Protein AF-A0A6I1MUT2-F1 (afdb_monomer_lite)

Organism: NCBI:txid39493

Secondary structure (DSSP, 8-state):
--HHHHHHHHHHHHHHHHTSS-S------TTTT-BTT------HHHHHHHHHHTT--HHHHTHHHHHHHHTTTTTT--HHHHHHHHHHHHGGGTSTTS-TTT--TT-PBPPPPTTS---S-PPBPPPSSHHHHHHHHHHHHHHHTT-TTPSPPTTS---TT--GGGTTS--BHHHHHHHHS--HHHHHHHHHHHHHHHHHHHHPPPPEEEEEEEEEETTEEEEEEEEE-TT-EEEEEEEETTEEEEEE---B--HHHHHH-TTSTTGGG-EEEEEEE-TTSPSEEEEEEEEEEETTS-EEEEEEEEEE--PPPEEEEEEEEEETTEEEEEEEEE-TT-EEEEEEEETTEEEEEPEEEE--HHHHHHSTT-TTGGG-EEEEEEE-TTSPSEEEEEEEEEEETT--EEEEEEEEEE--PPPEEEEEESPTT-EE-SSEEEEEEEEE-SS-EEEEEEEETTEEEEEPEEEE--HHHHHHSTTSTTGGG-EEEEEEEGGGT-SEEEEEEEEEEETTS-EEEEEEEEEE-PPPPEEEEEESPTTEEE-SSEEEEEEEEE-TT-EEEEEEEETTEEEEEEEEEE--HHHHHH-TTSTTGGG-EEEEEEE-TTSPSEEEEEEEEEEETTS-EEEEEEEEEE---EEEEEESS-SSBTT--S---EEEETTEEEEHHHHHHHHHHHHHHHHHHTT-EEEESS-TT--B--SSHHHHHHHHHHHHHHHT-SEEEEE--B--SSTT--SEEEEE---STTTTT-HHHHHHHHHHHHHHHHHHHHHT--EEEEEE---HHHHS-SS-EEEEE-SBTTSHHHHHHHH-HHHHHHHHHHHHHHHHHHHHH-

Foldseek 3Di:
DFLVVLVVVLVVVLVVVVVPDPPDDPDDLPALFPFQLDEAPQDLLLQLLLLVVVVADPVLNVCSCLLVVCLVVLQNGHSLLLSLQLCSSCVSVPDPSNDPQQLASNQDFADDDPPDDDDRDTHGHRDPHVNLNSQLSSNLLNQQCQRPCPPPDPPPHSNNPRDNVNGNNHRTQNRSVCVSRVDVSSSVSSSVSSVVSRVSSVPFFAKDWDWPDWDDDLQKTKTKIFMFGQSGWPWKWKDKQNHTQGIWHQQAADVPQCVVCVNTPPSRSGMTIDIGGRLQADFAKMKIKIWIAGPSRDIDIDIDIDGDDFDDKDWDWPDWADDQQKIKTKIFIFTSSAWDWKWKDWQNHTFDTWDWQQADVVQCVVPPDTVSSRGRMTMDIGGRLLPAFAKIKMKMWIAGSNRDIDIDIDIYTGDKDAKDKDWPPPAAAAEDQLQKGKTKIFIFISGDWPWKWKDKVNHTFDTWDFQCADVVQCVVPPDTVSSRRRMTIDMGGCLVRDFAKIKIKIWTAHSSRDIDIDIHIYGYDWHDKDWDWPPPDAAAEDAAQKGKTKIFIAGLQDWPWKWKDKQNHTFDTWDFQCADVPQCVVSVSTPSSRRRMTIDMGGPLPPDFAKIKIKIWTAHPVGDIDMDIHIYGYDAAEEEEEQFADLAEPQPERQADWDADPNDIFGFNVLSLLLLVLLCVLLSSRSHHYHYLAHNPDYHHQNYPVSVLVSSQVVCVVRVHQAYEYETEAEDPDLPDKAKEKEAECAEPPRPVDPLRVLLLQLRQVLLVLLCVLLVIDRPGYDYDPDPSRHPDPHNYMYMHSIYCSHPVRVCSSPPSVSSNSSSNVSSVSVVVSVVVD

Sequence (838 aa):
MNKNLRKISIIAMIIVIFSIIPTKFVHALENKNIDITAKTNVTKEDAKEWAYRENATNSFIDLVDLYWDLYKDHGNINPAIAFIQAGAENNFGNDNNFNEEYKNSSLMNALAEPLFRAEDNREPYRFKSWRDGVIAHLDHLALYAGVKGYPKKANGTTDPNHSKELYGKSSKLSDVLKKWLDDDGYIEFVSERYNNLCEFAKTRKKAKMNLESVAIMGNELNIRGWAIHGVGIEYINVSLDGRDLGQIHTDIERADVARAFPEYRDSNLSGFANNFDIREFTKGNKELKLEVFANDGSKMVQTKTVVIEKKKPRMNLEKAWVNGNTLNIKGWALNGSQVLEIKAYLNDEYVGHANLGIRRPDVNKAFPNYPDGDISGFNGRFEVGYIYPGEKTLKVEVRGGDNTIITRTTKVNLQRKPGKMNLETPKAGVTINNGILDIRGWALYGSEIKDIKIYANDKFLGYAKTEIERPDVNRVFPGYPNGDKSGFTARFNTDEIGYGEKVIKAEVNCFDGTKIIRTAKINLKEKAARINLEYPENNLTSNGVKLKVKGWALNASDIKEVKLYVDNEFLGNATVNQKRDDVARVFSAYKDAKNSGFTGEFNVSKFSAGNHKVKAVAIGKNGTSKFMEKTIKFNKKVIVIDPDYNIKSKNNIDLGEKFIHNGKEYKSSEVNMELAVKLKEQLSNFGYKVLLTQEPSEINNDKTEDDNLNRRRKFTENSKADMFIRIESNGNRDAKVNGVKAYYSTSGKERIESNAVKKSKFSATILSENIANVGGFVNNGIEENNQYLLRVFNIPSISIVPGTLSNAEDAEKITNKNNQIKIATDMAKKINECFTVF

Structure (mmCIF, N/CA/C/O backbone):
data_AF-A0A6I1MUT2-F1
#
_entry.id   AF-A0A6I1MUT2-F1
#
loop_
_atom_site.group_PDB
_atom_site.id
_atom_site.type_symbol
_atom_site.label_atom_id
_atom_site.label_alt_id
_atom_site.label_comp_id
_atom_site.label_asym_id
_atom_site.label_entity_id
_atom_site.label_seq_id
_atom_site.pdbx_PDB_ins_code
_atom_site.Cartn_x
_atom_site.Cartn_y
_atom_site.Cartn_z
_atom_site.occupancy
_atom_site.B_iso_or_equiv
_atom_site.auth_seq_id
_atom_site.auth_comp_id
_atom_site.auth_asym_id
_atom_site.auth_atom_id
_atom_site.pdbx_PDB_model_num
ATOM 1 N N . MET A 1 1 ? 74.357 39.251 -25.299 1.00 46.19 1 MET A N 1
ATOM 2 C CA . MET A 1 1 ? 75.062 39.351 -26.589 1.00 46.19 1 MET A CA 1
ATOM 3 C C . MET A 1 1 ? 75.265 40.827 -26.909 1.00 46.19 1 MET A C 1
ATOM 5 O O . MET A 1 1 ? 74.277 41.556 -26.941 1.00 46.19 1 MET A O 1
ATOM 9 N N . ASN A 1 2 ? 76.520 41.264 -27.063 1.00 43.81 2 ASN A N 1
ATOM 10 C CA . ASN A 1 2 ? 76.925 42.628 -27.444 1.00 43.81 2 ASN A CA 1
ATOM 11 C C . ASN A 1 2 ? 76.030 43.155 -28.587 1.00 43.81 2 ASN A C 1
ATOM 13 O O . ASN A 1 2 ? 75.711 42.386 -29.497 1.00 43.81 2 ASN A O 1
ATOM 17 N N . LYS A 1 3 ? 75.617 44.433 -28.587 1.00 47.41 3 LYS A N 1
ATOM 18 C CA . LYS A 1 3 ? 74.847 45.011 -29.718 1.00 47.41 3 LYS A CA 1
ATOM 19 C C . LYS A 1 3 ? 75.565 44.777 -31.055 1.00 47.41 3 LYS A C 1
ATOM 21 O O . LYS A 1 3 ? 74.905 44.553 -32.064 1.00 47.41 3 LYS A O 1
ATOM 26 N N . ASN A 1 4 ? 76.899 44.733 -31.036 1.00 47.69 4 ASN A N 1
ATOM 27 C CA . ASN A 1 4 ? 77.722 44.382 -32.189 1.00 47.69 4 ASN A CA 1
ATOM 28 C C . ASN A 1 4 ? 77.714 42.876 -32.508 1.00 47.69 4 ASN A C 1
ATOM 30 O O . ASN A 1 4 ? 77.699 42.534 -33.679 1.00 47.69 4 ASN A O 1
ATOM 34 N N . LEU A 1 5 ? 77.632 41.970 -31.525 1.00 52.34 5 LEU A N 1
ATOM 35 C CA . LEU A 1 5 ? 77.493 40.520 -31.766 1.00 52.34 5 LEU A CA 1
ATOM 36 C C . LEU A 1 5 ? 76.087 40.141 -32.265 1.00 52.34 5 LEU A C 1
ATOM 38 O O . LEU A 1 5 ? 75.971 39.288 -33.136 1.00 52.34 5 LEU A O 1
ATOM 42 N N . ARG A 1 6 ? 75.025 40.799 -31.773 1.00 58.31 6 ARG A N 1
ATOM 43 C CA . ARG A 1 6 ? 73.646 40.642 -32.283 1.00 58.31 6 ARG A CA 1
ATOM 44 C C . ARG A 1 6 ? 73.520 41.167 -33.712 1.00 58.31 6 ARG A C 1
ATOM 46 O O . ARG A 1 6 ? 72.954 40.473 -34.546 1.00 58.31 6 ARG A O 1
ATOM 53 N N . LYS A 1 7 ? 74.144 42.315 -34.017 1.00 58.53 7 LYS A N 1
ATOM 54 C CA . LYS A 1 7 ? 74.307 42.798 -35.397 1.00 58.53 7 LYS A CA 1
ATOM 55 C C . LYS A 1 7 ? 75.092 41.809 -36.261 1.00 58.53 7 LYS A C 1
ATOM 57 O O . LYS A 1 7 ? 74.599 41.443 -37.312 1.00 58.53 7 LYS A O 1
ATOM 62 N N . ILE A 1 8 ? 76.255 41.319 -35.824 1.00 57.94 8 ILE A N 1
ATOM 63 C CA . ILE A 1 8 ? 77.073 40.367 -36.604 1.00 57.94 8 ILE A CA 1
ATOM 64 C C . ILE A 1 8 ? 76.330 39.044 -36.850 1.00 57.94 8 ILE A C 1
ATOM 66 O O . ILE A 1 8 ? 76.373 38.543 -37.966 1.00 57.94 8 ILE A O 1
ATOM 70 N N . SER A 1 9 ? 75.621 38.502 -35.854 1.00 59.34 9 SER A N 1
ATOM 71 C CA . SER A 1 9 ? 74.858 37.249 -35.981 1.00 59.34 9 SER A CA 1
ATOM 72 C C . SER A 1 9 ? 73.678 37.391 -36.944 1.00 59.34 9 SER A C 1
ATOM 74 O O . SER A 1 9 ? 73.509 36.555 -37.824 1.00 59.34 9 SER A O 1
ATOM 76 N N . ILE A 1 10 ? 72.901 38.473 -36.822 1.00 61.91 10 ILE A N 1
ATOM 77 C CA . ILE A 1 10 ? 71.753 38.744 -37.699 1.00 61.91 10 ILE A CA 1
ATOM 78 C C . ILE A 1 10 ? 72.226 39.107 -39.114 1.00 61.91 10 ILE A C 1
ATOM 80 O O . ILE A 1 10 ? 71.658 38.626 -40.085 1.00 61.91 10 ILE A O 1
ATOM 84 N N . ILE A 1 11 ? 73.314 39.868 -39.267 1.00 61.34 11 ILE A N 1
ATOM 85 C CA . ILE A 1 11 ? 73.895 40.189 -40.582 1.00 61.34 11 ILE A CA 1
ATOM 86 C C . ILE A 1 11 ? 74.468 38.930 -41.254 1.00 61.34 11 ILE A C 1
ATOM 88 O O . ILE A 1 11 ? 74.210 38.707 -42.434 1.00 61.34 11 ILE A O 1
ATOM 92 N N . ALA A 1 12 ? 75.198 38.073 -40.529 1.00 59.66 12 ALA A N 1
ATOM 93 C CA . ALA A 1 12 ? 75.723 36.813 -41.069 1.00 59.66 12 ALA A CA 1
ATOM 94 C C . ALA A 1 12 ? 74.595 35.882 -41.544 1.00 59.66 12 ALA A C 1
ATOM 96 O O . ALA A 1 12 ? 74.687 35.259 -42.598 1.00 59.66 12 ALA A O 1
ATOM 97 N N . MET A 1 13 ? 73.502 35.848 -40.793 1.00 62.84 13 MET A N 1
ATOM 98 C CA . MET A 1 13 ? 72.295 35.090 -41.090 1.00 62.84 13 MET A CA 1
ATOM 99 C C . MET A 1 13 ? 71.519 35.643 -42.294 1.00 62.84 13 MET A C 1
ATOM 101 O O . MET A 1 13 ? 71.141 34.877 -43.178 1.00 62.84 13 MET A O 1
ATOM 105 N N . ILE A 1 14 ? 71.356 36.967 -42.388 1.00 62.56 14 ILE A N 1
ATOM 106 C CA . ILE A 1 14 ? 70.772 37.641 -43.557 1.00 62.56 14 ILE A CA 1
ATOM 107 C C . ILE A 1 14 ? 71.601 37.317 -44.812 1.00 62.56 14 ILE A C 1
ATOM 109 O O . ILE A 1 14 ? 71.031 36.951 -45.836 1.00 62.56 14 ILE A O 1
ATOM 113 N N . ILE A 1 15 ? 72.937 37.343 -44.738 1.00 56.00 15 ILE A N 1
ATOM 114 C CA . ILE A 1 15 ? 73.829 37.029 -45.873 1.00 56.00 15 ILE A CA 1
ATOM 115 C C . ILE A 1 15 ? 73.698 35.563 -46.333 1.00 56.00 15 ILE A C 1
ATOM 117 O O . ILE A 1 15 ? 73.682 35.300 -47.539 1.00 56.00 15 ILE A O 1
ATOM 121 N N . VAL A 1 16 ? 73.567 34.608 -45.405 1.00 54.56 16 VAL A N 1
ATOM 122 C CA . VAL A 1 16 ? 73.355 33.179 -45.724 1.00 54.56 16 VAL A CA 1
ATOM 123 C C . VAL A 1 16 ? 71.976 32.937 -46.349 1.00 54.56 16 VAL A C 1
ATOM 125 O O . VAL A 1 16 ? 71.842 32.124 -47.259 1.00 54.56 16 VAL A O 1
ATOM 128 N N . ILE A 1 17 ? 70.950 33.675 -45.922 1.00 53.16 17 ILE A N 1
ATOM 129 C CA . ILE A 1 17 ? 69.588 33.534 -46.456 1.00 53.16 17 ILE A CA 1
ATOM 130 C C . ILE A 1 17 ? 69.452 34.207 -47.834 1.00 53.16 17 ILE A C 1
ATOM 132 O O . ILE A 1 17 ? 68.819 33.645 -48.727 1.00 53.16 17 ILE A O 1
ATOM 136 N N . PHE A 1 18 ? 70.093 35.359 -48.061 1.00 47.53 18 PHE A N 1
ATOM 137 C CA . PHE A 1 18 ? 70.075 36.049 -49.361 1.00 47.53 18 PHE A CA 1
ATOM 138 C C . PHE A 1 18 ? 70.874 35.329 -50.461 1.00 47.53 18 PHE A C 1
ATOM 140 O O . PHE A 1 18 ? 70.636 35.576 -51.642 1.00 47.53 18 PHE A O 1
ATOM 147 N N . SER A 1 19 ? 71.783 34.411 -50.116 1.00 41.97 19 SER A N 1
ATOM 148 C CA . SER A 1 19 ? 72.591 33.661 -51.093 1.00 41.97 19 SER A CA 1
ATOM 149 C C . SER A 1 19 ? 71.888 32.429 -51.690 1.00 41.97 19 SER A C 1
ATOM 151 O O . SER A 1 19 ? 72.459 31.772 -52.561 1.00 41.97 19 SER A O 1
ATOM 153 N N . ILE A 1 20 ? 70.641 32.136 -51.286 1.00 44.28 20 ILE A N 1
ATOM 154 C CA . ILE A 1 20 ? 69.885 30.941 -51.722 1.00 44.28 20 ILE A CA 1
ATOM 155 C C . ILE A 1 20 ? 68.528 31.294 -52.387 1.00 44.28 20 ILE A C 1
ATOM 157 O O . ILE A 1 20 ? 67.823 30.411 -52.872 1.00 44.28 20 ILE A O 1
ATOM 161 N N . ILE A 1 21 ? 68.158 32.575 -52.518 1.00 40.84 21 ILE A N 1
ATOM 162 C CA . ILE A 1 21 ? 66.869 32.974 -53.119 1.00 40.84 21 ILE A CA 1
ATOM 163 C C . ILE A 1 21 ? 67.046 33.335 -54.610 1.00 40.84 21 ILE A C 1
ATOM 165 O O . ILE A 1 21 ? 67.818 34.242 -54.928 1.00 40.84 21 ILE A O 1
ATOM 169 N N . PRO A 1 22 ? 66.327 32.700 -55.561 1.00 37.06 22 PRO A N 1
ATOM 170 C CA . PRO A 1 22 ? 66.300 33.167 -56.942 1.00 37.06 22 PRO A CA 1
ATOM 171 C C . PRO A 1 22 ? 65.646 34.555 -57.040 1.00 37.06 22 PRO A C 1
ATOM 173 O O . PRO A 1 22 ? 64.538 34.795 -56.561 1.00 37.06 22 PRO A O 1
ATOM 176 N N . THR A 1 23 ? 66.342 35.465 -57.715 1.00 38.75 23 THR A N 1
ATOM 177 C CA . THR A 1 23 ? 66.004 36.874 -57.955 1.00 38.75 23 THR A CA 1
ATOM 178 C C . THR A 1 23 ? 64.753 37.051 -58.823 1.00 38.75 23 THR A C 1
ATOM 180 O O . THR A 1 23 ? 64.834 37.404 -59.997 1.00 38.75 23 THR A O 1
ATOM 183 N N . LYS A 1 24 ? 63.557 36.830 -58.269 1.00 42.69 24 LYS A N 1
ATOM 184 C CA . LYS A 1 24 ? 62.288 37.239 -58.901 1.00 42.69 24 LYS A CA 1
ATOM 185 C C . LYS A 1 24 ? 61.241 37.725 -57.896 1.00 42.69 24 LYS A C 1
ATOM 187 O O . LYS A 1 24 ? 60.100 37.304 -57.960 1.00 42.69 24 LYS A O 1
ATOM 192 N N . PHE A 1 25 ? 61.596 38.667 -57.029 1.00 41.47 25 PHE A N 1
ATOM 193 C CA . PHE A 1 25 ? 60.616 39.546 -56.383 1.00 41.47 25 PHE A CA 1
ATOM 194 C C . PHE A 1 25 ? 61.235 40.929 -56.176 1.00 41.47 25 PHE A C 1
ATOM 196 O O . PHE A 1 25 ? 61.723 41.263 -55.108 1.00 41.47 25 PHE A O 1
ATOM 203 N N . VAL A 1 26 ? 61.222 41.760 -57.220 1.00 41.91 26 VAL A N 1
ATOM 204 C CA . VAL A 1 26 ? 61.292 43.213 -57.021 1.00 41.91 26 VAL A CA 1
ATOM 205 C C . VAL A 1 26 ? 59.849 43.679 -56.884 1.00 41.91 26 VAL A C 1
ATOM 207 O O . VAL A 1 26 ? 59.205 44.063 -57.859 1.00 41.91 26 VAL A O 1
ATOM 210 N N . HIS A 1 27 ? 59.310 43.568 -55.674 1.00 43.03 27 HIS A N 1
ATOM 211 C CA . HIS A 1 27 ? 58.148 44.354 -55.287 1.00 43.03 27 HIS A CA 1
ATOM 212 C C . HIS A 1 27 ? 58.641 45.556 -54.496 1.00 43.03 27 HIS A C 1
ATOM 214 O O . HIS A 1 27 ? 59.476 45.427 -53.603 1.00 43.03 27 HIS A O 1
ATOM 220 N N . ALA A 1 28 ? 58.147 46.739 -54.866 1.00 43.28 28 ALA A N 1
ATOM 221 C CA . ALA A 1 28 ? 58.330 47.940 -54.073 1.00 43.28 28 ALA A CA 1
ATOM 222 C C . ALA A 1 28 ? 57.933 47.617 -52.624 1.00 43.28 28 ALA A C 1
ATOM 224 O O . ALA A 1 28 ? 56.867 47.052 -52.387 1.00 43.28 28 ALA A O 1
ATOM 225 N N . LEU A 1 29 ? 58.810 47.912 -51.664 1.00 50.97 29 LEU A N 1
ATOM 226 C CA . LEU A 1 29 ? 58.562 47.687 -50.241 1.00 50.97 29 LEU A CA 1
ATOM 227 C C . LEU A 1 29 ? 57.438 48.618 -49.754 1.00 50.97 29 LEU A C 1
ATOM 229 O O . LEU A 1 29 ? 57.700 49.655 -49.150 1.00 50.97 29 LEU A O 1
ATOM 233 N N . GLU A 1 30 ? 56.180 48.256 -50.017 1.00 55.44 30 GLU A N 1
ATOM 234 C CA . GLU A 1 30 ? 54.999 49.073 -49.689 1.00 55.44 30 GLU A CA 1
ATOM 235 C C . GLU A 1 30 ? 54.790 49.241 -48.171 1.00 55.44 30 GLU A C 1
ATOM 237 O O . GLU A 1 30 ? 54.159 50.202 -47.739 1.00 55.44 30 GLU A O 1
ATOM 242 N N . ASN A 1 31 ? 55.373 48.367 -47.337 1.00 60.09 31 ASN A N 1
ATOM 243 C CA . ASN A 1 31 ? 55.020 48.246 -45.916 1.00 60.09 31 ASN A CA 1
ATOM 244 C C . ASN A 1 31 ? 56.134 48.570 -44.901 1.00 60.09 31 ASN A C 1
ATOM 246 O O . ASN A 1 31 ? 55.961 48.262 -43.724 1.00 60.09 31 ASN A O 1
ATOM 250 N N . LYS A 1 32 ? 57.233 49.254 -45.273 1.00 60.59 32 LYS A N 1
ATOM 251 C CA . LYS A 1 32 ? 58.224 49.722 -44.264 1.00 60.59 32 LYS A CA 1
ATOM 252 C C . LYS A 1 32 ? 57.577 50.629 -43.192 1.00 60.59 32 LYS A C 1
ATOM 254 O O . LYS A 1 32 ? 57.997 50.622 -42.040 1.00 60.59 32 LYS A O 1
ATOM 259 N N . ASN A 1 33 ? 56.487 51.318 -43.547 1.00 72.81 33 ASN A N 1
ATOM 260 C CA . ASN A 1 33 ? 55.728 52.229 -42.680 1.00 72.81 33 ASN A CA 1
ATOM 261 C C . ASN A 1 33 ? 54.404 51.645 -42.138 1.00 72.81 33 ASN A C 1
ATOM 263 O O . ASN A 1 33 ? 53.535 52.414 -41.699 1.00 72.81 33 ASN A O 1
ATOM 267 N N . ILE A 1 34 ? 54.204 50.320 -42.182 1.00 86.12 34 ILE A N 1
ATOM 268 C CA . ILE A 1 34 ? 52.997 49.707 -41.608 1.00 86.12 34 ILE A CA 1
ATOM 269 C C . ILE A 1 34 ? 52.947 49.954 -40.098 1.00 86.12 34 ILE A C 1
ATOM 271 O O . ILE A 1 34 ? 53.970 49.969 -39.413 1.00 86.12 34 ILE A O 1
ATOM 275 N N . ASP A 1 35 ? 51.746 50.196 -39.583 1.00 89.88 35 ASP A N 1
ATOM 276 C CA . ASP A 1 35 ? 51.538 50.293 -38.145 1.00 89.88 35 ASP A CA 1
ATOM 277 C C . ASP A 1 35 ? 51.557 48.888 -37.535 1.00 89.88 35 ASP A C 1
ATOM 279 O O . ASP A 1 35 ? 50.825 48.008 -37.994 1.00 89.88 35 ASP A O 1
ATOM 283 N N . ILE A 1 36 ? 52.365 48.663 -36.499 1.00 91.94 36 ILE A N 1
ATOM 284 C CA . ILE A 1 36 ? 52.453 47.348 -35.853 1.00 91.94 36 ILE A CA 1
ATOM 285 C C . ILE A 1 36 ? 51.167 46.955 -35.113 1.00 91.94 36 ILE A C 1
ATOM 287 O O . ILE A 1 36 ? 51.040 45.811 -34.697 1.00 91.94 36 ILE A O 1
ATOM 291 N N . THR A 1 37 ? 50.196 47.863 -34.980 1.00 90.62 37 THR A N 1
ATOM 292 C CA . THR A 1 37 ? 48.841 47.597 -34.461 1.00 90.62 37 THR A CA 1
ATOM 293 C C . THR A 1 37 ? 47.801 47.362 -35.567 1.00 90.62 37 THR A C 1
ATOM 295 O O . THR A 1 37 ? 46.617 47.153 -35.288 1.00 90.62 37 THR A O 1
ATOM 298 N N . ALA A 1 38 ? 48.205 47.397 -36.843 1.00 90.75 38 ALA A N 1
ATOM 299 C CA . ALA A 1 38 ? 47.299 47.164 -37.963 1.00 90.75 38 ALA A CA 1
ATOM 300 C C . ALA A 1 38 ? 46.739 45.733 -37.941 1.00 90.75 38 ALA A C 1
ATOM 302 O O . ALA A 1 38 ? 47.457 44.766 -37.691 1.00 90.75 38 ALA A O 1
ATOM 303 N N . LYS A 1 39 ? 45.450 45.580 -38.261 1.00 88.88 39 LYS A N 1
ATOM 304 C CA . LYS A 1 39 ? 44.822 44.257 -38.378 1.00 88.88 39 LYS A CA 1
ATOM 305 C C . LYS A 1 39 ? 45.420 43.477 -39.552 1.00 88.88 39 LYS A C 1
ATOM 307 O O . LYS A 1 39 ? 45.667 44.050 -40.610 1.00 88.88 39 LYS A O 1
ATOM 312 N N . THR A 1 40 ? 45.578 42.168 -39.376 1.00 88.00 40 THR A N 1
ATOM 313 C CA . THR A 1 40 ? 46.022 41.248 -40.429 1.00 88.00 40 THR A CA 1
ATOM 314 C C . THR A 1 40 ? 44.874 40.357 -40.906 1.00 88.00 40 THR A C 1
ATOM 316 O O . THR A 1 40 ? 44.026 39.961 -40.107 1.00 88.00 40 THR A O 1
ATOM 319 N N . ASN A 1 41 ? 44.855 40.049 -42.207 1.00 86.31 41 ASN A N 1
ATOM 320 C CA . ASN A 1 41 ? 43.980 39.030 -42.803 1.00 86.31 41 ASN A CA 1
ATOM 321 C C . ASN A 1 41 ? 44.643 37.641 -42.828 1.00 86.31 41 ASN A C 1
ATOM 323 O O . ASN A 1 41 ? 44.022 36.684 -43.276 1.00 86.31 41 ASN A O 1
ATOM 327 N N . VAL A 1 42 ? 45.896 37.541 -42.376 1.00 89.69 42 VAL A N 1
ATOM 328 C CA . VAL A 1 42 ? 46.621 36.275 -42.250 1.00 89.69 42 VAL A CA 1
ATOM 329 C C . VAL A 1 42 ? 46.002 35.475 -41.103 1.00 89.69 42 VAL A C 1
ATOM 331 O O . VAL A 1 42 ? 45.980 35.931 -39.953 1.00 89.69 42 VAL A O 1
ATOM 334 N N . THR A 1 43 ? 45.477 34.293 -41.414 1.00 88.88 43 THR A N 1
ATOM 335 C CA . THR A 1 43 ? 44.961 33.358 -40.405 1.00 88.88 43 THR A CA 1
ATOM 336 C C . THR A 1 43 ? 46.104 32.637 -39.686 1.00 88.88 43 THR A C 1
ATOM 338 O O . THR A 1 43 ? 47.250 32.641 -40.137 1.00 88.88 43 THR A O 1
ATOM 341 N N . LYS A 1 44 ? 45.800 32.013 -38.547 1.00 90.06 44 LYS A N 1
ATOM 342 C CA . LYS A 1 44 ? 46.754 31.179 -37.803 1.00 90.06 44 LYS A CA 1
ATOM 343 C C . LYS A 1 44 ? 47.270 30.037 -38.684 1.00 90.06 44 LYS A C 1
ATOM 345 O O . LYS A 1 44 ? 48.465 29.765 -38.720 1.00 90.06 44 LYS A O 1
ATOM 350 N N . GLU A 1 45 ? 46.389 29.434 -39.469 1.00 86.62 45 GLU A N 1
ATOM 351 C CA . GLU A 1 45 ? 46.701 28.341 -40.385 1.00 86.62 45 GLU A CA 1
ATOM 352 C C . GLU A 1 45 ? 47.521 28.825 -41.586 1.00 86.62 45 GLU A C 1
ATOM 354 O O . GLU A 1 45 ? 48.436 28.118 -42.007 1.00 86.62 45 GLU A O 1
ATOM 359 N N . ASP A 1 46 ? 47.281 30.050 -42.076 1.00 86.50 46 ASP A N 1
ATOM 360 C CA . ASP A 1 46 ? 48.153 30.676 -43.082 1.00 86.50 46 ASP A CA 1
ATOM 361 C C . ASP A 1 46 ? 49.576 30.833 -42.563 1.00 86.50 46 ASP A C 1
ATOM 363 O O . ASP A 1 46 ? 50.525 30.488 -43.260 1.00 86.50 46 ASP A O 1
ATOM 367 N N . ALA A 1 47 ? 49.731 31.340 -41.339 1.00 90.44 47 ALA A N 1
ATOM 368 C CA . ALA A 1 47 ? 51.041 31.552 -40.738 1.00 90.44 47 ALA A CA 1
ATOM 369 C C . ALA A 1 47 ? 51.775 30.234 -40.462 1.00 90.44 47 ALA A C 1
ATOM 371 O O . ALA A 1 47 ? 52.974 30.153 -40.727 1.00 90.44 47 ALA A O 1
ATOM 372 N N . LYS A 1 48 ? 51.069 29.191 -40.008 1.00 89.44 48 LYS A N 1
ATOM 373 C CA . LYS A 1 48 ? 51.652 27.853 -39.827 1.00 89.44 48 LYS A CA 1
ATOM 374 C C . LYS A 1 48 ? 52.109 27.234 -41.142 1.00 89.44 48 LYS A C 1
ATOM 376 O O . LYS A 1 48 ? 53.232 26.746 -41.227 1.00 89.44 48 LYS A O 1
ATOM 381 N N . GLU A 1 49 ? 51.249 27.246 -42.156 1.00 84.50 49 GLU A N 1
ATOM 382 C CA . GLU A 1 49 ? 51.551 26.651 -43.460 1.00 84.50 49 GLU A CA 1
ATOM 383 C C . GLU A 1 49 ? 52.661 27.422 -44.182 1.00 84.50 49 GLU A C 1
ATOM 385 O O . GLU A 1 49 ? 53.560 26.820 -44.767 1.00 84.50 49 GLU A O 1
ATOM 390 N N . TRP A 1 50 ? 52.643 28.752 -44.102 1.00 89.06 50 TRP A N 1
ATOM 391 C CA . TRP A 1 50 ? 53.722 29.582 -44.620 1.00 89.06 50 TRP A CA 1
ATOM 392 C C . TRP A 1 50 ? 55.049 29.275 -43.921 1.00 89.06 50 TRP A C 1
ATOM 394 O O . TRP A 1 50 ? 56.037 28.999 -44.592 1.00 89.06 50 TRP A O 1
ATOM 404 N N . ALA A 1 51 ? 55.070 29.243 -42.584 1.00 89.62 51 ALA A N 1
ATOM 405 C CA . ALA A 1 51 ? 56.282 28.950 -41.822 1.00 89.62 51 ALA A CA 1
ATOM 406 C C . ALA A 1 51 ? 56.825 27.545 -42.128 1.00 89.62 51 ALA A C 1
ATOM 408 O O . ALA A 1 51 ? 58.032 27.378 -42.287 1.00 89.62 51 ALA A O 1
ATOM 409 N N . TYR A 1 52 ? 55.942 26.556 -42.292 1.00 85.69 52 TYR A N 1
ATOM 410 C CA . TYR A 1 52 ? 56.310 25.215 -42.747 1.00 85.69 52 TYR A CA 1
ATOM 411 C C . TYR A 1 52 ? 57.008 25.239 -44.116 1.00 85.69 52 TYR A C 1
ATOM 413 O O . TYR A 1 52 ? 58.069 24.638 -44.278 1.00 85.69 52 TYR A O 1
ATOM 421 N N . ARG A 1 53 ? 56.465 25.980 -45.091 1.00 83.12 53 ARG A N 1
ATOM 422 C CA . ARG A 1 53 ? 57.055 26.121 -46.439 1.00 83.12 53 ARG A CA 1
ATOM 423 C C . ARG A 1 53 ? 58.380 26.877 -46.440 1.00 83.12 53 ARG A C 1
ATOM 425 O O . ARG A 1 53 ? 59.236 26.600 -47.274 1.00 83.12 53 ARG A O 1
ATOM 432 N N . GLU A 1 54 ? 58.559 27.783 -45.487 1.00 85.75 54 GLU A N 1
ATOM 433 C CA . GLU A 1 54 ? 59.812 28.503 -45.250 1.00 85.75 54 GLU A CA 1
ATOM 434 C C . GLU A 1 54 ? 60.831 27.696 -44.423 1.00 85.75 54 GLU A C 1
ATOM 436 O O . GLU A 1 54 ? 61.844 28.244 -43.990 1.00 85.75 54 GLU A O 1
ATOM 441 N N . ASN A 1 55 ? 60.600 26.390 -44.229 1.00 85.62 55 ASN A N 1
ATOM 442 C CA . ASN A 1 55 ? 61.453 25.476 -43.463 1.00 85.62 55 ASN A CA 1
ATOM 443 C C . ASN A 1 55 ? 61.667 25.905 -42.000 1.00 85.62 55 ASN A C 1
ATOM 445 O O . ASN A 1 55 ? 62.738 25.683 -41.434 1.00 85.62 55 ASN A O 1
ATOM 449 N N . ALA A 1 56 ? 60.669 26.524 -41.368 1.00 89.00 56 ALA A N 1
ATOM 450 C CA . ALA A 1 56 ? 60.681 26.728 -39.923 1.00 89.00 56 ALA A CA 1
ATOM 451 C C . ALA A 1 56 ? 60.620 25.379 -39.187 1.00 89.00 56 ALA A C 1
ATOM 453 O O . ALA A 1 56 ? 59.997 24.425 -39.663 1.00 89.00 56 ALA A O 1
ATOM 454 N N . THR A 1 57 ? 61.225 25.289 -38.003 1.00 89.38 57 THR A N 1
ATOM 455 C CA . THR A 1 57 ? 61.106 24.069 -37.190 1.00 89.38 57 THR A CA 1
ATOM 456 C C . THR A 1 57 ? 59.696 23.940 -36.614 1.00 89.38 57 THR A C 1
ATOM 458 O O . THR A 1 57 ? 59.038 24.942 -36.333 1.00 89.38 57 THR A O 1
ATOM 461 N N . ASN A 1 58 ? 59.228 22.707 -36.386 1.00 87.38 58 ASN A N 1
ATOM 462 C CA . ASN A 1 58 ? 57.897 22.467 -35.809 1.00 87.38 58 ASN A CA 1
ATOM 463 C C . ASN A 1 58 ? 57.702 23.215 -34.478 1.00 87.38 58 ASN A C 1
ATOM 465 O O . ASN A 1 58 ? 56.692 23.890 -34.305 1.00 87.38 58 ASN A O 1
ATOM 469 N N . SER A 1 59 ? 58.710 23.200 -33.596 1.00 86.94 59 SER A N 1
ATOM 470 C CA . SER A 1 59 ? 58.677 23.943 -32.329 1.00 86.94 59 SER A CA 1
ATOM 471 C C . SER A 1 59 ? 58.517 25.458 -32.517 1.00 86.94 59 SER A C 1
ATOM 473 O O . SER A 1 59 ? 57.893 26.122 -31.692 1.00 86.94 59 SER A O 1
ATOM 475 N N . PHE A 1 60 ? 59.059 26.031 -33.598 1.00 90.56 60 PHE A N 1
ATOM 476 C CA . PHE A 1 60 ? 58.866 27.446 -33.915 1.00 90.56 60 PHE A CA 1
ATOM 477 C C . PHE A 1 60 ? 57.475 27.715 -34.505 1.00 90.56 60 PHE A C 1
ATOM 479 O O . PHE A 1 60 ? 56.834 28.704 -34.148 1.00 90.56 60 PHE A O 1
ATOM 486 N N . ILE A 1 61 ? 56.981 26.824 -35.371 1.00 92.62 61 ILE A N 1
ATOM 487 C CA . ILE A 1 61 ? 55.627 26.885 -35.947 1.00 92.62 61 ILE A CA 1
ATOM 488 C C . ILE A 1 61 ? 54.560 26.852 -34.844 1.00 92.62 61 ILE A C 1
ATOM 490 O O . ILE A 1 61 ? 53.566 27.575 -34.928 1.00 92.62 61 ILE A O 1
ATOM 494 N N . ASP A 1 62 ? 54.779 26.087 -33.776 1.00 91.44 62 ASP A N 1
ATOM 495 C CA . ASP A 1 62 ? 53.863 26.016 -32.632 1.00 91.44 62 ASP A CA 1
ATOM 496 C C . ASP A 1 62 ? 53.688 27.370 -31.918 1.00 91.44 62 ASP A C 1
ATOM 498 O O . ASP A 1 62 ? 52.639 27.630 -31.323 1.00 91.44 62 ASP A O 1
ATOM 502 N N . LEU A 1 63 ? 54.647 28.300 -32.037 1.00 93.88 63 LEU A N 1
ATOM 503 C CA . LEU A 1 63 ? 54.498 29.651 -31.483 1.00 93.88 63 LEU A CA 1
ATOM 504 C C . LEU A 1 63 ? 53.413 30.474 -32.180 1.00 93.88 63 LEU A C 1
ATOM 506 O O . LEU A 1 63 ? 52.892 31.406 -31.562 1.00 93.88 63 LEU A O 1
ATOM 510 N N . VAL A 1 64 ? 53.041 30.144 -33.423 1.00 95.31 64 VAL A N 1
ATOM 511 C CA . VAL A 1 64 ? 51.943 30.819 -34.139 1.00 95.31 64 VAL A CA 1
ATOM 512 C C . VAL A 1 64 ? 50.663 30.785 -33.304 1.00 95.31 64 VAL A C 1
ATOM 514 O O . VAL A 1 64 ? 49.957 31.791 -33.233 1.00 95.31 64 VAL A O 1
ATOM 517 N N . ASP A 1 65 ? 50.404 29.675 -32.606 1.00 94.75 65 ASP A N 1
ATOM 518 C CA . ASP A 1 65 ? 49.246 29.537 -31.720 1.00 94.75 65 ASP A CA 1
ATOM 519 C C . ASP A 1 65 ? 49.269 30.587 -30.623 1.00 94.75 65 ASP A C 1
ATOM 521 O O . ASP A 1 65 ? 48.314 31.337 -30.463 1.00 94.75 65 ASP A O 1
ATOM 525 N N . LEU A 1 66 ? 50.399 30.715 -29.933 1.00 95.88 66 LEU A N 1
ATOM 526 C CA . LEU A 1 66 ? 50.553 31.690 -28.862 1.00 95.88 66 LEU A CA 1
ATOM 527 C C . LEU A 1 66 ? 50.408 33.124 -29.377 1.00 95.88 66 LEU A C 1
ATOM 529 O O . LEU A 1 66 ? 49.722 33.918 -28.739 1.00 95.88 66 LEU A O 1
ATOM 533 N N . TYR A 1 67 ? 50.999 33.466 -30.525 1.00 97.00 67 TYR A N 1
ATOM 534 C CA . TYR A 1 67 ? 50.863 34.810 -31.092 1.00 97.00 67 TYR A CA 1
ATOM 535 C C . TYR A 1 67 ? 49.409 35.134 -31.466 1.00 97.00 67 TYR A C 1
ATOM 537 O O . TYR A 1 67 ? 48.919 36.200 -31.093 1.00 97.00 67 TYR A O 1
ATOM 545 N N . TRP A 1 68 ? 48.692 34.231 -32.144 1.00 95.31 68 TRP A N 1
ATOM 546 C CA . TRP A 1 68 ? 47.291 34.456 -32.537 1.00 95.31 68 TRP A CA 1
ATOM 547 C C . TRP A 1 68 ? 46.301 34.352 -31.370 1.00 95.31 68 TRP A C 1
ATOM 549 O O . TRP A 1 68 ? 45.263 35.016 -31.400 1.00 95.31 68 TRP A O 1
ATOM 559 N N . ASP A 1 69 ? 46.623 33.594 -30.325 1.00 95.31 69 ASP A N 1
ATOM 560 C CA . ASP A 1 69 ? 45.774 33.475 -29.140 1.00 95.31 69 ASP A CA 1
ATOM 561 C C . ASP A 1 69 ? 45.949 34.676 -28.192 1.00 95.31 69 ASP A C 1
ATOM 563 O O . ASP A 1 69 ? 44.988 35.100 -27.553 1.00 95.31 69 ASP A O 1
ATOM 567 N N . LEU A 1 70 ? 47.156 35.251 -28.099 1.00 94.94 70 LEU A N 1
ATOM 568 C CA . LEU A 1 70 ? 47.484 36.298 -27.118 1.00 94.94 70 LEU A CA 1
ATOM 569 C C . LEU A 1 70 ? 47.351 37.731 -27.639 1.00 94.94 70 LEU A C 1
ATOM 571 O O . LEU A 1 70 ? 47.122 38.641 -26.842 1.00 94.94 70 LEU A O 1
ATOM 575 N N . TYR A 1 71 ? 47.519 37.983 -28.941 1.00 94.88 71 TYR A N 1
ATOM 576 C CA . TYR A 1 71 ? 47.719 39.356 -29.428 1.00 94.88 71 TYR A CA 1
ATOM 577 C C . TYR A 1 71 ? 46.598 40.337 -29.060 1.00 94.88 71 TYR A C 1
ATOM 579 O O . TYR A 1 71 ? 46.875 41.507 -28.793 1.00 94.88 71 TYR A O 1
ATOM 587 N N . LYS A 1 72 ? 45.339 39.876 -29.001 1.00 93.19 72 LYS A N 1
ATOM 588 C CA . LYS A 1 72 ? 44.185 40.724 -28.652 1.00 93.19 72 LYS A CA 1
ATOM 589 C C . LYS A 1 72 ? 44.266 41.255 -27.222 1.00 93.19 72 LYS A C 1
ATOM 591 O O . LYS A 1 72 ? 43.951 42.422 -26.987 1.00 93.19 72 LYS A O 1
ATOM 596 N N . ASP A 1 73 ? 44.737 40.419 -26.302 1.00 92.50 73 ASP A N 1
ATOM 597 C CA . ASP A 1 73 ? 44.858 40.732 -24.874 1.00 92.50 73 ASP A CA 1
ATOM 598 C C . ASP A 1 73 ? 46.146 41.510 -24.556 1.00 92.50 73 ASP A C 1
ATOM 600 O O . ASP A 1 73 ? 46.274 42.142 -23.503 1.00 92.50 73 ASP A O 1
ATOM 604 N N . HIS A 1 74 ? 47.092 41.512 -25.496 1.00 92.88 74 HIS A N 1
ATOM 605 C CA . HIS A 1 74 ? 48.412 42.124 -25.371 1.00 92.88 74 HIS A CA 1
ATOM 606 C C . HIS A 1 74 ? 48.613 43.250 -26.393 1.00 92.88 74 HIS A C 1
ATOM 608 O O . HIS A 1 74 ? 49.571 43.291 -27.159 1.00 92.88 74 HIS A O 1
ATOM 614 N N . GLY A 1 75 ? 47.656 44.182 -26.396 1.00 89.88 75 GLY A N 1
ATOM 615 C CA . GLY A 1 75 ? 47.752 45.454 -27.109 1.00 89.88 75 GLY A CA 1
ATOM 616 C C . GLY A 1 75 ? 47.299 45.438 -28.570 1.00 89.88 75 GLY A C 1
ATOM 617 O O . GLY A 1 75 ? 47.487 46.436 -29.261 1.00 89.88 75 GLY A O 1
ATOM 618 N N . ASN A 1 76 ? 46.669 44.354 -29.038 1.00 93.12 76 ASN A N 1
ATOM 619 C CA . ASN A 1 76 ? 46.266 44.164 -30.439 1.00 93.12 76 ASN A CA 1
ATOM 620 C C . ASN A 1 76 ? 47.425 44.370 -31.427 1.00 93.12 76 ASN A C 1
ATOM 622 O O . ASN A 1 76 ? 47.221 44.863 -32.537 1.00 93.12 76 ASN A O 1
ATOM 626 N N . ILE A 1 77 ? 48.639 43.991 -31.026 1.00 95.06 77 ILE A N 1
ATOM 627 C CA . ILE A 1 77 ? 49.783 43.968 -31.936 1.00 95.06 77 ILE A CA 1
ATOM 628 C C . ILE A 1 77 ? 49.493 42.985 -33.065 1.00 95.06 77 ILE A C 1
ATOM 630 O O . ILE A 1 77 ? 48.950 41.911 -32.833 1.00 95.06 77 ILE A O 1
ATOM 634 N N . ASN A 1 78 ? 49.838 43.346 -34.294 1.00 95.38 78 ASN A N 1
ATOM 635 C CA . ASN A 1 78 ? 49.694 42.482 -35.451 1.00 95.38 78 ASN A CA 1
ATOM 636 C C . ASN A 1 78 ? 50.495 41.185 -35.213 1.00 95.38 78 ASN A C 1
ATOM 638 O O . ASN A 1 78 ? 51.731 41.230 -35.188 1.00 95.38 78 ASN A O 1
ATOM 642 N N . PRO A 1 79 ? 49.821 40.031 -35.040 1.00 95.88 79 PRO A N 1
ATOM 643 C CA . PRO A 1 79 ? 50.489 38.801 -34.631 1.00 95.88 79 PRO A CA 1
ATOM 644 C C . PRO A 1 79 ? 51.418 38.269 -35.724 1.00 95.88 79 PRO A C 1
ATOM 646 O O . PRO A 1 79 ? 52.449 37.687 -35.407 1.00 95.88 79 PRO A O 1
ATOM 649 N N . ALA A 1 80 ? 51.117 38.540 -36.999 1.00 94.75 80 ALA A N 1
ATOM 650 C CA . ALA A 1 80 ? 51.988 38.182 -38.111 1.00 94.75 80 ALA A CA 1
ATOM 651 C C . ALA A 1 80 ? 53.287 39.000 -38.096 1.00 94.75 80 ALA A C 1
ATOM 653 O O . ALA A 1 80 ? 54.355 38.433 -38.292 1.00 94.75 80 ALA A O 1
ATOM 654 N N . ILE A 1 81 ? 53.233 40.300 -37.790 1.00 93.44 81 ILE A N 1
ATOM 655 C CA . ILE A 1 81 ? 54.448 41.121 -37.636 1.00 93.44 81 ILE A CA 1
ATOM 656 C C . ILE A 1 81 ? 55.293 40.613 -36.464 1.00 93.44 81 ILE A C 1
ATOM 658 O O . ILE A 1 81 ? 56.489 40.381 -36.630 1.00 93.44 81 ILE A O 1
ATOM 662 N N . ALA A 1 82 ? 54.676 40.403 -35.298 1.00 94.19 82 ALA A N 1
ATOM 663 C CA . ALA A 1 82 ? 55.389 39.948 -34.106 1.00 94.19 82 ALA A CA 1
ATOM 664 C C . ALA A 1 82 ? 56.003 38.547 -34.296 1.00 94.19 82 ALA A C 1
ATOM 666 O O . ALA A 1 82 ? 57.140 38.309 -33.890 1.00 94.19 82 ALA A O 1
ATOM 667 N N . PHE A 1 83 ? 55.294 37.635 -34.965 1.00 95.62 83 PHE A N 1
ATOM 668 C CA . PHE A 1 83 ? 55.802 36.304 -35.292 1.00 95.62 83 PHE A CA 1
ATOM 669 C C . PHE A 1 83 ? 56.973 36.349 -36.286 1.00 95.62 83 PHE A C 1
ATOM 671 O O . PHE A 1 83 ? 57.986 35.687 -36.069 1.00 95.62 83 PHE A O 1
ATOM 678 N N . ILE A 1 84 ? 56.886 37.168 -37.341 1.00 93.88 84 ILE A N 1
ATOM 679 C CA . ILE A 1 84 ? 57.983 37.332 -38.309 1.00 93.88 84 ILE A CA 1
ATOM 680 C C . ILE A 1 84 ? 59.209 37.953 -37.643 1.00 93.88 84 ILE A C 1
ATOM 682 O O . ILE A 1 84 ? 60.325 37.490 -37.869 1.00 93.88 84 ILE A O 1
ATOM 686 N N . GLN A 1 85 ? 59.014 38.959 -36.788 1.00 91.31 85 GLN A N 1
ATOM 687 C CA . GLN A 1 85 ? 60.100 39.550 -36.012 1.00 91.31 85 GLN A CA 1
ATOM 688 C C . GLN A 1 85 ? 60.760 38.499 -35.109 1.00 91.31 85 GLN A C 1
ATOM 690 O O . GLN A 1 85 ? 61.981 38.379 -35.100 1.00 91.31 85 GLN A O 1
ATOM 695 N N . ALA A 1 86 ? 59.971 37.680 -34.408 1.00 90.50 86 ALA A N 1
ATOM 696 C CA . ALA A 1 86 ? 60.486 36.569 -33.609 1.00 90.50 86 ALA A CA 1
ATOM 697 C C . ALA A 1 86 ? 61.294 35.562 -34.444 1.00 90.50 86 ALA A C 1
ATOM 699 O O . ALA A 1 86 ? 62.329 35.069 -33.991 1.00 90.50 86 ALA A O 1
ATOM 700 N N . GLY A 1 87 ? 60.846 35.291 -35.672 1.00 88.25 87 GLY A N 1
ATOM 701 C CA . GLY A 1 87 ? 61.525 34.410 -36.620 1.00 88.25 87 GLY A CA 1
ATOM 702 C C . GLY A 1 87 ? 62.845 34.987 -37.105 1.00 88.25 87 GLY A C 1
ATOM 703 O O . GLY A 1 87 ? 63.837 34.265 -37.143 1.00 88.25 87 GLY A O 1
ATOM 704 N N . ALA A 1 88 ? 62.888 36.292 -37.373 1.00 85.88 88 ALA A N 1
ATOM 705 C CA . ALA A 1 88 ? 64.113 36.999 -37.732 1.00 85.88 88 ALA A CA 1
ATOM 706 C C . ALA A 1 88 ? 65.168 36.952 -36.618 1.00 85.88 88 ALA A C 1
ATOM 708 O O . ALA A 1 88 ? 66.353 36.834 -36.906 1.00 85.88 88 ALA A O 1
ATOM 709 N N . GLU A 1 89 ? 64.750 36.988 -35.351 1.00 83.25 89 GLU A N 1
ATOM 710 C CA . GLU A 1 89 ? 65.670 36.875 -34.211 1.00 83.25 89 GLU A CA 1
ATOM 711 C C . GLU A 1 89 ? 66.159 35.438 -33.971 1.00 83.25 89 GLU A C 1
ATOM 713 O O . GLU A 1 89 ? 67.249 35.246 -33.444 1.00 83.25 89 GLU A O 1
ATOM 718 N N . ASN A 1 90 ? 65.366 34.425 -34.336 1.00 82.06 90 ASN A N 1
ATOM 719 C CA . ASN A 1 90 ? 65.592 33.025 -33.945 1.00 82.06 90 ASN A CA 1
ATOM 720 C C . ASN A 1 90 ? 65.786 32.055 -35.120 1.00 82.06 90 ASN A C 1
ATOM 722 O O . ASN A 1 90 ? 65.710 30.840 -34.946 1.00 82.06 90 ASN A O 1
ATOM 726 N N . ASN A 1 91 ? 65.988 32.563 -36.331 1.00 83.75 91 ASN A N 1
ATOM 727 C CA . ASN A 1 91 ? 66.091 31.770 -37.561 1.00 83.75 91 ASN A CA 1
ATOM 728 C C . ASN A 1 91 ? 64.888 30.887 -37.859 1.00 83.75 91 ASN A C 1
ATOM 730 O O . ASN A 1 91 ? 65.043 29.780 -38.377 1.00 83.75 91 ASN A O 1
ATOM 734 N N . PHE A 1 92 ? 63.697 31.327 -37.457 1.00 87.62 92 PHE A N 1
ATOM 735 C CA . PHE A 1 92 ? 62.496 30.493 -37.510 1.00 87.62 92 PHE A CA 1
ATOM 736 C C . PHE A 1 92 ? 62.706 29.114 -36.844 1.00 87.62 92 PHE A C 1
ATOM 738 O O . PHE A 1 92 ? 62.144 28.106 -37.268 1.00 87.62 92 PHE A O 1
ATOM 745 N N . GLY A 1 93 ? 63.554 29.071 -35.809 1.00 84.69 93 GLY A N 1
ATOM 746 C CA . GLY A 1 93 ? 63.880 27.871 -35.048 1.00 84.69 93 GLY A CA 1
ATOM 747 C C . GLY A 1 93 ? 65.090 27.071 -35.533 1.00 84.69 93 GLY A C 1
ATOM 748 O O . GLY A 1 93 ? 65.410 26.065 -34.910 1.00 84.69 93 GLY A O 1
ATOM 749 N N . ASN A 1 94 ? 65.763 27.487 -36.611 1.00 81.44 94 ASN A N 1
ATOM 750 C CA . ASN A 1 94 ? 66.872 26.740 -37.227 1.00 81.44 94 ASN A CA 1
ATOM 751 C C . ASN A 1 94 ? 68.270 27.063 -36.662 1.00 81.44 94 ASN A C 1
ATOM 753 O O . ASN A 1 94 ? 69.269 26.580 -37.187 1.00 81.44 94 ASN A O 1
ATOM 757 N N . ASP A 1 95 ? 68.373 27.913 -35.642 1.00 69.06 95 ASP A N 1
ATOM 758 C CA . ASP A 1 95 ? 69.644 28.305 -35.022 1.00 69.06 95 ASP A CA 1
ATOM 759 C C . ASP A 1 95 ? 69.640 27.974 -33.522 1.00 69.06 95 ASP A C 1
ATOM 761 O O . ASP A 1 95 ? 68.585 27.923 -32.890 1.00 69.06 95 ASP A O 1
ATOM 765 N N . ASN A 1 96 ? 70.827 27.816 -32.929 1.00 62.12 96 ASN A N 1
ATOM 766 C CA . ASN A 1 96 ? 71.041 27.529 -31.503 1.00 62.12 96 ASN A CA 1
ATOM 767 C C . ASN A 1 96 ? 70.481 28.623 -30.571 1.00 62.12 96 ASN A C 1
ATOM 769 O O . ASN A 1 96 ? 70.392 28.425 -29.358 1.00 62.12 96 ASN A O 1
ATOM 773 N N . ASN A 1 97 ? 70.110 29.778 -31.130 1.00 60.78 97 ASN A N 1
ATOM 774 C CA . ASN A 1 97 ? 69.453 30.874 -30.428 1.00 60.78 97 ASN A CA 1
ATOM 775 C C . ASN A 1 97 ? 67.980 30.575 -30.088 1.00 60.78 97 ASN A C 1
ATOM 777 O O . ASN A 1 97 ? 67.485 31.077 -29.076 1.00 60.78 97 ASN A O 1
ATOM 781 N N . PHE A 1 98 ? 67.299 29.712 -30.855 1.00 74.88 98 PHE A N 1
ATOM 782 C CA . PHE A 1 98 ? 65.965 29.218 -30.509 1.00 74.88 98 PHE A CA 1
ATOM 783 C C . PHE A 1 98 ? 66.070 28.094 -29.474 1.00 74.88 98 PHE A C 1
ATOM 785 O O . PHE A 1 98 ? 66.055 26.907 -29.790 1.00 74.88 98 PHE A O 1
ATOM 792 N N . ASN A 1 99 ? 66.244 28.488 -28.216 1.00 75.25 99 ASN A N 1
ATOM 793 C CA . ASN A 1 99 ? 66.564 27.569 -27.133 1.00 75.25 99 ASN A CA 1
ATOM 794 C C . ASN A 1 99 ? 65.355 27.321 -26.211 1.00 75.25 99 ASN A C 1
ATOM 796 O O . ASN A 1 99 ? 64.856 28.240 -25.551 1.00 75.25 99 ASN A O 1
ATOM 800 N N . GLU A 1 100 ? 64.939 26.055 -26.119 1.00 78.19 100 GLU A N 1
ATOM 801 C CA . GLU A 1 100 ? 63.847 25.561 -25.262 1.00 78.19 100 GLU A CA 1
ATOM 802 C C . GLU A 1 100 ? 64.045 25.852 -23.761 1.00 78.19 100 GLU A C 1
ATOM 804 O O . GLU A 1 100 ? 63.072 25.935 -23.010 1.00 78.19 100 GLU A O 1
ATOM 809 N N . GLU A 1 101 ? 65.280 26.048 -23.291 1.00 81.00 101 GLU A N 1
ATOM 810 C CA . GLU A 1 101 ? 65.549 26.453 -21.906 1.00 81.00 101 GLU A CA 1
ATOM 811 C C . GLU A 1 101 ? 65.258 27.933 -21.651 1.00 81.00 101 GLU A C 1
ATOM 813 O O . GLU A 1 101 ? 64.865 28.306 -20.544 1.00 81.00 101 GLU A O 1
ATOM 818 N N . TYR A 1 102 ? 65.476 28.788 -22.654 1.00 80.88 102 TYR A N 1
ATOM 819 C CA . TYR A 1 102 ? 65.292 30.235 -22.527 1.00 80.88 102 TYR A CA 1
ATOM 820 C C . TYR A 1 102 ? 63.853 30.651 -22.834 1.00 80.88 102 TYR A C 1
ATOM 822 O O . TYR A 1 102 ? 63.374 31.627 -22.250 1.00 80.88 102 TYR A O 1
ATOM 830 N N . LYS A 1 103 ? 63.162 29.920 -23.724 1.00 87.81 103 LYS A N 1
ATOM 831 C CA . LYS A 1 103 ? 61.759 30.161 -24.127 1.00 87.81 103 LYS A CA 1
ATOM 832 C C . LYS A 1 103 ? 61.498 31.615 -24.528 1.00 87.81 103 LYS A C 1
ATOM 834 O O . LYS A 1 103 ? 60.457 32.198 -24.227 1.00 87.81 103 LYS A O 1
ATOM 839 N N . ASN A 1 104 ? 62.502 32.222 -25.155 1.00 85.44 104 ASN A N 1
ATOM 840 C CA . ASN A 1 104 ? 62.586 33.648 -25.425 1.00 85.44 104 ASN A CA 1
ATOM 841 C C . ASN A 1 104 ? 62.447 33.895 -26.926 1.00 85.44 104 ASN A C 1
ATOM 843 O O . ASN A 1 104 ? 63.429 33.914 -27.662 1.00 85.44 104 ASN A O 1
ATOM 847 N N . SER A 1 105 ? 61.211 34.098 -27.378 1.00 82.50 105 SER A N 1
ATOM 848 C CA . SER A 1 105 ? 60.884 34.226 -28.801 1.00 82.50 105 SER A CA 1
ATOM 849 C C . SER A 1 105 ? 61.428 35.491 -29.476 1.00 82.50 105 SER A C 1
ATOM 851 O O . SER A 1 105 ? 61.329 35.599 -30.688 1.00 82.50 105 SER A O 1
ATOM 853 N N . SER A 1 106 ? 61.975 36.462 -28.742 1.00 79.56 106 SER A N 1
ATOM 854 C CA . SER A 1 106 ? 62.445 37.746 -29.301 1.00 79.56 106 SER A CA 1
ATOM 855 C C . SER A 1 106 ? 63.839 38.164 -28.814 1.00 79.56 106 SER A C 1
ATOM 857 O O . SER A 1 106 ? 64.266 39.310 -29.005 1.00 79.56 106 SER A O 1
ATOM 859 N N . LEU A 1 107 ? 64.567 37.234 -28.182 1.00 75.69 107 LEU A N 1
ATOM 860 C CA . LEU A 1 107 ? 65.902 37.438 -27.611 1.00 75.69 107 LEU A CA 1
ATOM 861 C C . LEU A 1 107 ? 65.992 38.706 -26.733 1.00 75.69 107 LEU A C 1
ATOM 863 O O . LEU A 1 107 ? 66.907 39.528 -26.864 1.00 75.69 107 LEU A O 1
ATOM 867 N N . MET A 1 108 ? 65.011 38.909 -25.849 1.00 77.31 108 MET A N 1
ATOM 868 C CA . MET A 1 108 ? 65.016 40.019 -24.882 1.00 77.31 108 MET A CA 1
ATOM 869 C C . MET A 1 108 ? 66.095 39.807 -23.812 1.00 77.31 108 MET A C 1
ATOM 871 O O . MET A 1 108 ? 66.309 38.679 -23.379 1.00 77.31 108 MET A O 1
ATOM 875 N N . ASN A 1 109 ? 66.747 40.879 -23.353 1.00 73.25 109 ASN A N 1
ATOM 876 C CA . ASN A 1 109 ? 67.763 40.835 -22.286 1.00 73.25 109 ASN A CA 1
ATOM 877 C C . ASN A 1 109 ? 67.169 41.246 -20.922 1.00 73.25 109 ASN A C 1
ATOM 879 O O . ASN A 1 109 ? 66.168 41.957 -20.886 1.00 73.25 109 ASN A O 1
ATOM 883 N N . ALA A 1 110 ? 67.804 40.868 -19.807 1.00 62.78 110 ALA A N 1
ATOM 884 C CA . ALA A 1 110 ? 67.436 41.347 -18.466 1.00 62.78 110 ALA A CA 1
ATOM 885 C C . ALA A 1 110 ? 67.799 42.839 -18.233 1.00 62.78 110 ALA A C 1
ATOM 887 O O . ALA A 1 110 ? 68.794 43.330 -18.786 1.00 62.78 110 ALA A O 1
ATOM 888 N N . LEU A 1 111 ? 67.039 43.542 -17.374 1.00 58.38 111 LEU A N 1
ATOM 889 C CA . LEU A 1 111 ? 67.425 44.859 -16.834 1.00 58.38 111 LEU A CA 1
ATOM 890 C C . LEU A 1 111 ? 68.647 44.729 -15.908 1.00 58.38 111 LEU A C 1
ATOM 892 O O . LEU A 1 111 ? 68.773 43.755 -15.171 1.00 58.38 111 LEU A O 1
ATOM 896 N N . ALA A 1 112 ? 69.535 45.726 -15.931 1.00 48.56 112 ALA A N 1
ATOM 897 C CA . ALA A 1 112 ? 70.657 45.821 -14.996 1.00 48.56 112 ALA A CA 1
ATOM 898 C C . ALA A 1 112 ? 70.181 46.356 -13.631 1.00 48.56 112 ALA A C 1
ATOM 900 O O . ALA A 1 112 ? 69.456 47.351 -13.592 1.00 48.56 112 ALA A O 1
ATOM 901 N N . GLU A 1 113 ? 70.614 45.750 -12.520 1.00 43.53 113 GLU A N 1
ATOM 902 C CA . GLU A 1 113 ? 70.499 46.390 -11.202 1.00 43.53 113 GLU A CA 1
ATOM 903 C C . GLU A 1 113 ? 71.463 47.592 -11.091 1.00 43.53 113 GLU A C 1
ATOM 905 O O . GLU A 1 113 ? 72.541 47.565 -11.691 1.00 43.53 113 GLU A O 1
ATOM 910 N N . PRO A 1 114 ? 71.142 48.648 -10.314 1.00 43.09 114 PRO A N 1
ATOM 911 C CA . PRO A 1 114 ? 71.876 49.917 -10.369 1.00 43.09 114 PRO A CA 1
ATOM 912 C C . PRO A 1 114 ? 73.296 49.906 -9.774 1.00 43.09 114 PRO A C 1
ATOM 914 O O . PRO A 1 114 ? 73.944 50.951 -9.788 1.00 43.09 114 PRO A O 1
ATOM 917 N N . LEU A 1 115 ? 73.789 48.794 -9.213 1.00 39.28 115 LEU A N 1
ATOM 918 C CA . LEU A 1 115 ? 74.973 48.808 -8.336 1.00 39.28 115 LEU A CA 1
ATOM 919 C C . LEU A 1 115 ? 76.225 48.065 -8.831 1.00 39.28 115 LEU A C 1
ATOM 921 O O . LEU A 1 115 ? 77.225 48.083 -8.121 1.00 39.28 115 LEU A O 1
ATOM 925 N N . PHE A 1 116 ? 76.262 47.527 -10.053 1.00 39.69 116 PHE A N 1
ATOM 926 C CA . PHE A 1 116 ? 77.519 47.059 -10.662 1.00 39.69 116 PHE A CA 1
ATOM 927 C C . PHE A 1 116 ? 77.659 47.549 -12.109 1.00 39.69 116 PHE A C 1
ATOM 929 O O . PHE A 1 116 ? 76.817 47.297 -12.968 1.00 39.69 116 PHE A O 1
ATOM 936 N N . ARG A 1 117 ? 78.729 48.312 -12.366 1.00 40.97 117 ARG A N 1
ATOM 937 C CA . ARG A 1 117 ? 79.059 48.882 -13.678 1.00 40.97 117 ARG A CA 1
ATOM 938 C C . ARG A 1 117 ? 79.690 47.842 -14.610 1.00 40.97 117 ARG A C 1
ATOM 940 O O . ARG A 1 117 ? 80.565 47.102 -14.192 1.00 40.97 117 ARG A O 1
ATOM 947 N N . ALA A 1 118 ? 79.315 47.978 -15.885 1.00 45.53 118 ALA A N 1
ATOM 948 C CA . ALA A 1 118 ? 80.132 47.809 -17.089 1.00 45.53 118 ALA A CA 1
ATOM 949 C C . ALA A 1 118 ? 80.837 46.456 -17.311 1.00 45.53 118 ALA A C 1
ATOM 951 O O . ALA A 1 118 ? 81.995 46.312 -16.954 1.00 45.53 118 ALA A O 1
ATOM 952 N N . GLU A 1 119 ? 80.168 45.547 -18.034 1.00 40.06 119 GLU A N 1
ATOM 953 C CA . GLU A 1 119 ? 80.742 44.759 -19.142 1.00 40.06 119 GLU A CA 1
ATOM 954 C C . GLU A 1 119 ? 79.616 44.085 -19.968 1.00 40.06 119 GLU A C 1
ATOM 956 O O . GLU A 1 119 ? 78.583 43.666 -19.447 1.00 40.06 119 GLU A O 1
ATOM 961 N N . ASP A 1 120 ? 79.774 44.065 -21.294 1.00 49.47 120 ASP A N 1
ATOM 962 C CA . ASP A 1 120 ? 78.745 43.847 -22.330 1.00 49.47 120 ASP A CA 1
ATOM 963 C C . ASP A 1 120 ? 78.425 42.359 -22.623 1.00 49.47 120 ASP A C 1
ATOM 965 O O . ASP A 1 120 ? 78.293 41.937 -23.773 1.00 49.47 120 ASP A O 1
ATOM 969 N N . ASN A 1 121 ? 78.275 41.546 -21.570 1.00 50.47 121 ASN A N 1
ATOM 970 C CA . ASN A 1 121 ? 77.958 40.110 -21.645 1.00 50.47 121 ASN A CA 1
ATOM 971 C C . ASN A 1 121 ? 76.620 39.768 -20.962 1.00 50.47 121 ASN A C 1
ATOM 973 O O . ASN A 1 121 ? 76.540 38.929 -20.072 1.00 50.47 121 ASN A O 1
ATOM 977 N N . ARG A 1 122 ? 75.527 40.417 -21.383 1.00 58.12 122 ARG A N 1
ATOM 978 C CA . ARG A 1 122 ? 74.178 40.069 -20.893 1.00 58.12 122 ARG A CA 1
ATOM 979 C C . ARG A 1 122 ? 73.649 38.812 -21.585 1.00 58.12 122 ARG A C 1
ATOM 981 O O . ARG A 1 122 ? 73.500 38.822 -22.809 1.00 58.12 122 ARG A O 1
ATOM 988 N N . GLU A 1 123 ? 73.376 37.753 -20.829 1.00 62.81 123 GLU A N 1
ATOM 989 C CA . GLU A 1 123 ? 72.661 36.574 -21.333 1.00 62.81 123 GLU A CA 1
ATOM 990 C C . GLU A 1 123 ? 71.205 36.923 -21.712 1.00 62.81 123 GLU A C 1
ATOM 992 O O . GLU A 1 123 ? 70.617 37.827 -21.101 1.00 62.81 123 GLU A O 1
ATOM 997 N N . PRO A 1 124 ? 70.605 36.231 -22.704 1.00 71.06 124 PRO A N 1
ATOM 998 C CA . PRO A 1 124 ? 69.177 36.347 -22.986 1.00 71.06 124 PRO A CA 1
ATOM 999 C C . PRO A 1 124 ? 68.338 36.043 -21.738 1.00 71.06 124 PRO A C 1
ATOM 1001 O O . PRO A 1 124 ? 68.670 35.167 -20.940 1.00 71.06 124 PRO A O 1
ATOM 1004 N N . TYR A 1 125 ? 67.228 36.756 -21.562 1.00 79.62 125 TYR A N 1
ATOM 1005 C CA . TYR A 1 125 ? 66.312 36.528 -20.446 1.00 79.62 125 TYR A CA 1
ATOM 1006 C C . TYR A 1 125 ? 65.662 35.142 -20.564 1.00 79.62 125 TYR A C 1
ATOM 1008 O O . TYR A 1 125 ? 65.224 34.759 -21.650 1.00 79.62 125 TYR A O 1
ATOM 1016 N N . ARG A 1 126 ? 65.599 34.395 -19.455 1.00 86.69 126 ARG A N 1
ATOM 1017 C CA . ARG A 1 126 ? 64.961 33.071 -19.386 1.00 86.69 126 ARG A CA 1
ATOM 1018 C C . ARG A 1 126 ? 63.513 33.219 -18.915 1.00 86.69 126 ARG A C 1
ATOM 1020 O O . ARG A 1 126 ? 63.272 33.637 -17.782 1.00 86.69 126 ARG A O 1
ATOM 1027 N N . PHE A 1 127 ? 62.553 32.861 -19.763 1.00 88.81 127 PHE A N 1
ATOM 1028 C CA . PHE A 1 127 ? 61.129 32.859 -19.423 1.00 88.81 127 PHE A CA 1
ATOM 1029 C C . PHE A 1 127 ? 60.683 31.500 -18.871 1.00 88.81 127 PHE A C 1
ATOM 1031 O O . PHE A 1 127 ? 61.220 30.453 -19.225 1.00 88.81 127 PHE A O 1
ATOM 1038 N N . LYS A 1 128 ? 59.657 31.493 -18.007 1.00 90.19 128 LYS A N 1
ATOM 1039 C CA . LYS A 1 128 ? 59.131 30.246 -17.414 1.00 90.19 128 LYS A CA 1
ATOM 1040 C C . LYS A 1 128 ? 58.466 29.355 -18.471 1.00 90.19 128 LYS A C 1
ATOM 1042 O O . LYS A 1 128 ? 58.591 28.126 -18.428 1.00 90.19 128 LYS A O 1
ATOM 1047 N N . SER A 1 129 ? 57.793 29.968 -19.441 1.00 92.94 129 SER A N 1
ATOM 1048 C CA . SER A 1 129 ? 57.116 29.299 -20.550 1.00 92.94 129 SER A CA 1
ATOM 1049 C C . SER A 1 129 ? 57.259 30.083 -21.858 1.00 92.94 129 SER A C 1
ATOM 1051 O O . SER A 1 129 ? 57.489 31.291 -21.835 1.00 92.94 129 SER A O 1
ATOM 1053 N N . TRP A 1 130 ? 57.056 29.413 -22.998 1.00 92.19 130 TRP A N 1
ATOM 1054 C CA . TRP A 1 130 ? 56.948 30.079 -24.302 1.00 92.19 130 TRP A CA 1
ATOM 1055 C C . TRP A 1 130 ? 55.823 31.116 -24.320 1.00 92.19 130 TRP A C 1
ATOM 1057 O O . TRP A 1 130 ? 55.975 32.183 -24.907 1.00 92.19 130 TRP A O 1
ATOM 1067 N N . ARG A 1 131 ? 54.725 30.846 -23.597 1.00 94.25 131 ARG A N 1
ATOM 1068 C CA . ARG A 1 131 ? 53.637 31.807 -23.391 1.00 94.25 131 ARG A CA 1
ATOM 1069 C C . ARG A 1 131 ? 54.151 33.089 -22.736 1.00 94.25 131 ARG A C 1
ATOM 1071 O O . ARG A 1 131 ? 53.855 34.166 -23.234 1.00 94.25 131 ARG A O 1
ATOM 1078 N N . ASP A 1 132 ? 54.945 32.984 -21.671 1.00 92.00 132 ASP A N 1
ATOM 1079 C CA . ASP A 1 132 ? 55.498 34.154 -20.975 1.00 92.00 132 ASP A CA 1
ATOM 1080 C C . ASP A 1 132 ? 56.467 34.952 -21.856 1.00 92.00 132 ASP A C 1
ATOM 1082 O O . ASP A 1 132 ? 56.468 36.181 -21.790 1.00 92.00 132 ASP A O 1
ATOM 1086 N N . GLY A 1 133 ? 57.259 34.278 -22.697 1.00 91.38 133 GLY A N 1
ATOM 1087 C CA . GLY A 1 133 ? 58.142 34.934 -23.665 1.00 91.38 133 GLY A CA 1
ATOM 1088 C C . GLY A 1 133 ? 57.377 35.674 -24.766 1.00 91.38 133 GLY A C 1
ATOM 1089 O O . GLY A 1 133 ? 57.698 36.821 -25.078 1.00 91.38 133 GLY A O 1
ATOM 1090 N N . VAL A 1 134 ? 56.314 35.068 -25.302 1.00 94.44 134 VAL A N 1
ATOM 1091 C CA . VAL A 1 134 ? 55.440 35.705 -26.303 1.00 94.44 134 VAL A CA 1
ATOM 1092 C C . VAL A 1 134 ? 54.661 36.877 -25.695 1.00 94.44 134 VAL A C 1
ATOM 1094 O O . VAL A 1 134 ? 54.578 37.933 -26.320 1.00 94.44 134 VAL A O 1
ATOM 1097 N N . ILE A 1 135 ? 54.152 36.743 -24.462 1.00 93.88 135 ILE A N 1
ATOM 1098 C CA . ILE A 1 135 ? 53.522 37.849 -23.718 1.00 93.88 135 ILE A CA 1
ATOM 1099 C C . ILE A 1 135 ? 54.495 39.017 -23.574 1.00 93.88 135 ILE A C 1
ATOM 1101 O O . ILE A 1 135 ? 54.127 40.148 -23.882 1.00 93.88 135 ILE A O 1
ATOM 1105 N N . ALA A 1 136 ? 55.730 38.747 -23.141 1.00 92.25 136 ALA A N 1
ATOM 1106 C CA . ALA A 1 136 ? 56.753 39.773 -22.970 1.00 92.25 136 ALA A CA 1
ATOM 1107 C C . ALA A 1 136 ? 57.043 40.495 -24.289 1.00 92.25 136 ALA A C 1
ATOM 1109 O O . ALA A 1 136 ? 57.109 41.721 -24.319 1.00 92.25 136 ALA A O 1
ATOM 1110 N N . HIS A 1 137 ? 57.152 39.745 -25.388 1.00 93.50 137 HIS A N 1
ATOM 1111 C CA . HIS A 1 137 ? 57.372 40.313 -26.711 1.00 93.50 137 HIS A CA 1
ATOM 1112 C C . HIS A 1 137 ? 56.219 41.229 -27.148 1.00 93.50 137 HIS A C 1
ATOM 1114 O O . HIS A 1 137 ? 56.453 42.385 -27.502 1.00 93.50 137 HIS A O 1
ATOM 1120 N N . LEU A 1 138 ? 54.978 40.741 -27.085 1.00 94.94 138 LEU A N 1
ATOM 1121 C CA . LEU A 1 138 ? 53.790 41.506 -27.471 1.00 94.94 138 LEU A CA 1
ATOM 1122 C C . LEU A 1 138 ? 53.602 42.748 -26.590 1.00 94.94 138 LEU A C 1
ATOM 1124 O O . LEU A 1 138 ? 53.342 43.834 -27.104 1.00 94.94 138 LEU A O 1
ATOM 1128 N N . ASP A 1 139 ? 53.796 42.614 -25.276 1.00 94.12 139 ASP A N 1
ATOM 1129 C CA . ASP A 1 139 ? 53.681 43.726 -24.333 1.00 94.12 139 ASP A CA 1
ATOM 1130 C C . ASP A 1 139 ? 54.753 44.797 -24.561 1.00 94.12 139 ASP A C 1
ATOM 1132 O O . ASP A 1 139 ? 54.444 45.987 -24.451 1.00 94.12 139 ASP A O 1
ATOM 1136 N N . HIS A 1 140 ? 55.972 44.404 -24.938 1.00 91.81 140 HIS A N 1
ATOM 1137 C CA . HIS A 1 140 ? 57.036 45.348 -25.281 1.00 91.81 140 HIS A CA 1
ATOM 1138 C C . HIS A 1 140 ? 56.700 46.146 -26.543 1.00 91.81 140 HIS A C 1
ATOM 1140 O O . HIS A 1 140 ? 56.847 47.370 -26.574 1.00 91.81 140 HIS A O 1
ATOM 1146 N N . LEU A 1 141 ? 56.205 45.467 -27.581 1.00 93.25 141 LEU A N 1
ATOM 1147 C CA . LEU A 1 141 ? 55.766 46.109 -28.820 1.00 93.25 141 LEU A CA 1
ATOM 1148 C C . LEU A 1 141 ? 54.580 47.055 -28.569 1.00 93.25 141 LEU A C 1
ATOM 1150 O O . LEU A 1 141 ? 54.576 48.186 -29.055 1.00 93.25 141 LEU A O 1
ATOM 1154 N N . ALA A 1 142 ? 53.610 46.640 -27.751 1.00 94.25 142 ALA A N 1
ATOM 1155 C CA . ALA A 1 142 ? 52.458 47.457 -27.367 1.00 94.25 142 ALA A CA 1
ATOM 1156 C C . ALA A 1 142 ? 52.845 48.691 -26.541 1.00 94.25 142 ALA A C 1
ATOM 1158 O O . ALA A 1 142 ? 52.313 49.782 -26.771 1.00 94.25 142 ALA A O 1
ATOM 1159 N N . LEU A 1 143 ? 53.799 48.547 -25.615 1.00 92.62 143 LEU A N 1
ATOM 1160 C CA . LEU A 1 143 ? 54.379 49.662 -24.868 1.00 92.62 143 LEU A CA 1
ATOM 1161 C C . LEU A 1 143 ? 55.013 50.676 -25.824 1.00 92.62 143 LEU A C 1
ATOM 1163 O O . LEU A 1 143 ? 54.699 51.866 -25.757 1.00 92.62 143 LEU A O 1
ATOM 1167 N N . TYR A 1 144 ? 55.853 50.198 -26.742 1.00 90.75 144 TYR A N 1
ATOM 1168 C CA . TYR A 1 144 ? 56.571 51.045 -27.690 1.00 90.75 144 TYR A CA 1
ATOM 1169 C C . TYR A 1 144 ? 55.629 51.801 -28.641 1.00 90.75 144 TYR A C 1
ATOM 1171 O O . TYR A 1 144 ? 55.795 53.008 -28.839 1.00 90.75 144 TYR A O 1
ATOM 1179 N N . ALA A 1 145 ? 54.585 51.125 -29.136 1.00 92.50 145 ALA A N 1
ATOM 1180 C CA . ALA A 1 145 ? 53.533 51.707 -29.975 1.00 92.50 145 ALA A CA 1
ATOM 1181 C C . ALA A 1 145 ? 52.599 52.680 -29.235 1.00 92.50 145 ALA A C 1
ATOM 1183 O O . ALA A 1 145 ? 51.800 53.363 -29.872 1.00 92.50 145 ALA A O 1
ATOM 1184 N N . GLY A 1 146 ? 52.684 52.769 -27.904 1.00 92.75 146 GLY A N 1
ATOM 1185 C CA . GLY A 1 146 ? 51.829 53.655 -27.114 1.00 92.75 146 GLY A CA 1
ATOM 1186 C C . GLY A 1 146 ? 50.386 53.163 -27.006 1.00 92.75 146 GLY A C 1
ATOM 1187 O O . GLY A 1 146 ? 49.459 53.973 -26.943 1.00 92.75 146 GLY A O 1
ATOM 1188 N N . VAL A 1 147 ? 50.171 51.844 -27.005 1.00 94.19 147 VAL A N 1
ATOM 1189 C CA . VAL A 1 147 ? 48.827 51.265 -26.917 1.00 94.19 147 VAL A CA 1
ATOM 1190 C C . VAL A 1 147 ? 48.168 51.646 -25.588 1.00 94.19 147 VAL A C 1
ATOM 1192 O O . VAL A 1 147 ? 48.772 51.582 -24.513 1.00 94.19 147 VAL A O 1
ATOM 1195 N N . LYS A 1 148 ? 46.887 52.028 -25.645 1.00 90.88 148 LYS A N 1
ATOM 1196 C CA . LYS A 1 148 ? 46.102 52.396 -24.460 1.00 90.88 148 LYS A CA 1
ATOM 1197 C C . LYS A 1 148 ? 46.113 51.255 -23.434 1.00 90.88 148 LYS A C 1
ATOM 1199 O O . LYS A 1 148 ? 45.707 50.141 -23.741 1.00 90.88 148 LYS A O 1
ATOM 1204 N N . GLY A 1 149 ? 46.526 51.563 -22.203 1.00 88.38 149 GLY A N 1
ATOM 1205 C CA . GLY A 1 149 ? 46.687 50.583 -21.117 1.00 88.38 149 GLY A CA 1
ATOM 1206 C C . GLY A 1 149 ? 48.145 50.253 -20.780 1.00 88.38 149 GLY A C 1
ATOM 1207 O O . GLY A 1 149 ? 48.389 49.576 -19.781 1.00 88.38 149 GLY A O 1
ATOM 1208 N N . TYR A 1 150 ? 49.103 50.775 -21.555 1.00 92.06 150 TYR A N 1
ATOM 1209 C CA . TYR A 1 150 ? 50.536 50.673 -21.290 1.00 92.06 150 TYR A CA 1
ATOM 1210 C C . TYR A 1 150 ? 51.090 51.995 -20.707 1.00 92.06 150 TYR A C 1
ATOM 1212 O O . TYR A 1 150 ? 50.529 53.058 -20.971 1.00 92.06 150 TYR A O 1
ATOM 1220 N N . PRO A 1 151 ? 52.160 51.963 -19.887 1.00 91.12 151 PRO A N 1
ATOM 1221 C CA . PRO A 1 151 ? 52.726 50.767 -19.271 1.00 91.12 151 PRO A CA 1
ATOM 1222 C C . PRO A 1 151 ? 51.733 50.100 -18.302 1.00 91.12 151 PRO A C 1
ATOM 1224 O O . PRO A 1 151 ? 51.101 50.760 -17.478 1.00 91.12 151 PRO A O 1
ATOM 1227 N N . LYS A 1 152 ? 51.614 48.770 -18.391 1.00 88.75 152 LYS A N 1
ATOM 1228 C CA . LYS A 1 152 ? 50.918 47.932 -17.405 1.00 88.75 152 LYS A CA 1
ATOM 1229 C C . LYS A 1 152 ? 51.477 48.131 -15.985 1.00 88.75 152 LYS A C 1
ATOM 1231 O O . LYS A 1 152 ? 52.655 48.436 -15.813 1.00 88.75 152 LYS A O 1
ATOM 1236 N N . LYS A 1 153 ? 50.618 47.946 -14.972 1.00 83.81 153 LYS A N 1
ATOM 1237 C CA . LYS A 1 153 ? 50.985 48.002 -13.542 1.00 83.81 153 LYS A CA 1
ATOM 1238 C C . LYS A 1 153 ? 51.980 46.885 -13.179 1.00 83.81 153 LYS A C 1
ATOM 1240 O O . LYS A 1 153 ? 52.069 45.890 -13.895 1.00 83.81 153 LYS A O 1
ATOM 1245 N N . ALA A 1 154 ? 52.683 47.035 -12.050 1.00 69.88 154 ALA A N 1
ATOM 1246 C CA . ALA A 1 154 ? 53.605 46.020 -11.528 1.00 69.88 154 ALA A CA 1
ATOM 1247 C C . ALA A 1 154 ? 52.938 44.628 -11.476 1.00 69.88 154 ALA A C 1
ATOM 1249 O O . ALA A 1 154 ? 51.788 44.518 -11.050 1.00 69.88 154 ALA A O 1
ATOM 1250 N N . ASN A 1 155 ? 53.653 43.593 -11.934 1.00 73.94 155 ASN A N 1
ATOM 1251 C CA . ASN A 1 155 ? 53.190 42.205 -12.135 1.00 73.94 155 ASN A CA 1
ATOM 1252 C C . ASN A 1 155 ? 52.151 41.982 -13.258 1.00 73.94 155 ASN A C 1
ATOM 1254 O O . ASN A 1 155 ? 51.652 40.870 -13.404 1.00 73.94 155 ASN A O 1
ATOM 1258 N N . GLY A 1 156 ? 51.817 43.001 -14.058 1.00 80.12 156 GLY A N 1
ATOM 1259 C CA . GLY A 1 156 ? 50.860 42.893 -15.171 1.00 80.12 156 GLY A CA 1
ATOM 1260 C C . GLY A 1 156 ? 51.458 42.467 -16.519 1.00 80.12 156 GLY A C 1
ATOM 1261 O O . GLY A 1 156 ? 50.713 42.314 -17.483 1.00 80.12 156 GLY A O 1
ATOM 1262 N N . THR A 1 157 ? 52.778 42.314 -16.605 1.00 87.88 157 THR A N 1
ATOM 1263 C CA . THR A 1 157 ? 53.528 41.904 -17.804 1.00 87.88 157 THR A CA 1
ATOM 1264 C C . THR A 1 157 ? 54.709 41.031 -17.389 1.00 87.88 157 THR A C 1
ATOM 1266 O O . THR A 1 157 ? 55.199 41.147 -16.262 1.00 87.88 157 THR A O 1
ATOM 1269 N N . THR A 1 158 ? 55.164 40.172 -18.297 1.00 89.50 158 THR A N 1
ATOM 1270 C CA . THR A 1 158 ? 56.411 39.408 -18.171 1.00 89.50 158 THR A CA 1
ATOM 1271 C C . THR A 1 158 ? 57.594 40.102 -18.849 1.00 89.50 158 THR A C 1
ATOM 1273 O O . THR A 1 158 ? 58.708 39.602 -18.736 1.00 89.50 158 THR A O 1
ATOM 1276 N N . ASP A 1 159 ? 57.385 41.241 -19.525 1.00 88.56 159 ASP A N 1
ATOM 1277 C CA . ASP A 1 159 ? 58.457 42.018 -20.157 1.00 88.56 159 ASP A CA 1
ATOM 1278 C C . ASP A 1 159 ? 59.447 42.539 -19.098 1.00 88.56 159 ASP A C 1
ATOM 1280 O O . ASP A 1 159 ? 59.089 43.411 -18.295 1.00 88.56 159 ASP A O 1
ATOM 1284 N N . PRO A 1 160 ? 60.704 42.047 -19.096 1.00 82.00 160 PRO A N 1
ATOM 1285 C CA . PRO A 1 160 ? 61.688 42.458 -18.109 1.00 82.00 160 PRO A CA 1
ATOM 1286 C C . PRO A 1 160 ? 62.118 43.917 -18.280 1.00 82.00 160 PRO A C 1
ATOM 1288 O O . PRO A 1 160 ? 62.610 44.480 -17.315 1.00 82.00 160 PRO A O 1
ATOM 1291 N N . ASN A 1 161 ? 61.932 44.539 -19.451 1.00 81.81 161 ASN A N 1
ATOM 1292 C CA . ASN A 1 161 ? 62.365 45.907 -19.772 1.00 81.81 161 ASN A CA 1
ATOM 1293 C C . ASN A 1 161 ? 61.201 46.913 -19.838 1.00 81.81 161 ASN A C 1
ATOM 1295 O O . ASN A 1 161 ? 61.323 47.967 -20.470 1.00 81.81 161 ASN A O 1
ATOM 1299 N N . HIS A 1 162 ? 60.074 46.606 -19.194 1.00 87.31 162 HIS A N 1
ATOM 1300 C CA . HIS A 1 162 ? 58.838 47.381 -19.298 1.00 87.31 162 HIS A CA 1
ATOM 1301 C C . HIS A 1 162 ? 58.914 48.739 -18.579 1.00 87.31 162 HIS A C 1
ATOM 1303 O O . HIS A 1 162 ? 58.494 48.899 -17.431 1.00 87.31 162 HIS A O 1
ATOM 1309 N N . SER A 1 163 ? 59.464 49.744 -19.263 1.00 84.44 163 SER A N 1
ATOM 1310 C CA . SER A 1 163 ? 59.695 51.090 -18.727 1.00 84.44 163 SER A CA 1
ATOM 1311 C C . SER A 1 163 ? 58.742 52.131 -19.314 1.00 84.44 163 SER A C 1
ATOM 1313 O O . SER A 1 163 ? 58.550 52.215 -20.527 1.00 84.44 163 SER A O 1
ATOM 1315 N N . LYS A 1 164 ? 58.216 53.025 -18.463 1.00 85.31 164 LYS A N 1
ATOM 1316 C CA . LYS A 1 164 ? 57.403 54.180 -18.894 1.00 85.31 164 LYS A CA 1
ATOM 1317 C C . LYS A 1 164 ? 58.134 55.067 -19.912 1.00 85.31 164 LYS A C 1
ATOM 1319 O O . LYS A 1 164 ? 57.482 55.726 -20.715 1.00 85.31 164 LYS A O 1
ATOM 1324 N N . GLU A 1 165 ? 59.466 55.066 -19.917 1.00 85.94 165 GLU A N 1
ATOM 1325 C CA . GLU A 1 165 ? 60.283 55.836 -20.864 1.00 85.94 165 GLU A CA 1
ATOM 1326 C C . GLU A 1 165 ? 60.176 55.345 -22.312 1.00 85.94 165 GLU A C 1
ATOM 1328 O O . GLU A 1 165 ? 60.463 56.113 -23.230 1.00 85.94 165 GLU A O 1
ATOM 1333 N N . LEU A 1 166 ? 59.763 54.092 -22.527 1.00 84.12 166 LEU A N 1
ATOM 1334 C CA . LEU A 1 166 ? 59.558 53.502 -23.853 1.00 84.12 166 LEU A CA 1
ATOM 1335 C C . LEU A 1 166 ? 58.151 53.761 -24.405 1.00 84.12 166 LEU A C 1
ATOM 1337 O O . LEU A 1 166 ? 57.910 53.486 -25.576 1.00 84.12 166 LEU A O 1
ATOM 1341 N N . TYR A 1 167 ? 57.235 54.297 -23.593 1.00 91.88 167 TYR A N 1
ATOM 1342 C CA . TYR A 1 167 ? 55.842 54.469 -23.989 1.00 91.88 167 TYR A CA 1
ATOM 1343 C C . TYR A 1 167 ? 55.687 55.442 -25.168 1.00 91.88 167 TYR A C 1
ATOM 1345 O O . TYR A 1 167 ? 56.097 56.602 -25.078 1.00 91.88 167 TYR A O 1
ATOM 1353 N N . GLY A 1 168 ? 55.053 54.974 -26.248 1.00 89.75 168 GLY A N 1
ATOM 1354 C CA . GLY A 1 168 ? 54.624 55.810 -27.376 1.00 89.75 168 GLY A CA 1
ATOM 1355 C C . GLY A 1 168 ? 55.763 56.418 -28.195 1.00 89.75 168 GLY A C 1
ATOM 1356 O O . GLY A 1 168 ? 55.643 57.549 -28.662 1.00 89.75 168 GLY A O 1
ATOM 1357 N N . LYS A 1 169 ? 56.882 55.703 -28.349 1.00 90.25 169 LYS A N 1
ATOM 1358 C CA . LYS A 1 169 ? 58.041 56.174 -29.126 1.00 90.25 169 LYS A CA 1
ATOM 1359 C C . LYS A 1 169 ? 57.801 56.135 -30.634 1.00 90.25 169 LYS A C 1
ATOM 1361 O O . LYS A 1 169 ? 58.217 57.068 -31.312 1.00 90.25 169 LYS A O 1
ATOM 1366 N N . SER A 1 170 ? 57.156 55.088 -31.147 1.00 90.06 170 SER A N 1
ATOM 1367 C CA . SER A 1 170 ? 56.587 55.024 -32.504 1.00 90.06 170 SER A CA 1
ATOM 1368 C C . SER A 1 170 ? 55.736 53.759 -32.644 1.00 90.06 170 SER A C 1
ATOM 1370 O O . SER A 1 170 ? 56.030 52.750 -32.010 1.00 90.06 170 SER A O 1
ATOM 1372 N N . SER A 1 171 ? 54.704 53.785 -33.489 1.00 89.19 171 SER A N 1
ATOM 1373 C CA . SER A 1 171 ? 53.933 52.595 -33.889 1.00 89.19 171 SER A CA 1
ATOM 1374 C C . SER A 1 171 ? 54.334 52.059 -35.269 1.00 89.19 171 SER A C 1
ATOM 1376 O O . SER A 1 171 ? 53.805 51.044 -35.722 1.00 89.19 171 SER A O 1
ATOM 1378 N N . LYS A 1 172 ? 55.255 52.732 -35.967 1.00 92.31 172 LYS A N 1
ATOM 1379 C CA . LYS A 1 172 ? 55.687 52.350 -37.315 1.00 92.31 172 LYS A CA 1
ATOM 1380 C C . LYS A 1 172 ? 56.712 51.227 -37.253 1.00 92.31 172 LYS A C 1
ATOM 1382 O O . LYS A 1 172 ? 57.684 51.333 -36.508 1.00 92.31 172 LYS A O 1
ATOM 1387 N N . LEU A 1 173 ? 56.508 50.181 -38.057 1.00 88.06 173 LEU A N 1
ATOM 1388 C CA . LEU A 1 173 ? 57.355 48.987 -38.079 1.00 88.06 173 LEU A CA 1
ATOM 1389 C C . LEU A 1 173 ? 58.842 49.337 -38.208 1.00 88.06 173 LEU A C 1
ATOM 1391 O O . LEU A 1 173 ? 59.629 48.916 -37.365 1.00 88.06 173 LEU A O 1
ATOM 1395 N N . SER A 1 174 ? 59.223 50.160 -39.189 1.00 86.44 174 SER A N 1
ATOM 1396 C CA . SER A 1 174 ? 60.613 50.597 -39.373 1.00 86.44 174 SER A CA 1
ATOM 1397 C C . SER A 1 174 ? 61.211 51.252 -38.130 1.00 86.44 174 SER A C 1
ATOM 1399 O O . SER A 1 174 ? 62.338 50.941 -37.760 1.00 86.44 174 SER A O 1
ATOM 1401 N N . ASP A 1 175 ? 60.463 52.128 -37.460 1.00 87.50 175 ASP A N 1
ATOM 1402 C CA . ASP A 1 175 ? 60.950 52.884 -36.303 1.00 87.50 175 ASP A CA 1
ATOM 1403 C C . ASP A 1 175 ? 61.077 52.001 -35.057 1.00 87.50 175 ASP A C 1
ATOM 1405 O O . ASP A 1 175 ? 62.004 52.171 -34.259 1.00 87.50 175 ASP A O 1
ATOM 1409 N N . VAL A 1 176 ? 60.141 51.060 -34.884 1.00 87.12 176 VAL A N 1
ATOM 1410 C CA . VAL A 1 176 ? 60.168 50.076 -33.794 1.00 87.12 176 VAL A CA 1
ATOM 1411 C C . VAL A 1 176 ? 61.359 49.141 -33.978 1.00 87.12 176 VAL A C 1
ATOM 1413 O O . VAL A 1 176 ? 62.166 48.991 -33.059 1.00 87.12 176 VAL A O 1
ATOM 1416 N N . LEU A 1 177 ? 61.527 48.578 -35.178 1.00 85.94 177 LEU A N 1
ATOM 1417 C CA . LEU A 1 177 ? 62.637 47.681 -35.497 1.00 85.94 177 LEU A CA 1
ATOM 1418 C C . LEU A 1 177 ? 63.987 48.394 -35.411 1.00 85.94 177 LEU A C 1
ATOM 1420 O O . LEU A 1 177 ? 64.900 47.841 -34.812 1.00 85.94 177 LEU A O 1
ATOM 1424 N N . LYS A 1 178 ? 64.107 49.641 -35.891 1.00 84.69 178 LYS A N 1
ATOM 1425 C CA . LYS A 1 178 ? 65.344 50.440 -35.790 1.00 84.69 178 LYS A CA 1
ATOM 1426 C C . LYS A 1 178 ? 65.768 50.684 -34.345 1.00 84.69 178 LYS A C 1
ATOM 1428 O O . LYS A 1 178 ? 66.955 50.771 -34.031 1.00 84.69 178 LYS A O 1
ATOM 1433 N N . LYS A 1 179 ? 64.802 50.789 -33.430 1.00 82.81 179 LYS A N 1
ATOM 1434 C CA . LYS A 1 179 ? 65.099 50.894 -32.000 1.00 82.81 179 LYS A CA 1
ATOM 1435 C C . LYS A 1 179 ? 65.475 49.551 -31.383 1.00 82.81 179 LYS A C 1
ATOM 1437 O O . LYS A 1 179 ? 66.347 49.527 -30.509 1.00 82.81 179 LYS A O 1
ATOM 1442 N N . TRP A 1 180 ? 64.834 48.475 -31.836 1.00 79.19 180 TRP A N 1
ATOM 1443 C CA . TRP A 1 180 ? 65.120 47.101 -31.426 1.00 79.19 180 TRP A CA 1
ATOM 1444 C C . TRP A 1 180 ? 66.544 46.686 -31.832 1.00 79.19 180 TRP A C 1
ATOM 1446 O O . TRP A 1 180 ? 67.343 46.264 -30.992 1.00 79.19 180 TRP A O 1
ATOM 1456 N N . LEU A 1 181 ? 66.897 46.925 -33.096 1.00 79.81 181 LEU A N 1
ATOM 1457 C CA . LEU A 1 181 ? 68.219 46.769 -33.686 1.00 79.81 181 LEU A CA 1
ATOM 1458 C C . LEU A 1 181 ? 68.421 47.846 -34.764 1.00 79.81 181 LEU A C 1
ATOM 1460 O O . LEU A 1 181 ? 67.727 47.866 -35.773 1.00 79.81 181 LEU A O 1
ATOM 1464 N N . ASP A 1 182 ? 69.389 48.738 -34.553 1.00 81.94 182 ASP A N 1
ATOM 1465 C CA . ASP A 1 182 ? 69.677 49.851 -35.471 1.00 81.94 182 ASP A CA 1
ATOM 1466 C C . ASP A 1 182 ? 70.444 49.364 -36.713 1.00 81.94 182 ASP A C 1
ATOM 1468 O O . ASP A 1 182 ? 71.655 49.572 -36.820 1.00 81.94 182 ASP A O 1
ATOM 1472 N N . ASP A 1 183 ? 69.764 48.612 -37.577 1.00 80.44 183 ASP A N 1
ATOM 1473 C CA . ASP A 1 183 ? 70.290 47.990 -38.793 1.00 80.44 183 ASP A CA 1
ATOM 1474 C C . ASP A 1 183 ? 69.224 47.988 -39.903 1.00 80.44 183 ASP A C 1
ATOM 1476 O O . ASP A 1 183 ? 68.140 47.425 -39.738 1.00 80.44 183 ASP A O 1
ATOM 1480 N N . ASP A 1 184 ? 69.517 48.628 -41.038 1.00 81.44 184 ASP A N 1
ATOM 1481 C CA . ASP A 1 184 ? 68.539 48.769 -42.124 1.00 81.44 184 ASP A CA 1
ATOM 1482 C C . ASP A 1 184 ? 68.277 47.431 -42.858 1.00 81.44 184 ASP A C 1
ATOM 1484 O O . ASP A 1 184 ? 67.182 47.238 -43.395 1.00 81.44 184 ASP A O 1
ATOM 1488 N N . GLY A 1 185 ? 69.222 46.478 -42.826 1.00 81.25 185 GLY A N 1
ATOM 1489 C CA . GLY A 1 185 ? 69.065 45.139 -43.409 1.00 81.25 185 GLY A CA 1
ATOM 1490 C C . GLY A 1 185 ? 68.091 44.261 -42.621 1.00 81.25 185 GLY A C 1
ATOM 1491 O O . GLY A 1 185 ? 67.257 43.571 -43.204 1.00 81.25 185 GLY A O 1
ATOM 1492 N N . TYR A 1 186 ? 68.118 44.346 -41.292 1.00 81.44 186 TYR A N 1
ATOM 1493 C CA . TYR A 1 186 ? 67.128 43.710 -40.419 1.00 81.44 186 TYR A CA 1
ATOM 1494 C C . TYR A 1 186 ? 65.703 44.229 -40.670 1.00 81.44 186 TYR A C 1
ATOM 1496 O O . TYR A 1 186 ? 64.758 43.442 -40.774 1.00 81.44 186 TYR A O 1
ATOM 1504 N N . ILE A 1 187 ? 65.545 45.548 -40.824 1.00 85.38 187 ILE A N 1
ATOM 1505 C CA . ILE A 1 187 ? 64.246 46.172 -41.128 1.00 85.38 187 ILE A CA 1
ATOM 1506 C C . ILE A 1 187 ? 63.708 45.666 -42.470 1.00 85.38 187 ILE A C 1
ATOM 1508 O O . ILE A 1 187 ? 62.518 45.357 -42.590 1.00 85.38 187 ILE A O 1
ATOM 1512 N N . GLU A 1 188 ? 64.573 45.583 -43.481 1.00 84.06 188 GLU A N 1
ATOM 1513 C CA . GLU A 1 188 ? 64.224 45.071 -44.804 1.00 84.06 188 GLU A CA 1
ATOM 1514 C C . GLU A 1 188 ? 63.815 43.598 -44.759 1.00 84.06 188 GLU A C 1
ATOM 1516 O O . GLU A 1 188 ? 62.740 43.263 -45.253 1.00 84.06 188 GLU A O 1
ATOM 1521 N N . PHE A 1 189 ? 64.587 42.759 -44.065 1.00 84.56 189 PHE A N 1
ATOM 1522 C CA . PHE A 1 189 ? 64.302 41.336 -43.904 1.00 84.56 189 PHE A CA 1
ATOM 1523 C C . PHE A 1 189 ? 62.932 41.078 -43.260 1.00 84.56 189 PHE A C 1
ATOM 1525 O O . PHE A 1 189 ? 62.108 40.348 -43.813 1.00 84.56 189 PHE A O 1
ATOM 1532 N N . VAL A 1 190 ? 62.645 41.707 -42.114 1.00 86.94 190 VAL A N 1
ATOM 1533 C CA . VAL A 1 190 ? 61.353 41.544 -41.419 1.00 86.94 190 VAL A CA 1
ATOM 1534 C C . VAL A 1 190 ? 60.196 42.031 -42.298 1.00 86.94 190 VAL A C 1
ATOM 1536 O O . VAL A 1 190 ? 59.158 41.371 -42.382 1.00 86.94 190 VAL A O 1
ATOM 1539 N N . SER A 1 191 ? 60.377 43.156 -42.996 1.00 86.94 191 SER A N 1
ATOM 1540 C CA . SER A 1 191 ? 59.350 43.722 -43.880 1.00 86.94 191 SER A CA 1
ATOM 1541 C C . SER A 1 191 ? 59.062 42.823 -45.088 1.00 86.94 191 SER A C 1
ATOM 1543 O O . SER A 1 191 ? 57.900 42.615 -45.440 1.00 86.94 191 SER A O 1
ATOM 1545 N N . GLU A 1 192 ? 60.098 42.273 -45.723 1.00 86.06 192 GLU A N 1
ATOM 1546 C CA . GLU A 1 192 ? 59.973 41.376 -46.875 1.00 86.06 192 GLU A CA 1
ATOM 1547 C C . GLU A 1 192 ? 59.267 40.072 -46.493 1.00 86.06 192 GLU A C 1
ATOM 1549 O O . GLU A 1 192 ? 58.301 39.670 -47.146 1.00 86.06 192 GLU A O 1
ATOM 1554 N N . ARG A 1 193 ? 59.683 39.451 -45.385 1.00 88.88 193 ARG A N 1
ATOM 1555 C CA . ARG A 1 193 ? 59.086 38.207 -44.882 1.00 88.88 193 ARG A CA 1
ATOM 1556 C C . ARG A 1 193 ? 57.618 38.384 -44.499 1.00 88.88 193 ARG A C 1
ATOM 1558 O O . ARG A 1 193 ? 56.790 37.544 -44.845 1.00 88.88 193 ARG A O 1
ATOM 1565 N N . TYR A 1 194 ? 57.268 39.506 -43.873 1.00 90.56 194 TYR A N 1
ATOM 1566 C CA . TYR A 1 194 ? 55.875 39.837 -43.573 1.00 90.56 194 TYR A CA 1
ATOM 1567 C C . TYR A 1 194 ? 55.019 40.007 -44.839 1.00 90.56 194 TYR A C 1
ATOM 1569 O O . TYR A 1 194 ? 53.894 39.504 -44.901 1.00 90.56 194 TYR A O 1
ATOM 1577 N N . ASN A 1 195 ? 55.544 40.674 -45.872 1.00 87.44 195 ASN A N 1
ATOM 1578 C CA . ASN A 1 195 ? 54.839 40.820 -47.148 1.00 87.44 195 ASN A CA 1
ATOM 1579 C C . ASN A 1 195 ? 54.647 39.473 -47.849 1.00 87.44 195 ASN A C 1
ATOM 1581 O O . ASN A 1 195 ? 53.567 39.214 -48.378 1.00 87.44 195 ASN A O 1
ATOM 1585 N N . ASN A 1 196 ? 55.660 38.606 -47.814 1.00 88.88 196 ASN A N 1
ATOM 1586 C CA . ASN A 1 196 ? 55.580 37.267 -48.387 1.00 88.88 196 ASN A CA 1
ATOM 1587 C C . ASN A 1 196 ? 54.500 36.414 -47.697 1.00 88.88 196 ASN A C 1
ATOM 1589 O O . ASN A 1 196 ? 53.667 35.821 -48.381 1.00 88.88 196 ASN A O 1
ATOM 1593 N N . LEU A 1 197 ? 54.429 36.452 -46.361 1.00 89.75 197 LEU A N 1
ATOM 1594 C CA . LEU A 1 197 ? 53.357 35.812 -45.592 1.00 89.75 197 LEU A CA 1
ATOM 1595 C C . LEU A 1 197 ? 51.966 36.358 -45.966 1.00 89.75 197 LEU A C 1
ATOM 1597 O O . LEU A 1 197 ? 51.014 35.596 -46.144 1.00 89.75 197 LEU A O 1
ATOM 1601 N N . CYS A 1 198 ? 51.834 37.676 -46.133 1.00 88.06 198 CYS A N 1
ATOM 1602 C CA . CYS A 1 198 ? 50.569 38.281 -46.551 1.00 88.06 198 CYS A CA 1
ATOM 1603 C C . CYS A 1 198 ? 50.161 37.871 -47.976 1.00 88.06 198 CYS A C 1
ATOM 1605 O O . CYS A 1 198 ? 48.974 37.669 -48.238 1.00 88.06 198 CYS A O 1
ATOM 1607 N N . GLU A 1 199 ? 51.113 37.748 -48.901 1.00 85.38 199 GLU A N 1
ATOM 1608 C CA . GLU A 1 199 ? 50.845 37.314 -50.275 1.00 85.38 199 GLU A CA 1
ATOM 1609 C C . GLU A 1 199 ? 50.506 35.821 -50.349 1.00 85.38 199 GLU A C 1
ATOM 1611 O O . GLU A 1 199 ? 49.599 35.421 -51.085 1.00 85.38 199 GLU A O 1
ATOM 1616 N N . PHE A 1 200 ? 51.151 34.998 -49.520 1.00 84.81 200 PHE A N 1
ATOM 1617 C CA . PHE A 1 200 ? 50.804 33.590 -49.353 1.00 84.81 200 PHE A CA 1
ATOM 1618 C C . PHE A 1 200 ? 49.340 33.420 -48.924 1.00 84.81 200 PHE A C 1
ATOM 1620 O O . PHE A 1 200 ? 48.584 32.704 -49.584 1.00 84.81 200 PHE A O 1
ATOM 1627 N N . ALA A 1 201 ? 48.901 34.148 -47.893 1.00 84.06 201 ALA A N 1
ATOM 1628 C CA . ALA A 1 201 ? 47.517 34.093 -47.418 1.00 84.06 201 ALA A CA 1
ATOM 1629 C C . ALA A 1 201 ? 46.493 34.479 -48.509 1.00 84.06 201 ALA A C 1
ATOM 1631 O O . ALA A 1 201 ? 45.405 33.906 -48.581 1.00 84.06 201 ALA A O 1
ATOM 1632 N N . LYS A 1 202 ? 46.841 35.413 -49.409 1.00 82.50 202 LYS A N 1
ATOM 1633 C CA . LYS A 1 202 ? 45.980 35.810 -50.542 1.00 82.50 202 LYS A CA 1
ATOM 1634 C C . LYS A 1 202 ? 45.934 34.771 -51.662 1.00 82.50 202 LYS A C 1
ATOM 1636 O O . LYS A 1 202 ? 44.891 34.601 -52.293 1.00 82.50 202 LYS A O 1
ATOM 1641 N N . THR A 1 203 ? 47.057 34.115 -51.945 1.00 80.44 203 THR A N 1
ATOM 1642 C CA . THR A 1 203 ? 47.234 33.249 -53.126 1.00 80.44 203 THR A CA 1
ATOM 1643 C C . THR A 1 203 ? 47.087 31.754 -52.827 1.00 80.44 203 THR A C 1
ATOM 1645 O O . THR A 1 203 ? 47.137 30.934 -53.755 1.00 80.44 203 THR A O 1
ATOM 1648 N N . ARG A 1 204 ? 46.858 31.384 -51.558 1.00 77.31 204 ARG A N 1
ATOM 1649 C CA . ARG A 1 204 ? 46.682 29.997 -51.107 1.00 77.31 204 ARG A CA 1
ATOM 1650 C C . ARG A 1 204 ? 45.618 29.247 -51.910 1.00 77.31 204 ARG A C 1
ATOM 1652 O O . ARG A 1 204 ? 44.570 29.777 -52.292 1.00 77.31 204 ARG A O 1
ATOM 1659 N N . LYS A 1 205 ? 45.892 27.971 -52.176 1.00 79.69 205 LYS A N 1
ATOM 1660 C CA . LYS A 1 205 ? 45.044 27.131 -53.024 1.00 79.69 205 LYS A CA 1
ATOM 1661 C C . LYS A 1 205 ? 43.786 26.663 -52.282 1.00 79.69 205 LYS A C 1
ATOM 1663 O O . LYS A 1 205 ? 43.872 26.122 -51.183 1.00 79.69 205 LYS A O 1
ATOM 1668 N N . LYS A 1 206 ? 42.625 26.833 -52.925 1.00 79.62 206 LYS A N 1
ATOM 1669 C CA . LYS A 1 206 ? 41.318 26.359 -52.437 1.00 79.62 206 LYS A CA 1
ATOM 1670 C C . LYS A 1 206 ? 41.166 24.848 -52.587 1.00 79.62 206 LYS A C 1
ATOM 1672 O O . LYS A 1 206 ? 41.866 24.230 -53.385 1.00 79.62 206 LYS A O 1
ATOM 1677 N N . ALA A 1 207 ? 40.197 24.287 -51.871 1.00 85.69 207 ALA A N 1
ATOM 1678 C CA . ALA A 1 207 ? 39.898 22.862 -51.907 1.00 85.69 207 ALA A CA 1
ATOM 1679 C C . ALA A 1 207 ? 39.558 22.354 -53.315 1.00 85.69 207 ALA A C 1
ATOM 1681 O O . ALA A 1 207 ? 38.910 23.043 -54.107 1.00 85.69 207 ALA A O 1
ATOM 1682 N N . LYS A 1 208 ? 39.953 21.112 -53.588 1.00 90.94 208 LYS A N 1
ATOM 1683 C CA . LYS A 1 208 ? 39.523 20.319 -54.743 1.00 90.94 208 LYS A CA 1
ATOM 1684 C C . LYS A 1 208 ? 39.130 18.929 -54.268 1.00 90.94 208 LYS A C 1
ATOM 1686 O O . LYS A 1 208 ? 39.728 18.412 -53.330 1.00 90.94 208 LYS A O 1
ATOM 1691 N N . MET A 1 209 ? 38.154 18.316 -54.926 1.00 93.12 209 MET A N 1
ATOM 1692 C CA . MET A 1 209 ? 37.801 16.921 -54.677 1.00 93.12 209 MET A CA 1
ATOM 1693 C C . MET A 1 209 ? 37.343 16.219 -55.945 1.00 93.12 209 MET A C 1
ATOM 1695 O O . MET A 1 209 ? 36.902 16.859 -56.903 1.00 93.12 209 MET A O 1
ATOM 1699 N N . ASN A 1 210 ? 37.400 14.893 -55.906 1.00 94.44 210 ASN A N 1
ATOM 1700 C CA . ASN A 1 210 ? 36.799 14.024 -56.898 1.00 94.44 210 ASN A CA 1
ATOM 1701 C C . ASN A 1 210 ? 36.180 12.797 -56.222 1.00 94.44 210 ASN A C 1
ATOM 1703 O O . ASN A 1 210 ? 36.847 12.093 -55.465 1.00 94.44 210 ASN A O 1
ATOM 1707 N N . LEU A 1 211 ? 34.917 12.517 -56.541 1.00 93.44 211 LEU A N 1
ATOM 1708 C CA . LEU A 1 211 ? 34.193 11.336 -56.080 1.00 93.44 211 LEU A CA 1
ATOM 1709 C C . LEU A 1 211 ? 34.245 10.258 -57.169 1.00 93.44 211 LEU A C 1
ATOM 1711 O O . LEU A 1 211 ? 33.443 10.255 -58.104 1.00 93.44 211 LEU A O 1
ATOM 1715 N N . GLU A 1 212 ? 35.213 9.357 -57.045 1.00 93.25 212 GLU A N 1
ATOM 1716 C CA . GLU A 1 212 ? 35.594 8.385 -58.075 1.00 93.25 212 GLU A CA 1
ATOM 1717 C C . GLU A 1 212 ? 34.606 7.228 -58.198 1.00 93.25 212 GLU A C 1
ATOM 1719 O O . GLU A 1 212 ? 34.285 6.796 -59.304 1.00 93.25 212 GLU A O 1
ATOM 1724 N N . SER A 1 213 ? 34.112 6.723 -57.067 1.00 93.81 213 SER A N 1
ATOM 1725 C CA . SER A 1 213 ? 33.183 5.597 -57.041 1.00 93.81 213 SER A CA 1
ATOM 1726 C C . SER A 1 213 ? 32.090 5.808 -56.009 1.00 93.81 213 SER A C 1
ATOM 1728 O O . SER A 1 213 ? 32.340 6.279 -54.900 1.00 93.81 213 SER A O 1
ATOM 1730 N N . VAL A 1 214 ? 30.871 5.442 -56.402 1.00 94.69 214 VAL A N 1
ATOM 1731 C CA . VAL A 1 214 ? 29.708 5.325 -55.525 1.00 94.69 214 VAL A CA 1
ATOM 1732 C C . VAL A 1 214 ? 28.954 4.078 -55.952 1.00 94.69 214 VAL A C 1
ATOM 1734 O O . VAL A 1 214 ? 28.442 4.030 -57.071 1.00 94.69 214 VAL A O 1
ATOM 1737 N N . ALA A 1 215 ? 28.909 3.073 -55.086 1.00 93.56 215 ALA A N 1
ATOM 1738 C CA . ALA A 1 215 ? 28.275 1.791 -55.357 1.00 93.56 215 ALA A CA 1
ATOM 1739 C C . ALA A 1 215 ? 27.371 1.390 -54.192 1.00 93.56 215 ALA A C 1
ATOM 1741 O O . ALA A 1 215 ? 27.700 1.634 -53.036 1.00 93.56 215 ALA A O 1
ATOM 1742 N N . ILE A 1 216 ? 26.242 0.753 -54.496 1.00 91.00 216 ILE A N 1
ATOM 1743 C CA . ILE A 1 216 ? 25.350 0.181 -53.486 1.00 91.00 216 ILE A CA 1
ATOM 1744 C C . ILE A 1 216 ? 25.412 -1.338 -53.598 1.00 91.00 216 ILE A C 1
ATOM 1746 O O . ILE A 1 216 ? 25.127 -1.898 -54.657 1.00 91.00 216 ILE A O 1
ATOM 1750 N N . MET A 1 217 ? 25.768 -2.005 -52.502 1.00 86.31 217 MET A N 1
ATOM 1751 C CA . MET A 1 217 ? 25.775 -3.463 -52.396 1.00 86.31 217 MET A CA 1
ATOM 1752 C C . MET A 1 217 ? 24.871 -3.889 -51.242 1.00 86.31 217 MET A C 1
ATOM 1754 O O . MET A 1 217 ? 25.218 -3.782 -50.070 1.00 86.31 217 MET A O 1
ATOM 1758 N N . GLY A 1 218 ? 23.665 -4.356 -51.575 1.00 83.00 218 GLY A N 1
ATOM 1759 C CA . GLY A 1 218 ? 22.663 -4.718 -50.573 1.00 83.00 218 GLY A CA 1
ATOM 1760 C C . GLY A 1 218 ? 22.214 -3.504 -49.759 1.00 83.00 218 GLY A C 1
ATOM 1761 O O . GLY A 1 218 ? 21.483 -2.654 -50.265 1.00 83.00 218 GLY A O 1
ATOM 1762 N N . ASN A 1 219 ? 22.634 -3.442 -48.495 1.00 88.19 219 ASN A N 1
ATOM 1763 C CA . ASN A 1 219 ? 22.335 -2.329 -47.596 1.00 88.19 219 ASN A CA 1
ATOM 1764 C C . ASN A 1 219 ? 23.561 -1.471 -47.262 1.00 88.19 219 ASN A C 1
ATOM 1766 O O . ASN A 1 219 ? 23.513 -0.720 -46.296 1.00 88.19 219 ASN A O 1
ATOM 1770 N N . GLU A 1 220 ? 24.625 -1.553 -48.056 1.00 91.94 220 GLU A N 1
ATOM 1771 C CA . GLU A 1 220 ? 25.821 -0.730 -47.884 1.00 91.94 220 GLU A CA 1
ATOM 1772 C C . GLU A 1 220 ? 25.989 0.236 -49.061 1.00 91.94 220 GLU A C 1
ATOM 1774 O O . GLU A 1 220 ? 25.877 -0.160 -50.225 1.00 91.94 220 GLU A O 1
ATOM 1779 N N . LEU A 1 221 ? 26.241 1.506 -48.747 1.00 95.44 221 LEU A N 1
ATOM 1780 C CA . LEU A 1 221 ? 26.658 2.555 -49.669 1.00 95.44 221 LEU A CA 1
ATOM 1781 C C . LEU A 1 221 ? 28.172 2.728 -49.562 1.00 95.44 221 LEU A C 1
ATOM 1783 O O . LEU A 1 221 ? 28.671 3.259 -48.574 1.00 95.44 221 LEU A O 1
ATOM 1787 N N . ASN A 1 222 ? 28.884 2.340 -50.610 1.00 95.38 222 ASN A N 1
ATOM 1788 C CA . ASN A 1 222 ? 30.337 2.389 -50.665 1.00 95.38 222 ASN A CA 1
ATOM 1789 C C . ASN A 1 222 ? 30.761 3.588 -51.497 1.00 95.38 222 ASN A C 1
ATOM 1791 O O . ASN A 1 222 ? 30.359 3.716 -52.659 1.00 95.38 222 ASN A O 1
ATOM 1795 N N . ILE A 1 223 ? 31.583 4.454 -50.915 1.00 95.94 223 ILE A N 1
ATOM 1796 C CA . ILE A 1 223 ? 32.108 5.639 -51.590 1.00 95.94 223 ILE A CA 1
ATOM 1797 C C . ILE A 1 223 ? 33.631 5.632 -51.576 1.00 95.94 223 ILE A C 1
ATOM 1799 O O . ILE A 1 223 ? 34.250 5.168 -50.621 1.00 95.94 223 ILE A O 1
ATOM 1803 N N . ARG A 1 224 ? 34.235 6.163 -52.639 1.00 96.19 224 ARG A N 1
ATOM 1804 C CA . ARG A 1 224 ? 35.684 6.351 -52.758 1.00 96.19 224 ARG A CA 1
ATOM 1805 C C . ARG A 1 224 ? 35.995 7.603 -53.563 1.00 96.19 224 ARG A C 1
ATOM 1807 O O . ARG A 1 224 ? 35.323 7.875 -54.560 1.00 96.19 224 ARG A O 1
ATOM 1814 N N . GLY A 1 225 ? 37.039 8.319 -53.174 1.00 96.38 225 GLY A N 1
ATOM 1815 C CA . GLY A 1 225 ? 37.519 9.481 -53.906 1.00 96.38 225 GLY A CA 1
ATOM 1816 C C . GLY A 1 225 ? 38.806 10.054 -53.337 1.00 96.38 225 GLY A C 1
ATOM 1817 O O . GLY A 1 225 ? 39.547 9.370 -52.630 1.00 96.38 225 GLY A O 1
ATOM 1818 N N . TRP A 1 226 ? 39.066 11.316 -53.661 1.00 96.69 226 TRP A N 1
ATOM 1819 C CA . TRP A 1 226 ? 40.123 12.113 -53.047 1.00 96.69 226 TRP A CA 1
ATOM 1820 C C . TRP A 1 226 ? 39.674 13.554 -52.813 1.00 96.69 226 TRP A C 1
ATOM 1822 O O . TRP A 1 226 ? 38.813 14.071 -53.532 1.00 96.69 226 TRP A O 1
ATOM 1832 N N . ALA A 1 227 ? 40.264 14.207 -51.817 1.00 95.69 227 ALA A N 1
ATOM 1833 C CA . ALA A 1 227 ? 40.099 15.626 -51.535 1.00 95.69 227 ALA A CA 1
ATOM 1834 C C . ALA A 1 227 ? 41.433 16.238 -51.077 1.00 95.69 227 ALA A C 1
ATOM 1836 O O . ALA A 1 227 ? 42.214 15.595 -50.386 1.00 95.69 227 ALA A O 1
ATOM 1837 N N . ILE A 1 228 ? 41.699 17.481 -51.478 1.00 93.50 228 ILE A N 1
ATOM 1838 C CA . ILE A 1 228 ? 42.913 18.240 -51.136 1.00 93.50 228 ILE A CA 1
ATOM 1839 C C . ILE A 1 228 ? 42.558 19.692 -50.826 1.00 93.50 228 ILE A C 1
ATOM 1841 O O . ILE A 1 228 ? 41.628 20.239 -51.420 1.00 93.50 228 ILE A O 1
ATOM 1845 N N . HIS A 1 229 ? 43.329 20.340 -49.953 1.00 91.38 229 HIS A N 1
ATOM 1846 C CA . HIS A 1 229 ? 43.262 21.780 -49.674 1.00 91.38 229 HIS A CA 1
ATOM 1847 C C . HIS A 1 229 ? 44.665 22.330 -49.387 1.00 91.38 229 HIS A C 1
ATOM 1849 O O . HIS A 1 229 ? 45.534 21.584 -48.944 1.00 91.38 229 HIS A O 1
ATOM 1855 N N . GLY A 1 230 ? 44.906 23.622 -49.639 1.00 84.12 230 GLY A N 1
ATOM 1856 C CA . GLY A 1 230 ? 46.231 24.233 -49.468 1.00 84.12 230 GLY A CA 1
ATOM 1857 C C . GLY A 1 230 ? 46.798 24.143 -48.044 1.00 84.12 230 GLY A C 1
ATOM 1858 O O . GLY A 1 230 ? 48.012 24.123 -47.898 1.00 84.12 230 GLY A O 1
ATOM 1859 N N . VAL A 1 231 ? 45.928 24.035 -47.032 1.00 83.19 231 VAL A N 1
ATOM 1860 C CA . VAL A 1 231 ? 46.285 23.849 -45.607 1.00 83.19 231 VAL A CA 1
ATOM 1861 C C . VAL A 1 231 ? 45.950 22.449 -45.058 1.00 83.19 231 VAL A C 1
ATOM 1863 O O . VAL A 1 231 ? 45.975 22.236 -43.848 1.00 83.19 231 VAL A O 1
ATOM 1866 N N . GLY A 1 232 ? 45.612 21.491 -45.929 1.00 87.12 232 GLY A N 1
ATOM 1867 C CA . GLY A 1 232 ? 45.149 20.151 -45.542 1.00 87.12 232 GLY A CA 1
ATOM 1868 C C . GLY A 1 232 ? 43.646 20.068 -45.237 1.00 87.12 232 GLY A C 1
ATOM 1869 O O . GLY A 1 232 ? 42.972 21.085 -45.038 1.00 87.12 232 GLY A O 1
ATOM 1870 N N . ILE A 1 233 ? 43.121 18.842 -45.261 1.00 91.38 233 ILE A N 1
ATOM 1871 C CA . ILE A 1 233 ? 41.724 18.504 -44.952 1.00 91.38 233 ILE A CA 1
ATOM 1872 C C . ILE A 1 233 ? 41.627 18.051 -43.496 1.00 91.38 233 ILE A C 1
ATOM 1874 O O . ILE A 1 233 ? 42.449 17.257 -43.052 1.00 91.38 233 ILE A O 1
ATOM 1878 N N . GLU A 1 234 ? 40.617 18.541 -42.781 1.00 92.00 234 GLU A N 1
ATOM 1879 C CA . GLU A 1 234 ? 40.304 18.105 -41.420 1.00 92.00 234 GLU A CA 1
ATOM 1880 C C . GLU A 1 234 ? 39.455 16.824 -41.471 1.00 92.00 234 GLU A C 1
ATOM 1882 O O . GLU A 1 234 ? 39.868 15.781 -40.979 1.00 92.00 234 GLU A O 1
ATOM 1887 N N . TYR A 1 235 ? 38.294 16.874 -42.137 1.00 94.62 235 TYR A N 1
ATOM 1888 C CA . TYR A 1 235 ? 37.411 15.723 -42.368 1.00 94.62 235 TYR A CA 1
ATOM 1889 C C . TYR A 1 235 ? 36.413 15.995 -43.505 1.00 94.62 235 TYR A C 1
ATOM 1891 O O . TYR A 1 235 ? 36.265 17.115 -44.002 1.00 94.62 235 TYR A O 1
ATOM 1899 N N . ILE A 1 236 ? 35.687 14.957 -43.915 1.00 96.25 236 ILE A N 1
ATOM 1900 C CA . ILE A 1 236 ? 34.589 15.022 -44.879 1.00 96.25 236 ILE A CA 1
ATOM 1901 C C . ILE A 1 236 ? 33.331 14.478 -44.206 1.00 96.25 236 ILE A C 1
ATOM 1903 O O . ILE A 1 236 ? 33.294 13.319 -43.800 1.00 96.25 236 ILE A O 1
ATOM 1907 N N . ASN A 1 237 ? 32.284 15.293 -44.113 1.00 97.19 237 ASN A N 1
ATOM 1908 C CA . ASN A 1 237 ? 30.986 14.845 -43.624 1.00 97.19 237 ASN A CA 1
ATOM 1909 C C . ASN A 1 237 ? 30.155 14.250 -44.764 1.00 97.19 237 ASN A C 1
ATOM 1911 O O . ASN A 1 237 ? 30.060 14.851 -45.838 1.00 97.19 237 ASN A O 1
ATOM 1915 N N . VAL A 1 238 ? 29.538 13.093 -44.537 1.00 97.56 238 VAL A N 1
ATOM 1916 C CA . VAL A 1 238 ? 28.750 12.379 -45.547 1.00 97.56 238 VAL A CA 1
ATOM 1917 C C . VAL A 1 238 ? 27.302 12.301 -45.097 1.00 97.56 238 VAL A C 1
ATOM 1919 O O . VAL A 1 238 ? 26.999 11.820 -44.012 1.00 97.56 238 VAL A O 1
ATOM 1922 N N . SER A 1 239 ? 26.386 12.733 -45.958 1.00 97.06 239 SER A N 1
ATOM 1923 C CA . SER A 1 239 ? 24.948 12.635 -45.706 1.00 97.06 239 SER A CA 1
ATOM 1924 C C . SER A 1 239 ? 24.195 12.114 -46.923 1.00 97.06 239 SER A C 1
ATOM 1926 O O . SER A 1 239 ? 24.650 12.248 -48.060 1.00 97.06 239 SER A O 1
ATOM 1928 N N . LEU A 1 240 ? 23.039 11.505 -46.679 1.00 96.50 240 LEU A N 1
ATOM 1929 C CA . LEU A 1 240 ? 22.153 10.954 -47.698 1.00 96.50 240 LEU A CA 1
ATOM 1930 C C . LEU A 1 240 ? 20.723 11.435 -47.442 1.00 96.50 240 LEU A C 1
ATOM 1932 O O . LEU A 1 240 ? 20.198 11.232 -46.351 1.00 96.50 240 LEU A O 1
ATOM 1936 N N . ASP A 1 241 ? 20.099 12.103 -48.416 1.00 94.19 241 ASP A N 1
ATOM 1937 C CA . ASP A 1 241 ? 18.801 12.791 -48.260 1.00 94.19 241 ASP A CA 1
ATOM 1938 C C . ASP A 1 241 ? 18.762 13.718 -47.024 1.00 94.19 241 ASP A C 1
ATOM 1940 O O . ASP A 1 241 ? 17.768 13.807 -46.304 1.00 94.19 241 ASP A O 1
ATOM 1944 N N . GLY A 1 242 ? 19.881 14.389 -46.736 1.00 92.31 242 GLY A N 1
ATOM 1945 C CA . GLY A 1 242 ? 20.023 15.272 -45.575 1.00 92.31 242 GLY A CA 1
ATOM 1946 C C . GLY A 1 242 ? 20.204 14.560 -44.229 1.00 92.31 242 GLY A C 1
ATOM 1947 O O . GLY A 1 242 ? 20.387 15.237 -43.218 1.00 92.31 242 GLY A O 1
ATOM 1948 N N . ARG A 1 243 ? 20.198 13.221 -44.187 1.00 94.88 243 ARG A N 1
ATOM 1949 C CA . ARG A 1 243 ? 20.544 12.451 -42.986 1.00 94.88 243 ARG A CA 1
ATOM 1950 C C . ARG A 1 243 ? 22.043 12.193 -42.929 1.00 94.88 243 ARG A C 1
ATOM 1952 O O . ARG A 1 243 ? 22.614 11.676 -43.883 1.00 94.88 243 ARG A O 1
ATOM 1959 N N . ASP A 1 244 ? 22.647 12.507 -41.792 1.00 95.62 244 ASP A N 1
ATOM 1960 C CA . ASP A 1 244 ? 24.061 12.257 -41.532 1.00 95.62 244 ASP A CA 1
ATOM 1961 C C . ASP A 1 244 ? 24.374 10.751 -41.491 1.00 95.62 244 ASP A C 1
ATOM 1963 O O . ASP A 1 244 ? 23.690 9.985 -40.806 1.00 95.62 244 ASP A O 1
ATOM 1967 N N . LEU A 1 245 ? 25.378 10.336 -42.265 1.00 95.75 245 LEU A N 1
ATOM 1968 C CA . LEU A 1 245 ? 25.921 8.974 -42.283 1.00 95.75 245 LEU A CA 1
ATOM 1969 C C . LEU A 1 245 ? 27.246 8.880 -41.513 1.00 95.75 245 LEU A C 1
ATOM 1971 O O . LEU A 1 245 ? 27.650 7.779 -41.138 1.00 95.75 245 LEU A O 1
ATOM 1975 N N . GLY A 1 246 ? 27.903 10.018 -41.270 1.00 95.06 246 GLY A N 1
ATOM 1976 C CA . GLY A 1 246 ? 29.129 10.133 -40.491 1.00 95.06 246 GLY A CA 1
ATOM 1977 C C . GLY A 1 246 ? 30.272 10.815 -41.242 1.00 95.06 246 GLY A C 1
ATOM 1978 O O . GLY A 1 246 ? 30.146 11.241 -42.393 1.00 95.06 246 GLY A O 1
ATOM 1979 N N . GLN A 1 247 ? 31.416 10.891 -40.564 1.00 95.56 247 GLN A N 1
ATOM 1980 C CA . GLN A 1 247 ? 32.626 11.550 -41.051 1.00 95.56 247 GLN A CA 1
ATOM 1981 C C . GLN A 1 247 ? 33.642 10.545 -41.601 1.00 95.56 247 GLN A C 1
ATOM 1983 O O . GLN A 1 247 ? 33.761 9.422 -41.108 1.00 95.56 247 GLN A O 1
ATOM 1988 N N . ILE A 1 248 ? 34.401 10.969 -42.610 1.00 94.88 248 ILE A N 1
ATOM 1989 C CA . ILE A 1 248 ? 35.554 10.247 -43.162 1.00 94.88 248 ILE A CA 1
ATOM 1990 C C . ILE A 1 248 ? 36.758 11.184 -43.238 1.00 94.88 248 ILE A C 1
ATOM 1992 O O . ILE A 1 248 ? 36.594 12.394 -43.383 1.00 94.88 248 ILE A O 1
ATOM 1996 N N . HIS A 1 249 ? 37.961 10.625 -43.167 1.00 93.81 249 HIS A N 1
ATOM 1997 C CA . HIS A 1 249 ? 39.211 11.377 -43.261 1.00 93.81 249 HIS A CA 1
ATOM 1998 C C . HIS A 1 249 ? 39.902 11.096 -44.599 1.00 93.81 249 HIS A C 1
ATOM 2000 O O . HIS A 1 249 ? 39.547 10.152 -45.308 1.00 93.81 249 HIS A O 1
ATOM 2006 N N . THR A 1 250 ? 40.862 11.948 -44.957 1.00 93.38 250 THR A N 1
ATOM 2007 C CA . THR A 1 250 ? 41.778 11.706 -46.073 1.00 93.38 250 THR A CA 1
ATOM 2008 C C . THR A 1 250 ? 43.069 11.119 -45.513 1.00 93.38 250 THR A C 1
ATOM 2010 O O . THR A 1 250 ? 43.930 11.848 -45.022 1.00 93.38 250 THR A O 1
ATOM 2013 N N . ASP A 1 251 ? 43.156 9.795 -45.509 1.00 92.12 251 ASP A N 1
ATOM 2014 C CA . ASP A 1 251 ? 44.261 9.016 -44.943 1.00 92.12 251 ASP A CA 1
ATOM 2015 C C . ASP A 1 251 ? 44.782 7.939 -45.911 1.00 92.12 251 ASP A C 1
ATOM 2017 O O . ASP A 1 251 ? 45.713 7.199 -45.591 1.00 92.12 251 ASP A O 1
ATOM 2021 N N . ILE A 1 252 ? 44.212 7.858 -47.118 1.00 95.25 252 ILE A N 1
ATOM 2022 C CA . ILE A 1 252 ? 44.590 6.869 -48.129 1.00 95.25 252 ILE A CA 1
ATOM 2023 C C . ILE A 1 252 ? 45.627 7.460 -49.084 1.00 95.25 252 ILE A C 1
ATOM 2025 O O . ILE A 1 252 ? 45.425 8.531 -49.663 1.00 95.25 252 ILE A O 1
ATOM 2029 N N . GLU A 1 253 ? 46.706 6.707 -49.313 1.00 96.38 253 GLU A N 1
ATOM 2030 C CA . GLU A 1 253 ? 47.787 7.119 -50.205 1.00 96.38 253 GLU A CA 1
ATOM 2031 C C . GLU A 1 253 ? 47.352 7.278 -51.674 1.00 96.38 253 GLU A C 1
ATOM 2033 O O . GLU A 1 253 ? 46.671 6.420 -52.248 1.00 96.38 253 GLU A O 1
ATOM 2038 N N . ARG A 1 254 ? 47.780 8.377 -52.307 1.00 96.25 254 ARG A N 1
ATOM 2039 C CA . ARG A 1 254 ? 47.422 8.811 -53.665 1.00 96.25 254 ARG A CA 1
ATOM 2040 C C . ARG A 1 254 ? 48.593 9.489 -54.373 1.00 96.25 254 ARG A C 1
ATOM 2042 O O . ARG A 1 254 ? 48.616 10.702 -54.585 1.00 96.25 254 ARG A O 1
ATOM 2049 N N . ALA A 1 255 ? 49.548 8.678 -54.819 1.00 94.44 255 ALA A N 1
ATOM 2050 C CA . ALA A 1 255 ? 50.723 9.148 -55.556 1.00 94.44 255 ALA A CA 1
ATOM 2051 C C . ALA A 1 255 ? 50.383 9.856 -56.887 1.00 94.44 255 ALA A C 1
ATOM 2053 O O . ALA A 1 255 ? 51.153 10.682 -57.378 1.00 94.44 255 ALA A O 1
ATOM 2054 N N . ASP A 1 256 ? 49.245 9.529 -57.499 1.00 94.44 256 ASP A N 1
ATOM 2055 C CA . ASP A 1 256 ? 48.728 10.192 -58.697 1.00 94.44 256 ASP A CA 1
ATOM 2056 C C . ASP A 1 256 ? 48.229 11.613 -58.396 1.00 94.44 256 ASP A C 1
ATOM 2058 O O . ASP A 1 256 ? 48.579 12.549 -59.117 1.00 94.44 256 ASP A O 1
ATOM 2062 N N . VAL A 1 257 ? 47.488 11.789 -57.297 1.00 95.19 257 VAL A N 1
ATOM 2063 C CA . VAL A 1 257 ? 47.017 13.102 -56.829 1.00 95.19 257 VAL A CA 1
ATOM 2064 C C . VAL A 1 257 ? 48.198 13.951 -56.364 1.00 95.19 257 VAL A C 1
ATOM 2066 O O . VAL A 1 257 ? 48.288 15.112 -56.755 1.00 95.19 257 VAL A O 1
ATOM 2069 N N . ALA A 1 258 ? 49.155 13.366 -55.638 1.00 93.00 258 ALA A N 1
ATOM 2070 C CA . ALA A 1 258 ? 50.390 14.041 -55.236 1.00 93.00 258 ALA A CA 1
ATOM 2071 C C . ALA A 1 258 ? 51.207 14.549 -56.431 1.00 93.00 258 ALA A C 1
ATOM 2073 O O . ALA A 1 258 ? 51.753 15.647 -56.397 1.00 93.00 258 ALA A O 1
ATOM 2074 N N . ARG A 1 259 ? 51.269 13.776 -57.522 1.00 94.50 259 ARG A N 1
ATOM 2075 C CA . ARG A 1 259 ? 51.973 14.182 -58.748 1.00 94.50 259 ARG A CA 1
ATOM 2076 C C . ARG A 1 259 ? 51.242 15.287 -59.507 1.00 94.50 259 ARG A C 1
ATOM 2078 O O . ARG A 1 259 ? 51.893 16.124 -60.123 1.00 94.50 259 ARG A O 1
ATOM 2085 N N . ALA A 1 260 ? 49.911 15.265 -59.499 1.00 92.38 260 ALA A N 1
ATOM 2086 C CA . ALA A 1 260 ? 49.084 16.261 -60.176 1.00 92.38 260 ALA A CA 1
ATOM 2087 C C . ALA A 1 260 ? 48.975 17.581 -59.394 1.00 92.38 260 ALA A C 1
ATOM 2089 O O . ALA A 1 260 ? 48.824 18.638 -60.005 1.00 92.38 260 ALA A O 1
ATOM 2090 N N . PHE A 1 261 ? 49.051 17.515 -58.063 1.00 91.44 261 PHE A N 1
ATOM 2091 C CA . PHE A 1 261 ? 48.890 18.646 -57.148 1.00 91.44 261 PHE A CA 1
ATOM 2092 C C . PHE A 1 261 ? 49.989 18.673 -56.067 1.00 91.44 261 PHE A C 1
ATOM 2094 O O . PHE A 1 261 ? 49.676 18.650 -54.871 1.00 91.44 261 PHE A O 1
ATOM 2101 N N . PRO A 1 262 ? 51.277 18.715 -56.458 1.00 88.44 262 PRO A N 1
ATOM 2102 C CA . PRO A 1 262 ? 52.398 18.643 -55.520 1.00 88.44 262 PRO A CA 1
ATOM 2103 C C . PRO A 1 262 ? 52.467 19.844 -54.569 1.00 88.44 262 PRO A C 1
ATOM 2105 O O . PRO A 1 262 ? 53.105 19.770 -53.526 1.00 88.44 262 PRO A O 1
ATOM 2108 N N . GLU A 1 263 ? 51.811 20.957 -54.907 1.00 83.56 263 GLU A N 1
ATOM 2109 C CA . GLU A 1 263 ? 51.786 22.177 -54.101 1.00 83.56 263 GLU A CA 1
ATOM 2110 C C . GLU A 1 263 ? 50.779 22.149 -52.939 1.00 83.56 263 GLU A C 1
ATOM 2112 O O . GLU A 1 263 ? 50.740 23.092 -52.138 1.00 83.56 263 GLU A O 1
ATOM 2117 N N . TYR A 1 264 ? 49.933 21.117 -52.870 1.00 87.06 264 TYR A N 1
ATOM 2118 C CA . TYR A 1 264 ? 48.938 20.941 -51.815 1.00 87.06 264 TYR A CA 1
ATOM 2119 C C . TYR A 1 264 ? 49.522 20.121 -50.673 1.00 87.06 264 TYR A C 1
ATOM 2121 O O . TYR A 1 264 ? 50.112 19.058 -50.889 1.00 87.06 264 TYR A O 1
ATOM 2129 N N . ARG A 1 265 ? 49.295 20.610 -49.452 1.00 84.69 265 ARG A N 1
ATOM 2130 C CA . ARG A 1 265 ? 49.633 19.898 -48.227 1.00 84.69 265 ARG A CA 1
ATOM 2131 C C . ARG A 1 265 ? 48.940 18.535 -48.213 1.00 84.69 265 ARG A C 1
ATOM 2133 O O . ARG A 1 265 ? 47.774 18.431 -48.594 1.00 84.69 265 ARG A O 1
ATOM 2140 N N . ASP A 1 266 ? 49.680 17.508 -47.809 1.00 88.06 266 ASP A N 1
ATOM 2141 C CA . ASP A 1 266 ? 49.189 16.135 -47.660 1.00 88.06 266 ASP A CA 1
ATOM 2142 C C . ASP A 1 266 ? 48.539 15.556 -48.932 1.00 88.06 266 ASP A C 1
ATOM 2144 O O . ASP A 1 266 ? 47.728 14.636 -48.872 1.00 88.06 266 ASP A O 1
ATOM 2148 N N . SER A 1 267 ? 48.922 16.044 -50.119 1.00 90.81 267 SER A N 1
ATOM 2149 C CA . SER A 1 267 ? 48.381 15.564 -51.401 1.00 90.81 267 SER A CA 1
ATOM 2150 C C . SER A 1 267 ? 48.591 14.059 -51.625 1.00 90.81 267 SER A C 1
ATOM 2152 O O . SER A 1 267 ? 47.765 13.417 -52.283 1.00 90.81 267 SER A O 1
ATOM 2154 N N . ASN A 1 268 ? 49.636 13.477 -51.023 1.00 93.38 268 ASN A N 1
ATOM 2155 C CA . ASN A 1 268 ? 49.864 12.033 -51.008 1.00 93.38 268 ASN A CA 1
ATOM 2156 C C . ASN A 1 268 ? 48.885 11.268 -50.115 1.00 93.38 268 ASN A C 1
ATOM 2158 O O . ASN A 1 268 ? 48.691 10.102 -50.388 1.00 93.38 268 ASN A O 1
ATOM 2162 N N . LEU A 1 269 ? 48.239 11.873 -49.117 1.00 94.62 269 LEU A N 1
ATOM 2163 C CA . LEU A 1 269 ? 47.240 11.227 -48.247 1.00 94.62 269 LEU A CA 1
ATOM 2164 C C . LEU A 1 269 ? 45.813 11.694 -48.567 1.00 94.62 269 LEU A C 1
ATOM 2166 O O . LEU A 1 269 ? 44.919 11.649 -47.739 1.00 94.62 269 LEU A O 1
ATOM 2170 N N . SER A 1 270 ? 45.580 12.159 -49.790 1.00 95.44 270 SER A N 1
ATOM 2171 C CA . SER A 1 270 ? 44.323 12.799 -50.186 1.00 95.44 270 SER A CA 1
ATOM 2172 C C . SER A 1 270 ? 43.139 11.849 -50.379 1.00 95.44 270 SER A C 1
ATOM 2174 O O . SER A 1 270 ? 42.010 12.308 -50.566 1.00 95.44 270 SER A O 1
ATOM 2176 N N . GLY A 1 271 ? 43.364 10.534 -50.407 1.00 96.38 271 GLY A N 1
ATOM 2177 C CA . GLY A 1 271 ? 42.326 9.556 -50.707 1.00 96.38 271 GLY A CA 1
ATOM 2178 C C . GLY A 1 271 ? 41.393 9.295 -49.526 1.00 96.38 271 GLY A C 1
ATOM 2179 O O . GLY A 1 271 ? 41.821 9.297 -48.378 1.00 96.38 271 GLY A O 1
ATOM 2180 N N . PHE A 1 272 ? 40.129 8.994 -49.823 1.00 96.75 272 PHE A N 1
ATOM 2181 C CA . PHE A 1 272 ? 39.135 8.553 -48.844 1.00 96.75 272 PHE A CA 1
ATOM 2182 C C . PHE A 1 272 ? 38.314 7.377 -49.384 1.00 96.75 272 PHE A C 1
ATOM 2184 O O . PHE A 1 272 ? 38.045 7.286 -50.590 1.00 96.75 272 PHE A O 1
ATOM 2191 N N . ALA A 1 273 ? 37.876 6.489 -48.493 1.00 95.88 273 ALA A N 1
ATOM 2192 C CA . ALA A 1 273 ? 36.904 5.442 -48.791 1.00 95.88 273 ALA A CA 1
ATOM 2193 C C . ALA A 1 273 ? 36.149 5.027 -47.522 1.00 95.88 273 ALA A C 1
ATOM 2195 O O . ALA A 1 273 ? 36.754 4.932 -46.458 1.00 95.88 273 ALA A O 1
ATOM 2196 N N . ASN A 1 274 ? 34.844 4.770 -47.627 1.00 96.19 274 ASN A N 1
ATOM 2197 C CA . ASN A 1 274 ? 34.062 4.203 -46.524 1.00 96.19 274 ASN A CA 1
ATOM 2198 C C . ASN A 1 274 ? 32.784 3.513 -47.028 1.00 96.19 274 ASN A C 1
ATOM 2200 O O . ASN A 1 274 ? 32.308 3.803 -48.132 1.00 96.19 274 ASN A O 1
ATOM 2204 N N . ASN A 1 275 ? 32.223 2.643 -46.188 1.00 95.31 275 ASN A N 1
ATOM 2205 C CA . ASN A 1 275 ? 30.964 1.943 -46.410 1.00 95.31 275 ASN A CA 1
ATOM 2206 C C . ASN A 1 275 ? 29.945 2.393 -45.355 1.00 95.31 275 ASN A C 1
ATOM 2208 O O . ASN A 1 275 ? 30.218 2.332 -44.158 1.00 95.31 275 ASN A O 1
ATOM 2212 N N . PHE A 1 276 ? 28.759 2.813 -45.788 1.00 95.31 276 PHE A N 1
ATOM 2213 C CA . PHE A 1 276 ? 27.700 3.296 -44.903 1.00 95.31 276 PHE A CA 1
ATOM 2214 C C . PHE A 1 276 ? 26.470 2.401 -44.948 1.00 95.31 276 PHE A C 1
ATOM 2216 O O . PHE A 1 276 ? 25.995 2.037 -46.022 1.00 95.31 276 PHE A O 1
ATOM 2223 N N . ASP A 1 277 ? 25.905 2.104 -43.783 1.00 91.81 277 ASP A N 1
ATOM 2224 C CA . ASP A 1 277 ? 24.650 1.369 -43.685 1.00 91.81 277 ASP A CA 1
ATOM 2225 C C . ASP A 1 277 ? 23.464 2.229 -44.144 1.00 91.81 277 ASP A C 1
ATOM 2227 O O . ASP A 1 277 ? 23.191 3.304 -43.608 1.00 91.81 277 ASP A O 1
ATOM 2231 N N . ILE A 1 278 ? 22.732 1.725 -45.135 1.00 92.81 278 ILE A N 1
ATOM 2232 C CA . ILE A 1 278 ? 21.549 2.356 -45.720 1.00 92.81 278 ILE A CA 1
ATOM 2233 C C . ILE A 1 278 ? 20.284 1.494 -45.573 1.00 92.81 278 ILE A C 1
ATOM 2235 O O . ILE A 1 278 ? 19.336 1.633 -46.358 1.00 92.81 278 ILE A O 1
ATOM 2239 N N . ARG A 1 279 ? 20.237 0.573 -44.599 1.00 90.31 279 ARG A N 1
ATOM 2240 C CA . ARG A 1 279 ? 19.045 -0.251 -44.289 1.00 90.31 279 ARG A CA 1
ATOM 2241 C C . ARG A 1 279 ? 17.788 0.590 -44.098 1.00 90.31 279 ARG A C 1
ATOM 2243 O O . ARG A 1 279 ? 16.730 0.234 -44.613 1.00 90.31 279 ARG A O 1
ATOM 2250 N N . GLU A 1 280 ? 17.925 1.715 -43.411 1.00 90.50 280 GLU A N 1
ATOM 2251 C CA . GLU A 1 280 ? 16.800 2.564 -43.014 1.00 90.50 280 GLU A CA 1
ATOM 2252 C C . GLU A 1 280 ? 16.242 3.435 -44.147 1.00 90.50 280 GLU A C 1
ATOM 2254 O O . GLU A 1 280 ? 15.171 4.028 -44.014 1.00 90.50 280 GLU A O 1
ATOM 2259 N N . PHE A 1 281 ? 16.941 3.519 -45.281 1.00 90.62 281 PHE A N 1
ATOM 2260 C CA . PHE A 1 281 ? 16.501 4.332 -46.406 1.00 90.62 281 PHE A CA 1
ATOM 2261 C C . PHE A 1 281 ? 15.555 3.558 -47.321 1.00 90.62 281 PHE A C 1
ATOM 2263 O O . PHE A 1 281 ? 15.803 2.412 -47.710 1.00 90.62 281 PHE A O 1
ATOM 2270 N N . THR A 1 282 ? 14.477 4.233 -47.715 1.00 88.94 282 THR A N 1
ATOM 2271 C CA . THR A 1 282 ? 13.507 3.724 -48.683 1.00 88.94 282 THR A CA 1
ATOM 2272 C C . THR A 1 282 ? 14.102 3.640 -50.087 1.00 88.94 282 THR A C 1
ATOM 2274 O O . THR A 1 282 ? 15.051 4.349 -50.432 1.00 88.94 282 THR A O 1
ATOM 2277 N N . LYS A 1 283 ? 13.514 2.780 -50.926 1.00 89.88 283 LYS A N 1
ATOM 2278 C CA . LYS A 1 283 ? 13.868 2.695 -52.348 1.00 89.88 283 LYS A CA 1
ATOM 2279 C C . LYS A 1 283 ? 13.641 4.029 -53.076 1.00 89.88 283 LYS A C 1
ATOM 2281 O O . LYS A 1 283 ? 12.695 4.752 -52.763 1.00 89.88 283 LYS A O 1
ATOM 2286 N N . GLY A 1 284 ? 14.437 4.287 -54.109 1.00 90.88 284 GLY A N 1
ATOM 2287 C CA . GLY A 1 284 ? 14.308 5.450 -54.987 1.00 90.88 284 GLY A CA 1
ATOM 2288 C C . GLY A 1 284 ? 15.574 6.298 -55.057 1.00 90.88 284 GLY A C 1
ATOM 2289 O O . GLY A 1 284 ? 16.635 5.897 -54.583 1.00 90.88 284 GLY A O 1
ATOM 2290 N N . ASN A 1 285 ? 15.441 7.470 -55.674 1.00 94.06 285 ASN A N 1
ATOM 2291 C CA . ASN A 1 285 ? 16.533 8.426 -55.827 1.00 94.06 285 ASN A CA 1
ATOM 2292 C C . ASN A 1 285 ? 16.828 9.101 -54.485 1.00 94.06 285 ASN A C 1
ATOM 2294 O O . ASN A 1 285 ? 15.896 9.527 -53.802 1.00 94.06 285 ASN A O 1
ATOM 2298 N N . LYS A 1 286 ? 18.113 9.199 -54.145 1.00 94.69 286 LYS A N 1
ATOM 2299 C CA . LYS A 1 286 ? 18.636 9.815 -52.925 1.00 94.69 286 LYS A CA 1
ATOM 2300 C C . LYS A 1 286 ? 19.753 10.796 -53.252 1.00 94.69 286 LYS A C 1
ATOM 2302 O O . LYS A 1 286 ? 20.565 10.520 -54.135 1.00 94.69 286 LYS A O 1
ATOM 2307 N N . GLU A 1 287 ? 19.819 11.921 -52.555 1.00 96.69 287 GLU A N 1
ATOM 2308 C CA . GLU A 1 287 ? 20.915 12.886 -52.675 1.00 96.69 287 GLU A CA 1
ATOM 2309 C C . GLU A 1 287 ? 22.044 12.529 -51.705 1.00 96.69 287 GLU A C 1
ATOM 2311 O O . GLU A 1 287 ? 21.904 12.687 -50.497 1.00 96.69 287 GLU A O 1
ATOM 2316 N N . LEU A 1 288 ? 23.173 12.054 -52.230 1.00 97.31 288 LEU A N 1
ATOM 2317 C CA . LEU A 1 288 ? 24.422 11.911 -51.488 1.00 97.31 288 LEU A CA 1
ATOM 2318 C C . LEU A 1 288 ? 25.148 13.258 -51.484 1.00 97.31 288 LEU A C 1
ATOM 2320 O O . LEU A 1 288 ? 25.433 13.808 -52.549 1.00 97.31 288 LEU A O 1
ATOM 2324 N N . LYS A 1 289 ? 25.492 13.763 -50.304 1.00 97.25 289 LYS A N 1
ATOM 2325 C CA . LYS A 1 289 ? 26.207 15.025 -50.108 1.00 97.25 289 LYS A CA 1
ATOM 2326 C C . LYS A 1 289 ? 27.480 14.786 -49.304 1.00 97.25 289 LYS A C 1
ATOM 2328 O O . LYS A 1 289 ? 27.426 14.224 -48.212 1.00 97.25 289 LYS A O 1
ATOM 2333 N N . LEU A 1 290 ? 28.605 15.238 -49.849 1.00 97.00 290 LEU A N 1
ATOM 2334 C CA . LEU A 1 290 ? 29.911 15.260 -49.199 1.00 97.00 290 LEU A CA 1
ATOM 2335 C C . LEU A 1 290 ? 30.281 16.710 -48.892 1.00 97.00 290 LEU A C 1
ATOM 2337 O O . LEU A 1 290 ? 30.264 17.566 -49.778 1.00 97.00 290 LEU A O 1
ATOM 2341 N N . GLU A 1 291 ? 30.626 16.979 -47.642 1.00 96.19 291 GLU A N 1
ATOM 2342 C CA . GLU A 1 291 ? 31.028 18.295 -47.156 1.00 96.19 291 GLU A CA 1
ATOM 2343 C C . GLU A 1 291 ? 32.460 18.216 -46.636 1.00 96.19 291 GLU A C 1
ATOM 2345 O O . GLU A 1 291 ? 32.708 17.646 -45.582 1.00 96.19 291 GLU A O 1
ATOM 2350 N N . VAL A 1 292 ? 33.403 18.763 -47.396 1.00 94.19 292 VAL A N 1
ATOM 2351 C CA . VAL A 1 292 ? 34.833 18.743 -47.086 1.00 94.19 292 VAL A CA 1
ATOM 2352 C C . VAL A 1 292 ? 35.173 19.962 -46.234 1.00 94.19 292 VAL A C 1
ATOM 2354 O O . VAL A 1 292 ? 34.955 21.092 -46.682 1.00 94.19 292 VAL A O 1
ATOM 2357 N N . PHE A 1 293 ? 35.715 19.733 -45.041 1.00 92.94 293 PHE A N 1
ATOM 2358 C CA . PHE A 1 293 ? 36.178 20.758 -44.108 1.00 92.94 293 PHE A CA 1
ATOM 2359 C C . PHE A 1 293 ? 37.706 20.768 -44.079 1.00 92.94 293 PHE A C 1
ATOM 2361 O O . PHE A 1 293 ? 38.335 19.723 -43.922 1.00 92.94 293 PHE A O 1
ATOM 2368 N N . ALA A 1 294 ? 38.309 21.935 -44.286 1.00 88.88 294 ALA A N 1
ATOM 2369 C CA . ALA A 1 294 ? 39.754 22.130 -44.219 1.00 88.88 294 ALA A CA 1
ATOM 2370 C C . ALA A 1 294 ? 40.190 22.638 -42.837 1.00 88.88 294 ALA A C 1
ATOM 2372 O O . ALA A 1 294 ? 39.379 23.188 -42.096 1.00 88.88 294 ALA A O 1
ATOM 2373 N N . ASN A 1 295 ? 41.485 22.521 -42.524 1.00 84.25 295 ASN A N 1
ATOM 2374 C CA . ASN A 1 295 ? 42.041 22.910 -41.217 1.00 84.25 295 ASN A CA 1
ATOM 2375 C C . ASN A 1 295 ? 41.865 24.402 -40.870 1.00 84.25 295 ASN A C 1
ATOM 2377 O O . ASN A 1 295 ? 41.917 24.770 -39.703 1.00 84.25 295 ASN A O 1
ATOM 2381 N N . ASP A 1 296 ? 41.641 25.263 -41.867 1.00 77.69 296 ASP A N 1
ATOM 2382 C CA . ASP A 1 296 ? 41.337 26.690 -41.685 1.00 77.69 296 ASP A CA 1
ATOM 2383 C C . ASP A 1 296 ? 39.835 26.977 -41.493 1.00 77.69 296 ASP A C 1
ATOM 2385 O O . ASP A 1 296 ? 39.402 28.131 -41.533 1.00 77.69 296 ASP A O 1
ATOM 2389 N N . GLY A 1 297 ? 39.019 25.929 -41.347 1.00 81.69 297 GLY A N 1
ATOM 2390 C CA . GLY A 1 297 ? 37.567 26.000 -41.212 1.00 81.69 297 GLY A CA 1
ATOM 2391 C C . GLY A 1 297 ? 36.819 26.269 -42.520 1.00 81.69 297 GLY A C 1
ATOM 2392 O O . GLY A 1 297 ? 35.590 26.389 -42.511 1.00 81.69 297 GLY A O 1
ATOM 2393 N N . SER A 1 298 ? 37.511 26.377 -43.659 1.00 83.81 298 SER A N 1
ATOM 2394 C CA . SER A 1 298 ? 36.844 26.552 -44.948 1.00 83.81 298 SER A CA 1
ATOM 2395 C C . SER A 1 298 ? 36.147 25.265 -45.401 1.00 83.81 298 SER A C 1
ATOM 2397 O O . SER A 1 298 ? 36.544 24.149 -45.060 1.00 83.81 298 SER A O 1
ATOM 2399 N N . LYS A 1 299 ? 35.058 25.427 -46.164 1.00 89.81 299 LYS A N 1
ATOM 2400 C CA . LYS A 1 299 ? 34.150 24.337 -46.539 1.00 89.81 299 LYS A CA 1
ATOM 2401 C C . LYS A 1 299 ? 33.922 24.271 -48.044 1.00 89.81 299 LYS A C 1
ATOM 2403 O O . LYS A 1 299 ? 33.664 25.289 -48.688 1.00 89.81 299 LYS A O 1
ATOM 2408 N N . MET A 1 300 ? 33.912 23.056 -48.581 1.00 91.06 300 MET A N 1
ATOM 2409 C CA . MET A 1 300 ? 33.491 22.732 -49.947 1.00 91.06 300 MET A CA 1
ATOM 2410 C C . MET A 1 300 ? 32.400 21.655 -49.915 1.00 91.06 300 MET A C 1
ATOM 2412 O O . MET A 1 300 ? 32.389 20.805 -49.031 1.00 91.06 300 MET A O 1
ATOM 2416 N N . VAL A 1 301 ? 31.469 21.685 -50.871 1.00 94.06 301 VAL A N 1
ATOM 2417 C CA . VAL A 1 301 ? 30.355 20.727 -50.947 1.00 94.06 301 VAL A CA 1
ATOM 2418 C C . VAL A 1 301 ? 30.286 20.106 -52.337 1.00 94.06 301 VAL A C 1
ATOM 2420 O O . VAL A 1 301 ? 30.353 20.823 -53.334 1.00 94.06 301 VAL A O 1
ATOM 2423 N N . GLN A 1 302 ? 30.083 18.791 -52.396 1.00 93.44 302 GLN A N 1
ATOM 2424 C CA . GLN A 1 302 ? 29.742 18.057 -53.613 1.00 93.44 302 GLN A CA 1
ATOM 2425 C C . GLN A 1 302 ? 28.489 17.210 -53.377 1.00 93.44 302 GLN A C 1
ATOM 2427 O O . GLN A 1 302 ? 28.370 16.545 -52.350 1.00 93.44 302 GLN A O 1
ATOM 2432 N N . THR A 1 303 ? 27.566 17.204 -54.339 1.00 94.56 303 THR A N 1
ATOM 2433 C CA . THR A 1 303 ? 26.361 16.362 -54.313 1.00 94.56 303 THR A CA 1
ATOM 2434 C C . THR A 1 303 ? 26.324 15.394 -55.496 1.00 94.56 303 THR A C 1
ATOM 2436 O O . THR A 1 303 ? 26.893 15.658 -56.559 1.00 94.56 303 THR A O 1
ATOM 2439 N N . LYS A 1 304 ? 25.671 14.243 -55.314 1.00 95.00 304 LYS A N 1
ATOM 2440 C CA . LYS A 1 304 ? 25.443 13.223 -56.346 1.00 95.00 304 LYS A CA 1
ATOM 2441 C C . LYS A 1 304 ? 24.144 12.469 -56.069 1.00 95.00 304 LYS A C 1
ATOM 2443 O O . LYS A 1 304 ? 23.882 12.084 -54.937 1.00 95.00 304 LYS A O 1
ATOM 2448 N N . THR A 1 305 ? 23.344 12.196 -57.094 1.00 94.94 305 THR A N 1
ATOM 2449 C CA . THR A 1 305 ? 22.168 11.325 -56.947 1.00 94.94 305 THR A CA 1
ATOM 2450 C C . THR A 1 305 ? 22.581 9.851 -56.965 1.00 94.94 305 THR A C 1
ATOM 2452 O O . THR A 1 305 ? 23.320 9.425 -57.853 1.00 94.94 305 THR A O 1
ATOM 2455 N N . VAL A 1 306 ? 22.081 9.065 -56.011 1.00 94.50 306 VAL A N 1
ATOM 2456 C CA . VAL A 1 306 ? 22.228 7.601 -55.946 1.00 94.50 306 VAL A CA 1
ATOM 2457 C C . VAL A 1 306 ? 20.851 6.939 -55.954 1.00 94.50 306 VAL A C 1
ATOM 2459 O O . VAL A 1 306 ? 19.889 7.501 -55.437 1.00 94.50 306 VAL A O 1
ATOM 2462 N N . VAL A 1 307 ? 20.729 5.752 -56.549 1.00 93.69 307 VAL A N 1
ATOM 2463 C CA . VAL A 1 307 ? 19.454 5.020 -56.632 1.00 93.69 307 VAL A CA 1
ATOM 2464 C C . VAL A 1 307 ? 19.503 3.823 -55.691 1.00 93.69 307 VAL A C 1
ATOM 2466 O O . VAL A 1 307 ? 20.301 2.911 -55.893 1.00 93.69 307 VAL A O 1
ATOM 2469 N N . ILE A 1 308 ? 18.651 3.816 -54.664 1.00 92.25 308 ILE A N 1
ATOM 2470 C CA . ILE A 1 308 ? 18.507 2.676 -53.752 1.00 92.25 308 ILE A CA 1
ATOM 2471 C C . ILE A 1 308 ? 17.442 1.722 -54.292 1.00 92.25 308 ILE A C 1
ATOM 2473 O O . ILE A 1 308 ? 16.272 2.089 -54.428 1.00 92.25 308 ILE A O 1
ATOM 2477 N N . GLU A 1 309 ? 17.818 0.463 -54.501 1.00 89.00 309 GLU A N 1
ATOM 2478 C CA . GLU A 1 309 ? 16.890 -0.633 -54.785 1.00 89.00 309 GLU A CA 1
ATOM 2479 C C . GLU A 1 309 ? 16.733 -1.547 -53.561 1.00 89.00 309 GLU A C 1
ATOM 2481 O O . GLU A 1 309 ? 17.708 -1.888 -52.896 1.00 89.00 309 GLU A O 1
ATOM 2486 N N . LYS A 1 310 ? 15.497 -1.969 -53.254 1.00 88.25 310 LYS A N 1
ATOM 2487 C CA . LYS A 1 310 ? 15.194 -2.899 -52.150 1.00 88.25 310 LYS A CA 1
ATOM 2488 C C . LYS A 1 310 ? 14.343 -4.064 -52.644 1.00 88.25 310 LYS A C 1
ATOM 2490 O O . LYS A 1 310 ? 13.414 -3.888 -53.437 1.00 88.25 310 LYS A O 1
ATOM 2495 N N . LYS A 1 311 ? 14.613 -5.267 -52.128 1.00 89.69 311 LYS A N 1
ATOM 2496 C CA . LYS A 1 311 ? 13.786 -6.449 -52.407 1.00 89.69 311 LYS A CA 1
ATOM 2497 C C . LYS A 1 311 ? 12.396 -6.310 -51.782 1.00 89.69 311 LYS A C 1
ATOM 2499 O O . LYS A 1 311 ? 12.262 -5.881 -50.640 1.00 89.69 311 LYS A O 1
ATOM 2504 N N . LYS A 1 312 ? 11.359 -6.751 -52.506 1.00 91.00 312 LYS A N 1
ATOM 2505 C CA . LYS A 1 312 ? 9.965 -6.718 -52.029 1.00 91.00 312 LYS A CA 1
ATOM 2506 C C . LYS A 1 312 ? 9.809 -7.530 -50.728 1.00 91.00 312 LYS A C 1
ATOM 2508 O O . LYS A 1 312 ? 10.261 -8.678 -50.710 1.00 91.00 312 LYS A O 1
ATOM 2513 N N . PRO A 1 313 ? 9.154 -7.002 -49.681 1.00 94.62 313 PRO A N 1
ATOM 2514 C CA . PRO A 1 313 ? 8.923 -7.747 -48.448 1.00 94.62 313 PRO A CA 1
ATOM 2515 C C . PRO A 1 313 ? 7.968 -8.931 -48.664 1.00 94.62 313 PRO A C 1
ATOM 2517 O O . PRO A 1 313 ? 7.071 -8.887 -49.514 1.00 94.62 313 PRO A O 1
ATOM 2520 N N . ARG A 1 314 ? 8.183 -10.018 -47.917 1.00 96.06 314 ARG A N 1
ATOM 2521 C CA . ARG A 1 314 ? 7.435 -11.283 -48.006 1.00 96.06 314 ARG A CA 1
ATOM 2522 C C . ARG A 1 314 ? 7.198 -11.848 -46.611 1.00 96.06 314 ARG A C 1
ATOM 2524 O O . ARG A 1 314 ? 8.031 -11.686 -45.730 1.00 96.06 314 ARG A O 1
ATOM 2531 N N . MET A 1 315 ? 6.093 -12.559 -46.421 1.00 97.06 315 MET A N 1
ATOM 2532 C CA . MET A 1 315 ? 5.855 -13.313 -45.192 1.00 97.06 315 MET A CA 1
ATOM 2533 C C . MET A 1 315 ? 4.945 -14.509 -45.439 1.00 97.06 315 MET A C 1
ATOM 2535 O O . MET A 1 315 ? 4.117 -14.487 -46.356 1.00 97.06 315 MET A O 1
ATOM 2539 N N . ASN A 1 316 ? 5.043 -15.495 -44.555 1.00 97.06 316 ASN A N 1
ATOM 2540 C CA . ASN A 1 316 ? 4.094 -16.587 -44.443 1.00 97.06 316 ASN A CA 1
ATOM 2541 C C . ASN A 1 316 ? 3.792 -16.882 -42.970 1.00 97.06 316 ASN A C 1
ATOM 2543 O O . ASN A 1 316 ? 4.707 -17.086 -42.173 1.00 97.06 316 ASN A O 1
ATOM 2547 N N . LEU A 1 317 ? 2.505 -16.940 -42.626 1.00 97.00 317 LEU A N 1
ATOM 2548 C CA . LEU A 1 317 ? 2.037 -17.405 -41.323 1.00 97.00 317 LEU A CA 1
ATOM 2549 C C . LEU A 1 317 ? 1.678 -18.886 -41.453 1.00 97.00 317 LEU A C 1
ATOM 2551 O O . LEU A 1 317 ? 0.613 -19.230 -41.954 1.00 97.00 317 LEU A O 1
ATOM 2555 N N . GLU A 1 318 ? 2.581 -19.763 -41.027 1.00 96.56 318 GLU A N 1
ATOM 2556 C CA . GLU A 1 318 ? 2.452 -21.209 -41.240 1.00 96.56 318 GLU A CA 1
ATOM 2557 C C . GLU A 1 318 ? 1.456 -21.857 -40.285 1.00 96.56 318 GLU A C 1
ATOM 2559 O O . GLU A 1 318 ? 0.768 -22.811 -40.644 1.00 96.56 318 GLU A O 1
ATOM 2564 N N . LYS A 1 319 ? 1.403 -21.380 -39.038 1.00 96.56 319 LYS A N 1
ATOM 2565 C CA . LYS A 1 319 ? 0.464 -21.902 -38.045 1.00 96.56 319 LYS A CA 1
ATOM 2566 C C . LYS A 1 319 ? 0.120 -20.840 -37.014 1.00 96.56 319 LYS A C 1
ATOM 2568 O O . LYS A 1 319 ? 1.006 -20.158 -36.505 1.00 96.56 319 LYS A O 1
ATOM 2573 N N . ALA A 1 320 ? -1.156 -20.795 -36.650 1.00 96.31 320 ALA A N 1
ATOM 2574 C CA . ALA A 1 320 ? -1.662 -20.112 -35.471 1.00 96.31 320 ALA A CA 1
ATOM 2575 C C . ALA A 1 320 ? -2.588 -21.074 -34.718 1.00 96.31 320 ALA A C 1
ATOM 2577 O O . ALA A 1 320 ? -3.440 -21.713 -35.335 1.00 96.31 320 ALA A O 1
ATOM 2578 N N . TRP A 1 321 ? -2.399 -21.240 -33.411 1.00 93.56 321 TRP A N 1
ATOM 2579 C CA . TRP A 1 321 ? -3.246 -22.117 -32.598 1.00 93.56 321 TRP A CA 1
ATOM 2580 C C . TRP A 1 321 ? -3.320 -21.644 -31.151 1.00 93.56 321 TRP A C 1
ATOM 2582 O O . TRP A 1 321 ? -2.412 -20.988 -30.640 1.00 93.56 321 TRP A O 1
ATOM 2592 N N . VAL A 1 322 ? -4.405 -22.013 -30.481 1.00 89.31 322 VAL A N 1
ATOM 2593 C CA . VAL A 1 322 ? -4.679 -21.639 -29.093 1.00 89.31 322 VAL A CA 1
ATOM 2594 C C . VAL A 1 322 ? -4.485 -22.871 -28.216 1.00 89.31 322 VAL A C 1
ATOM 2596 O O . VAL A 1 322 ? -4.985 -23.946 -28.542 1.00 89.31 322 VAL A O 1
ATOM 2599 N N . ASN A 1 323 ? -3.754 -22.726 -27.115 1.00 83.81 323 ASN A N 1
ATOM 2600 C CA . ASN A 1 323 ? -3.615 -23.752 -26.087 1.00 83.81 323 ASN A CA 1
ATOM 2601 C C . ASN A 1 323 ? -3.912 -23.125 -24.720 1.00 83.81 323 ASN A C 1
ATOM 2603 O O . ASN A 1 323 ? -3.115 -22.336 -24.212 1.00 83.81 323 ASN A O 1
ATOM 2607 N N . GLY A 1 324 ? -5.083 -23.429 -24.154 1.00 77.50 324 GLY A N 1
ATOM 2608 C CA . GLY A 1 324 ? -5.559 -22.797 -22.922 1.00 77.50 324 GLY A CA 1
ATOM 2609 C C . GLY A 1 324 ? -5.658 -21.276 -23.066 1.00 77.50 324 GLY A C 1
ATOM 2610 O O . GLY A 1 324 ? -6.423 -20.773 -23.889 1.00 77.50 324 GLY A O 1
ATOM 2611 N N . ASN A 1 325 ? -4.861 -20.551 -22.281 1.00 80.38 325 ASN A N 1
ATOM 2612 C CA . ASN A 1 325 ? -4.829 -19.086 -22.274 1.00 80.38 325 ASN A CA 1
ATOM 2613 C C . ASN A 1 325 ? -3.776 -18.483 -23.199 1.00 80.38 325 ASN A C 1
ATOM 2615 O O . ASN A 1 325 ? -3.606 -17.271 -23.203 1.00 80.38 325 ASN A O 1
ATOM 2619 N N . THR A 1 326 ? -3.111 -19.297 -24.015 1.00 88.06 326 THR A N 1
ATOM 2620 C CA . THR A 1 326 ? -2.002 -18.845 -24.846 1.00 88.06 326 THR A CA 1
ATOM 2621 C C . THR A 1 326 ? -2.321 -18.981 -26.336 1.00 88.06 326 THR A C 1
ATOM 2623 O O . THR A 1 326 ? -2.669 -20.067 -26.810 1.00 88.06 326 THR A O 1
ATOM 2626 N N . LEU A 1 327 ? -2.142 -17.899 -27.095 1.00 93.50 327 LEU A N 1
ATOM 2627 C CA . LEU A 1 327 ? -2.084 -17.908 -28.556 1.00 93.50 327 LEU A CA 1
ATOM 2628 C C . LEU A 1 327 ? -0.639 -18.147 -29.000 1.00 93.50 327 LEU A C 1
ATOM 2630 O O . LEU A 1 327 ? 0.267 -17.425 -28.595 1.00 93.50 327 LEU A O 1
ATOM 2634 N N . ASN A 1 328 ? -0.430 -19.130 -29.868 1.00 95.88 328 ASN A N 1
ATOM 2635 C CA . ASN A 1 328 ? 0.873 -19.435 -30.441 1.00 95.88 328 ASN A CA 1
ATOM 2636 C C . ASN A 1 328 ? 0.855 -19.192 -31.948 1.00 95.88 328 ASN A C 1
ATOM 2638 O O . ASN A 1 328 ? -0.099 -19.585 -32.625 1.00 95.88 328 ASN A O 1
ATOM 2642 N N . ILE A 1 329 ? 1.926 -18.600 -32.473 1.00 97.69 329 ILE A N 1
ATOM 2643 C CA . ILE A 1 329 ? 2.137 -18.407 -33.910 1.00 97.69 329 ILE A CA 1
ATOM 2644 C C . ILE A 1 329 ? 3.517 -18.912 -34.323 1.00 97.69 329 ILE A C 1
ATOM 2646 O O . ILE A 1 329 ? 4.462 -18.875 -33.536 1.00 97.69 329 ILE A O 1
ATOM 2650 N N . LYS A 1 330 ? 3.644 -19.356 -35.573 1.00 97.81 330 LYS A N 1
ATOM 2651 C CA . LYS A 1 330 ? 4.935 -19.600 -36.225 1.00 97.81 330 LYS A CA 1
ATOM 2652 C C . LYS A 1 330 ? 4.862 -19.305 -37.718 1.00 97.81 330 LYS A C 1
ATOM 2654 O O . LYS A 1 330 ? 3.812 -19.497 -38.340 1.00 97.81 330 LYS A O 1
ATOM 2659 N N . GLY A 1 331 ? 5.978 -18.877 -38.287 1.00 97.75 331 GLY A N 1
ATOM 2660 C CA . GLY A 1 331 ? 6.085 -18.579 -39.708 1.00 97.75 331 GLY A CA 1
ATOM 2661 C C . GLY A 1 331 ? 7.468 -18.079 -40.093 1.00 97.75 331 GLY A C 1
ATOM 2662 O O . GLY A 1 331 ? 8.444 -18.336 -39.388 1.00 97.75 331 GLY A O 1
ATOM 2663 N N . TRP A 1 332 ? 7.545 -17.365 -41.211 1.00 98.00 332 TRP A N 1
ATOM 2664 C CA . TRP A 1 332 ? 8.753 -16.673 -41.658 1.00 98.00 332 TRP A CA 1
ATOM 2665 C C . TRP A 1 332 ? 8.417 -15.326 -42.296 1.00 98.00 332 TRP A C 1
ATOM 2667 O O . TRP A 1 332 ? 7.314 -15.126 -42.818 1.00 98.00 332 TRP A O 1
ATOM 2677 N N . ALA A 1 333 ? 9.369 -14.400 -42.258 1.00 97.81 333 ALA A N 1
ATOM 2678 C CA . ALA A 1 333 ? 9.259 -13.083 -42.868 1.00 97.81 333 ALA A CA 1
ATOM 2679 C C . ALA A 1 333 ? 10.604 -12.630 -43.447 1.00 97.81 333 ALA A C 1
ATOM 2681 O O . ALA A 1 333 ? 11.661 -12.922 -42.903 1.00 97.81 333 ALA A O 1
ATOM 2682 N N . LEU A 1 334 ? 10.553 -11.907 -44.562 1.00 96.94 334 LEU A N 1
ATOM 2683 C CA . LEU A 1 334 ? 11.707 -11.395 -45.294 1.00 96.94 334 LEU A CA 1
ATOM 2684 C C . LEU A 1 334 ? 11.458 -9.937 -45.671 1.00 96.94 334 LEU A C 1
ATOM 2686 O O . LEU A 1 334 ? 10.376 -9.592 -46.154 1.00 96.94 334 LEU A O 1
ATOM 2690 N N . ASN A 1 335 ? 12.475 -9.094 -45.534 1.00 95.12 335 ASN A N 1
ATOM 2691 C CA . ASN A 1 335 ? 12.436 -7.707 -45.985 1.00 95.12 335 ASN A CA 1
ATOM 2692 C C . ASN A 1 335 ? 13.808 -7.309 -46.550 1.00 95.12 335 ASN A C 1
ATOM 2694 O O . ASN A 1 335 ? 14.831 -7.677 -45.977 1.00 95.12 335 ASN A O 1
ATOM 2698 N N . GLY A 1 336 ? 13.843 -6.593 -47.681 1.00 91.88 336 GLY A N 1
ATOM 2699 C CA . GLY A 1 336 ? 15.095 -6.123 -48.289 1.00 91.88 336 GLY A CA 1
ATOM 2700 C C . GLY A 1 336 ? 15.912 -5.204 -47.374 1.00 91.88 336 GLY A C 1
ATOM 2701 O O . GLY A 1 336 ? 17.135 -5.184 -47.470 1.00 91.88 336 GLY A O 1
ATOM 2702 N N . SER A 1 337 ? 15.243 -4.523 -46.444 1.00 92.12 337 SER A N 1
ATOM 2703 C CA . SER A 1 337 ? 15.842 -3.677 -45.410 1.00 92.12 337 SER A CA 1
ATOM 2704 C C . SER A 1 337 ? 15.973 -4.372 -44.053 1.00 92.12 337 SER A C 1
ATOM 2706 O O . SER A 1 337 ? 16.071 -3.679 -43.049 1.00 92.12 337 SER A O 1
ATOM 2708 N N . GLN A 1 338 ? 15.972 -5.714 -44.011 1.00 93.00 338 GLN A N 1
ATOM 2709 C CA . GLN A 1 338 ? 15.915 -6.526 -42.783 1.00 93.00 338 GLN A CA 1
ATOM 2710 C C . GLN A 1 338 ? 14.563 -6.423 -42.060 1.00 93.00 338 GLN A C 1
ATOM 2712 O O . GLN A 1 338 ? 13.878 -5.403 -42.118 1.00 93.00 338 GLN A O 1
ATOM 2717 N N . VAL A 1 339 ? 14.134 -7.507 -41.411 1.00 95.50 339 VAL A N 1
ATOM 2718 C CA . VAL A 1 339 ? 12.942 -7.498 -40.549 1.00 95.50 339 VAL A CA 1
ATOM 2719 C C . VAL A 1 339 ? 13.344 -6.971 -39.175 1.00 95.50 339 VAL A C 1
ATOM 2721 O O . VAL A 1 339 ? 14.209 -7.557 -38.535 1.00 95.50 339 VAL A O 1
ATOM 2724 N N . LEU A 1 340 ? 12.708 -5.892 -38.718 1.00 94.75 340 LEU A N 1
ATOM 2725 C CA . LEU A 1 340 ? 12.977 -5.312 -37.399 1.00 94.75 340 LEU A CA 1
ATOM 2726 C C . LEU A 1 340 ? 12.092 -5.911 -36.310 1.00 94.75 340 LEU A C 1
ATOM 2728 O O . LEU A 1 340 ? 12.555 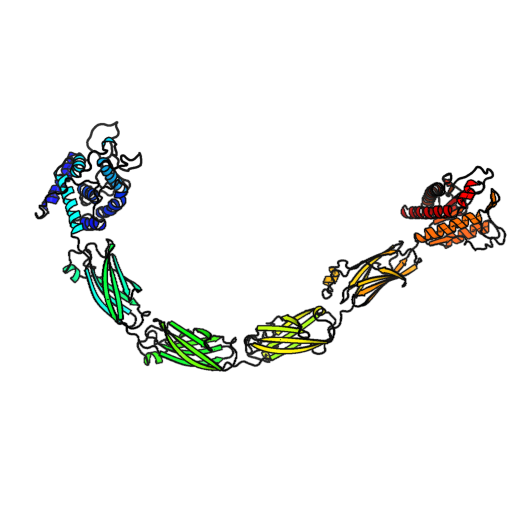-6.204 -35.214 1.00 94.75 340 LEU A O 1
ATOM 2732 N N . GLU A 1 341 ? 10.799 -6.053 -36.592 1.00 96.69 341 GLU A N 1
ATOM 2733 C CA . GLU A 1 341 ? 9.837 -6.569 -35.622 1.00 96.69 341 GLU A CA 1
ATOM 2734 C C . GLU A 1 341 ? 8.659 -7.251 -36.312 1.00 96.69 341 GLU A C 1
ATOM 2736 O O . GLU A 1 341 ? 8.304 -6.945 -37.456 1.00 96.69 341 GLU A O 1
ATOM 2741 N N . ILE A 1 342 ? 8.034 -8.169 -35.575 1.00 98.00 342 ILE A N 1
ATOM 2742 C CA . ILE A 1 342 ? 6.773 -8.794 -35.957 1.00 98.00 342 ILE A CA 1
ATOM 2743 C C . ILE A 1 342 ? 5.804 -8.663 -34.791 1.00 98.00 342 ILE A C 1
ATOM 2745 O O . ILE A 1 342 ? 6.065 -9.177 -33.704 1.00 98.00 342 ILE A O 1
ATOM 2749 N N . LYS A 1 343 ? 4.676 -7.997 -35.022 1.00 98.12 343 LYS A N 1
ATOM 2750 C CA . LYS A 1 343 ? 3.624 -7.762 -34.032 1.00 98.12 343 LYS A CA 1
ATOM 2751 C C . LYS A 1 343 ? 2.407 -8.621 -34.327 1.00 98.12 343 LYS A C 1
ATOM 2753 O O . LYS A 1 343 ? 2.050 -8.840 -35.483 1.00 98.12 343 LYS A O 1
ATOM 2758 N N . ALA A 1 344 ? 1.758 -9.099 -33.277 1.00 97.38 344 ALA A N 1
ATOM 2759 C CA . ALA A 1 344 ? 0.493 -9.808 -33.364 1.00 97.38 344 ALA A CA 1
ATOM 2760 C C . ALA A 1 344 ? -0.626 -8.963 -32.751 1.00 97.38 344 ALA A C 1
ATOM 2762 O O . ALA A 1 344 ? -0.450 -8.327 -31.709 1.00 97.38 344 ALA A O 1
ATOM 2763 N N . TYR A 1 345 ? -1.789 -9.004 -33.392 1.00 96.81 345 TYR A N 1
ATOM 2764 C CA . TYR A 1 345 ? -3.008 -8.342 -32.952 1.00 96.81 345 TYR A CA 1
ATOM 2765 C C . TYR A 1 345 ? -4.182 -9.320 -33.015 1.00 96.81 345 TYR A C 1
ATOM 2767 O O . TYR A 1 345 ? -4.283 -10.092 -33.971 1.00 96.81 345 TYR A O 1
ATOM 2775 N N . LEU A 1 346 ? -5.094 -9.269 -32.048 1.00 93.88 346 LEU A N 1
ATOM 2776 C CA . LEU A 1 346 ? -6.379 -9.970 -32.082 1.00 93.88 346 LEU A CA 1
ATOM 2777 C C . LEU A 1 346 ? -7.512 -8.947 -32.156 1.00 93.88 346 LEU A C 1
ATOM 2779 O O . LEU A 1 346 ? -7.649 -8.129 -31.260 1.00 93.88 346 LEU A O 1
ATOM 2783 N N . ASN A 1 347 ? -8.332 -8.999 -33.212 1.00 91.50 347 ASN A N 1
ATOM 2784 C CA . ASN A 1 347 ? -9.373 -7.998 -33.499 1.00 91.50 347 ASN A CA 1
ATOM 2785 C C . ASN A 1 347 ? -8.837 -6.556 -33.405 1.00 91.50 347 ASN A C 1
ATOM 2787 O O . ASN A 1 347 ? -9.443 -5.702 -32.768 1.00 91.50 347 ASN A O 1
ATOM 2791 N N . ASP A 1 348 ? -7.665 -6.327 -34.003 1.00 90.25 348 ASP A N 1
ATOM 2792 C CA . ASP A 1 348 ? -6.919 -5.060 -33.983 1.00 90.25 348 ASP A CA 1
ATOM 2793 C C . ASP A 1 348 ? -6.359 -4.614 -32.618 1.00 90.25 348 ASP A C 1
ATOM 2795 O O . ASP A 1 348 ? -5.635 -3.622 -32.557 1.00 90.25 348 ASP A O 1
ATOM 2799 N N . GLU A 1 349 ? -6.560 -5.388 -31.550 1.00 91.19 349 GLU A N 1
ATOM 2800 C CA . GLU A 1 349 ? -5.913 -5.172 -30.254 1.00 91.19 349 GLU A CA 1
ATOM 2801 C C . GLU A 1 349 ? -4.521 -5.817 -30.228 1.00 91.19 349 GLU A C 1
ATOM 2803 O O . GLU A 1 349 ? -4.366 -6.992 -30.559 1.00 91.19 349 GLU A O 1
ATOM 2808 N N . TYR A 1 350 ? -3.491 -5.061 -29.846 1.00 94.69 350 TYR A N 1
ATOM 2809 C CA . TYR A 1 350 ? -2.112 -5.553 -29.773 1.00 94.69 350 TYR A CA 1
ATOM 2810 C C . TYR A 1 350 ? -1.949 -6.608 -28.667 1.00 94.69 350 TYR A C 1
ATOM 2812 O O . TYR A 1 350 ? -2.274 -6.344 -27.512 1.00 94.69 350 TYR A O 1
ATOM 2820 N N . VAL A 1 351 ? -1.403 -7.783 -29.007 1.00 93.56 351 VAL A N 1
ATOM 2821 C CA . VAL A 1 351 ? -1.189 -8.890 -28.048 1.00 93.56 351 VAL A CA 1
ATOM 2822 C C . VAL A 1 351 ? 0.283 -9.208 -27.779 1.00 93.56 351 VAL A C 1
ATOM 2824 O O . VAL A 1 351 ? 0.586 -9.926 -26.830 1.00 93.56 351 VAL A O 1
ATOM 2827 N N . GLY A 1 352 ? 1.214 -8.689 -28.586 1.00 95.75 352 GLY A N 1
ATOM 2828 C CA . GLY A 1 352 ? 2.651 -8.835 -28.336 1.00 95.75 352 GLY A CA 1
ATOM 2829 C C . GLY A 1 352 ? 3.520 -8.891 -29.592 1.00 95.75 352 GLY A C 1
ATOM 2830 O O . GLY A 1 352 ? 3.032 -8.785 -30.720 1.00 95.75 352 GLY A O 1
ATOM 2831 N N . HIS A 1 353 ? 4.823 -9.089 -29.380 1.00 96.94 353 HIS A N 1
ATOM 2832 C CA . HIS A 1 353 ? 5.830 -9.263 -30.429 1.00 96.94 353 HIS A CA 1
ATOM 2833 C C . HIS A 1 353 ? 6.286 -10.725 -30.536 1.00 96.94 353 HIS A C 1
ATOM 2835 O O . HIS A 1 353 ? 6.376 -11.441 -29.539 1.00 96.94 353 HIS A O 1
ATOM 2841 N N . ALA A 1 354 ? 6.561 -11.180 -31.755 1.00 97.25 354 ALA A N 1
ATOM 2842 C CA . ALA A 1 354 ? 7.137 -12.494 -32.010 1.00 97.25 354 ALA A CA 1
ATOM 2843 C C . ALA A 1 354 ? 8.667 -12.462 -31.858 1.00 97.25 354 ALA A C 1
ATOM 2845 O O . ALA A 1 354 ? 9.310 -11.454 -32.146 1.00 97.25 354 ALA A O 1
ATOM 2846 N N . ASN A 1 355 ? 9.249 -13.593 -31.466 1.00 97.12 355 ASN A N 1
ATOM 2847 C CA . ASN A 1 355 ? 10.688 -13.814 -31.486 1.00 97.12 355 ASN A CA 1
ATOM 2848 C C . ASN A 1 355 ? 11.155 -14.047 -32.927 1.00 97.12 355 ASN A C 1
ATOM 2850 O O . ASN A 1 355 ? 10.562 -14.853 -33.652 1.00 97.12 355 ASN A O 1
ATOM 2854 N N . LEU A 1 356 ? 12.231 -13.363 -33.310 1.00 96.81 356 LEU A N 1
ATOM 2855 C CA . LEU A 1 356 ? 12.888 -13.462 -34.616 1.00 96.81 356 LEU A CA 1
ATOM 2856 C C . LEU A 1 356 ? 14.122 -14.374 -34.552 1.00 96.81 356 LEU A C 1
ATOM 2858 O O . LEU A 1 356 ? 14.532 -14.800 -33.473 1.00 96.81 356 LEU A O 1
ATOM 2862 N N . GLY A 1 357 ? 14.728 -14.654 -35.708 1.00 94.31 357 GLY A N 1
ATOM 2863 C CA . GLY A 1 357 ? 16.016 -15.347 -35.789 1.00 94.31 357 GLY A CA 1
ATOM 2864 C C . GLY A 1 357 ? 15.916 -16.874 -35.823 1.00 94.31 357 GLY A C 1
ATOM 2865 O O . GLY A 1 357 ? 16.891 -17.566 -35.530 1.00 94.31 357 GLY A O 1
ATOM 2866 N N . ILE A 1 358 ? 14.752 -17.440 -36.157 1.00 97.06 358 ILE A N 1
ATOM 2867 C CA . ILE A 1 358 ? 14.607 -18.897 -36.257 1.00 97.06 358 ILE A CA 1
ATOM 2868 C C . ILE A 1 358 ? 15.166 -19.369 -37.594 1.00 97.06 358 ILE A C 1
ATOM 2870 O O . ILE A 1 358 ? 14.740 -18.918 -38.657 1.00 97.06 358 ILE A O 1
ATOM 2874 N N . ARG A 1 359 ? 16.081 -20.340 -37.540 1.00 97.25 359 ARG A N 1
ATOM 2875 C CA . ARG A 1 359 ? 16.763 -20.881 -38.718 1.00 97.25 359 ARG A CA 1
ATOM 2876 C C . ARG A 1 359 ? 15.780 -21.456 -39.751 1.00 97.25 359 ARG A C 1
ATOM 2878 O O . ARG A 1 359 ? 15.011 -22.366 -39.440 1.00 97.25 359 ARG A O 1
ATOM 2885 N N . ARG A 1 360 ? 15.846 -20.957 -40.989 1.00 97.25 360 ARG A N 1
ATOM 2886 C CA . ARG A 1 360 ? 15.034 -21.335 -42.160 1.00 97.25 360 ARG A CA 1
ATOM 2887 C C . ARG A 1 360 ? 15.865 -21.429 -43.449 1.00 97.25 360 ARG A C 1
ATOM 2889 O O . ARG A 1 360 ? 15.727 -20.603 -44.354 1.00 97.25 360 ARG A O 1
ATOM 2896 N N . PRO A 1 361 ? 16.719 -22.462 -43.586 1.00 95.50 361 PRO A N 1
ATOM 2897 C CA . PRO A 1 361 ? 17.539 -22.645 -44.786 1.00 95.50 361 PRO A CA 1
ATOM 2898 C C . PRO A 1 361 ? 16.702 -22.890 -46.048 1.00 95.50 361 PRO A C 1
ATOM 2900 O O . PRO A 1 361 ? 17.115 -22.531 -47.147 1.00 95.50 361 PRO A O 1
ATOM 2903 N N . ASP A 1 362 ? 15.515 -23.480 -45.891 1.00 96.25 362 ASP A N 1
ATOM 2904 C CA . ASP A 1 362 ? 14.529 -23.687 -46.951 1.00 96.25 362 ASP A CA 1
ATOM 2905 C C . ASP A 1 362 ? 14.015 -22.358 -47.526 1.00 96.25 362 ASP A C 1
ATOM 2907 O O . ASP A 1 362 ? 13.954 -22.196 -48.746 1.00 96.25 362 ASP A O 1
ATOM 2911 N N . VAL A 1 363 ? 13.723 -21.383 -46.659 1.00 97.00 363 VAL A N 1
ATOM 2912 C CA . VAL A 1 363 ? 13.286 -20.038 -47.058 1.00 97.00 363 VAL A CA 1
ATOM 2913 C C . VAL A 1 363 ? 14.429 -19.292 -47.736 1.00 97.00 363 VAL A C 1
ATOM 2915 O O . VAL A 1 363 ? 14.215 -18.708 -48.796 1.00 97.00 363 VAL A O 1
ATOM 2918 N N . ASN A 1 364 ? 15.649 -19.374 -47.196 1.00 95.62 364 ASN A N 1
ATOM 2919 C CA . ASN A 1 364 ? 16.825 -18.754 -47.812 1.00 95.62 364 ASN A CA 1
ATOM 2920 C C . ASN A 1 364 ? 17.139 -19.339 -49.197 1.00 95.62 364 ASN A C 1
ATOM 2922 O O . ASN A 1 364 ? 17.480 -18.609 -50.123 1.00 95.62 364 ASN A O 1
ATOM 2926 N N . LYS A 1 365 ? 16.978 -20.658 -49.366 1.00 96.25 365 LYS A N 1
ATOM 2927 C CA . LYS A 1 365 ? 17.144 -21.325 -50.664 1.00 96.25 365 LYS A CA 1
ATOM 2928 C C . LYS A 1 365 ? 16.095 -20.862 -51.680 1.00 96.25 365 LYS A C 1
ATOM 2930 O O . LYS A 1 365 ? 16.426 -20.690 -52.849 1.00 96.25 365 LYS A O 1
ATOM 2935 N N . ALA A 1 366 ? 14.846 -20.665 -51.253 1.00 96.19 366 ALA A N 1
ATOM 2936 C CA . ALA A 1 366 ? 13.763 -20.193 -52.120 1.00 96.19 366 ALA A CA 1
ATOM 2937 C C . ALA A 1 366 ? 13.856 -18.688 -52.438 1.00 96.19 366 ALA A C 1
ATOM 2939 O O . ALA A 1 366 ? 13.487 -18.257 -53.532 1.00 96.19 366 ALA A O 1
ATOM 2940 N N . PHE A 1 367 ? 14.351 -17.887 -51.494 1.00 94.88 367 PHE A N 1
ATOM 2941 C CA . PHE A 1 367 ? 14.475 -16.434 -51.593 1.00 94.88 367 PHE A CA 1
ATOM 2942 C C . PHE A 1 367 ? 15.892 -15.984 -51.198 1.00 94.88 367 PHE A C 1
ATOM 2944 O O . PHE A 1 367 ? 16.080 -15.413 -50.122 1.00 94.88 367 PHE A O 1
ATOM 2951 N N . PRO A 1 368 ? 16.896 -16.203 -52.066 1.00 91.88 368 PRO A N 1
ATOM 2952 C CA . PRO A 1 368 ? 18.284 -15.886 -51.745 1.00 91.88 368 PRO A CA 1
ATOM 2953 C C . PRO A 1 368 ? 18.527 -14.375 -51.631 1.00 91.88 368 PRO A C 1
ATOM 2955 O O . PRO A 1 368 ? 17.797 -13.559 -52.206 1.00 91.88 368 PRO A O 1
ATOM 2958 N N . ASN A 1 369 ? 19.604 -13.996 -50.940 1.00 88.44 369 ASN A N 1
ATOM 2959 C CA . ASN A 1 369 ? 20.114 -12.622 -50.793 1.00 88.44 369 ASN A CA 1
ATOM 2960 C C . ASN A 1 369 ? 19.131 -11.636 -50.134 1.00 88.44 369 ASN A C 1
ATOM 2962 O O . ASN A 1 369 ? 19.137 -10.449 -50.460 1.00 88.44 369 ASN A O 1
ATOM 2966 N N . TYR A 1 370 ? 18.235 -12.114 -49.272 1.00 92.75 370 TYR A N 1
ATOM 2967 C CA . TYR A 1 370 ? 17.589 -11.245 -48.290 1.00 92.75 370 TYR A CA 1
ATOM 2968 C C . TYR A 1 370 ? 18.484 -11.155 -47.048 1.00 92.75 370 TYR A C 1
ATOM 2970 O O . TYR A 1 370 ? 19.076 -12.173 -46.678 1.00 92.75 370 TYR A O 1
ATOM 2978 N N . PRO A 1 371 ? 18.560 -9.989 -46.386 1.00 90.62 371 PRO A N 1
ATOM 2979 C CA . PRO A 1 371 ? 19.123 -9.909 -45.044 1.00 90.62 371 PRO A CA 1
ATOM 2980 C C . PRO A 1 371 ? 18.450 -10.939 -44.134 1.00 90.62 371 PRO A C 1
ATOM 2982 O O . PRO A 1 371 ? 17.223 -11.069 -44.165 1.00 90.62 371 PRO A O 1
ATOM 2985 N N . ASP A 1 372 ? 19.258 -11.677 -43.373 1.00 90.88 372 ASP A N 1
ATOM 2986 C CA . ASP A 1 372 ? 18.813 -12.696 -42.416 1.00 90.88 372 ASP A CA 1
ATOM 2987 C C . ASP A 1 372 ? 17.922 -13.798 -43.018 1.00 90.88 372 ASP A C 1
ATOM 2989 O O . ASP A 1 372 ? 17.111 -14.417 -42.327 1.00 90.88 372 ASP A O 1
ATOM 2993 N N . GLY A 1 373 ? 18.043 -14.063 -44.324 1.00 92.94 373 GLY A N 1
ATOM 2994 C CA . GLY A 1 373 ? 17.199 -15.039 -45.017 1.00 92.94 373 GLY A CA 1
ATOM 2995 C C . GLY A 1 373 ? 17.257 -16.444 -44.405 1.00 92.94 373 GLY A C 1
ATOM 2996 O O . GLY A 1 373 ? 16.237 -17.138 -44.343 1.00 92.94 373 GLY A O 1
ATOM 2997 N N . ASP A 1 374 ? 18.423 -16.854 -43.904 1.00 94.31 374 ASP A N 1
ATOM 2998 C CA . ASP A 1 374 ? 18.680 -18.145 -43.257 1.00 94.31 374 ASP A CA 1
ATOM 2999 C C . ASP A 1 374 ? 18.157 -18.242 -41.822 1.00 94.31 374 ASP A C 1
ATOM 3001 O O . ASP A 1 374 ? 18.030 -19.357 -41.315 1.00 94.31 374 ASP A O 1
ATOM 3005 N N . ILE A 1 375 ? 17.788 -17.119 -41.204 1.00 96.88 375 ILE A N 1
ATOM 3006 C CA . ILE A 1 375 ? 17.164 -17.020 -39.876 1.00 96.88 375 ILE A CA 1
ATOM 3007 C C . ILE A 1 375 ? 15.827 -16.255 -39.912 1.00 96.88 375 ILE A C 1
ATOM 3009 O O . ILE A 1 375 ? 15.357 -15.722 -38.909 1.00 96.88 375 ILE A O 1
ATOM 3013 N N . SER A 1 376 ? 15.175 -16.257 -41.076 1.00 97.12 376 SER A N 1
ATOM 3014 C CA . SER A 1 376 ? 13.928 -15.535 -41.370 1.00 97.12 376 SER A CA 1
ATOM 3015 C C . SER A 1 376 ? 12.683 -16.045 -40.635 1.00 97.12 376 SER A C 1
ATOM 3017 O O . SER A 1 376 ? 11.595 -15.477 -40.770 1.00 97.12 376 SER A O 1
ATOM 3019 N N . GLY A 1 377 ? 12.794 -17.143 -39.889 1.00 97.31 377 GLY A N 1
ATOM 3020 C CA . GLY A 1 377 ? 11.685 -17.712 -39.143 1.00 97.31 377 GLY A CA 1
ATOM 3021 C C . GLY A 1 377 ? 11.343 -16.906 -37.889 1.00 97.31 377 GLY A C 1
ATOM 3022 O O . GLY A 1 377 ? 12.205 -16.296 -37.256 1.00 97.31 377 GLY A O 1
ATOM 3023 N N . PHE A 1 378 ? 10.075 -16.974 -37.489 1.00 98.19 378 PHE A N 1
ATOM 3024 C CA . PHE A 1 378 ? 9.581 -16.387 -36.248 1.00 98.19 378 PHE A CA 1
ATOM 3025 C C . PHE A 1 378 ? 8.644 -17.334 -35.496 1.00 98.19 378 PHE A C 1
ATOM 3027 O O . PHE A 1 378 ? 7.972 -18.188 -36.090 1.00 98.19 378 PHE A O 1
ATOM 3034 N N . ASN A 1 379 ? 8.564 -17.157 -34.178 1.00 97.88 379 ASN A N 1
ATOM 3035 C CA . ASN A 1 379 ? 7.550 -17.771 -33.325 1.00 97.88 379 ASN A CA 1
ATOM 3036 C C . ASN A 1 379 ? 7.026 -16.754 -32.310 1.00 97.88 379 ASN A C 1
ATOM 3038 O O . ASN A 1 379 ? 7.717 -15.811 -31.951 1.00 97.88 379 ASN A O 1
ATOM 3042 N N . GLY A 1 380 ? 5.792 -16.917 -31.855 1.00 96.94 380 GLY A N 1
ATOM 3043 C CA . GLY A 1 380 ? 5.214 -16.046 -30.837 1.00 96.94 380 GLY A CA 1
ATOM 3044 C C . GLY A 1 380 ? 4.351 -16.842 -29.881 1.00 96.94 380 GLY A C 1
ATOM 3045 O O . GLY A 1 380 ? 3.675 -17.784 -30.299 1.00 96.94 380 GLY A O 1
ATOM 3046 N N . ARG A 1 381 ? 4.393 -16.460 -28.605 1.00 96.62 381 ARG A N 1
ATOM 3047 C CA . ARG A 1 381 ? 3.596 -17.028 -27.519 1.00 96.62 381 ARG A CA 1
ATOM 3048 C C . ARG A 1 381 ? 2.979 -15.866 -26.742 1.00 96.62 381 ARG A C 1
ATOM 3050 O O . ARG A 1 381 ? 3.691 -15.170 -26.030 1.00 96.62 381 ARG A O 1
ATOM 3057 N N . PHE A 1 382 ? 1.677 -15.657 -26.897 1.00 93.75 382 PHE A N 1
ATOM 3058 C CA . PHE A 1 382 ? 0.962 -14.501 -26.350 1.00 93.75 382 PHE A CA 1
ATOM 3059 C C . PHE A 1 382 ? -0.081 -14.954 -25.337 1.00 93.75 382 PHE A C 1
ATOM 3061 O O . PHE A 1 382 ? -0.890 -15.835 -25.637 1.00 93.75 382 PHE A O 1
ATOM 3068 N N . GLU A 1 383 ? -0.081 -14.355 -24.149 1.00 87.69 383 GLU A N 1
ATOM 3069 C CA . GLU A 1 383 ? -1.152 -14.565 -23.179 1.00 87.69 383 GLU A CA 1
ATOM 3070 C C . GLU A 1 383 ? -2.403 -13.827 -23.661 1.00 87.69 383 GLU A C 1
ATOM 3072 O O . GLU A 1 383 ? -2.373 -12.638 -23.944 1.00 87.69 383 GLU A O 1
ATOM 3077 N N . VAL A 1 384 ? -3.504 -14.554 -23.797 1.00 85.12 384 VAL A N 1
ATOM 3078 C CA . VAL A 1 384 ? -4.787 -14.056 -24.316 1.00 85.12 384 VAL A CA 1
ATOM 3079 C C . VAL A 1 384 ? -5.934 -14.412 -23.374 1.00 85.12 384 VAL A C 1
ATOM 3081 O O . VAL A 1 384 ? -7.096 -14.361 -23.766 1.00 85.12 384 VAL A O 1
ATOM 3084 N N . GLY A 1 385 ? -5.623 -14.815 -22.135 1.00 76.31 385 GLY A N 1
ATOM 3085 C CA . GLY A 1 385 ? -6.591 -15.235 -21.115 1.00 76.31 385 GLY A CA 1
ATOM 3086 C C . GLY A 1 385 ? -7.622 -14.161 -20.757 1.00 76.31 385 GLY A C 1
ATOM 3087 O O . GLY A 1 385 ? -8.752 -14.500 -20.420 1.00 76.31 385 GLY A O 1
ATOM 3088 N N . TYR A 1 386 ? -7.254 -12.888 -20.898 1.00 73.69 386 TYR A N 1
ATOM 3089 C CA . TYR A 1 386 ? -8.106 -11.724 -20.648 1.00 73.69 386 TYR A CA 1
ATOM 3090 C C . TYR A 1 386 ? -9.065 -11.395 -21.807 1.00 73.69 386 TYR A C 1
ATOM 3092 O O . TYR A 1 386 ? -9.975 -10.589 -21.637 1.00 73.69 386 TYR A O 1
ATOM 3100 N N . ILE A 1 387 ? -8.891 -12.017 -22.980 1.00 77.56 387 ILE A N 1
ATOM 3101 C CA . ILE A 1 387 ? -9.737 -11.787 -24.157 1.00 77.56 387 ILE A CA 1
ATOM 3102 C C . ILE A 1 387 ? -10.923 -12.758 -24.135 1.00 77.56 387 ILE A C 1
ATOM 3104 O O . ILE A 1 387 ? -10.751 -13.966 -23.925 1.00 77.56 387 ILE A O 1
ATOM 3108 N N . TYR A 1 388 ? -12.120 -12.222 -24.409 1.00 74.69 388 TYR A N 1
ATOM 3109 C CA . TYR A 1 388 ? -13.372 -12.979 -24.501 1.00 74.69 388 TYR A CA 1
ATOM 3110 C C . TYR A 1 388 ? -13.259 -14.180 -25.451 1.00 74.69 388 TYR A C 1
ATOM 3112 O O . TYR A 1 388 ? -12.713 -14.018 -26.547 1.00 74.69 388 TYR A O 1
ATOM 3120 N N . PRO A 1 389 ? -13.824 -15.352 -25.101 1.00 78.62 389 PRO A N 1
ATOM 3121 C CA . PRO A 1 389 ? -13.825 -16.522 -25.973 1.00 78.62 389 PRO A CA 1
ATOM 3122 C C . PRO A 1 389 ? -14.574 -16.282 -27.295 1.00 78.62 389 PRO A C 1
ATOM 3124 O O . PRO A 1 389 ? -15.274 -15.282 -27.479 1.00 78.62 389 PRO A O 1
ATOM 3127 N N . GLY A 1 390 ? -14.414 -17.219 -28.227 1.00 83.00 390 GLY A N 1
ATOM 3128 C CA . GLY A 1 390 ? -15.021 -17.195 -29.555 1.00 83.00 390 GLY A CA 1
ATOM 3129 C C . GLY A 1 390 ? -14.025 -16.912 -30.677 1.00 83.00 390 GLY A C 1
ATOM 3130 O O . GLY A 1 390 ? -12.812 -16.825 -30.468 1.00 83.00 390 GLY A O 1
ATOM 3131 N N . GLU A 1 391 ? -14.555 -16.786 -31.890 1.00 90.69 391 GLU A N 1
ATOM 3132 C CA . GLU A 1 391 ? -13.764 -16.523 -33.089 1.00 90.69 391 GLU A CA 1
ATOM 3133 C C . GLU A 1 391 ? -13.160 -15.109 -33.054 1.00 90.69 391 GLU A C 1
ATOM 3135 O O . GLU A 1 391 ? -13.854 -14.126 -32.786 1.00 90.69 391 GLU A O 1
ATOM 3140 N N . LYS A 1 392 ? -11.855 -15.014 -33.315 1.00 92.56 392 LYS A N 1
ATOM 3141 C CA . LYS A 1 392 ? -11.078 -13.773 -33.386 1.00 92.56 392 LYS A CA 1
ATOM 3142 C C . LYS A 1 392 ? -10.289 -13.714 -34.686 1.00 92.56 392 LYS A C 1
ATOM 3144 O O . LYS A 1 392 ? -9.816 -14.736 -35.185 1.00 92.56 392 LYS A O 1
ATOM 3149 N N . THR A 1 393 ? -10.085 -12.504 -35.186 1.00 96.25 393 THR A N 1
ATOM 3150 C CA . THR A 1 393 ? -9.195 -12.225 -36.313 1.00 96.25 393 THR A CA 1
ATOM 3151 C C . THR A 1 393 ? -7.797 -11.940 -35.782 1.00 96.25 393 THR A C 1
ATOM 3153 O O . THR A 1 393 ? -7.567 -10.911 -35.154 1.00 96.25 393 THR A O 1
ATOM 3156 N N . LEU A 1 394 ? -6.856 -12.845 -36.033 1.00 97.38 394 LEU A N 1
ATOM 3157 C CA . LEU A 1 394 ? -5.432 -12.636 -35.792 1.00 97.38 394 LEU A CA 1
ATOM 3158 C C . LEU A 1 394 ? -4.823 -11.889 -36.977 1.00 97.38 394 LEU A C 1
ATOM 3160 O O . LEU A 1 394 ? -4.866 -12.396 -38.095 1.00 97.38 394 LEU A O 1
ATOM 3164 N N . LYS A 1 395 ? -4.205 -10.735 -36.726 1.00 97.69 395 LYS A N 1
ATOM 3165 C CA . LYS A 1 395 ? -3.366 -9.992 -37.674 1.00 97.69 395 LYS A CA 1
ATOM 3166 C C . LYS A 1 395 ? -1.910 -10.075 -37.223 1.00 97.69 395 LYS A C 1
ATOM 3168 O O . LYS A 1 395 ? -1.592 -9.699 -36.101 1.00 97.69 395 LYS A O 1
ATOM 3173 N N . VAL A 1 396 ? -1.033 -10.564 -38.092 1.00 97.81 396 VAL A N 1
ATOM 3174 C CA . VAL A 1 396 ? 0.422 -10.544 -37.910 1.00 97.81 396 VAL A CA 1
ATOM 3175 C C . VAL A 1 396 ? 0.993 -9.477 -38.833 1.00 97.81 396 VAL A C 1
ATOM 3177 O O . VAL A 1 396 ? 0.758 -9.517 -40.039 1.00 97.81 396 VAL A O 1
ATOM 3180 N N . GLU A 1 397 ? 1.712 -8.525 -38.260 1.00 98.25 397 GLU A N 1
ATOM 3181 C CA . GLU A 1 397 ? 2.302 -7.367 -38.923 1.00 98.25 397 GLU A CA 1
ATOM 3182 C C . GLU A 1 397 ? 3.824 -7.473 -38.873 1.00 98.25 397 GLU A C 1
ATOM 3184 O O . GLU A 1 397 ? 4.386 -7.696 -37.807 1.00 98.25 397 GLU A O 1
ATOM 3189 N N . VAL A 1 398 ? 4.491 -7.324 -40.014 1.00 97.56 398 VAL A N 1
ATOM 3190 C CA . VAL A 1 398 ? 5.954 -7.334 -40.137 1.00 97.56 398 VAL A CA 1
ATOM 3191 C C . VAL A 1 398 ? 6.405 -5.935 -40.527 1.00 97.56 398 VAL A C 1
ATOM 3193 O O . VAL A 1 398 ? 5.922 -5.413 -41.535 1.00 97.56 398 VAL A O 1
ATOM 3196 N N . ARG A 1 399 ? 7.366 -5.370 -39.790 1.00 96.81 399 ARG A N 1
ATOM 3197 C CA . ARG A 1 399 ? 7.990 -4.079 -40.108 1.00 96.81 399 ARG A CA 1
ATOM 3198 C C . ARG A 1 399 ? 9.451 -4.258 -40.523 1.00 96.81 399 ARG A C 1
ATOM 3200 O O . ARG A 1 399 ? 10.223 -4.910 -39.817 1.00 96.81 399 ARG A O 1
ATOM 3207 N N . GLY A 1 400 ? 9.824 -3.681 -41.664 1.00 94.12 400 GLY A N 1
ATOM 3208 C CA . GLY A 1 400 ? 11.202 -3.638 -42.162 1.00 94.12 400 GLY A CA 1
ATOM 3209 C C . GLY A 1 400 ? 12.032 -2.469 -41.634 1.00 94.12 400 GLY A C 1
ATOM 3210 O O . GLY A 1 400 ? 11.477 -1.533 -41.061 1.00 94.12 400 GLY A O 1
ATOM 3211 N N . GLY A 1 401 ? 13.347 -2.497 -41.880 1.00 90.19 401 GLY A N 1
ATOM 3212 C CA . GLY A 1 401 ? 14.276 -1.406 -41.543 1.00 90.19 401 GLY A CA 1
ATOM 3213 C C . GLY A 1 401 ? 13.934 -0.063 -42.185 1.00 90.19 401 GLY A C 1
ATOM 3214 O O . GLY A 1 401 ? 14.115 0.980 -41.570 1.00 90.19 401 GLY A O 1
ATOM 3215 N N . ASP A 1 402 ? 13.348 -0.085 -43.381 1.00 89.31 402 ASP A N 1
ATOM 3216 C CA . ASP A 1 402 ? 12.854 1.090 -44.110 1.00 89.31 402 ASP A CA 1
ATOM 3217 C C . ASP A 1 402 ? 11.422 1.498 -43.708 1.00 89.31 402 ASP A C 1
ATOM 3219 O O . ASP A 1 402 ? 10.760 2.252 -44.422 1.00 89.31 402 ASP A O 1
ATOM 3223 N N . ASN A 1 403 ? 10.918 0.964 -42.590 1.00 90.88 403 ASN A N 1
ATOM 3224 C CA . ASN A 1 403 ? 9.548 1.116 -42.097 1.00 90.88 403 ASN A CA 1
ATOM 3225 C C . ASN A 1 403 ? 8.450 0.579 -43.028 1.00 90.88 403 ASN A C 1
ATOM 3227 O O . ASN A 1 403 ? 7.269 0.849 -42.801 1.00 90.88 403 ASN A O 1
ATOM 3231 N N . THR A 1 404 ? 8.782 -0.222 -44.046 1.00 92.44 404 THR A N 1
ATOM 3232 C CA . THR A 1 404 ? 7.750 -0.908 -44.834 1.00 92.44 404 THR A CA 1
ATOM 3233 C C . THR A 1 404 ? 6.998 -1.926 -43.981 1.00 92.44 404 THR A C 1
ATOM 3235 O O . THR A 1 404 ? 7.600 -2.698 -43.231 1.00 92.44 404 THR A O 1
ATOM 3238 N N . ILE A 1 405 ? 5.668 -1.939 -44.110 1.00 95.19 405 ILE A N 1
ATOM 3239 C CA . ILE A 1 405 ? 4.779 -2.828 -43.358 1.00 95.19 405 ILE A CA 1
ATOM 3240 C C . ILE A 1 405 ? 4.082 -3.797 -44.314 1.00 95.19 405 ILE A C 1
ATOM 3242 O O . ILE A 1 405 ? 3.522 -3.392 -45.334 1.00 95.19 405 ILE A O 1
ATOM 3246 N N . ILE A 1 406 ? 4.080 -5.083 -43.961 1.00 97.00 406 ILE A N 1
ATOM 3247 C CA . ILE A 1 406 ? 3.214 -6.098 -44.574 1.00 97.00 406 ILE A CA 1
ATOM 3248 C C . ILE A 1 406 ? 2.432 -6.837 -43.493 1.00 97.00 406 ILE A C 1
ATOM 3250 O O . ILE A 1 406 ? 2.921 -7.025 -42.381 1.00 97.00 406 ILE A O 1
ATOM 3254 N N . THR A 1 407 ? 1.218 -7.277 -43.820 1.00 97.25 407 THR A N 1
ATOM 3255 C CA . THR A 1 407 ? 0.339 -7.962 -42.868 1.00 97.25 407 THR A CA 1
ATOM 3256 C C . THR A 1 407 ? -0.201 -9.278 -43.420 1.00 97.25 407 THR A C 1
ATOM 3258 O O . THR A 1 407 ? -0.346 -9.475 -44.631 1.00 97.25 407 THR A O 1
ATOM 3261 N N . ARG A 1 408 ? -0.525 -10.198 -42.509 1.00 96.88 408 ARG A N 1
ATOM 3262 C CA . ARG A 1 408 ? -1.305 -11.413 -42.771 1.00 96.88 408 ARG A CA 1
ATOM 3263 C C . ARG A 1 408 ? -2.382 -11.573 -41.719 1.00 96.88 408 ARG A C 1
ATOM 3265 O O . ARG A 1 408 ? -2.108 -11.415 -40.534 1.00 96.88 408 ARG A O 1
ATOM 3272 N N . THR A 1 409 ? -3.583 -11.936 -42.151 1.00 96.19 409 THR A N 1
ATOM 3273 C CA . THR A 1 409 ? -4.709 -12.203 -41.257 1.00 96.19 409 THR A CA 1
ATOM 3274 C C . THR A 1 409 ? -5.141 -13.666 -41.323 1.00 96.19 409 THR A C 1
ATOM 3276 O O . THR A 1 409 ? -5.028 -14.316 -42.363 1.00 96.19 409 THR A O 1
ATOM 3279 N N . THR A 1 410 ? -5.610 -14.205 -40.200 1.00 96.44 410 THR A N 1
ATOM 3280 C CA . THR A 1 410 ? -6.251 -15.525 -40.103 1.00 96.44 410 THR A CA 1
ATOM 3281 C C . THR A 1 410 ? -7.267 -15.536 -38.962 1.00 96.44 410 THR A C 1
ATOM 3283 O O . THR A 1 410 ? -7.251 -14.653 -38.106 1.00 96.44 410 THR A O 1
ATOM 3286 N N . LYS A 1 411 ? -8.154 -16.530 -38.927 1.00 95.00 411 LYS A N 1
ATOM 3287 C CA . LYS A 1 411 ? -9.111 -16.717 -37.830 1.00 95.00 411 LYS A CA 1
ATOM 3288 C C . LYS A 1 411 ? -8.556 -17.698 -36.802 1.00 95.00 411 LYS A C 1
ATOM 3290 O O . LYS A 1 411 ? -8.021 -18.744 -37.161 1.00 95.00 411 LYS A O 1
ATOM 3295 N N . VAL A 1 412 ? -8.711 -17.377 -35.522 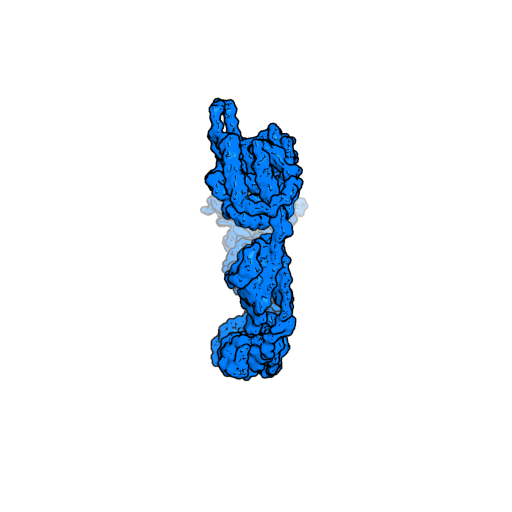1.00 93.56 412 VAL A N 1
ATOM 3296 C CA . VAL A 1 412 ? -8.416 -18.277 -34.400 1.00 93.56 412 VAL A CA 1
ATOM 3297 C C . VAL A 1 412 ? -9.611 -18.320 -33.461 1.00 93.56 412 VAL A C 1
ATOM 3299 O O . VAL A 1 412 ? -10.270 -17.310 -33.242 1.00 93.56 412 VAL A O 1
ATOM 3302 N N . ASN A 1 413 ? -9.912 -19.489 -32.905 1.00 88.94 413 ASN A N 1
ATOM 3303 C CA . ASN A 1 413 ? -11.034 -19.651 -31.987 1.00 88.94 413 ASN A CA 1
ATOM 3304 C C . ASN A 1 413 ? -10.519 -19.788 -30.552 1.00 88.94 413 ASN A C 1
ATOM 3306 O O . ASN A 1 413 ? -9.821 -20.754 -30.232 1.00 88.94 413 ASN A O 1
ATOM 3310 N N . LEU A 1 414 ? -10.844 -18.821 -29.693 1.00 85.19 414 LEU A N 1
ATOM 3311 C CA . LEU A 1 414 ? -10.500 -18.859 -28.275 1.00 85.19 414 LEU A CA 1
ATOM 3312 C C . LEU A 1 414 ? -11.516 -19.734 -27.529 1.00 85.19 414 LEU A C 1
ATOM 3314 O O . LEU A 1 414 ? -12.683 -19.371 -27.400 1.00 85.19 414 LEU A O 1
ATOM 3318 N N . GLN A 1 415 ? -11.071 -20.882 -27.022 1.00 76.06 415 GLN A N 1
ATOM 3319 C CA . GLN A 1 415 ? -11.891 -21.819 -26.247 1.00 76.06 415 GLN A CA 1
ATOM 3320 C C . GLN A 1 415 ? -11.532 -21.734 -24.756 1.00 76.06 415 GLN A C 1
ATOM 3322 O O . GLN A 1 415 ? -10.351 -21.693 -24.403 1.00 76.06 415 GLN A O 1
ATOM 3327 N N . ARG A 1 416 ? -12.536 -21.726 -23.868 1.00 74.75 416 ARG A N 1
ATOM 3328 C CA . ARG A 1 416 ? -12.355 -21.703 -22.403 1.00 74.75 416 ARG A CA 1
ATOM 3329 C C . ARG A 1 416 ? -13.076 -22.879 -21.758 1.00 74.75 416 ARG A C 1
ATOM 3331 O O . ARG A 1 416 ? -14.157 -23.269 -22.191 1.00 74.75 416 ARG A O 1
ATOM 3338 N N . LYS A 1 417 ? -12.491 -23.431 -20.690 1.00 78.75 417 LYS A N 1
ATOM 3339 C CA . LYS A 1 417 ? -13.196 -24.399 -19.841 1.00 78.75 417 LYS A CA 1
ATOM 3340 C C . LYS A 1 417 ? -14.369 -23.701 -19.132 1.00 78.75 417 LYS A C 1
ATOM 3342 O O . LYS A 1 417 ? -14.186 -22.582 -18.651 1.00 78.75 417 LYS A O 1
ATOM 3347 N N . PRO A 1 418 ? -15.543 -24.348 -19.019 1.00 82.38 418 PRO A N 1
ATOM 3348 C CA . PRO A 1 418 ? -16.699 -23.755 -18.361 1.00 82.38 418 PRO A CA 1
ATOM 3349 C C . PRO A 1 418 ? -16.426 -23.519 -16.876 1.00 82.38 418 PRO A C 1
ATOM 3351 O O . PRO A 1 418 ? -15.690 -24.278 -16.232 1.00 82.38 418 PRO A O 1
ATOM 3354 N N . GLY A 1 419 ? -17.059 -22.480 -16.339 1.00 86.88 419 GLY A N 1
ATOM 3355 C CA . GLY A 1 419 ? -16.979 -22.127 -14.931 1.00 86.88 419 GLY A CA 1
ATOM 3356 C C . GLY A 1 419 ? -17.575 -23.186 -14.018 1.00 86.88 419 GLY A C 1
ATOM 3357 O O . GLY A 1 419 ? -18.679 -23.681 -14.250 1.00 86.88 419 GLY A O 1
ATOM 3358 N N . LYS A 1 420 ? -16.851 -23.518 -12.953 1.00 91.69 420 LYS A N 1
ATOM 3359 C CA . LYS A 1 420 ? -17.314 -24.397 -11.880 1.00 91.69 420 LYS A CA 1
ATOM 3360 C C . LYS A 1 420 ? -17.100 -23.695 -10.557 1.00 91.69 420 LYS A C 1
ATOM 3362 O O . LYS A 1 420 ? -16.067 -23.081 -10.343 1.00 91.69 420 LYS A O 1
ATOM 3367 N N . MET A 1 421 ? -18.058 -23.801 -9.651 1.00 94.75 421 MET A N 1
ATOM 3368 C CA . MET A 1 421 ? -17.864 -23.310 -8.294 1.00 94.75 421 MET A CA 1
ATOM 3369 C C . MET A 1 421 ? -18.719 -24.091 -7.309 1.00 94.75 421 MET A C 1
ATOM 3371 O O . MET A 1 421 ? -19.771 -24.634 -7.676 1.00 94.75 421 MET A O 1
ATOM 3375 N N . ASN A 1 422 ? -18.298 -24.062 -6.053 1.00 95.44 422 ASN A N 1
ATOM 3376 C CA . ASN A 1 422 ? -19.080 -24.530 -4.926 1.00 95.44 422 ASN A CA 1
ATOM 3377 C C . ASN A 1 422 ? -19.030 -23.516 -3.781 1.00 95.44 422 ASN A C 1
ATOM 3379 O O . ASN A 1 422 ? -17.976 -22.952 -3.490 1.00 95.44 422 ASN A O 1
ATOM 3383 N N . LEU A 1 423 ? -20.172 -23.320 -3.123 1.00 96.12 423 LEU A N 1
ATOM 3384 C CA . LEU A 1 423 ? -20.285 -22.554 -1.884 1.00 96.12 423 LEU A CA 1
ATOM 3385 C C . LEU A 1 423 ? -20.441 -23.562 -0.742 1.00 96.12 423 LEU A C 1
ATOM 3387 O O . LEU A 1 423 ? -21.514 -24.121 -0.541 1.00 96.12 423 LEU A O 1
ATOM 3391 N N . GLU A 1 424 ? -19.342 -23.848 -0.052 1.00 95.69 424 GLU A N 1
ATOM 3392 C CA . GLU A 1 424 ? -19.261 -24.897 0.973 1.00 95.69 424 GLU A CA 1
ATOM 3393 C C . GLU A 1 424 ? -19.834 -24.422 2.312 1.00 95.69 424 GLU A C 1
ATOM 3395 O O . GLU A 1 424 ? -20.531 -25.172 3.002 1.00 95.69 424 GLU A O 1
ATOM 3400 N N . THR A 1 425 ? -19.569 -23.158 2.649 1.00 94.88 425 THR A N 1
ATOM 3401 C CA . THR A 1 425 ? -20.094 -22.491 3.840 1.00 94.88 425 THR A CA 1
ATOM 3402 C C . THR A 1 425 ? -20.643 -21.119 3.440 1.00 94.88 425 THR A C 1
ATOM 3404 O O . THR A 1 425 ? -19.949 -20.387 2.732 1.00 94.88 425 THR A O 1
ATOM 3407 N N . PRO A 1 426 ? -21.851 -20.743 3.892 1.00 94.19 426 PRO A N 1
ATOM 3408 C CA . PRO A 1 426 ? -22.754 -21.534 4.725 1.00 94.19 426 PRO A CA 1
ATOM 3409 C C . PRO A 1 426 ? -23.471 -22.635 3.933 1.00 94.19 426 PRO A C 1
ATOM 3411 O O . PRO A 1 426 ? -23.778 -22.474 2.754 1.00 94.19 426 PRO A O 1
ATOM 3414 N N . LYS A 1 427 ? -23.800 -23.741 4.611 1.00 91.69 427 LYS A N 1
ATOM 3415 C CA . LYS A 1 427 ? -24.717 -24.747 4.061 1.00 91.69 427 LYS A CA 1
ATOM 3416 C C . LYS A 1 427 ? -26.141 -24.195 4.032 1.00 91.69 427 LYS A C 1
ATOM 3418 O O . LYS A 1 427 ? -26.544 -23.459 4.933 1.00 91.69 427 LYS A O 1
ATOM 3423 N N . ALA A 1 428 ? -26.914 -24.593 3.026 1.00 90.88 428 ALA A N 1
ATOM 3424 C CA . ALA A 1 428 ? -28.325 -24.237 2.949 1.00 90.88 428 ALA A CA 1
ATOM 3425 C C . ALA A 1 428 ? -29.093 -24.720 4.198 1.00 90.88 428 ALA A C 1
ATOM 3427 O O . ALA A 1 428 ? -28.879 -25.832 4.677 1.00 90.88 428 ALA A O 1
ATOM 3428 N N . GLY A 1 429 ? -29.967 -23.867 4.732 1.00 89.69 429 GLY A N 1
ATOM 3429 C CA . GLY A 1 429 ? -30.790 -24.118 5.917 1.00 89.69 429 GLY A CA 1
ATOM 3430 C C . GLY A 1 429 ? -30.087 -23.905 7.263 1.00 89.69 429 GLY A C 1
ATOM 3431 O O . GLY A 1 429 ? -30.737 -24.022 8.302 1.00 89.69 429 GLY A O 1
ATOM 3432 N N . VAL A 1 430 ? -28.788 -23.578 7.292 1.00 93.00 430 VAL A N 1
ATOM 3433 C CA . VAL A 1 430 ? -28.080 -23.388 8.568 1.00 93.00 430 VAL A CA 1
ATOM 3434 C C . VAL A 1 430 ? -28.643 -22.191 9.340 1.00 93.00 430 VAL A C 1
ATOM 3436 O O . VAL A 1 430 ? -28.940 -21.140 8.769 1.00 93.00 430 VAL A O 1
ATOM 3439 N N . THR A 1 431 ? -28.768 -22.346 10.658 1.00 91.38 431 THR A N 1
ATOM 3440 C CA . THR A 1 431 ? -29.090 -21.240 11.564 1.00 91.38 431 THR A CA 1
ATOM 3441 C C . THR A 1 431 ? -27.810 -20.694 12.190 1.00 91.38 431 THR A C 1
ATOM 3443 O O . THR A 1 431 ? -27.075 -21.440 12.833 1.00 91.38 431 THR A O 1
ATOM 3446 N N . ILE A 1 432 ? -27.559 -19.394 12.037 1.00 88.12 432 ILE A N 1
ATOM 3447 C CA . ILE A 1 432 ? -26.413 -18.687 12.624 1.00 88.12 432 ILE A CA 1
ATOM 3448 C C . ILE A 1 432 ? -26.922 -17.799 13.760 1.00 88.12 432 ILE A C 1
ATOM 3450 O O . ILE A 1 432 ? -27.754 -16.924 13.538 1.00 88.12 432 ILE A O 1
ATOM 3454 N N . ASN A 1 433 ? -26.430 -18.021 14.979 1.00 85.12 433 ASN A N 1
ATOM 3455 C CA . ASN A 1 433 ? -26.842 -17.304 16.198 1.00 85.12 433 ASN A CA 1
ATOM 3456 C C . ASN A 1 433 ? -25.662 -16.700 16.989 1.00 85.12 433 ASN A C 1
ATOM 3458 O O . ASN A 1 433 ? -25.856 -16.113 18.053 1.00 85.12 433 ASN A O 1
ATOM 3462 N N . ASN A 1 434 ? -24.433 -16.860 16.491 1.00 80.12 434 ASN A N 1
ATOM 3463 C CA . ASN A 1 434 ? -23.204 -16.388 17.133 1.00 80.12 434 ASN A CA 1
ATOM 3464 C C . ASN A 1 434 ? -22.768 -14.992 16.654 1.00 80.12 434 ASN A C 1
ATOM 3466 O O . ASN A 1 434 ? -21.810 -14.440 17.190 1.00 80.12 434 ASN A O 1
ATOM 3470 N N . GLY A 1 435 ? -23.452 -14.424 15.657 1.00 81.50 435 GLY A N 1
ATOM 3471 C CA . GLY A 1 435 ? -23.123 -13.113 15.112 1.00 81.50 435 GLY A CA 1
ATOM 3472 C C . GLY A 1 435 ? -22.218 -13.080 13.897 1.00 81.50 435 GLY A C 1
ATOM 3473 O O . GLY A 1 435 ? -21.921 -11.990 13.418 1.00 81.50 435 GLY A O 1
ATOM 3474 N N . ILE A 1 436 ? -21.724 -14.230 13.445 1.00 87.81 436 ILE A N 1
ATOM 3475 C CA . ILE A 1 436 ? -20.659 -14.298 12.449 1.00 87.81 436 ILE A CA 1
ATOM 3476 C C . ILE A 1 436 ? -21.103 -15.186 11.293 1.00 87.81 436 ILE A C 1
ATOM 3478 O O . ILE A 1 436 ? -21.402 -16.365 11.472 1.00 87.81 436 ILE A O 1
ATOM 3482 N N . LEU A 1 437 ? -21.109 -14.613 10.094 1.00 92.12 437 LEU A N 1
ATOM 3483 C CA . LEU A 1 437 ? -21.303 -15.324 8.842 1.00 92.12 437 LEU A CA 1
ATOM 3484 C C . LEU A 1 437 ? -19.937 -15.652 8.236 1.00 92.12 437 LEU A C 1
ATOM 3486 O O . LEU A 1 437 ? -19.265 -14.772 7.699 1.00 92.12 437 LEU A O 1
ATOM 3490 N N . ASP A 1 438 ? -19.553 -16.923 8.308 1.00 94.50 438 ASP A N 1
ATOM 3491 C CA . ASP A 1 438 ? -18.384 -17.446 7.604 1.00 94.50 438 ASP A CA 1
ATOM 3492 C C . ASP A 1 438 ? -18.771 -17.913 6.197 1.00 94.50 438 ASP A C 1
ATOM 3494 O O . ASP A 1 438 ? -19.765 -18.614 6.006 1.00 94.50 438 ASP A O 1
ATOM 3498 N N . ILE A 1 439 ? -17.956 -17.537 5.216 1.00 97.12 439 ILE A N 1
ATOM 3499 C CA . ILE A 1 439 ? -18.085 -17.920 3.814 1.00 97.12 439 ILE A CA 1
ATOM 3500 C C . ILE A 1 439 ? -16.854 -18.720 3.421 1.00 97.12 439 ILE A C 1
ATOM 3502 O O . ILE A 1 439 ? -15.735 -18.248 3.627 1.00 97.12 439 ILE A O 1
ATOM 3506 N N . ARG A 1 440 ? -17.046 -19.894 2.822 1.00 97.69 440 ARG A N 1
ATOM 3507 C CA . ARG A 1 440 ? -15.970 -20.691 2.219 1.00 97.69 440 ARG A CA 1
ATOM 3508 C C . ARG A 1 440 ? -16.459 -21.386 0.963 1.00 97.69 440 ARG A C 1
ATOM 3510 O O . ARG A 1 440 ? -17.620 -21.785 0.884 1.00 97.69 440 ARG A O 1
ATOM 3517 N N . GLY A 1 441 ? -15.564 -21.562 0.008 1.00 97.00 441 GLY A N 1
ATOM 3518 C CA . GLY A 1 441 ? -15.844 -22.326 -1.194 1.00 97.00 441 GLY A CA 1
ATOM 3519 C C . GLY A 1 441 ? -14.644 -22.393 -2.118 1.00 97.00 441 GLY A C 1
ATOM 3520 O O . GLY A 1 441 ? -13.523 -22.061 -1.731 1.00 97.00 441 GLY A O 1
ATOM 3521 N N . TRP A 1 442 ? -14.899 -22.814 -3.349 1.00 97.00 442 TRP A N 1
ATOM 3522 C CA . TRP A 1 442 ? -13.920 -22.799 -4.429 1.00 97.00 442 TRP A CA 1
ATOM 3523 C C . TRP A 1 442 ? -14.580 -22.397 -5.743 1.00 97.00 442 TRP A C 1
ATOM 3525 O O . TRP A 1 442 ? -15.777 -22.624 -5.951 1.00 97.00 442 TRP A O 1
ATOM 3535 N N . ALA A 1 443 ? -13.799 -21.792 -6.629 1.00 95.75 443 ALA A N 1
ATOM 3536 C CA . ALA A 1 443 ? -14.220 -21.383 -7.957 1.00 95.75 443 ALA A CA 1
ATOM 3537 C C . ALA A 1 443 ? -13.100 -21.649 -8.970 1.00 95.75 443 ALA A C 1
ATOM 3539 O O . ALA A 1 443 ? -11.927 -21.401 -8.714 1.00 95.75 443 ALA A O 1
ATOM 3540 N N . LEU A 1 444 ? -13.486 -22.169 -10.127 1.00 91.62 444 LEU A N 1
ATOM 3541 C CA . LEU A 1 444 ? -12.630 -22.517 -11.248 1.00 91.62 444 LEU A CA 1
ATOM 3542 C C . LEU A 1 444 ? -13.219 -21.897 -12.506 1.00 91.62 444 LEU A C 1
ATOM 3544 O O . LEU A 1 444 ? -14.417 -22.038 -12.769 1.00 91.62 444 LEU A O 1
ATOM 3548 N N . TYR A 1 445 ? -12.377 -21.284 -13.324 1.00 87.81 445 TYR A N 1
ATOM 3549 C CA . TYR A 1 445 ? -12.779 -20.807 -14.636 1.00 87.81 445 TYR A CA 1
ATOM 3550 C C . TYR A 1 445 ? -11.655 -20.994 -15.653 1.00 87.81 445 TYR A C 1
ATOM 3552 O O . TYR A 1 445 ? -10.491 -21.129 -15.287 1.00 87.81 445 TYR A O 1
ATOM 3560 N N . GLY A 1 446 ? -12.010 -21.091 -16.938 1.00 77.94 446 GLY A N 1
ATOM 3561 C CA . GLY A 1 446 ? -11.039 -21.274 -18.017 1.00 77.94 446 GLY A CA 1
ATOM 3562 C C . GLY A 1 446 ? -10.055 -20.110 -18.166 1.00 77.94 446 GLY A C 1
ATOM 3563 O O . GLY A 1 446 ? -9.019 -20.297 -18.792 1.00 77.94 446 GLY A O 1
ATOM 3564 N N . SER A 1 447 ? -10.359 -18.949 -17.580 1.00 74.25 447 SER A N 1
ATOM 3565 C CA . SER A 1 447 ? -9.461 -17.803 -17.417 1.00 74.25 447 SER A CA 1
ATOM 3566 C C . SER A 1 447 ? -9.309 -17.424 -15.940 1.00 74.25 447 SER A C 1
ATOM 3568 O O . SER A 1 447 ? -9.934 -18.011 -15.059 1.00 74.25 447 SER A O 1
ATOM 3570 N N . GLU A 1 448 ? -8.495 -16.405 -15.678 1.00 75.38 448 GLU A N 1
ATOM 3571 C CA . GLU A 1 448 ? -8.320 -15.836 -14.346 1.00 75.38 448 GLU A CA 1
ATOM 3572 C C . GLU A 1 448 ? -9.628 -15.226 -13.799 1.00 75.38 448 GLU A C 1
ATOM 3574 O O . GLU A 1 448 ? -10.422 -14.627 -14.539 1.00 75.38 448 GLU A O 1
ATOM 3579 N N . ILE A 1 449 ? -9.853 -15.413 -12.496 1.00 86.69 449 ILE A N 1
ATOM 3580 C CA . ILE A 1 449 ? -10.976 -14.839 -11.747 1.00 86.69 449 ILE A CA 1
ATOM 3581 C C . ILE A 1 449 ? -10.554 -13.449 -11.272 1.00 86.69 449 ILE A C 1
ATOM 3583 O O . ILE A 1 449 ? -9.526 -13.310 -10.620 1.00 86.69 449 ILE A O 1
ATOM 3587 N N . LYS A 1 450 ? -11.365 -12.433 -11.567 1.00 88.88 450 LYS A N 1
ATOM 3588 C CA . LYS A 1 450 ? -11.100 -11.044 -11.181 1.00 88.88 450 LYS A CA 1
ATOM 3589 C C . LYS A 1 450 ? -11.378 -10.814 -9.699 1.00 88.88 450 LYS A C 1
ATOM 3591 O O . LYS A 1 450 ? -10.536 -10.299 -8.976 1.00 88.88 450 LYS A O 1
ATOM 3596 N N . ASP A 1 451 ? -12.585 -11.159 -9.259 1.00 94.25 451 ASP A N 1
ATOM 3597 C CA . ASP A 1 451 ? -13.013 -10.995 -7.873 1.00 94.25 451 ASP A CA 1
ATOM 3598 C C . ASP A 1 451 ? -14.201 -11.908 -7.541 1.00 94.25 451 ASP A C 1
ATOM 3600 O O . ASP A 1 451 ? -14.878 -12.435 -8.427 1.00 94.25 451 ASP A O 1
ATOM 3604 N N . ILE A 1 452 ? -14.449 -12.111 -6.245 1.00 97.38 452 ILE A N 1
ATOM 3605 C CA . ILE A 1 452 ? -15.634 -12.816 -5.749 1.00 97.38 452 ILE A CA 1
ATOM 3606 C C . ILE A 1 452 ? -16.372 -11.895 -4.784 1.00 97.38 452 ILE A C 1
ATOM 3608 O O . ILE A 1 452 ? -15.870 -11.575 -3.703 1.00 97.38 452 ILE A O 1
ATOM 3612 N N . LYS A 1 453 ? -17.576 -11.475 -5.170 1.00 98.00 453 LYS A N 1
ATOM 3613 C CA . LYS A 1 453 ? -18.437 -10.585 -4.387 1.00 98.00 453 LYS A CA 1
ATOM 3614 C C . LYS A 1 453 ? -19.437 -11.387 -3.572 1.00 98.00 453 LYS A C 1
ATOM 3616 O O . LYS A 1 453 ? -20.100 -12.283 -4.098 1.00 98.00 453 LYS A O 1
ATOM 3621 N N . ILE A 1 454 ? -19.569 -11.038 -2.296 1.00 97.88 454 ILE A N 1
ATOM 3622 C CA . ILE A 1 454 ? -20.530 -11.657 -1.385 1.00 97.88 454 ILE A CA 1
ATOM 3623 C C . ILE A 1 454 ? -21.683 -10.697 -1.113 1.00 97.88 454 ILE A C 1
ATOM 3625 O O . ILE A 1 454 ? -21.474 -9.523 -0.798 1.00 97.88 454 ILE A O 1
ATOM 3629 N N . TYR A 1 455 ? -22.903 -11.221 -1.194 1.00 96.62 455 TYR A N 1
ATOM 3630 C CA . TYR A 1 455 ? -24.134 -10.491 -0.915 1.00 96.62 455 TYR A CA 1
ATOM 3631 C C . TYR A 1 455 ? -25.021 -11.246 0.075 1.00 96.62 455 TYR A C 1
ATOM 3633 O O . TYR A 1 455 ? -24.982 -12.477 0.131 1.00 96.62 455 TYR A O 1
ATOM 3641 N N . ALA A 1 456 ? -25.885 -10.513 0.777 1.00 95.00 456 ALA A N 1
ATOM 3642 C CA . ALA A 1 456 ? -27.029 -11.055 1.507 1.00 95.00 456 ALA A CA 1
ATOM 3643 C C . ALA A 1 456 ? -28.31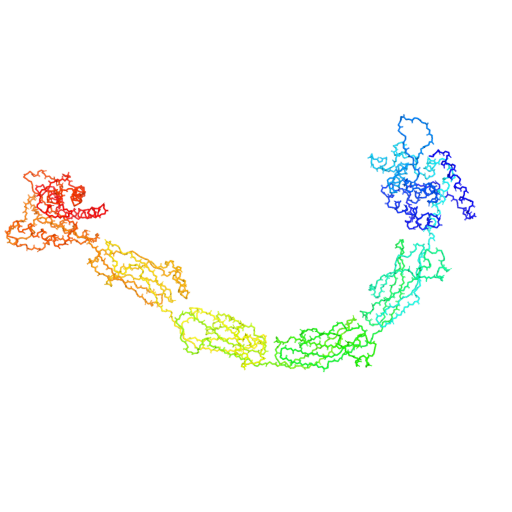3 -10.330 1.079 1.00 95.00 456 ALA A C 1
ATOM 3645 O O . ALA A 1 456 ? -28.399 -9.116 1.244 1.00 95.00 456 ALA A O 1
ATOM 3646 N N . ASN A 1 457 ? -29.298 -11.054 0.529 1.00 91.06 457 ASN A N 1
ATOM 3647 C CA . ASN A 1 457 ? -30.520 -10.473 -0.063 1.00 91.06 457 ASN A CA 1
ATOM 3648 C C . ASN A 1 457 ? -30.203 -9.270 -0.979 1.00 91.06 457 ASN A C 1
ATOM 3650 O O . ASN A 1 457 ? -30.757 -8.189 -0.815 1.00 91.06 457 ASN A O 1
ATOM 3654 N N . ASP A 1 458 ? -29.217 -9.444 -1.865 1.00 89.00 458 ASP A N 1
ATOM 3655 C CA . ASP A 1 458 ? -28.697 -8.433 -2.803 1.00 89.00 458 ASP A CA 1
ATOM 3656 C C . ASP A 1 458 ? -27.957 -7.226 -2.203 1.00 89.00 458 ASP A C 1
ATOM 3658 O O . ASP A 1 458 ? -27.319 -6.477 -2.945 1.00 89.00 458 ASP A O 1
ATOM 3662 N N . LYS A 1 459 ? -27.889 -7.089 -0.874 1.00 93.31 459 LYS A N 1
ATOM 3663 C CA . LYS A 1 459 ? -26.970 -6.145 -0.225 1.00 93.31 459 LYS A CA 1
ATOM 3664 C C . LYS A 1 459 ? -25.533 -6.651 -0.342 1.00 93.31 459 LYS A C 1
ATOM 3666 O O . LYS A 1 459 ? -25.222 -7.737 0.146 1.00 93.31 459 LYS A O 1
ATOM 3671 N N . PHE A 1 460 ? -24.654 -5.860 -0.955 1.00 95.56 460 PHE A N 1
ATOM 3672 C CA . PHE A 1 460 ? -23.221 -6.155 -1.024 1.00 95.56 460 PHE A CA 1
ATOM 3673 C C . PHE A 1 460 ? -22.592 -6.094 0.374 1.00 95.56 460 PHE A C 1
ATOM 3675 O O . PHE A 1 460 ? -22.738 -5.091 1.071 1.00 95.56 460 PHE A O 1
ATOM 3682 N N . LEU A 1 461 ? -21.913 -7.170 0.777 1.00 95.12 461 LEU A N 1
ATOM 3683 C CA . LEU A 1 461 ? -21.224 -7.263 2.069 1.00 95.12 461 LEU A CA 1
ATOM 3684 C C . LEU A 1 461 ? -19.725 -6.986 1.941 1.00 95.12 461 LEU A C 1
ATOM 3686 O O . LEU A 1 461 ? -19.127 -6.398 2.835 1.00 95.12 461 LEU A O 1
ATOM 3690 N N . GLY A 1 462 ? -19.113 -7.426 0.840 1.00 96.56 462 GLY A N 1
ATOM 3691 C CA . GLY A 1 462 ? -17.681 -7.282 0.606 1.00 96.56 462 GLY A CA 1
ATOM 3692 C C . GLY A 1 462 ? -17.124 -8.328 -0.354 1.00 96.56 462 GLY A C 1
ATOM 3693 O O . GLY A 1 462 ? -17.852 -9.158 -0.906 1.00 96.56 462 GLY A O 1
ATOM 3694 N N . TYR A 1 463 ? -15.808 -8.282 -0.540 1.00 97.69 463 TYR A N 1
ATOM 3695 C CA . TYR A 1 463 ? -15.061 -9.228 -1.365 1.00 97.69 463 TYR A CA 1
ATOM 3696 C C . TYR A 1 463 ? -14.580 -10.421 -0.535 1.00 97.69 463 TYR A C 1
ATOM 3698 O O . TYR A 1 463 ? -14.214 -10.267 0.632 1.00 97.69 463 TYR A O 1
ATOM 3706 N N . ALA A 1 464 ? -14.558 -11.611 -1.135 1.00 97.44 464 ALA A N 1
ATOM 3707 C CA . ALA A 1 464 ? -13.886 -12.764 -0.549 1.00 97.44 464 ALA A CA 1
ATOM 3708 C C . ALA A 1 464 ? -12.387 -12.739 -0.864 1.00 97.44 464 ALA A C 1
ATOM 3710 O O . ALA A 1 464 ? -11.975 -12.352 -1.956 1.00 97.44 464 ALA A O 1
ATOM 3711 N N . LYS A 1 465 ? -11.577 -13.205 0.088 1.00 97.31 465 LYS A N 1
ATOM 3712 C CA . LYS A 1 465 ? -10.163 -13.497 -0.143 1.00 97.31 465 LYS A CA 1
ATOM 3713 C C . LYS A 1 465 ? -10.061 -14.730 -1.039 1.00 97.31 465 LYS A C 1
ATOM 3715 O O . LYS A 1 465 ? -10.636 -15.765 -0.699 1.00 97.31 465 LYS A O 1
ATOM 3720 N N . THR A 1 466 ? -9.348 -14.606 -2.150 1.00 94.75 466 THR A N 1
ATOM 3721 C CA . THR A 1 466 ? -9.103 -15.656 -3.151 1.00 94.75 466 THR A CA 1
ATOM 3722 C C . THR A 1 466 ? -7.733 -16.316 -2.943 1.00 94.75 466 THR A C 1
ATOM 3724 O O . THR A 1 466 ? -7.056 -16.039 -1.950 1.00 94.75 466 THR A O 1
ATOM 3727 N N . GLU A 1 467 ? -7.350 -17.210 -3.861 1.00 92.44 467 GLU A N 1
ATOM 3728 C CA . GLU A 1 467 ? -6.054 -17.909 -3.883 1.00 92.44 467 GLU A CA 1
ATOM 3729 C C . GLU A 1 467 ? -5.796 -18.821 -2.676 1.00 92.44 467 GLU A C 1
ATOM 3731 O O . GLU A 1 467 ? -4.656 -19.043 -2.265 1.00 92.44 467 GLU A O 1
ATOM 3736 N N . ILE A 1 468 ? -6.859 -19.367 -2.084 1.00 96.25 468 ILE A N 1
ATOM 3737 C CA . ILE A 1 468 ? -6.733 -20.338 -0.996 1.00 96.25 468 ILE A CA 1
ATOM 3738 C C . ILE A 1 468 ? -6.428 -21.716 -1.591 1.00 96.25 468 ILE A C 1
ATOM 3740 O O . ILE A 1 468 ? -7.114 -22.170 -2.510 1.00 96.25 468 ILE A O 1
ATOM 3744 N N . GLU A 1 469 ? -5.418 -22.394 -1.048 1.00 96.88 469 GLU A N 1
ATOM 3745 C CA . GLU A 1 469 ? -4.983 -23.706 -1.531 1.00 96.88 469 GLU A CA 1
ATOM 3746 C C . GLU A 1 469 ? -6.090 -24.766 -1.432 1.00 96.88 469 GLU A C 1
ATOM 3748 O O . GLU A 1 469 ? -6.735 -24.937 -0.394 1.00 96.88 469 GLU A O 1
ATOM 3753 N N . ARG A 1 470 ? -6.302 -25.481 -2.539 1.00 96.62 470 ARG A N 1
ATOM 3754 C CA . ARG A 1 470 ? -7.289 -26.546 -2.757 1.00 96.62 470 ARG A CA 1
ATOM 3755 C C . ARG A 1 470 ? -6.737 -27.637 -3.689 1.00 96.62 470 ARG A C 1
ATOM 3757 O O . ARG A 1 470 ? -7.261 -27.856 -4.786 1.00 96.62 470 ARG A O 1
ATOM 3764 N N . PRO A 1 471 ? -5.685 -28.366 -3.274 1.00 94.56 471 PRO A N 1
ATOM 3765 C CA . PRO A 1 471 ? -5.135 -29.469 -4.066 1.00 94.56 471 PRO A CA 1
ATOM 3766 C C . PRO A 1 471 ? -6.156 -30.597 -4.296 1.00 94.56 471 PRO A C 1
ATOM 3768 O O . PRO A 1 471 ? -6.092 -31.301 -5.304 1.00 94.56 471 PRO A O 1
ATOM 3771 N N . ASP A 1 472 ? -7.127 -30.755 -3.392 1.00 95.25 472 ASP A N 1
ATOM 3772 C CA . ASP A 1 472 ? -8.263 -31.667 -3.535 1.00 95.25 472 ASP A CA 1
ATOM 3773 C C . ASP A 1 472 ? -9.143 -31.315 -4.743 1.00 95.25 472 ASP A C 1
ATOM 3775 O O . ASP A 1 472 ? -9.501 -32.204 -5.516 1.00 95.25 472 ASP A O 1
ATOM 3779 N N . VAL A 1 473 ? -9.433 -30.028 -4.951 1.00 95.75 473 VAL A N 1
ATOM 3780 C CA . VAL A 1 473 ? -10.217 -29.536 -6.093 1.00 95.75 473 VAL A CA 1
ATOM 3781 C C . VAL A 1 473 ? -9.434 -29.716 -7.390 1.00 95.75 473 VAL A C 1
ATOM 3783 O O . VAL A 1 473 ? -9.991 -30.217 -8.368 1.00 95.75 473 VAL A O 1
ATOM 3786 N N . ASN A 1 474 ? -8.138 -29.390 -7.394 1.00 92.62 474 ASN A N 1
ATOM 3787 C CA . ASN A 1 474 ? -7.283 -29.554 -8.574 1.00 92.62 474 ASN A CA 1
ATOM 3788 C C . ASN A 1 474 ? -7.170 -31.018 -9.022 1.00 92.62 474 ASN A C 1
ATOM 3790 O O . ASN A 1 474 ? -7.156 -31.306 -10.217 1.00 92.62 474 ASN A O 1
ATOM 3794 N N . ARG A 1 475 ? -7.137 -31.959 -8.070 1.00 94.38 475 ARG A N 1
ATOM 3795 C CA . ARG A 1 475 ? -7.120 -33.397 -8.370 1.00 94.38 475 ARG A CA 1
ATOM 3796 C C . ARG A 1 475 ? -8.404 -33.865 -9.062 1.00 94.38 475 ARG A C 1
ATOM 3798 O O . ARG A 1 475 ? -8.335 -34.730 -9.927 1.00 94.38 475 ARG A O 1
ATOM 3805 N N . VAL A 1 476 ? -9.561 -33.305 -8.698 1.00 95.50 476 VAL A N 1
ATOM 3806 C CA . VAL A 1 476 ? -10.863 -33.642 -9.310 1.00 95.50 476 VAL A CA 1
ATOM 3807 C C . VAL A 1 476 ? -11.073 -32.915 -10.643 1.00 95.50 476 VAL A C 1
ATOM 3809 O O . VAL A 1 476 ? -11.636 -33.483 -11.578 1.00 95.50 476 VAL A O 1
ATOM 3812 N N . PHE A 1 477 ? -10.613 -31.667 -10.755 1.00 90.44 477 PHE A N 1
ATOM 3813 C CA . PHE A 1 477 ? -10.758 -30.830 -11.948 1.00 90.44 477 PHE A CA 1
ATOM 3814 C C . PHE A 1 477 ? -9.394 -30.348 -12.470 1.00 90.44 477 PHE A C 1
ATOM 3816 O O . PHE A 1 477 ? -9.089 -29.155 -12.388 1.00 90.44 477 PHE A O 1
ATOM 3823 N N . PRO A 1 478 ? -8.572 -31.242 -13.045 1.00 86.62 478 PRO A N 1
ATOM 3824 C CA . PRO A 1 478 ? -7.235 -30.878 -13.489 1.00 86.62 478 PRO A CA 1
ATOM 3825 C C . PRO A 1 478 ? -7.237 -29.934 -14.700 1.00 86.62 478 PRO A C 1
ATOM 3827 O O . PRO A 1 478 ? -8.132 -29.926 -15.560 1.00 86.62 478 PRO A O 1
ATOM 3830 N N . GLY A 1 479 ? -6.172 -29.137 -14.790 1.00 79.81 479 GLY A N 1
ATOM 3831 C CA . GLY A 1 479 ? -5.883 -28.261 -15.925 1.00 79.81 479 GLY A CA 1
ATOM 3832 C C . GLY A 1 479 ? -6.763 -27.014 -16.007 1.00 79.81 479 GLY A C 1
ATOM 3833 O O . GLY A 1 479 ? -6.972 -26.508 -17.110 1.00 79.81 479 GLY A O 1
ATOM 3834 N N . TYR A 1 480 ? -7.354 -26.574 -14.897 1.00 85.00 480 TYR A N 1
ATOM 3835 C CA . TYR A 1 480 ? -7.841 -25.202 -14.758 1.00 85.00 480 TYR A CA 1
ATOM 3836 C C . TYR A 1 480 ? -6.680 -24.301 -14.296 1.00 85.00 480 TYR A C 1
ATOM 3838 O O . TYR A 1 480 ? -5.874 -24.752 -13.477 1.00 85.00 480 TYR A O 1
ATOM 3846 N N . PRO A 1 481 ? -6.573 -23.054 -14.790 1.00 79.25 481 PRO A N 1
ATOM 3847 C CA . PRO A 1 481 ? -5.633 -22.072 -14.250 1.00 79.25 481 PRO A CA 1
ATOM 3848 C C . PRO A 1 481 ? -5.810 -21.918 -12.735 1.00 79.25 481 PRO A C 1
ATOM 3850 O O . PRO A 1 481 ? -6.942 -21.803 -12.266 1.00 79.25 481 PRO A O 1
ATOM 3853 N N . ASN A 1 482 ? -4.704 -21.940 -11.982 1.00 82.62 482 ASN A N 1
ATOM 3854 C CA . ASN A 1 482 ? -4.687 -21.831 -10.516 1.00 82.62 482 ASN A CA 1
ATOM 3855 C C . ASN A 1 482 ? -5.653 -22.803 -9.807 1.00 82.62 482 ASN A C 1
ATOM 3857 O O . ASN A 1 482 ? -6.216 -22.482 -8.760 1.00 82.62 482 ASN A O 1
ATOM 3861 N N . GLY A 1 483 ? -5.885 -23.993 -10.377 1.00 87.50 483 GLY A N 1
ATOM 3862 C CA . GLY A 1 483 ? -6.840 -24.961 -9.828 1.00 87.50 483 GLY A CA 1
ATOM 3863 C C . GLY A 1 483 ? -6.497 -25.420 -8.406 1.00 87.50 483 GLY A C 1
ATOM 3864 O O . GLY A 1 483 ? -7.393 -25.646 -7.590 1.00 87.50 483 GLY A O 1
ATOM 3865 N N . ASP A 1 484 ? -5.206 -25.492 -8.089 1.00 90.62 484 ASP A N 1
ATOM 3866 C CA . ASP A 1 484 ? -4.639 -25.769 -6.765 1.00 90.62 484 ASP A CA 1
ATOM 3867 C C . ASP A 1 484 ? -4.782 -24.604 -5.780 1.00 90.62 484 ASP A C 1
ATOM 3869 O O . ASP A 1 484 ? -4.617 -24.820 -4.586 1.00 90.62 484 ASP A O 1
ATOM 3873 N N . LYS A 1 485 ? -5.152 -23.409 -6.247 1.00 93.56 485 LYS A N 1
ATOM 3874 C CA . LYS A 1 485 ? -5.441 -22.204 -5.450 1.00 93.56 485 LYS A CA 1
ATOM 3875 C C . LYS A 1 485 ? -6.858 -21.676 -5.693 1.00 93.56 485 LYS A C 1
ATOM 3877 O O . LYS A 1 485 ? -7.134 -20.485 -5.597 1.00 93.56 485 LYS A O 1
ATOM 3882 N N . SER A 1 486 ? -7.782 -22.574 -6.017 1.00 95.00 486 SER A N 1
ATOM 3883 C CA . SER A 1 486 ? -9.160 -22.236 -6.393 1.00 95.00 486 SER A CA 1
ATOM 3884 C C . SER A 1 486 ? -10.066 -21.828 -5.227 1.00 95.00 486 SER A C 1
ATOM 3886 O O . SER A 1 486 ? -11.221 -21.456 -5.443 1.00 95.00 486 SER A O 1
ATOM 3888 N N . GLY A 1 487 ? -9.594 -21.922 -3.983 1.00 96.62 487 GLY A N 1
ATOM 3889 C CA . GLY A 1 487 ? -10.395 -21.651 -2.798 1.00 96.62 487 GLY A CA 1
ATOM 3890 C C . GLY A 1 487 ? -10.619 -20.161 -2.532 1.00 96.62 487 GLY A C 1
ATOM 3891 O O . GLY A 1 487 ? -9.795 -19.308 -2.866 1.00 96.62 487 GLY A O 1
ATOM 3892 N N . PHE A 1 488 ? -11.721 -19.855 -1.848 1.00 97.75 488 PHE A N 1
ATOM 3893 C CA . PHE A 1 488 ? -12.019 -18.519 -1.342 1.00 97.75 488 PHE A CA 1
ATOM 3894 C C . PHE A 1 488 ? -12.643 -18.547 0.057 1.00 97.75 488 PHE A C 1
ATOM 3896 O O . PHE A 1 488 ? -13.300 -19.517 0.448 1.00 97.75 488 PHE A O 1
ATOM 3903 N N . THR A 1 489 ? -12.466 -17.460 0.813 1.00 98.06 489 THR A N 1
ATOM 3904 C CA . THR A 1 489 ? -13.049 -17.294 2.153 1.00 98.06 489 THR A CA 1
ATOM 3905 C C . THR A 1 489 ? -13.447 -15.845 2.440 1.00 98.06 489 THR A C 1
ATOM 3907 O O . THR A 1 489 ? -12.786 -14.908 1.998 1.00 98.06 489 THR A O 1
ATOM 3910 N N . ALA A 1 490 ? -14.498 -15.643 3.233 1.00 96.88 490 ALA A N 1
ATOM 3911 C CA . ALA A 1 490 ? -14.862 -14.340 3.800 1.00 96.88 490 ALA A CA 1
ATOM 3912 C C . ALA A 1 490 ? -15.513 -14.507 5.180 1.00 96.88 490 ALA A C 1
ATOM 3914 O O . ALA A 1 490 ? -15.958 -15.600 5.528 1.00 96.88 490 ALA A O 1
ATOM 3915 N N . ARG A 1 491 ? -15.568 -13.429 5.966 1.00 94.56 491 ARG A N 1
ATOM 3916 C CA . ARG A 1 491 ? -16.188 -13.403 7.296 1.00 94.56 491 ARG A CA 1
ATOM 3917 C C . ARG A 1 491 ? -16.881 -12.060 7.512 1.00 94.56 491 ARG A C 1
ATOM 3919 O O . ARG A 1 491 ? -16.237 -11.027 7.365 1.00 94.56 491 ARG A O 1
ATOM 3926 N N . PHE A 1 492 ? -18.156 -12.081 7.895 1.00 91.06 492 PHE A N 1
ATOM 3927 C CA . PHE A 1 492 ? -18.977 -10.877 8.088 1.00 91.06 492 PHE A CA 1
ATOM 3928 C C . PHE A 1 492 ? -19.719 -10.895 9.431 1.00 91.06 492 PHE A C 1
ATOM 3930 O O . PHE A 1 492 ? -20.133 -11.959 9.895 1.00 91.06 492 PHE A O 1
ATOM 3937 N N . ASN A 1 493 ? -19.924 -9.724 10.048 1.00 85.69 493 ASN A N 1
ATOM 3938 C CA . ASN A 1 493 ? -20.816 -9.582 11.205 1.00 85.69 493 ASN A CA 1
ATOM 3939 C C . ASN A 1 493 ? -22.276 -9.549 10.724 1.00 85.69 493 ASN A C 1
ATOM 3941 O O . ASN A 1 493 ? -22.618 -8.829 9.788 1.00 85.69 493 ASN A O 1
ATOM 3945 N N . THR A 1 494 ? -23.145 -10.329 11.361 1.00 85.06 494 THR A N 1
ATOM 3946 C CA . THR A 1 494 ? -24.553 -10.458 10.964 1.00 85.06 494 THR A CA 1
ATOM 3947 C C . THR A 1 494 ? -25.409 -9.243 11.314 1.00 85.06 494 THR A C 1
ATOM 3949 O O . THR A 1 494 ? -26.488 -9.094 10.747 1.00 85.06 494 THR A O 1
ATOM 3952 N N . ASP A 1 495 ? -24.960 -8.376 12.227 1.00 75.94 495 ASP A N 1
ATOM 3953 C CA . ASP A 1 495 ? -25.761 -7.237 12.707 1.00 75.94 495 ASP A CA 1
ATOM 3954 C C . ASP A 1 495 ? -26.090 -6.238 11.585 1.00 75.94 495 ASP A C 1
ATOM 3956 O O . ASP A 1 495 ? -27.152 -5.623 11.586 1.00 75.94 495 ASP A O 1
ATOM 3960 N N . GLU A 1 496 ? -25.223 -6.125 10.576 1.00 74.88 496 GLU A N 1
ATOM 3961 C CA . GLU A 1 496 ? -25.429 -5.244 9.419 1.00 74.88 496 GLU A CA 1
ATOM 3962 C C . GLU A 1 496 ? -26.302 -5.875 8.320 1.00 74.88 496 GLU A C 1
ATOM 3964 O O . GLU A 1 496 ? -26.700 -5.193 7.373 1.00 74.88 496 GLU A O 1
ATOM 3969 N N . ILE A 1 497 ? -26.592 -7.175 8.423 1.00 83.56 497 ILE A N 1
ATOM 3970 C CA . ILE A 1 497 ? -27.365 -7.957 7.445 1.00 83.56 497 ILE A CA 1
ATOM 3971 C C . ILE A 1 497 ? -28.857 -7.997 7.828 1.00 83.56 497 ILE A C 1
ATOM 3973 O O . ILE A 1 497 ? -29.730 -8.124 6.966 1.00 83.56 497 ILE A O 1
ATOM 3977 N N . GLY A 1 498 ? -29.148 -7.871 9.126 1.00 76.31 498 GLY A N 1
ATOM 3978 C CA . GLY A 1 498 ? -30.471 -8.069 9.714 1.00 76.31 498 GLY A CA 1
ATOM 3979 C C . GLY A 1 498 ? -30.783 -9.546 9.982 1.00 76.31 498 GLY A C 1
ATOM 3980 O O . GLY A 1 498 ? -30.215 -10.443 9.362 1.00 76.31 498 GLY A O 1
ATOM 3981 N N . TYR A 1 499 ? -31.702 -9.812 10.908 1.00 83.19 499 TYR A N 1
ATOM 3982 C CA . TYR A 1 499 ? -32.078 -11.172 11.316 1.00 83.19 499 TYR A CA 1
ATOM 3983 C C . TYR A 1 499 ? -33.174 -11.775 10.409 1.00 83.19 499 TYR A C 1
ATOM 3985 O O . TYR A 1 499 ? -33.709 -11.102 9.520 1.00 83.19 499 TYR A O 1
ATOM 3993 N N . GLY A 1 500 ? -33.472 -13.060 10.598 1.00 86.62 500 GLY A N 1
ATOM 3994 C CA . GLY A 1 500 ? -34.408 -13.856 9.799 1.00 86.62 500 GLY A CA 1
ATOM 3995 C C . GLY A 1 500 ? -33.754 -14.589 8.624 1.00 86.62 500 GLY A C 1
ATOM 3996 O O . GLY A 1 500 ? -32.529 -14.714 8.547 1.00 86.62 500 GLY A O 1
ATOM 3997 N N . GLU A 1 501 ? -34.580 -15.074 7.695 1.00 92.88 501 GLU A N 1
ATOM 3998 C CA . GLU A 1 501 ? -34.104 -15.762 6.490 1.00 92.88 501 GLU A CA 1
ATOM 3999 C C . GLU A 1 501 ? -33.308 -14.802 5.588 1.00 92.88 501 GLU A C 1
ATOM 4001 O O . GLU A 1 501 ? -33.743 -13.677 5.307 1.00 92.88 501 GLU A O 1
ATOM 4006 N N . LYS A 1 502 ? -32.129 -15.249 5.141 1.00 94.56 502 LYS A N 1
ATOM 4007 C CA . LYS A 1 502 ? -31.249 -14.547 4.199 1.00 94.56 502 LYS A CA 1
ATOM 4008 C C . LYS A 1 502 ? -30.781 -15.481 3.092 1.00 94.56 502 LYS A C 1
ATOM 4010 O O . LYS A 1 502 ? -30.445 -16.636 3.339 1.00 94.56 502 LYS A O 1
ATOM 4015 N N . VAL A 1 503 ? -30.680 -14.953 1.881 1.00 95.94 503 VAL A N 1
ATOM 4016 C CA . VAL A 1 503 ? -30.020 -15.585 0.739 1.00 95.94 503 VAL A CA 1
ATOM 4017 C C . VAL A 1 503 ? -28.610 -15.024 0.645 1.00 95.94 503 VAL A C 1
ATOM 4019 O O . VAL A 1 503 ? -28.422 -13.861 0.285 1.00 95.94 503 VAL A O 1
ATOM 4022 N N . ILE A 1 504 ? -27.616 -15.847 0.963 1.00 96.88 504 ILE A N 1
ATOM 4023 C CA . ILE A 1 504 ? -26.209 -15.518 0.749 1.00 96.88 504 ILE A CA 1
ATOM 4024 C C . ILE A 1 504 ? -25.847 -15.864 -0.683 1.00 96.88 504 ILE A C 1
ATOM 4026 O O . ILE A 1 504 ? -26.039 -17.003 -1.098 1.00 96.88 504 ILE A O 1
ATOM 4030 N N . LYS A 1 505 ? -25.320 -14.899 -1.431 1.00 96.69 505 LYS A N 1
ATOM 4031 C CA . LYS A 1 505 ? -24.915 -15.050 -2.833 1.00 96.69 505 LYS A CA 1
ATOM 4032 C C . LYS A 1 505 ? -23.413 -14.824 -2.951 1.00 96.69 505 LYS A C 1
ATOM 4034 O O . LYS A 1 505 ? -22.929 -13.765 -2.559 1.00 96.69 505 LYS A O 1
ATOM 4039 N N . ALA A 1 506 ? -22.701 -15.799 -3.506 1.00 97.38 506 ALA A N 1
ATOM 4040 C CA . ALA A 1 506 ? -21.326 -15.651 -3.964 1.00 97.38 506 ALA A CA 1
ATOM 4041 C C . ALA A 1 506 ? -21.340 -15.489 -5.490 1.00 97.38 506 ALA A C 1
ATOM 4043 O O . ALA A 1 506 ? -21.797 -16.385 -6.204 1.00 97.38 506 ALA A O 1
ATOM 4044 N N . GLU A 1 507 ? -20.882 -14.335 -5.972 1.00 97.50 507 GLU A N 1
ATOM 4045 C CA . GLU A 1 507 ? -20.769 -13.990 -7.392 1.00 97.50 507 GLU A CA 1
ATOM 4046 C C . GLU A 1 507 ? -19.290 -13.930 -7.774 1.00 97.50 507 GLU A C 1
ATOM 4048 O O . GLU A 1 507 ? -18.565 -13.042 -7.330 1.00 97.50 507 GLU A O 1
ATOM 4053 N N . VAL A 1 508 ? -18.848 -14.883 -8.589 1.00 95.19 508 VAL A N 1
ATOM 4054 C CA . VAL A 1 508 ? -17.504 -14.931 -9.169 1.00 95.19 508 VAL A CA 1
ATOM 4055 C C . VAL A 1 508 ? -17.517 -14.115 -10.454 1.00 95.19 508 VAL A C 1
ATOM 4057 O O . VAL A 1 508 ? -18.229 -14.475 -11.393 1.00 95.19 508 VAL A O 1
ATOM 4060 N N . ASN A 1 509 ? -16.734 -13.043 -10.501 1.00 92.56 509 ASN A N 1
ATOM 4061 C CA . ASN A 1 509 ? -16.555 -12.207 -11.682 1.00 92.56 509 ASN A CA 1
ATOM 4062 C C . ASN A 1 509 ? -15.241 -12.573 -12.376 1.00 92.56 509 ASN A C 1
ATOM 4064 O O . ASN A 1 509 ? -14.183 -12.585 -11.747 1.00 92.56 509 ASN A O 1
ATOM 4068 N N . CYS A 1 510 ? -15.298 -12.854 -13.674 1.00 85.19 510 CYS A N 1
ATOM 4069 C CA . CYS A 1 510 ? -14.131 -13.184 -14.494 1.00 85.19 510 CYS A CA 1
ATOM 4070 C C . CYS A 1 510 ? -13.690 -11.964 -15.321 1.00 85.19 510 CYS A C 1
ATOM 4072 O O . CYS A 1 510 ? -14.480 -11.046 -15.556 1.00 85.19 510 CYS A O 1
ATOM 4074 N N . PHE A 1 511 ? -12.427 -11.930 -15.760 1.00 77.06 511 PHE A N 1
ATOM 4075 C CA . PHE A 1 511 ? -11.911 -10.818 -16.578 1.00 77.06 511 PHE A CA 1
ATOM 4076 C C . PHE A 1 511 ? -12.589 -10.707 -17.948 1.00 77.06 511 PHE A C 1
ATOM 4078 O O . PHE A 1 511 ? -12.759 -9.603 -18.458 1.00 77.06 511 PHE A O 1
ATOM 4085 N N . ASP A 1 512 ? -13.068 -11.825 -18.491 1.00 73.06 512 ASP A N 1
ATOM 4086 C CA . ASP A 1 512 ? -13.883 -11.869 -19.704 1.00 73.06 512 ASP A CA 1
ATOM 4087 C C . ASP A 1 512 ? -15.370 -11.571 -19.436 1.00 73.06 512 ASP A C 1
ATOM 4089 O O . ASP A 1 512 ? -16.233 -12.065 -20.146 1.00 73.06 512 ASP A O 1
ATOM 4093 N N . GLY A 1 513 ? -15.709 -10.865 -18.355 1.00 78.50 513 GLY A N 1
ATOM 4094 C CA . GLY A 1 513 ? -17.086 -10.496 -18.002 1.00 78.50 513 GLY A CA 1
ATOM 4095 C C . GLY A 1 513 ? -18.023 -11.646 -17.620 1.00 78.50 513 GLY A C 1
ATOM 4096 O O . GLY A 1 513 ? -19.150 -11.380 -17.194 1.00 78.50 513 GLY A O 1
ATOM 4097 N N . THR A 1 514 ? -17.589 -12.906 -17.711 1.00 83.75 514 THR A N 1
ATOM 4098 C CA . THR A 1 514 ? -18.395 -14.058 -17.300 1.00 83.75 514 THR A CA 1
ATOM 4099 C C . THR A 1 514 ? -18.651 -14.025 -15.797 1.00 83.75 514 THR A C 1
ATOM 4101 O O . THR A 1 514 ? -17.759 -13.722 -14.997 1.00 83.75 514 THR A O 1
ATOM 4104 N N . LYS A 1 515 ? -19.876 -14.384 -15.400 1.00 91.00 515 LYS A N 1
ATOM 4105 C CA . LYS A 1 515 ? -20.283 -14.489 -13.997 1.00 91.00 515 LYS A CA 1
ATOM 4106 C C . LYS A 1 515 ? -20.699 -15.906 -13.640 1.00 91.00 515 LYS A C 1
ATOM 4108 O O . LYS A 1 515 ? -21.494 -16.520 -14.348 1.00 91.00 515 LYS A O 1
ATOM 4113 N N . ILE A 1 516 ? -20.215 -16.401 -12.504 1.00 93.56 516 ILE A N 1
ATOM 4114 C CA . ILE A 1 516 ? -20.652 -17.676 -11.923 1.00 93.56 516 ILE A CA 1
ATOM 4115 C C . ILE A 1 516 ? -21.272 -17.376 -10.563 1.00 93.56 516 ILE A C 1
ATOM 4117 O O . ILE A 1 516 ? -20.652 -16.726 -9.726 1.00 93.56 516 ILE A O 1
ATOM 4121 N N . ILE A 1 517 ? -22.508 -17.825 -10.345 1.00 95.44 517 ILE A N 1
ATOM 4122 C CA . ILE A 1 517 ? -23.265 -17.510 -9.131 1.00 95.44 517 ILE A CA 1
ATOM 4123 C C . ILE A 1 517 ? -23.631 -18.794 -8.386 1.00 95.44 517 ILE A C 1
ATOM 4125 O O . ILE A 1 517 ? -24.099 -19.778 -8.975 1.00 95.44 517 ILE A O 1
ATOM 4129 N N . ARG A 1 518 ? -23.463 -18.771 -7.062 1.00 96.06 518 ARG A N 1
ATOM 4130 C CA . ARG A 1 518 ? -24.070 -19.737 -6.137 1.00 96.06 518 ARG A CA 1
ATOM 4131 C C . ARG A 1 518 ? -24.727 -19.017 -4.981 1.00 96.06 518 ARG A C 1
ATOM 4133 O O . ARG A 1 518 ? -24.244 -17.986 -4.517 1.00 96.06 518 ARG A O 1
ATOM 4140 N N . THR A 1 519 ? -25.813 -19.603 -4.502 1.00 96.31 519 THR A N 1
ATOM 4141 C CA . THR A 1 519 ? -26.585 -19.070 -3.387 1.00 96.31 519 THR A CA 1
ATOM 4142 C C . THR A 1 519 ? -26.803 -20.125 -2.316 1.00 96.31 519 THR A C 1
ATOM 4144 O O . THR A 1 519 ? -27.019 -21.292 -2.638 1.00 96.31 519 THR A O 1
ATOM 4147 N N . ALA A 1 520 ? -26.836 -19.705 -1.057 1.00 96.12 520 ALA A N 1
ATOM 4148 C CA . ALA A 1 520 ? -27.252 -20.517 0.077 1.00 96.12 520 ALA A CA 1
ATOM 4149 C C . ALA A 1 520 ? -28.279 -19.742 0.909 1.00 96.12 520 ALA A C 1
ATOM 4151 O O . ALA A 1 520 ? -28.035 -18.604 1.307 1.00 96.12 520 ALA A O 1
ATOM 4152 N N . LYS A 1 521 ? -29.430 -20.362 1.182 1.00 96.12 521 LYS A N 1
ATOM 4153 C CA . LYS A 1 521 ? -30.405 -19.825 2.139 1.00 96.12 521 LYS A CA 1
ATOM 4154 C C . LYS A 1 521 ? -29.956 -20.144 3.558 1.00 96.12 521 LYS A C 1
ATOM 4156 O O . LYS A 1 521 ? -29.621 -21.290 3.833 1.00 96.12 521 LYS A O 1
ATOM 4161 N N . ILE A 1 522 ? -29.975 -19.167 4.450 1.00 95.06 522 ILE A N 1
ATOM 4162 C CA . ILE A 1 522 ? -29.624 -19.317 5.864 1.00 95.06 522 ILE A CA 1
ATOM 4163 C C . ILE A 1 522 ? -30.653 -18.608 6.737 1.00 95.06 522 ILE A C 1
ATOM 4165 O O . ILE A 1 522 ? -31.385 -17.743 6.262 1.00 95.06 522 ILE A O 1
ATOM 4169 N N . ASN A 1 523 ? -30.663 -18.921 8.026 1.00 93.31 523 ASN A N 1
ATOM 4170 C CA . ASN A 1 523 ? -31.455 -18.202 9.015 1.00 93.31 523 ASN A CA 1
ATOM 4171 C C . ASN A 1 523 ? -30.533 -17.498 10.017 1.00 93.31 523 ASN A C 1
ATOM 4173 O O . ASN A 1 523 ? -29.769 -18.153 10.727 1.00 93.31 523 ASN A O 1
ATOM 4177 N N . LEU A 1 524 ? -30.593 -16.171 10.091 1.00 89.00 524 LEU A N 1
ATOM 4178 C CA . LEU A 1 524 ? -29.839 -15.383 11.065 1.00 89.00 524 LEU A CA 1
ATOM 4179 C C . LEU A 1 524 ? -30.704 -15.139 12.305 1.00 89.00 524 LEU A C 1
ATOM 4181 O O . LEU A 1 524 ? -31.772 -14.540 12.212 1.00 89.00 524 LEU A O 1
ATOM 4185 N N . LYS A 1 525 ? -30.250 -15.575 13.479 1.00 85.50 525 LYS A N 1
ATOM 4186 C CA . LYS A 1 525 ? -30.912 -15.304 14.763 1.00 85.50 525 LYS A CA 1
ATOM 4187 C C . LYS A 1 525 ? -30.149 -14.258 15.564 1.00 85.50 525 LYS A C 1
ATOM 4189 O O . LYS A 1 525 ? -28.923 -14.179 15.490 1.00 85.50 525 LYS A O 1
ATOM 4194 N N . GLU A 1 526 ? -30.894 -13.493 16.358 1.00 81.38 526 GLU A N 1
ATOM 4195 C CA . GLU A 1 526 ? -30.325 -12.548 17.316 1.00 81.38 526 GLU A CA 1
ATOM 4196 C C . GLU A 1 526 ? -29.369 -13.233 18.296 1.00 81.38 526 GLU A C 1
ATOM 4198 O O . GLU A 1 526 ? -29.562 -14.386 18.701 1.00 81.38 526 GLU A O 1
ATOM 4203 N N . LYS A 1 527 ? -28.341 -12.490 18.711 1.00 83.50 527 LYS A N 1
ATOM 4204 C CA . LYS A 1 527 ? -27.396 -12.932 19.738 1.00 83.50 527 LYS A CA 1
ATOM 4205 C C . LYS A 1 527 ? -28.113 -12.981 21.084 1.00 83.50 527 LYS A C 1
ATOM 4207 O O . LYS A 1 527 ? -28.790 -12.030 21.470 1.00 83.50 527 LYS A O 1
ATOM 4212 N N . ALA A 1 528 ? -27.931 -14.071 21.822 1.00 84.06 528 ALA A N 1
ATOM 4213 C CA . ALA A 1 528 ? -28.554 -14.227 23.132 1.00 84.06 528 ALA A CA 1
ATOM 4214 C C . ALA A 1 528 ? -28.044 -13.174 24.132 1.00 84.06 528 ALA A C 1
ATOM 4216 O O . ALA A 1 528 ? -26.839 -13.057 24.342 1.00 84.06 528 ALA A O 1
ATOM 4217 N N . ALA A 1 529 ? -28.951 -12.462 24.803 1.00 90.25 529 ALA A N 1
ATOM 4218 C CA . ALA A 1 529 ? -28.593 -11.499 25.841 1.00 90.25 529 ALA A CA 1
ATOM 4219 C C . ALA A 1 529 ? -27.816 -12.149 27.005 1.00 90.25 529 ALA A C 1
ATOM 4221 O O . ALA A 1 529 ? -28.103 -13.280 27.419 1.00 90.25 529 ALA A O 1
ATOM 4222 N N . ARG A 1 530 ? -26.840 -11.422 27.558 1.00 94.00 530 ARG A N 1
ATOM 4223 C CA . ARG A 1 530 ? -25.965 -11.861 28.659 1.00 94.00 530 ARG A CA 1
ATOM 4224 C C . ARG A 1 530 ? -25.883 -10.786 29.736 1.00 94.00 530 ARG A C 1
ATOM 4226 O O . ARG A 1 530 ? -25.976 -9.602 29.441 1.00 94.00 530 ARG A O 1
ATOM 4233 N N . ILE A 1 531 ? -25.678 -11.205 30.977 1.00 97.25 531 ILE A N 1
ATOM 4234 C CA . ILE A 1 531 ? -25.439 -10.317 32.116 1.00 97.25 531 ILE A CA 1
ATOM 4235 C C . ILE A 1 531 ? -24.558 -11.039 33.130 1.00 97.25 531 ILE A C 1
ATOM 4237 O O . ILE A 1 531 ? -24.674 -12.255 33.298 1.00 97.25 531 ILE A O 1
ATOM 4241 N N . ASN A 1 532 ? -23.707 -10.284 33.811 1.00 97.50 532 ASN A N 1
ATOM 4242 C CA . ASN A 1 532 ? -22.978 -10.719 34.985 1.00 97.50 532 ASN A CA 1
ATOM 4243 C C . ASN A 1 532 ? -23.073 -9.643 36.070 1.00 97.50 532 ASN A C 1
ATOM 4245 O O . ASN A 1 532 ? -22.674 -8.500 35.845 1.00 97.50 532 ASN A O 1
ATOM 4249 N N . LEU A 1 533 ? -23.600 -10.014 37.235 1.00 97.50 533 LEU A N 1
ATOM 4250 C CA . LEU A 1 533 ? -23.614 -9.190 38.439 1.00 97.50 533 LEU A CA 1
ATOM 4251 C C . LEU A 1 533 ? -22.367 -9.540 39.259 1.00 97.50 533 LEU A C 1
ATOM 4253 O O . LEU A 1 533 ? -22.316 -10.586 39.907 1.00 97.50 533 LEU A O 1
ATOM 4257 N N . GLU A 1 534 ? -21.347 -8.691 39.162 1.00 97.12 534 GLU A N 1
ATOM 4258 C CA . GLU A 1 534 ? -20.030 -8.896 39.781 1.00 97.12 534 GLU A CA 1
ATOM 4259 C C . GLU A 1 534 ? -20.021 -8.480 41.248 1.00 97.12 534 GLU A C 1
ATOM 4261 O O . GLU A 1 534 ? -19.380 -9.127 42.068 1.00 97.12 534 GLU A O 1
ATOM 4266 N N . TYR A 1 535 ? -20.750 -7.414 41.571 1.00 96.12 535 TYR A N 1
ATOM 4267 C CA . TYR A 1 535 ? -20.956 -6.952 42.933 1.00 96.12 535 TYR A CA 1
ATOM 4268 C C . TYR A 1 535 ? -22.440 -6.600 43.134 1.00 96.12 535 TYR A C 1
ATOM 4270 O O . TYR A 1 535 ? -23.015 -5.942 42.261 1.00 96.12 535 TYR A O 1
ATOM 4278 N N . PRO A 1 536 ? -23.067 -6.990 44.256 1.00 95.25 536 PRO A N 1
ATOM 4279 C CA . PRO A 1 536 ? -22.466 -7.692 45.389 1.00 95.25 536 PRO A CA 1
ATOM 4280 C C . PRO A 1 536 ? -22.048 -9.128 45.059 1.00 95.25 536 PRO A C 1
ATOM 4282 O O . PRO A 1 536 ? -22.636 -9.790 44.202 1.00 95.25 536 PRO A O 1
ATOM 4285 N N . GLU A 1 537 ? -21.022 -9.605 45.758 1.00 94.12 537 GLU A N 1
ATOM 4286 C CA . GLU A 1 537 ? -20.675 -11.022 45.744 1.00 94.12 537 GLU A CA 1
ATOM 4287 C C . GLU A 1 537 ? -21.798 -11.848 46.378 1.00 94.12 537 GLU A C 1
ATOM 4289 O O . GLU A 1 537 ? -22.580 -11.361 47.202 1.00 94.12 537 GLU A O 1
ATOM 4294 N N . ASN A 1 538 ? -21.887 -13.121 45.995 1.00 94.31 538 ASN A N 1
ATOM 4295 C CA . ASN A 1 538 ? -22.873 -14.002 46.601 1.00 94.31 538 ASN A CA 1
ATOM 4296 C C . ASN A 1 538 ? -22.524 -14.228 48.080 1.00 94.31 538 ASN A C 1
ATOM 4298 O O . ASN A 1 538 ? -21.378 -14.509 48.411 1.00 94.31 538 ASN A O 1
ATOM 4302 N N . ASN A 1 539 ? -23.528 -14.152 48.945 1.00 91.44 539 ASN A N 1
ATOM 4303 C CA . ASN A 1 539 ? -23.450 -14.213 50.405 1.00 91.44 539 ASN A CA 1
ATOM 4304 C C . ASN A 1 539 ? -22.691 -13.050 51.076 1.00 91.44 539 ASN A C 1
ATOM 4306 O O . ASN A 1 539 ? -22.318 -13.164 52.245 1.00 91.44 539 ASN A O 1
ATOM 4310 N N . LEU A 1 540 ? -22.500 -11.917 50.388 1.00 92.62 540 LEU A N 1
ATOM 4311 C CA . LEU A 1 540 ? -21.942 -10.703 50.994 1.00 92.62 540 LEU A CA 1
ATOM 4312 C C . LEU A 1 540 ? -22.757 -10.285 52.229 1.00 92.62 540 LEU A C 1
ATOM 4314 O O . LEU A 1 540 ? -23.977 -10.151 52.141 1.00 92.62 540 LEU A O 1
ATOM 4318 N N . THR A 1 541 ? -22.092 -10.004 53.354 1.00 90.25 541 THR A N 1
ATOM 4319 C CA . THR A 1 541 ? -22.735 -9.348 54.505 1.00 90.25 541 THR A CA 1
ATOM 4320 C C . THR A 1 541 ? -22.596 -7.831 54.381 1.00 90.25 541 THR A C 1
ATOM 4322 O O . THR A 1 541 ? -21.486 -7.305 54.418 1.00 90.25 541 THR A O 1
ATOM 4325 N N . SER A 1 542 ? -23.716 -7.124 54.231 1.00 86.19 542 SER A N 1
ATOM 4326 C CA . SER A 1 542 ? -23.766 -5.661 54.167 1.00 86.19 542 SER A CA 1
ATOM 4327 C C . SER A 1 542 ? -24.244 -5.085 55.499 1.00 86.19 542 SER A C 1
ATOM 4329 O O . SER A 1 542 ? -25.343 -5.395 55.956 1.00 86.19 542 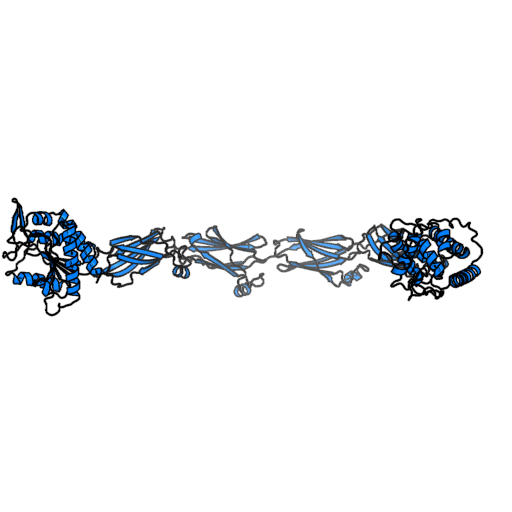SER A O 1
ATOM 4331 N N . ASN A 1 543 ? -23.416 -4.225 56.096 1.00 79.38 543 ASN A N 1
ATOM 4332 C CA . ASN A 1 543 ? -23.703 -3.517 57.351 1.00 79.38 543 ASN A CA 1
ATOM 4333 C C . ASN A 1 543 ? -24.243 -2.088 57.127 1.00 79.38 543 ASN A C 1
ATOM 4335 O O . ASN A 1 543 ? -24.421 -1.339 58.083 1.00 79.38 543 ASN A O 1
ATOM 4339 N N . GLY A 1 544 ? -24.411 -1.668 55.868 1.00 72.88 544 GLY A N 1
ATOM 4340 C CA . GLY A 1 544 ? -24.718 -0.285 55.501 1.00 72.88 544 GLY A CA 1
ATOM 4341 C C . GLY A 1 544 ? -26.153 -0.073 55.024 1.00 72.88 544 GLY A C 1
ATOM 4342 O O . GLY A 1 544 ? -26.831 -0.998 54.582 1.00 72.88 544 GLY A O 1
ATOM 4343 N N . VAL A 1 545 ? -26.582 1.190 55.033 1.00 82.81 545 VAL A N 1
ATOM 4344 C CA . VAL A 1 545 ? -27.867 1.647 54.469 1.00 82.81 545 VAL A CA 1
ATOM 4345 C C . VAL A 1 545 ? -27.879 1.733 52.947 1.00 82.81 545 VAL A C 1
ATOM 4347 O O . VAL A 1 545 ? -28.928 1.959 52.354 1.00 82.81 545 VAL A O 1
ATOM 4350 N N . LYS A 1 546 ? -26.726 1.573 52.297 1.00 89.25 546 LYS A N 1
ATOM 4351 C CA . LYS A 1 546 ? -26.595 1.604 50.843 1.00 89.25 546 LYS A CA 1
ATOM 4352 C C . LYS A 1 546 ? -25.937 0.328 50.334 1.00 89.25 546 LYS A C 1
ATOM 4354 O O . LYS A 1 546 ? -24.950 -0.132 50.902 1.00 89.25 546 LYS A O 1
ATOM 4359 N N . LEU A 1 547 ? -26.459 -0.202 49.235 1.00 92.62 547 LEU A N 1
ATOM 4360 C CA . LEU A 1 547 ? -25.899 -1.327 48.502 1.00 92.62 547 LEU A CA 1
ATOM 4361 C C . LEU A 1 547 ? -25.303 -0.828 47.188 1.00 92.62 547 LEU A C 1
ATOM 4363 O O . LEU A 1 547 ? -26.021 -0.331 46.319 1.00 92.62 547 LEU A O 1
ATOM 4367 N N . LYS A 1 548 ? -23.990 -0.998 47.030 1.00 95.62 548 LYS A N 1
ATOM 4368 C CA . LYS A 1 548 ? -23.326 -0.804 45.739 1.00 95.62 548 LYS A CA 1
ATOM 4369 C C . LYS A 1 548 ? -23.591 -2.008 44.842 1.00 95.62 548 LYS A C 1
ATOM 4371 O O . LYS A 1 548 ? -23.686 -3.134 45.324 1.00 95.62 548 LYS A O 1
ATOM 4376 N N . VAL A 1 549 ? -23.667 -1.775 43.539 1.00 97.00 549 VAL A N 1
ATOM 4377 C CA . VAL A 1 549 ? -23.738 -2.823 42.519 1.00 97.00 549 VAL A CA 1
ATOM 4378 C C . VAL A 1 549 ? -22.771 -2.517 41.386 1.00 97.00 549 VAL A C 1
ATOM 4380 O O . VAL A 1 549 ? -22.519 -1.353 41.060 1.00 97.00 549 VAL A O 1
ATOM 4383 N N . LYS A 1 550 ? -22.239 -3.567 40.769 1.00 98.06 550 LYS A N 1
ATOM 4384 C CA . LYS A 1 550 ? -21.366 -3.480 39.599 1.00 98.06 550 LYS A CA 1
ATOM 4385 C C . LYS A 1 550 ? -21.504 -4.740 38.758 1.00 98.06 550 LYS A C 1
ATOM 4387 O O . LYS A 1 550 ? -21.646 -5.835 39.297 1.00 98.06 550 LYS A O 1
ATOM 4392 N N . GLY A 1 551 ? -21.420 -4.596 37.445 1.00 97.75 551 GLY A N 1
ATOM 4393 C CA . GLY A 1 551 ? -21.384 -5.735 36.542 1.00 97.75 551 GLY A CA 1
ATOM 4394 C C . GLY A 1 551 ? -21.237 -5.334 35.085 1.00 97.75 551 GLY A C 1
ATOM 4395 O O . GLY A 1 551 ? -20.813 -4.219 34.774 1.00 97.75 551 GLY A O 1
ATOM 4396 N N . TRP A 1 552 ? -21.593 -6.251 34.191 1.00 98.12 552 TRP A N 1
ATOM 4397 C CA . TRP A 1 552 ? -21.699 -5.996 32.756 1.00 98.12 552 TRP A CA 1
ATOM 4398 C C . TRP A 1 552 ? -22.899 -6.715 32.141 1.00 98.12 552 TRP A C 1
ATOM 4400 O O . TRP A 1 552 ? -23.353 -7.743 32.645 1.00 98.12 552 TRP A O 1
ATOM 4410 N N . ALA A 1 553 ? -23.421 -6.178 31.043 1.00 97.50 553 ALA A N 1
ATOM 4411 C CA . ALA A 1 553 ? -24.525 -6.742 30.283 1.00 97.50 553 ALA A CA 1
ATOM 4412 C C . ALA A 1 553 ? -24.314 -6.558 28.774 1.00 97.50 553 ALA A C 1
ATOM 4414 O O . ALA A 1 553 ? -23.774 -5.553 28.322 1.00 97.50 553 ALA A O 1
ATOM 4415 N N . LEU A 1 554 ? -24.748 -7.542 27.987 1.00 95.06 554 LEU A N 1
ATOM 4416 C CA . LEU A 1 554 ? -24.642 -7.565 26.529 1.00 95.06 554 LEU A CA 1
ATOM 4417 C C . LEU A 1 554 ? -25.993 -7.929 25.917 1.00 95.06 554 LEU A C 1
ATOM 4419 O O . LEU A 1 554 ? -26.679 -8.837 26.389 1.00 95.06 554 LEU A O 1
ATOM 4423 N N . ASN A 1 555 ? -26.352 -7.260 24.829 1.00 91.81 555 ASN A N 1
ATOM 4424 C CA . ASN A 1 555 ? -27.552 -7.547 24.052 1.00 91.81 555 ASN A CA 1
ATOM 4425 C C . ASN A 1 555 ? -27.278 -7.270 22.568 1.00 91.81 555 ASN A C 1
ATOM 4427 O O . ASN A 1 555 ? -26.474 -6.394 22.255 1.00 91.81 555 ASN A O 1
ATOM 4431 N N . ALA A 1 556 ? -27.931 -8.007 21.664 1.00 86.12 556 ALA A N 1
ATOM 4432 C CA . ALA A 1 556 ? -27.816 -7.792 20.219 1.00 86.12 556 ALA A CA 1
ATOM 4433 C C . ALA A 1 556 ? -28.223 -6.366 19.792 1.00 86.12 556 ALA A C 1
ATOM 4435 O O . ALA A 1 556 ? -27.699 -5.841 18.817 1.00 86.12 556 ALA A O 1
ATOM 4436 N N . SER A 1 557 ? -29.128 -5.740 20.549 1.00 86.50 557 SER A N 1
ATOM 4437 C CA . SER A 1 557 ? -29.665 -4.396 20.305 1.00 86.50 557 SER A CA 1
ATOM 4438 C C . SER A 1 557 ? -29.048 -3.296 21.183 1.00 86.50 557 SER A C 1
ATOM 4440 O O . SER A 1 557 ? -29.617 -2.213 21.288 1.00 86.50 557 SER A O 1
ATOM 4442 N N . ASP A 1 558 ? -27.904 -3.558 21.822 1.00 89.56 558 ASP A N 1
ATOM 4443 C CA . ASP A 1 558 ? -27.341 -2.775 22.934 1.00 89.56 558 ASP A CA 1
ATOM 4444 C C . ASP A 1 558 ? -28.238 -2.751 24.184 1.00 89.56 558 ASP A C 1
ATOM 4446 O O . ASP A 1 558 ? -29.424 -3.090 24.153 1.00 89.56 558 ASP A O 1
ATOM 4450 N N . ILE A 1 559 ? -27.665 -2.346 25.317 1.00 95.12 559 ILE A N 1
ATOM 4451 C CA . ILE A 1 559 ? -28.389 -2.216 26.585 1.00 95.12 559 ILE A CA 1
ATOM 4452 C C . ILE A 1 559 ? -29.132 -0.878 26.627 1.00 95.12 559 ILE A C 1
ATOM 4454 O O . ILE A 1 559 ? -28.548 0.180 26.411 1.00 95.12 559 ILE A O 1
ATOM 4458 N N . LYS A 1 560 ? -30.433 -0.930 26.925 1.00 95.19 560 LYS A N 1
ATOM 4459 C CA . LYS A 1 560 ? -31.265 0.245 27.207 1.00 95.19 560 LYS A CA 1
ATOM 4460 C C . LYS A 1 560 ? -31.132 0.662 28.669 1.00 95.19 560 LYS A C 1
ATOM 4462 O O . LYS A 1 560 ? -30.899 1.827 28.959 1.00 95.19 560 LYS A O 1
ATOM 4467 N N . GLU A 1 561 ? -31.310 -0.287 29.584 1.00 97.56 561 GLU A N 1
ATOM 4468 C CA . GLU A 1 561 ? -31.262 -0.050 31.028 1.00 97.56 561 GLU A CA 1
ATOM 4469 C C . GLU A 1 561 ? -30.952 -1.345 31.793 1.00 97.56 561 GLU A C 1
ATOM 4471 O O . GLU A 1 561 ? -31.196 -2.451 31.299 1.00 97.56 561 GLU A O 1
ATOM 4476 N N . VAL A 1 562 ? -30.430 -1.204 33.015 1.00 98.38 562 VAL A N 1
ATOM 4477 C CA . VAL A 1 562 ? -30.263 -2.308 33.970 1.00 98.38 562 VAL A CA 1
ATOM 4478 C C . VAL A 1 562 ? -31.039 -1.967 35.239 1.00 98.38 562 VAL A C 1
ATOM 4480 O O . VAL A 1 562 ? -30.690 -1.026 35.948 1.00 98.38 562 VAL A O 1
ATOM 4483 N N . LYS A 1 563 ? -32.097 -2.730 35.521 1.00 98.25 563 LYS A N 1
ATOM 4484 C CA . LYS A 1 563 ? -32.978 -2.544 36.683 1.00 98.25 563 LYS A CA 1
ATOM 4485 C C . LYS A 1 563 ? -32.497 -3.369 37.865 1.00 98.25 563 LYS A C 1
ATOM 4487 O O . LYS A 1 563 ? -32.213 -4.556 37.696 1.00 98.25 563 LYS A O 1
ATOM 4492 N N . LEU A 1 564 ? -32.439 -2.765 39.047 1.00 97.94 564 LEU A N 1
ATOM 4493 C CA . LEU A 1 564 ? -32.050 -3.439 40.283 1.00 97.94 564 LEU A CA 1
ATOM 4494 C C . LEU A 1 564 ? -33.255 -3.653 41.193 1.00 97.94 564 LEU A C 1
ATOM 4496 O O . LEU A 1 564 ? -34.077 -2.756 41.384 1.00 97.94 564 LEU A O 1
ATOM 4500 N N . TYR A 1 565 ? -33.319 -4.847 41.774 1.00 97.56 565 TYR A N 1
ATOM 4501 C CA . TYR A 1 565 ? -34.347 -5.248 42.724 1.00 97.56 565 TYR A CA 1
ATOM 4502 C C . TYR A 1 565 ? -33.722 -5.912 43.948 1.00 97.56 565 TYR A C 1
ATOM 4504 O O . TYR A 1 565 ? -32.710 -6.605 43.816 1.00 97.56 565 TYR A O 1
ATOM 4512 N N . VAL A 1 566 ? -34.368 -5.771 45.102 1.00 96.31 566 VAL A N 1
ATOM 4513 C CA . VAL A 1 566 ? -34.137 -6.599 46.295 1.00 96.31 566 VAL A CA 1
ATOM 4514 C C . VAL A 1 566 ? -35.461 -7.256 46.669 1.00 96.31 566 VAL A C 1
ATOM 4516 O O . VAL A 1 566 ? -36.463 -6.565 46.794 1.00 96.31 566 VAL A O 1
ATOM 4519 N N . ASP A 1 567 ? -35.490 -8.586 46.766 1.00 95.25 567 ASP A N 1
ATOM 4520 C CA . ASP A 1 567 ? -36.704 -9.383 47.030 1.00 95.25 567 ASP A CA 1
ATOM 4521 C C . ASP A 1 567 ? -37.890 -9.025 46.120 1.00 95.25 567 ASP A C 1
ATOM 4523 O O . ASP A 1 567 ? -39.041 -8.950 46.538 1.00 95.25 567 ASP A O 1
ATOM 4527 N N . ASN A 1 568 ? -37.590 -8.815 44.834 1.00 93.81 568 ASN A N 1
ATOM 4528 C CA . ASN A 1 568 ? -38.520 -8.352 43.795 1.00 93.81 568 ASN A CA 1
ATOM 4529 C C . ASN A 1 568 ? -39.045 -6.918 43.952 1.00 93.81 568 ASN A C 1
ATOM 4531 O O . ASN A 1 568 ? -39.763 -6.452 43.068 1.00 93.81 568 ASN A O 1
ATOM 4535 N N . GLU A 1 569 ? -38.635 -6.182 44.978 1.00 95.69 569 GLU A N 1
ATOM 4536 C CA . GLU A 1 569 ? -38.922 -4.759 45.102 1.00 95.69 569 GLU A CA 1
ATOM 4537 C C . GLU A 1 569 ? -37.919 -3.936 44.285 1.00 95.69 569 GLU A C 1
ATOM 4539 O O . GLU A 1 569 ? -36.707 -4.127 44.389 1.00 95.69 569 GLU A O 1
ATOM 4544 N N . PHE A 1 570 ? -38.414 -3.028 43.442 1.00 96.06 570 PHE A N 1
ATOM 4545 C CA . PHE A 1 570 ? -37.575 -2.201 42.573 1.00 96.06 570 PHE A CA 1
ATOM 4546 C C . PHE A 1 570 ? -36.829 -1.127 43.374 1.00 96.06 570 PHE A C 1
ATOM 4548 O O . PHE A 1 570 ? -37.439 -0.380 44.138 1.00 96.06 570 PHE A O 1
ATOM 4555 N N . LEU A 1 571 ? -35.511 -1.030 43.178 1.00 94.88 571 LEU A N 1
ATOM 4556 C CA . LEU A 1 571 ? -34.675 -0.002 43.809 1.00 94.88 571 LEU A CA 1
ATOM 4557 C C . LEU A 1 571 ? -34.388 1.180 42.888 1.00 94.88 571 LEU A C 1
ATOM 4559 O O . LEU A 1 571 ? -34.231 2.303 43.359 1.00 94.88 571 LEU A O 1
ATOM 4563 N N . GLY A 1 572 ? -34.258 0.919 41.589 1.00 96.38 572 GLY A N 1
ATOM 4564 C CA . GLY A 1 572 ? -33.851 1.914 40.608 1.00 96.38 572 GLY A CA 1
ATOM 4565 C C . GLY A 1 572 ? -33.045 1.318 39.458 1.00 96.38 572 GLY A C 1
ATOM 4566 O O . GLY A 1 572 ? -32.804 0.109 39.381 1.00 96.38 572 GLY A O 1
ATOM 4567 N N . ASN A 1 573 ? -32.616 2.200 38.560 1.00 97.75 573 ASN A N 1
ATOM 4568 C CA . ASN A 1 573 ? -31.795 1.852 37.408 1.00 97.75 573 ASN A CA 1
ATOM 4569 C C . ASN A 1 573 ? -30.313 2.078 37.724 1.00 97.75 573 ASN A C 1
ATOM 4571 O O . ASN A 1 573 ? -29.945 3.106 38.288 1.00 97.75 573 ASN A O 1
ATOM 4575 N N . ALA A 1 574 ? -29.463 1.127 37.342 1.00 97.69 574 ALA A N 1
ATOM 4576 C CA . ALA A 1 574 ? -28.018 1.308 37.358 1.00 97.69 574 ALA A CA 1
ATOM 4577 C C . ALA A 1 574 ? -27.568 2.214 36.202 1.00 97.69 574 ALA A C 1
ATOM 4579 O O . ALA A 1 574 ? -28.173 2.235 35.127 1.00 97.69 574 ALA A O 1
ATOM 4580 N N . THR A 1 575 ? -26.462 2.918 36.413 1.00 98.00 575 THR A N 1
ATOM 4581 C CA . THR A 1 575 ? -25.758 3.673 35.381 1.00 98.00 575 THR A CA 1
ATOM 4582 C C . THR A 1 575 ? -25.073 2.689 34.439 1.00 98.00 575 THR A C 1
ATOM 4584 O O . THR A 1 575 ? -24.157 1.973 34.841 1.00 98.00 575 THR A O 1
ATOM 4587 N N . VAL A 1 576 ? -25.532 2.636 33.191 1.00 97.25 576 VAL A N 1
ATOM 4588 C CA . VAL A 1 576 ? -24.989 1.766 32.132 1.00 97.25 576 VAL A CA 1
ATOM 4589 C C . VAL A 1 576 ? -23.850 2.459 31.366 1.00 97.25 576 VAL A C 1
ATOM 4591 O O . VAL A 1 576 ? -23.400 3.539 31.757 1.00 97.25 576 VAL A O 1
ATOM 4594 N N . ASN A 1 577 ? -23.371 1.843 30.282 1.00 95.00 577 ASN A N 1
ATOM 4595 C CA . ASN A 1 577 ? -22.344 2.377 29.379 1.00 95.00 577 ASN A CA 1
ATOM 4596 C C . ASN A 1 577 ? -20.965 2.571 30.026 1.00 95.00 577 ASN A C 1
ATOM 4598 O O . ASN A 1 577 ? -20.183 3.427 29.613 1.00 95.00 577 ASN A O 1
ATOM 4602 N N . GLN A 1 578 ? -20.650 1.780 31.053 1.00 96.62 578 GLN A N 1
ATOM 4603 C CA . GLN A 1 578 ? -19.336 1.807 31.688 1.00 96.62 578 GLN A CA 1
ATOM 4604 C C . GLN A 1 578 ? -18.337 0.987 30.866 1.00 96.62 578 GLN A C 1
ATOM 4606 O O . GLN A 1 578 ? -18.640 -0.111 30.392 1.00 96.62 578 GLN A O 1
ATOM 4611 N N . LYS A 1 579 ? -17.118 1.506 30.714 1.00 97.25 579 LYS A N 1
ATOM 4612 C CA . LYS A 1 579 ? -16.087 0.890 29.873 1.00 97.25 579 LYS A CA 1
ATOM 4613 C C . LYS A 1 579 ? -15.608 -0.464 30.433 1.00 97.25 579 LYS A C 1
ATOM 4615 O O . LYS A 1 579 ? -15.295 -0.567 31.618 1.00 97.25 579 LYS A O 1
ATOM 4620 N N . ARG A 1 580 ? -15.513 -1.484 29.569 1.00 96.94 580 ARG A N 1
ATOM 4621 C CA . ARG A 1 580 ? -15.139 -2.886 29.846 1.00 96.94 580 ARG A CA 1
ATOM 4622 C C . ARG A 1 580 ? -14.351 -3.515 28.691 1.00 96.94 580 ARG A C 1
ATOM 4624 O O . ARG A 1 580 ? -14.880 -4.266 27.870 1.00 96.94 580 ARG A O 1
ATOM 4631 N N . ASP A 1 581 ? -13.057 -3.210 28.632 1.00 96.00 581 ASP A N 1
ATOM 4632 C CA . ASP A 1 581 ? -12.155 -3.742 27.595 1.00 96.00 581 ASP A CA 1
ATOM 4633 C C . ASP A 1 581 ? -11.942 -5.267 27.720 1.00 96.00 581 ASP A C 1
ATOM 4635 O O . ASP A 1 581 ? -11.710 -5.962 26.729 1.00 96.00 581 ASP A O 1
ATOM 4639 N N . ASP A 1 582 ? -12.047 -5.805 28.935 1.00 95.50 582 ASP A N 1
ATOM 4640 C CA . ASP A 1 582 ?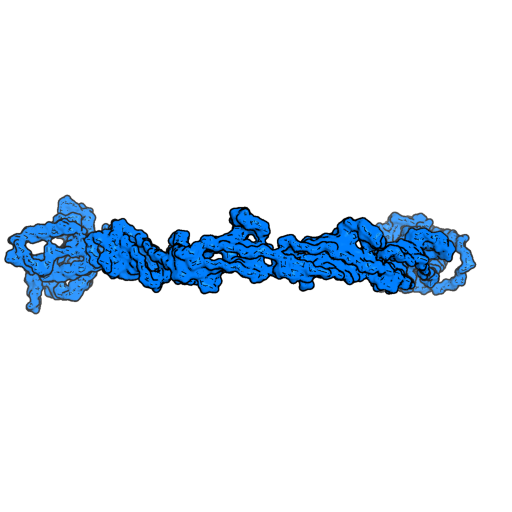 -11.990 -7.237 29.233 1.00 95.50 582 ASP A CA 1
ATOM 4641 C C . ASP A 1 582 ? -13.172 -8.000 28.614 1.00 95.50 582 ASP A C 1
ATOM 4643 O O . ASP A 1 582 ? -12.976 -9.020 27.951 1.00 95.50 582 ASP A O 1
ATOM 4647 N N . VAL A 1 583 ? -14.388 -7.461 28.740 1.00 95.88 583 VAL A N 1
ATOM 4648 C CA . VAL A 1 583 ? -15.604 -8.036 28.141 1.00 95.88 583 VAL A CA 1
ATOM 4649 C C . VAL A 1 583 ? -15.547 -7.936 26.616 1.00 95.88 583 VAL A C 1
ATOM 4651 O O . VAL A 1 583 ? -15.854 -8.909 25.925 1.00 95.88 583 VAL A O 1
ATOM 4654 N N . ALA A 1 584 ? -15.087 -6.801 26.079 1.00 93.38 584 ALA A N 1
ATOM 4655 C CA . ALA A 1 584 ? -14.935 -6.595 24.638 1.00 93.38 584 ALA A CA 1
ATOM 4656 C C . ALA A 1 584 ? -13.978 -7.592 23.975 1.00 93.38 584 ALA A C 1
ATOM 4658 O O . ALA A 1 584 ? -14.201 -7.995 22.834 1.00 93.38 584 ALA A O 1
ATOM 4659 N N . ARG A 1 585 ? -12.935 -8.026 24.690 1.00 92.56 585 ARG A N 1
ATOM 4660 C CA . ARG A 1 585 ? -11.969 -9.009 24.184 1.00 92.56 585 ARG A CA 1
ATOM 4661 C C . ARG A 1 585 ? -12.592 -10.387 23.967 1.00 92.56 585 ARG A C 1
ATOM 4663 O O . ARG A 1 585 ? -12.256 -11.058 22.998 1.00 92.56 585 ARG A O 1
ATOM 4670 N N . VAL A 1 586 ? -13.488 -10.800 24.861 1.00 92.94 586 VAL A N 1
ATOM 4671 C CA . VAL A 1 586 ? -14.136 -12.122 24.822 1.00 92.94 586 VAL A CA 1
ATOM 4672 C C . VAL A 1 586 ? -15.378 -12.107 23.931 1.00 92.94 586 VAL A C 1
ATOM 4674 O O . VAL A 1 586 ? -15.628 -13.051 23.185 1.00 92.94 586 VAL A O 1
ATOM 4677 N N . PHE A 1 587 ? -16.154 -11.027 23.982 1.00 89.12 587 PHE A N 1
ATOM 4678 C CA . PHE A 1 587 ? -17.439 -10.896 23.297 1.00 89.12 587 PHE A CA 1
ATOM 4679 C C . PHE A 1 587 ? -17.392 -9.852 22.177 1.00 89.12 587 PHE A C 1
ATOM 4681 O O . PHE A 1 587 ? -18.335 -9.083 22.000 1.00 89.12 587 PHE A O 1
ATOM 4688 N N . SER A 1 588 ? -16.314 -9.858 21.390 1.00 86.44 588 SER A N 1
ATOM 4689 C CA . SER A 1 588 ? -16.051 -8.894 20.308 1.00 86.44 588 SER A CA 1
ATOM 4690 C C . SER A 1 588 ? -17.131 -8.845 19.224 1.00 86.44 588 SER A C 1
ATOM 4692 O O . SER A 1 588 ? -17.248 -7.855 18.509 1.00 86.44 588 SER A O 1
ATOM 4694 N N . ALA A 1 589 ? -17.949 -9.894 19.114 1.00 81.81 589 ALA A N 1
ATOM 4695 C CA . ALA A 1 589 ? -19.081 -9.915 18.203 1.00 81.81 589 ALA A CA 1
ATOM 4696 C C . ALA A 1 589 ? -20.193 -8.930 18.607 1.00 81.81 589 ALA A C 1
ATOM 4698 O O . ALA A 1 589 ? -20.966 -8.544 17.738 1.00 81.81 589 ALA A O 1
ATOM 4699 N N . TYR A 1 590 ? -20.334 -8.531 19.876 1.00 86.62 590 TYR A N 1
ATOM 4700 C CA . TYR A 1 590 ? -21.363 -7.564 20.284 1.00 86.62 590 TYR A CA 1
ATOM 4701 C C . TYR A 1 590 ? -20.887 -6.139 20.008 1.00 86.62 590 TYR A C 1
ATOM 4703 O O . TYR A 1 590 ? -19.817 -5.746 20.472 1.00 86.62 590 TYR A O 1
ATOM 4711 N N . LYS A 1 591 ? -21.712 -5.359 19.301 1.00 81.81 591 LYS A N 1
ATOM 4712 C CA . LYS A 1 591 ? -21.387 -3.999 18.850 1.00 81.81 591 LYS A CA 1
ATOM 4713 C C . LYS A 1 591 ? -20.867 -3.092 19.971 1.00 81.81 591 LYS A C 1
ATOM 4715 O O . LYS A 1 591 ? -19.866 -2.413 19.776 1.00 81.81 591 LYS A O 1
ATOM 4720 N N . ASP A 1 592 ? -21.507 -3.121 21.139 1.00 85.50 592 ASP A N 1
ATOM 4721 C CA . ASP A 1 592 ? -21.160 -2.259 22.276 1.00 85.50 592 ASP A CA 1
ATOM 4722 C C . ASP A 1 592 ? -20.520 -3.017 23.454 1.00 85.50 592 ASP A C 1
ATOM 4724 O O . ASP A 1 592 ? -20.646 -2.641 24.619 1.00 85.50 592 ASP A O 1
ATOM 4728 N N . ALA A 1 593 ? -19.797 -4.110 23.175 1.00 91.56 593 ALA A N 1
ATOM 4729 C CA . ALA A 1 593 ? -19.147 -4.896 24.229 1.00 91.56 593 ALA A CA 1
ATOM 4730 C C . ALA A 1 593 ? -18.175 -4.068 25.089 1.00 91.56 593 ALA A C 1
ATOM 4732 O O . ALA A 1 593 ? -18.014 -4.334 26.283 1.00 91.56 593 ALA A O 1
ATOM 4733 N N . LYS A 1 594 ? -17.569 -3.034 24.492 1.00 94.62 594 LYS A N 1
ATOM 4734 C CA . LYS A 1 594 ? -16.640 -2.108 25.149 1.00 94.62 594 LYS A CA 1
ATOM 4735 C C . LYS A 1 594 ? -17.303 -1.227 26.201 1.00 94.62 594 LYS A C 1
ATOM 4737 O O . LYS A 1 594 ? -16.613 -0.860 27.142 1.00 94.62 594 LYS A O 1
ATOM 4742 N N . ASN A 1 595 ? -18.593 -0.919 26.092 1.00 95.81 595 ASN A N 1
ATOM 4743 C CA . ASN A 1 595 ? -19.323 -0.121 27.085 1.00 95.81 595 ASN A CA 1
ATOM 4744 C C . ASN A 1 595 ? -20.382 -0.960 27.817 1.00 95.81 595 ASN A C 1
ATOM 4746 O O . ASN A 1 595 ? -21.378 -0.454 28.316 1.00 95.81 595 ASN A O 1
ATOM 4750 N N . SER A 1 596 ? -20.158 -2.268 27.922 1.00 96.81 596 SER A N 1
ATOM 4751 C CA . SER A 1 596 ? -21.107 -3.210 28.521 1.00 96.81 596 SER A CA 1
ATOM 4752 C C . SER A 1 596 ? -21.293 -3.069 30.036 1.00 96.81 596 SER A C 1
ATOM 4754 O O . SER A 1 596 ? -22.169 -3.718 30.606 1.00 96.81 596 SER A O 1
ATOM 4756 N N . GLY A 1 597 ? -20.470 -2.280 30.726 1.00 97.25 597 GLY A N 1
ATOM 4757 C CA . GLY A 1 597 ? -20.478 -2.198 32.180 1.00 97.25 597 GLY A CA 1
ATOM 4758 C C . GLY A 1 597 ? -21.664 -1.414 32.747 1.00 97.25 597 GLY A C 1
ATOM 4759 O O . GLY A 1 597 ? -22.165 -0.470 32.135 1.00 97.25 597 GLY A O 1
ATOM 4760 N N . PHE A 1 598 ? -22.068 -1.770 33.965 1.00 98.31 598 PHE A N 1
ATOM 4761 C CA . PHE A 1 598 ? -23.031 -1.012 34.759 1.00 98.31 598 PHE A CA 1
ATOM 4762 C C . PHE A 1 598 ? -22.591 -0.889 36.221 1.00 98.31 598 PHE A C 1
ATOM 4764 O O . PHE A 1 598 ? -21.920 -1.778 36.756 1.00 98.31 598 PHE A O 1
ATOM 4771 N N . THR A 1 599 ? -22.989 0.199 36.880 1.00 98.31 599 THR A N 1
ATOM 4772 C CA . THR A 1 599 ? -22.744 0.466 38.307 1.00 98.31 599 THR A CA 1
ATOM 4773 C C . THR A 1 599 ? -23.933 1.174 38.953 1.00 98.31 599 THR A C 1
ATOM 4775 O O . THR A 1 599 ? -24.749 1.791 38.276 1.00 98.31 599 THR A O 1
ATOM 4778 N N . GLY A 1 600 ? -24.060 1.100 40.275 1.00 96.69 600 GLY A N 1
ATOM 4779 C CA . GLY A 1 600 ? -25.083 1.850 41.005 1.00 96.69 600 GLY A CA 1
ATOM 4780 C C . GLY A 1 600 ? -24.899 1.770 42.513 1.00 96.69 600 GLY A C 1
ATOM 4781 O O . GLY A 1 600 ? -24.156 0.925 43.009 1.00 96.69 600 GLY A O 1
ATOM 4782 N N . GLU A 1 601 ? -25.575 2.649 43.241 1.00 96.56 601 GLU A N 1
ATOM 4783 C CA . GLU A 1 601 ? -25.633 2.632 44.700 1.00 96.56 601 GLU A CA 1
ATOM 4784 C C . GLU A 1 601 ? -27.072 2.923 45.138 1.00 96.56 601 GLU A C 1
ATOM 4786 O O . GLU A 1 601 ? -27.633 3.958 44.785 1.00 96.56 601 GLU A O 1
ATOM 4791 N N . PHE A 1 602 ? -27.679 1.998 45.881 1.00 94.38 602 PHE A N 1
ATOM 4792 C CA . PHE A 1 602 ? -29.113 2.015 46.177 1.00 94.38 602 PHE A CA 1
ATOM 4793 C C . PHE A 1 602 ? -29.372 1.976 47.677 1.00 94.38 602 PHE A C 1
ATOM 4795 O O . PHE A 1 602 ? -28.709 1.232 48.396 1.00 94.38 602 PHE A O 1
ATOM 4802 N N . ASN A 1 603 ? -30.347 2.752 48.155 1.00 90.00 603 ASN A N 1
ATOM 4803 C CA . ASN A 1 603 ? -30.752 2.722 49.558 1.00 90.00 603 ASN A CA 1
ATOM 4804 C C . ASN A 1 603 ? -31.458 1.391 49.880 1.00 90.00 603 ASN A C 1
ATOM 4806 O O . ASN A 1 603 ? -32.416 1.001 49.213 1.00 90.00 603 ASN A O 1
ATOM 4810 N N . VAL A 1 604 ? -30.967 0.711 50.911 1.00 90.06 604 VAL A N 1
ATOM 4811 C CA . VAL A 1 604 ? -31.454 -0.576 51.413 1.00 90.06 604 VAL A CA 1
ATOM 4812 C C . VAL A 1 604 ? -31.852 -0.519 52.893 1.00 90.06 604 VAL A C 1
ATOM 4814 O O . VAL A 1 604 ? -32.111 -1.555 53.499 1.00 90.06 604 VAL A O 1
ATOM 4817 N N . SER A 1 605 ? -31.957 0.676 53.488 1.00 82.94 605 SER A N 1
ATOM 4818 C CA . SER A 1 605 ? -32.307 0.853 54.905 1.00 82.94 605 SER A CA 1
ATOM 4819 C C . SER A 1 605 ? -33.677 0.276 55.267 1.00 82.94 605 SER A C 1
ATOM 4821 O O . SER A 1 605 ? -33.862 -0.153 56.402 1.00 82.94 605 SER A O 1
ATOM 4823 N N . LYS A 1 606 ? -34.612 0.193 54.314 1.00 83.75 606 LYS A N 1
ATOM 4824 C CA . LYS A 1 606 ? -35.952 -0.377 54.525 1.00 83.75 606 LYS A CA 1
ATOM 4825 C C . LYS A 1 606 ? -35.982 -1.903 54.676 1.00 83.75 606 LYS A C 1
ATOM 4827 O O . LYS A 1 606 ? -36.919 -2.427 55.267 1.00 83.75 606 LYS A O 1
ATOM 4832 N N . PHE A 1 607 ? -34.980 -2.624 54.168 1.00 87.38 607 PHE A N 1
ATOM 4833 C CA . PHE A 1 607 ? -34.976 -4.090 54.214 1.00 87.38 607 PHE A CA 1
ATOM 4834 C C . PHE A 1 607 ? -34.599 -4.587 55.609 1.00 87.38 607 PHE A C 1
ATOM 4836 O O . PHE A 1 607 ? -33.786 -3.971 56.299 1.00 87.38 607 PHE A O 1
ATOM 4843 N N . SER A 1 608 ? -35.214 -5.674 56.068 1.00 85.62 608 SER A N 1
ATOM 4844 C CA . SER A 1 608 ? -34.935 -6.258 57.383 1.00 85.62 608 SER A CA 1
ATOM 4845 C C . SER A 1 608 ? -33.507 -6.818 57.476 1.00 85.62 608 SER A C 1
ATOM 4847 O O . SER A 1 608 ? -32.767 -6.879 56.502 1.00 85.62 608 SER A O 1
ATOM 4849 N N . ALA A 1 609 ? -33.076 -7.183 58.686 1.00 85.44 609 ALA A N 1
ATOM 4850 C CA . ALA A 1 609 ? -31.865 -7.984 58.834 1.00 85.44 609 ALA A CA 1
ATOM 4851 C C . ALA A 1 609 ? -32.153 -9.427 58.392 1.00 85.44 609 ALA A C 1
ATOM 4853 O O . ALA A 1 609 ? -33.212 -9.967 58.719 1.00 85.44 609 ALA A O 1
ATOM 4854 N N . GLY A 1 610 ? -31.208 -10.065 57.707 1.00 89.12 610 GLY A N 1
ATOM 4855 C CA . GLY A 1 610 ? -31.391 -11.411 57.163 1.00 89.12 610 GLY A CA 1
ATOM 4856 C C . GLY A 1 610 ? -30.855 -11.554 55.746 1.00 89.12 610 GLY A C 1
ATOM 4857 O O . GLY A 1 610 ? -30.118 -10.697 55.267 1.00 89.12 610 GLY A O 1
ATOM 4858 N N . ASN A 1 611 ? -31.189 -12.668 55.097 1.00 93.94 611 ASN A N 1
ATOM 4859 C CA . ASN A 1 611 ? -30.795 -12.940 53.717 1.00 93.94 611 ASN A CA 1
ATOM 4860 C C . ASN A 1 611 ? -31.822 -12.351 52.743 1.00 93.94 611 ASN A C 1
ATOM 4862 O O . ASN A 1 611 ? -33.015 -12.588 52.905 1.00 93.94 611 ASN A O 1
ATOM 4866 N N . HIS A 1 612 ? -31.341 -11.667 51.709 1.00 95.38 612 HIS A N 1
ATOM 4867 C CA . HIS A 1 612 ? -32.137 -11.011 50.675 1.00 95.38 612 HIS A CA 1
ATOM 4868 C C . HIS A 1 612 ? -31.579 -11.324 49.284 1.00 95.38 612 HIS A C 1
ATOM 4870 O O . HIS A 1 612 ? -30.371 -11.521 49.120 1.00 95.38 612 HIS A O 1
ATOM 4876 N N . LYS A 1 613 ? -32.439 -11.352 48.263 1.00 96.94 613 LYS A N 1
ATOM 4877 C CA . LYS A 1 613 ? -32.043 -11.582 46.865 1.00 96.94 613 LYS A CA 1
ATOM 4878 C C . LYS A 1 613 ? -31.915 -10.273 46.106 1.00 96.94 613 LYS A C 1
ATOM 4880 O O . LYS A 1 613 ? -32.910 -9.599 45.863 1.00 96.94 613 LYS A O 1
ATOM 4885 N N . VAL A 1 614 ? -30.708 -9.962 45.651 1.00 97.38 614 VAL A N 1
ATOM 4886 C CA . VAL A 1 614 ? -30.426 -8.846 44.745 1.00 97.38 614 VAL A CA 1
ATOM 4887 C C . VAL A 1 614 ? -30.503 -9.349 43.312 1.00 97.38 614 VAL A C 1
ATOM 4889 O O . VAL A 1 614 ? -29.715 -10.207 42.917 1.00 97.38 614 VAL A O 1
ATOM 4892 N N . LYS A 1 615 ? -31.422 -8.802 42.518 1.00 97.88 615 LYS A N 1
ATOM 4893 C CA . LYS A 1 615 ? -31.610 -9.138 41.101 1.00 97.88 615 LYS A CA 1
ATOM 4894 C C . LYS A 1 615 ? -31.249 -7.944 40.227 1.00 97.88 615 LYS A C 1
ATOM 4896 O O . LYS A 1 615 ? -31.844 -6.879 40.370 1.00 97.88 615 LYS A O 1
ATOM 4901 N N . ALA A 1 616 ? -30.336 -8.145 39.281 1.00 98.12 616 ALA A N 1
ATOM 4902 C CA . ALA A 1 616 ? -30.072 -7.206 38.194 1.00 98.12 616 ALA A CA 1
ATOM 4903 C C . ALA A 1 616 ? -30.725 -7.720 36.907 1.00 98.12 616 ALA A C 1
ATOM 4905 O O . ALA A 1 616 ? -30.478 -8.856 36.503 1.00 98.12 616 ALA A O 1
ATOM 4906 N N . VAL A 1 617 ? -31.550 -6.895 36.262 1.00 98.12 617 VAL A N 1
ATOM 4907 C CA . VAL A 1 617 ? -32.248 -7.208 35.006 1.00 98.12 617 VAL A CA 1
ATOM 4908 C C . VAL A 1 617 ? -31.752 -6.266 33.918 1.00 98.12 617 VAL A C 1
ATOM 4910 O O . VAL A 1 617 ? -32.073 -5.082 33.930 1.00 98.12 617 VAL A O 1
ATOM 4913 N N . ALA A 1 618 ? -30.985 -6.788 32.968 1.00 97.56 618 ALA A N 1
ATOM 4914 C CA . ALA A 1 618 ? -30.566 -6.064 31.777 1.00 97.56 618 ALA A CA 1
ATOM 4915 C C . ALA A 1 618 ? -31.650 -6.138 30.700 1.00 97.56 618 ALA A C 1
ATOM 4917 O O . ALA A 1 618 ? -32.122 -7.229 30.370 1.00 97.56 618 ALA A O 1
ATOM 4918 N N . ILE A 1 619 ? -32.020 -4.989 30.138 1.00 96.56 619 ILE A N 1
ATOM 4919 C CA . ILE A 1 619 ? -33.041 -4.854 29.094 1.00 96.56 619 ILE A CA 1
ATOM 4920 C C . ILE A 1 619 ? -32.385 -4.235 27.858 1.00 96.56 619 ILE A C 1
ATOM 4922 O O . ILE A 1 619 ? -31.755 -3.181 27.950 1.00 96.56 619 ILE A O 1
ATOM 4926 N N . GLY A 1 620 ? -32.513 -4.894 26.706 1.00 93.19 620 GLY A N 1
ATOM 4927 C CA . GLY A 1 620 ? -32.017 -4.403 25.421 1.00 93.19 620 GLY A CA 1
ATOM 4928 C C . GLY A 1 620 ? -32.933 -3.358 24.781 1.00 93.19 620 GLY A C 1
ATOM 4929 O O . GLY A 1 620 ? -34.106 -3.245 25.148 1.00 93.19 620 GLY A O 1
ATOM 4930 N N . LYS A 1 621 ? -32.442 -2.605 23.788 1.00 90.19 621 LYS A N 1
ATOM 4931 C CA . LYS A 1 621 ? -33.278 -1.636 23.041 1.00 90.19 621 LYS A CA 1
ATOM 4932 C C . LYS A 1 621 ? -34.414 -2.306 22.259 1.00 90.19 621 LYS A C 1
ATOM 4934 O O . LYS A 1 621 ? -35.443 -1.676 22.044 1.00 90.19 621 LYS A O 1
ATOM 4939 N N . ASN A 1 622 ? -34.264 -3.580 21.897 1.00 84.44 622 ASN A N 1
ATOM 4940 C CA . ASN A 1 622 ? -35.313 -4.406 21.290 1.00 84.44 622 ASN A CA 1
ATOM 4941 C C . ASN A 1 622 ? -36.316 -4.995 22.306 1.00 84.44 622 ASN A C 1
ATOM 4943 O O . ASN A 1 622 ? -37.186 -5.771 21.924 1.00 84.44 622 ASN A O 1
ATOM 4947 N N . GLY A 1 623 ? -36.188 -4.676 23.599 1.00 88.00 623 GLY A N 1
ATOM 4948 C CA . GLY A 1 623 ? -37.078 -5.150 24.663 1.00 88.00 623 GLY A CA 1
ATOM 4949 C C . GLY A 1 623 ? -36.743 -6.532 25.234 1.00 88.00 623 GLY A C 1
ATOM 4950 O O . GLY A 1 623 ? -37.303 -6.908 26.264 1.00 88.00 623 GLY A O 1
ATOM 4951 N N . THR A 1 624 ? -35.810 -7.283 24.640 1.00 90.38 624 THR A N 1
ATOM 4952 C CA . THR A 1 624 ? -35.364 -8.565 25.213 1.00 90.38 624 THR A CA 1
ATOM 4953 C C . THR A 1 624 ? -34.625 -8.339 26.532 1.00 90.38 624 THR A C 1
ATOM 4955 O O . THR A 1 624 ? -33.910 -7.348 26.695 1.00 90.38 624 THR A O 1
ATOM 4958 N N . SER A 1 625 ? -34.782 -9.251 27.493 1.00 93.25 625 SER A N 1
ATOM 4959 C CA . SER A 1 625 ? -34.183 -9.099 28.820 1.00 93.25 625 SER A CA 1
ATOM 4960 C C . SER A 1 625 ? -33.444 -10.347 29.294 1.00 93.25 625 SER A C 1
ATOM 4962 O O . SER A 1 625 ? -33.734 -11.476 28.892 1.00 93.25 625 SER A O 1
ATOM 4964 N N . LYS A 1 626 ? -32.450 -10.137 30.158 1.00 97.06 626 LYS A N 1
ATOM 4965 C CA . LYS A 1 626 ? -31.727 -11.191 30.875 1.00 97.06 626 LYS A CA 1
ATOM 4966 C C . LYS A 1 626 ? -31.437 -10.713 32.288 1.00 97.06 626 LYS A C 1
ATOM 4968 O O . LYS A 1 626 ? -31.146 -9.539 32.490 1.00 97.06 626 LYS A O 1
ATOM 4973 N N . PHE A 1 627 ? -31.488 -11.614 33.261 1.00 97.25 627 PHE A N 1
ATOM 4974 C CA . PHE A 1 627 ? -31.220 -11.268 34.651 1.00 97.25 627 PHE A CA 1
ATOM 4975 C C . PHE A 1 627 ? -30.183 -12.188 35.291 1.00 97.25 627 PHE A C 1
ATOM 4977 O O . PHE A 1 627 ? -29.927 -13.293 34.808 1.00 97.25 627 PHE A O 1
ATOM 4984 N N . MET A 1 628 ? -29.599 -11.702 36.383 1.00 97.69 628 MET A N 1
ATOM 4985 C CA . MET A 1 628 ? -28.784 -12.471 37.317 1.00 97.69 628 MET A CA 1
ATOM 4986 C C . MET A 1 628 ? -29.158 -12.075 38.745 1.00 97.69 628 MET A C 1
ATOM 4988 O O . MET A 1 628 ? -29.462 -10.911 39.009 1.00 97.69 628 MET A O 1
ATOM 4992 N N . GLU A 1 629 ? -29.121 -13.046 39.655 1.00 97.38 629 GLU A N 1
ATOM 4993 C CA . GLU A 1 629 ? -29.409 -12.848 41.074 1.00 97.38 629 GLU A CA 1
ATOM 4994 C C . GLU A 1 629 ? -28.210 -13.228 41.947 1.00 97.38 629 GLU A C 1
ATOM 4996 O O . GLU A 1 629 ? -27.424 -14.114 41.599 1.00 97.38 629 GLU A O 1
ATOM 5001 N N . LYS A 1 630 ? -28.090 -12.555 43.091 1.00 96.75 630 LYS A N 1
ATOM 5002 C CA . LYS A 1 630 ? -27.145 -12.852 44.172 1.00 96.75 630 LYS A CA 1
ATOM 5003 C C . LYS A 1 630 ? -27.884 -12.780 45.501 1.00 96.75 630 LYS A C 1
ATOM 5005 O O . LYS A 1 630 ? -28.705 -11.887 45.699 1.00 96.75 630 LYS A O 1
ATOM 5010 N N . THR A 1 631 ? -27.582 -13.686 46.418 1.00 96.81 631 THR A N 1
ATOM 5011 C CA . THR A 1 631 ? -28.068 -13.595 47.799 1.00 96.81 631 THR A CA 1
ATOM 5012 C C . THR A 1 631 ? -27.092 -12.743 48.599 1.00 96.81 631 THR A C 1
ATOM 5014 O O . THR A 1 631 ? -25.890 -12.950 48.491 1.00 96.81 631 THR A O 1
ATOM 5017 N N . ILE A 1 632 ? -27.569 -11.804 49.408 1.00 95.25 632 ILE A N 1
ATOM 5018 C CA . ILE A 1 632 ? -26.754 -11.028 50.355 1.00 95.25 632 ILE A CA 1
ATOM 5019 C C . ILE A 1 632 ? -27.386 -11.076 51.740 1.00 95.25 632 ILE A C 1
ATOM 5021 O O . ILE A 1 632 ? -28.587 -11.302 51.860 1.00 95.25 632 ILE A O 1
ATOM 5025 N N . LYS A 1 633 ? -26.601 -10.836 52.787 1.00 93.44 633 LYS A N 1
ATOM 5026 C CA . LYS A 1 633 ? -27.083 -10.745 54.163 1.00 93.44 633 LYS A CA 1
ATOM 5027 C C . LYS A 1 633 ? -27.027 -9.301 54.646 1.00 93.44 633 LYS A C 1
ATOM 5029 O O . LYS A 1 633 ? -25.940 -8.747 54.782 1.00 93.44 633 LYS A O 1
ATOM 5034 N N . PHE A 1 634 ? -28.167 -8.689 54.946 1.00 90.75 634 PHE A N 1
ATOM 5035 C CA . PHE A 1 634 ? -28.181 -7.418 55.668 1.00 90.75 634 PHE A CA 1
ATOM 5036 C C . PHE A 1 634 ? -27.992 -7.678 57.157 1.00 90.75 634 PHE A C 1
ATOM 5038 O O . PHE A 1 634 ? -28.730 -8.452 57.771 1.00 90.75 634 PHE A O 1
ATOM 5045 N N . ASN A 1 635 ? -26.991 -7.029 57.737 1.00 86.38 635 ASN A N 1
ATOM 5046 C CA . ASN A 1 635 ? -26.727 -7.054 59.164 1.00 86.38 635 ASN A CA 1
ATOM 5047 C C . ASN A 1 635 ? -26.964 -5.650 59.728 1.00 86.38 635 ASN A C 1
ATOM 5049 O O . ASN A 1 635 ? -26.381 -4.677 59.255 1.00 86.38 635 ASN A O 1
ATOM 5053 N N . LYS A 1 636 ? -27.856 -5.545 60.713 1.00 86.12 636 LYS A N 1
ATOM 5054 C CA . LYS A 1 636 ? -28.280 -4.271 61.301 1.00 86.12 636 LYS A CA 1
ATOM 5055 C C . LYS A 1 636 ? -27.971 -4.269 62.785 1.00 86.12 636 LYS A C 1
ATOM 5057 O O . LYS A 1 636 ? -28.328 -5.226 63.469 1.00 86.12 636 LYS A O 1
ATOM 5062 N N . LYS A 1 637 ? -27.369 -3.178 63.266 1.00 88.12 637 LYS A N 1
ATOM 5063 C CA . LYS A 1 637 ? -27.195 -2.948 64.702 1.00 88.12 637 LYS A CA 1
ATOM 5064 C C . LYS A 1 637 ? -28.561 -2.789 65.373 1.00 88.12 637 LYS A C 1
ATOM 5066 O O . LYS A 1 637 ? -29.472 -2.193 64.789 1.00 88.12 637 LYS A O 1
ATOM 5071 N N . VAL A 1 638 ? -28.700 -3.330 66.574 1.00 91.75 638 VAL A N 1
ATOM 5072 C CA . VAL A 1 638 ? -29.930 -3.332 67.364 1.00 91.75 638 VAL A CA 1
ATOM 5073 C C . VAL A 1 638 ? -29.851 -2.241 68.430 1.00 91.75 638 VAL A C 1
ATOM 5075 O O . VAL A 1 638 ? -28.933 -2.234 69.239 1.00 91.75 638 VAL A O 1
ATOM 5078 N N . ILE A 1 639 ? -30.809 -1.321 68.470 1.00 95.19 639 ILE A N 1
ATOM 5079 C CA . ILE A 1 639 ? -30.909 -0.310 69.533 1.00 95.19 639 ILE A CA 1
ATOM 5080 C C . ILE A 1 639 ? -32.184 -0.587 70.317 1.00 95.19 639 ILE A C 1
ATOM 5082 O O . ILE A 1 639 ? -33.261 -0.693 69.728 1.00 95.19 639 ILE A O 1
ATOM 5086 N N . VAL A 1 640 ? -32.070 -0.700 71.635 1.00 98.06 640 VAL A N 1
ATOM 5087 C CA . VAL A 1 640 ? -33.229 -0.810 72.523 1.00 98.06 640 VAL A CA 1
ATOM 5088 C C . VAL A 1 640 ? -33.480 0.541 73.170 1.00 98.06 640 VAL A C 1
ATOM 5090 O O . VAL A 1 640 ? -32.587 1.104 73.801 1.00 98.06 640 VAL A O 1
ATOM 5093 N N . ILE A 1 641 ? -34.697 1.053 73.004 1.00 98.31 641 ILE A N 1
ATOM 5094 C CA . ILE A 1 641 ? -35.176 2.256 73.676 1.00 98.31 641 ILE A CA 1
ATOM 5095 C C . ILE A 1 641 ? -36.121 1.832 74.797 1.00 98.31 641 ILE A C 1
ATOM 5097 O O . ILE A 1 641 ? -37.048 1.047 74.595 1.00 98.31 641 ILE A O 1
ATOM 5101 N N . ASP A 1 642 ? -35.885 2.371 75.980 1.00 97.56 642 ASP A N 1
ATOM 5102 C CA . ASP A 1 642 ? -36.648 2.113 77.185 1.00 97.56 642 ASP A CA 1
ATOM 5103 C C . ASP A 1 642 ? -37.393 3.384 77.604 1.00 97.56 642 ASP A C 1
ATOM 5105 O O . ASP A 1 642 ? -36.808 4.241 78.264 1.00 97.56 642 ASP A O 1
ATOM 5109 N N . PRO A 1 643 ? -38.663 3.564 77.203 1.00 95.69 643 PRO A N 1
ATOM 5110 C CA . PRO A 1 643 ? -39.487 4.617 77.783 1.00 95.69 643 PRO A CA 1
ATOM 5111 C C . PRO A 1 643 ? -39.764 4.258 79.244 1.00 95.69 643 PRO A C 1
ATOM 5113 O O . PRO A 1 643 ? -40.361 3.208 79.510 1.00 95.69 643 PRO A O 1
ATOM 5116 N N . ASP A 1 644 ? -39.301 5.083 80.180 1.00 92.00 644 ASP A N 1
ATOM 5117 C CA . ASP A 1 644 ? -39.496 4.848 81.609 1.00 92.00 644 ASP A CA 1
ATOM 5118 C C . ASP A 1 644 ? -40.975 4.946 82.004 1.00 92.00 644 ASP A C 1
ATOM 5120 O O . ASP A 1 644 ? -41.729 5.696 81.374 1.00 92.00 644 ASP A O 1
ATOM 5124 N N . TYR A 1 645 ? -41.353 4.205 83.050 1.00 92.62 645 TYR A N 1
ATOM 5125 C CA . TYR A 1 645 ? -42.710 3.958 83.539 1.00 92.62 645 TYR A CA 1
ATOM 5126 C C . TYR A 1 645 ? -43.573 3.139 82.583 1.00 92.62 645 TYR A C 1
ATOM 5128 O O . TYR A 1 645 ? -43.457 3.247 81.369 1.00 92.62 645 TYR A O 1
ATOM 5136 N N . ASN A 1 646 ? -44.467 2.297 83.090 1.00 91.50 646 ASN A N 1
ATOM 5137 C CA . ASN A 1 646 ? -45.438 1.576 82.269 1.00 91.50 646 ASN A CA 1
ATOM 5138 C C . ASN A 1 646 ? -46.503 2.527 81.718 1.00 91.50 646 ASN A C 1
ATOM 5140 O O . ASN A 1 646 ? -47.151 3.245 82.478 1.00 91.50 646 ASN A O 1
ATOM 5144 N N . ILE A 1 647 ? -46.761 2.463 80.407 1.00 89.62 647 ILE A N 1
ATOM 5145 C CA . ILE A 1 647 ? -47.840 3.252 79.787 1.00 89.62 647 ILE A CA 1
ATOM 5146 C C . ILE A 1 647 ? -49.227 2.801 80.272 1.00 89.62 647 ILE A C 1
ATOM 5148 O O . ILE A 1 647 ? -50.120 3.619 80.494 1.00 89.62 647 ILE A O 1
ATOM 5152 N N . LYS A 1 648 ? -49.407 1.488 80.469 1.00 90.88 648 LYS A N 1
ATOM 5153 C CA . LYS A 1 648 ? -50.592 0.861 81.070 1.00 90.88 648 LYS A CA 1
ATOM 5154 C C . LYS A 1 648 ? -50.154 -0.344 81.902 1.00 90.88 648 LYS A C 1
ATOM 5156 O O . LYS A 1 648 ? -49.406 -1.191 81.419 1.00 90.88 648 LYS A O 1
ATOM 5161 N N . SER A 1 649 ? -50.658 -0.457 83.130 1.00 90.38 649 SER A N 1
ATOM 5162 C CA . SER A 1 649 ? -50.372 -1.581 84.031 1.00 90.38 649 SER A CA 1
ATOM 5163 C C . SER A 1 649 ? -51.663 -2.137 84.618 1.00 90.38 649 SER A C 1
ATOM 5165 O O . SER A 1 649 ? -52.476 -1.386 85.153 1.00 90.38 649 SER A O 1
ATOM 5167 N N . LYS A 1 650 ? -51.845 -3.459 84.551 1.00 91.25 650 LYS A N 1
ATOM 5168 C CA . LYS A 1 650 ? -52.994 -4.151 85.152 1.00 91.25 650 LYS A CA 1
ATOM 5169 C C . LYS A 1 650 ? -52.984 -4.071 86.681 1.00 91.25 650 LYS A C 1
ATOM 5171 O O . LYS A 1 650 ? -54.046 -4.029 87.291 1.00 91.25 650 LYS A O 1
ATOM 5176 N N . ASN A 1 651 ? -51.794 -4.044 87.279 1.00 91.69 651 ASN A N 1
ATOM 5177 C CA . ASN A 1 651 ? -51.598 -4.035 88.730 1.00 91.69 651 ASN A CA 1
ATOM 5178 C C . ASN A 1 651 ? -51.187 -2.644 89.259 1.00 91.69 651 ASN A C 1
ATOM 5180 O O . ASN A 1 651 ? -50.728 -2.545 90.391 1.00 91.69 651 ASN A O 1
ATOM 5184 N N . ASN A 1 652 ? -51.330 -1.581 88.451 1.00 89.19 652 ASN A N 1
ATOM 5185 C CA . ASN A 1 652 ? -50.923 -0.203 88.776 1.00 89.19 652 ASN A CA 1
ATOM 5186 C C . ASN A 1 652 ? -49.448 -0.053 89.202 1.00 89.19 652 ASN A C 1
ATOM 5188 O O . ASN A 1 652 ? -49.114 0.805 90.015 1.00 89.19 652 ASN A O 1
ATOM 5192 N N . ILE A 1 653 ? -48.562 -0.877 88.642 1.00 91.44 653 ILE A N 1
ATOM 5193 C CA . ILE A 1 653 ? -47.124 -0.824 88.919 1.00 91.44 653 ILE A CA 1
ATOM 5194 C C . ILE A 1 653 ? -46.454 0.206 88.010 1.00 91.44 653 ILE A C 1
ATOM 5196 O O . ILE A 1 653 ? -46.614 0.142 86.787 1.00 91.44 653 ILE A O 1
ATOM 5200 N N . ASP A 1 654 ? -45.666 1.097 88.619 1.00 87.44 654 ASP A N 1
ATOM 5201 C CA . ASP A 1 654 ? -44.697 1.967 87.944 1.00 87.44 654 ASP A CA 1
ATOM 5202 C C . ASP A 1 654 ? -45.314 2.853 86.839 1.00 87.44 654 ASP A C 1
ATOM 5204 O O . ASP A 1 654 ? -44.813 2.916 85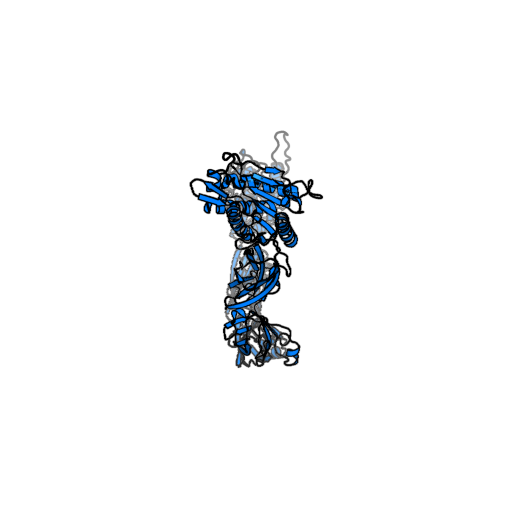.727 1.00 87.44 654 ASP A O 1
ATOM 5208 N N . LEU A 1 655 ? -46.455 3.509 87.098 1.00 87.94 655 LEU A N 1
ATOM 5209 C CA . LEU A 1 655 ? -47.162 4.347 86.102 1.00 87.94 655 LEU A CA 1
ATOM 5210 C C . LEU A 1 655 ? -46.563 5.757 85.917 1.00 87.94 655 LEU A C 1
ATOM 5212 O O . LEU A 1 655 ? -47.000 6.506 85.034 1.00 87.94 655 LEU A O 1
ATOM 5216 N N . GLY A 1 656 ? -45.568 6.106 86.734 1.00 88.50 656 GLY A N 1
ATOM 5217 C CA . GLY A 1 656 ? -44.928 7.415 86.753 1.00 88.50 656 GLY A CA 1
ATOM 5218 C C . GLY A 1 656 ? -45.727 8.496 87.469 1.00 88.50 656 GLY A C 1
ATOM 5219 O O . GLY A 1 656 ? -46.863 8.299 87.908 1.00 88.50 656 GLY A O 1
ATOM 5220 N N . GLU A 1 657 ? -45.095 9.656 87.601 1.00 89.31 657 GLU A N 1
ATOM 5221 C CA . GLU A 1 657 ? -45.675 10.820 88.261 1.00 89.31 657 GLU A CA 1
ATOM 5222 C C . GLU A 1 657 ? -46.600 11.606 87.321 1.00 89.31 657 GLU A C 1
ATOM 5224 O O . GLU A 1 657 ? -46.528 11.510 86.088 1.00 89.31 657 GLU A O 1
ATOM 5229 N N . LYS A 1 658 ? -47.494 12.391 87.930 1.00 90.69 658 LYS A N 1
ATOM 5230 C CA . LYS A 1 658 ? -48.411 13.295 87.236 1.00 90.69 658 LYS A CA 1
ATOM 5231 C C . LYS A 1 658 ? -48.225 14.712 87.757 1.00 90.69 658 LYS A C 1
ATOM 5233 O O . LYS A 1 658 ? -48.216 14.925 88.967 1.00 90.69 658 LYS A O 1
ATOM 5238 N N . PHE A 1 659 ? -48.160 15.672 86.845 1.00 90.50 659 PHE A N 1
ATOM 5239 C CA . PHE A 1 659 ? -48.015 17.091 87.158 1.00 90.50 659 PHE A CA 1
ATOM 5240 C C . PHE A 1 659 ? -49.148 17.880 86.526 1.00 90.50 659 PHE A C 1
ATOM 5242 O O . PHE A 1 659 ? -49.563 17.587 85.407 1.00 90.50 659 PHE A O 1
ATOM 5249 N N . ILE A 1 660 ? -49.644 18.887 87.240 1.00 90.62 660 ILE A N 1
ATOM 5250 C CA . ILE A 1 660 ? -50.686 19.778 86.739 1.00 90.62 660 ILE A CA 1
ATOM 5251 C C . ILE A 1 660 ? -50.138 21.198 86.772 1.00 90.62 660 ILE A C 1
ATOM 5253 O O . ILE A 1 660 ? -49.910 21.748 87.846 1.00 90.62 660 ILE A O 1
ATOM 5257 N N . HIS A 1 661 ? -49.978 21.794 85.593 1.00 90.81 661 HIS A N 1
ATOM 5258 C CA . HIS A 1 661 ? -49.625 23.206 85.436 1.00 90.81 661 HIS A CA 1
ATOM 5259 C C . HIS A 1 661 ? -50.714 23.881 84.619 1.00 90.81 661 HIS A C 1
ATOM 5261 O O . HIS A 1 661 ? -51.109 23.359 83.577 1.00 90.81 661 HIS A O 1
ATOM 5267 N N . ASN A 1 662 ? -51.220 25.024 85.086 1.00 87.00 662 ASN A N 1
ATOM 5268 C CA . ASN A 1 662 ? -52.224 25.819 84.366 1.00 87.00 662 ASN A CA 1
ATOM 5269 C C . ASN A 1 662 ? -53.452 25.000 83.899 1.00 87.00 662 ASN A C 1
ATOM 5271 O O . ASN A 1 662 ? -53.982 25.220 82.814 1.00 87.00 662 ASN A O 1
ATOM 5275 N N . GLY A 1 663 ? -53.885 24.018 84.701 1.00 87.88 663 GLY A N 1
ATOM 5276 C CA . GLY A 1 663 ? -55.030 23.149 84.396 1.00 87.88 663 GLY A CA 1
ATOM 5277 C C . GLY A 1 663 ? -54.765 22.027 83.382 1.00 87.88 663 GLY A C 1
ATOM 5278 O O . GLY A 1 663 ? -55.681 21.262 83.087 1.00 87.88 663 GLY A O 1
ATOM 5279 N N . LYS A 1 664 ? -53.536 21.887 82.868 1.00 91.56 664 LYS A N 1
ATOM 5280 C CA . LYS A 1 664 ? -53.126 20.798 81.971 1.00 91.56 664 LYS A CA 1
ATOM 5281 C C . LYS A 1 664 ? -52.354 19.724 82.738 1.00 91.56 664 LYS A C 1
ATOM 5283 O O . LYS A 1 664 ? -51.416 20.037 83.468 1.00 91.56 664 LYS A O 1
ATOM 5288 N N . GLU A 1 665 ? -52.755 18.466 82.554 1.00 93.44 665 GLU A N 1
ATOM 5289 C CA . GLU A 1 665 ? -52.098 17.289 83.136 1.00 93.44 665 GLU A CA 1
ATOM 5290 C C . GLU A 1 665 ? -50.943 16.808 82.239 1.00 93.44 665 GLU A C 1
ATOM 5292 O O . GLU A 1 665 ? -51.076 16.739 81.016 1.00 93.44 665 GLU A O 1
ATOM 5297 N N . TYR A 1 666 ? -49.822 16.452 82.863 1.00 91.88 666 TYR A N 1
ATOM 5298 C CA . TYR A 1 666 ? -48.616 15.912 82.242 1.00 91.88 666 TYR A CA 1
ATOM 5299 C C . TYR A 1 666 ? -48.222 14.619 82.957 1.00 91.88 666 TYR A C 1
ATOM 5301 O O . TYR A 1 666 ? -48.008 14.639 84.169 1.00 91.88 666 TYR A O 1
ATOM 5309 N N . LYS A 1 667 ? -48.114 13.501 82.231 1.00 92.38 667 LYS A N 1
ATOM 5310 C CA . LYS A 1 667 ? -47.742 12.199 82.809 1.00 92.38 667 LYS A CA 1
ATOM 5311 C C . LYS A 1 667 ? -46.387 11.745 82.297 1.00 92.38 667 LYS A C 1
ATOM 5313 O O . LYS A 1 667 ? -46.186 11.691 81.084 1.00 92.38 667 LYS A O 1
ATOM 5318 N N . SER A 1 668 ? -45.495 11.345 83.202 1.00 92.00 668 SER A N 1
ATOM 5319 C CA . SER A 1 668 ? -44.149 10.885 82.831 1.00 92.00 668 SER A CA 1
ATOM 5320 C C . SER A 1 668 ? -44.179 9.732 81.821 1.00 92.00 668 SER A C 1
ATOM 5322 O O . SER A 1 668 ? -43.473 9.775 80.817 1.00 92.00 668 SER A O 1
ATOM 5324 N N . SER A 1 669 ? -45.050 8.739 82.030 1.00 91.75 669 SER A N 1
ATOM 5325 C CA . SER A 1 669 ? -45.198 7.572 81.146 1.00 91.75 669 SER A CA 1
ATOM 5326 C C . SER A 1 669 ? -45.612 7.932 79.714 1.00 91.75 669 SER A C 1
ATOM 5328 O O . SER A 1 669 ? -45.080 7.367 78.757 1.00 91.75 669 SER A O 1
ATOM 5330 N N . GLU A 1 670 ? -46.524 8.893 79.542 1.00 92.94 670 GLU A N 1
ATOM 5331 C CA . GLU A 1 670 ? -46.987 9.343 78.222 1.00 92.94 670 GLU A CA 1
ATOM 5332 C C . GLU A 1 670 ? -45.880 10.105 77.480 1.00 92.94 670 GLU A C 1
ATOM 5334 O O . GLU A 1 670 ? -45.570 9.784 76.332 1.00 92.94 670 GLU A O 1
ATOM 5339 N N . VAL A 1 671 ? -45.218 11.051 78.153 1.00 93.69 671 VAL A N 1
ATOM 5340 C CA . VAL A 1 671 ? -44.150 11.875 77.560 1.00 93.69 671 VAL A CA 1
ATOM 5341 C C . VAL A 1 671 ? -42.954 11.026 77.127 1.00 93.69 671 VAL A C 1
ATOM 5343 O O . VAL A 1 671 ? -42.466 11.172 76.001 1.00 93.69 671 VAL A O 1
ATOM 5346 N N . ASN A 1 672 ? -42.513 10.101 77.985 1.00 95.06 672 ASN A N 1
ATOM 5347 C CA . ASN A 1 672 ? -41.395 9.204 77.690 1.00 95.06 672 ASN A CA 1
ATOM 5348 C C . ASN A 1 672 ? -41.696 8.314 76.479 1.00 95.06 672 ASN A C 1
ATOM 5350 O O . ASN A 1 672 ? -40.871 8.191 75.569 1.00 95.06 672 ASN A O 1
ATOM 5354 N N . MET A 1 673 ? -42.892 7.717 76.443 1.00 95.62 673 MET A N 1
ATOM 5355 C CA . MET A 1 673 ? -43.329 6.861 75.340 1.00 95.62 673 MET A CA 1
ATOM 5356 C C . MET A 1 673 ? -43.428 7.636 74.023 1.00 95.62 673 MET A C 1
ATOM 5358 O O . MET A 1 673 ? -42.958 7.171 72.981 1.00 95.62 673 MET A O 1
ATOM 5362 N N . GLU A 1 674 ? -44.006 8.836 74.050 1.00 95.75 674 GLU A N 1
ATOM 5363 C CA . GLU A 1 674 ? -44.162 9.666 72.858 1.00 95.75 674 GLU A CA 1
ATOM 5364 C C . GLU A 1 674 ? -42.828 10.048 72.212 1.00 95.75 674 GLU A C 1
ATOM 5366 O O . GLU A 1 674 ? -42.734 10.048 70.977 1.00 95.75 674 GLU A O 1
ATOM 5371 N N . LEU A 1 675 ? -41.808 10.371 73.014 1.00 96.31 675 LEU A N 1
ATOM 5372 C CA . LEU A 1 675 ? -40.466 10.652 72.508 1.00 96.31 675 LEU A CA 1
ATOM 5373 C C . LEU A 1 675 ? -39.775 9.370 72.018 1.00 96.31 675 LEU A C 1
ATOM 5375 O O . LEU A 1 675 ? -39.154 9.383 70.953 1.00 96.31 675 LEU A O 1
ATOM 5379 N N . ALA A 1 676 ? -39.931 8.251 72.735 1.00 97.25 676 ALA A N 1
ATOM 5380 C CA . ALA A 1 676 ? -39.346 6.959 72.369 1.00 97.25 676 ALA A CA 1
ATOM 5381 C C . ALA A 1 676 ? -39.823 6.453 71.000 1.00 97.25 676 ALA A C 1
ATOM 5383 O O . ALA A 1 676 ? -39.011 6.004 70.190 1.00 97.25 676 ALA A O 1
ATOM 5384 N N . VAL A 1 677 ? -41.120 6.570 70.698 1.00 97.31 677 VAL A N 1
ATOM 5385 C CA . VAL A 1 677 ? -41.686 6.179 69.392 1.00 97.31 677 VAL A CA 1
ATOM 5386 C C . VAL A 1 677 ? -41.121 7.036 68.261 1.00 97.31 677 VAL A C 1
ATOM 5388 O O . VAL A 1 677 ? -40.739 6.505 67.218 1.00 97.31 677 VAL A O 1
ATOM 5391 N N . LYS A 1 678 ? -41.016 8.353 68.471 1.00 97.50 678 LYS A N 1
ATOM 5392 C CA . LYS A 1 678 ? -40.428 9.264 67.477 1.00 97.50 678 LYS A CA 1
ATOM 5393 C C . LYS A 1 678 ? -38.955 8.936 67.246 1.00 97.50 678 LYS A C 1
ATOM 5395 O O . LYS A 1 678 ? -38.509 8.872 66.105 1.00 97.50 678 LYS A O 1
ATOM 5400 N N . LEU A 1 679 ? -38.200 8.661 68.310 1.00 97.12 679 LEU A N 1
ATOM 5401 C CA . LEU A 1 679 ? -36.797 8.265 68.200 1.00 97.12 679 LEU A CA 1
ATOM 5402 C C . LEU A 1 679 ? -36.634 6.914 67.484 1.00 97.12 679 LEU A C 1
ATOM 5404 O O . LEU A 1 679 ? -35.742 6.777 66.645 1.00 97.12 679 LEU A O 1
ATOM 5408 N N . LYS A 1 680 ? -37.519 5.941 67.749 1.00 96.12 680 LYS A N 1
ATOM 5409 C CA . LYS A 1 680 ? -37.570 4.646 67.045 1.00 96.12 680 LYS A CA 1
ATOM 5410 C C . LYS A 1 680 ? -37.706 4.830 65.540 1.00 96.12 680 LYS A C 1
ATOM 5412 O O . LYS A 1 680 ? -36.959 4.207 64.786 1.00 96.12 680 LYS A O 1
ATOM 5417 N N . GLU A 1 681 ? -38.626 5.686 65.105 1.00 94.38 681 GLU A N 1
ATOM 5418 C CA . GLU A 1 681 ? -38.831 6.001 63.689 1.00 94.38 681 GLU A CA 1
ATOM 5419 C C . GLU A 1 681 ? -37.565 6.601 63.062 1.00 94.38 681 GLU A C 1
ATOM 5421 O O . GLU A 1 681 ? -37.072 6.102 62.048 1.00 94.38 681 GLU A O 1
ATOM 5426 N N . GLN A 1 682 ? -36.975 7.612 63.706 1.00 94.69 682 GLN A N 1
ATOM 5427 C CA . GLN A 1 682 ? -35.792 8.296 63.180 1.00 94.69 682 GLN A CA 1
ATOM 5428 C C . GLN A 1 682 ? -34.568 7.375 63.103 1.00 94.69 682 GLN A C 1
ATOM 5430 O O . GLN A 1 682 ? -33.905 7.319 62.070 1.00 94.69 682 GLN A O 1
ATOM 5435 N N . LEU A 1 683 ? -34.289 6.582 64.138 1.00 91.75 683 LEU A N 1
ATOM 5436 C CA . LEU A 1 683 ? -33.194 5.605 64.118 1.00 91.75 683 LEU A CA 1
ATOM 5437 C C . LEU A 1 683 ? -33.430 4.481 63.096 1.00 91.75 683 LEU A C 1
ATOM 5439 O O . LEU A 1 683 ? -32.485 4.021 62.453 1.00 91.75 683 LEU A O 1
ATOM 5443 N N . SER A 1 684 ? -34.680 4.070 62.874 1.00 88.31 684 SER A N 1
ATOM 5444 C CA . SER A 1 684 ? -34.999 3.087 61.829 1.00 88.31 684 SER A CA 1
ATOM 5445 C C . SER A 1 684 ? -34.648 3.615 60.431 1.00 88.31 684 SER A C 1
ATOM 5447 O O . SER A 1 684 ? -34.128 2.862 59.605 1.00 88.31 684 SER A O 1
ATOM 5449 N N . ASN A 1 685 ? -34.815 4.921 60.185 1.00 85.56 685 ASN A N 1
ATOM 5450 C CA . ASN A 1 685 ? -34.407 5.567 58.930 1.00 85.56 685 ASN A CA 1
ATOM 5451 C C . ASN A 1 685 ? -32.883 5.554 58.713 1.00 85.56 685 ASN A C 1
ATOM 5453 O O . ASN A 1 685 ? -32.428 5.488 57.569 1.00 85.56 685 ASN A O 1
ATOM 5457 N N . PHE A 1 686 ? -32.095 5.524 59.792 1.00 84.00 686 PHE A N 1
ATOM 5458 C CA . PHE A 1 686 ? -30.642 5.313 59.748 1.00 84.00 686 PHE A CA 1
ATOM 5459 C C . PHE A 1 686 ? -30.235 3.837 59.569 1.00 84.00 686 PHE A C 1
ATOM 5461 O O . PHE A 1 686 ? -29.047 3.528 59.512 1.00 84.00 686 PHE A O 1
ATOM 5468 N N . GLY A 1 687 ? -31.194 2.916 59.428 1.00 83.88 687 GLY A N 1
ATOM 5469 C CA . GLY A 1 687 ? -30.942 1.497 59.164 1.00 83.88 687 GLY A CA 1
ATOM 5470 C C . GLY A 1 687 ? -30.751 0.635 60.409 1.00 83.88 687 GLY A C 1
ATOM 5471 O O . GLY A 1 687 ? -30.459 -0.555 60.269 1.00 83.88 687 GLY A O 1
ATOM 5472 N N . TYR A 1 688 ? -30.945 1.189 61.606 1.00 88.06 688 TYR A N 1
ATOM 5473 C CA . TYR A 1 688 ? -30.921 0.424 62.851 1.00 88.06 688 TYR A CA 1
ATOM 5474 C C . TYR A 1 688 ? -32.166 -0.458 62.978 1.00 88.06 688 TYR A C 1
ATOM 5476 O O . TYR A 1 688 ? -33.256 -0.109 62.521 1.00 88.06 688 TYR A O 1
ATOM 5484 N N . LYS A 1 689 ? -32.023 -1.613 63.629 1.00 89.56 689 LYS A N 1
ATOM 5485 C CA . LYS A 1 689 ? -33.170 -2.359 64.152 1.00 89.56 689 LYS A CA 1
ATOM 5486 C C . LYS A 1 689 ? -33.499 -1.780 65.523 1.00 89.56 689 LYS A C 1
ATOM 5488 O O . LYS A 1 689 ? -32.744 -1.993 66.463 1.00 89.56 689 LYS A O 1
ATOM 5493 N N . VAL A 1 690 ? -34.608 -1.060 65.642 1.00 93.50 690 VAL A N 1
ATOM 5494 C CA . VAL A 1 690 ? -34.954 -0.365 66.888 1.00 93.50 690 VAL A CA 1
ATOM 5495 C C . VAL A 1 690 ? -36.123 -1.049 67.580 1.00 93.50 690 VAL A C 1
ATOM 5497 O O . VAL A 1 690 ? -37.158 -1.306 66.964 1.00 93.50 690 VAL A O 1
ATOM 5500 N N . LEU A 1 691 ? -35.948 -1.361 68.858 1.00 96.12 691 LEU A N 1
ATOM 5501 C CA . LEU A 1 691 ? -36.914 -2.083 69.680 1.00 96.12 691 LEU A CA 1
ATOM 5502 C C . LEU A 1 691 ? -37.285 -1.239 70.896 1.00 96.12 691 LEU A C 1
ATOM 5504 O O . LEU A 1 691 ? -36.421 -0.574 71.460 1.00 96.12 691 LEU A O 1
ATOM 5508 N N . LEU A 1 692 ? -38.553 -1.279 71.302 1.00 97.31 692 LEU A N 1
ATOM 5509 C CA . LEU A 1 692 ? -39.001 -0.674 72.553 1.00 97.31 692 LEU A CA 1
ATOM 5510 C C . LEU A 1 692 ? -39.139 -1.771 73.607 1.00 97.31 692 LEU A C 1
ATOM 5512 O O . LEU A 1 692 ? -39.626 -2.854 73.289 1.00 97.31 692 LEU A O 1
ATOM 5516 N N . THR A 1 693 ? -38.738 -1.507 74.848 1.00 96.12 693 THR A N 1
ATOM 5517 C CA . THR A 1 693 ? -38.948 -2.450 75.969 1.00 96.12 693 THR A CA 1
ATOM 5518 C C . THR A 1 693 ? -40.425 -2.633 76.340 1.00 96.12 693 THR A C 1
ATOM 5520 O O . THR A 1 693 ? -40.772 -3.587 77.039 1.00 96.12 693 THR A O 1
ATOM 5523 N N . GLN A 1 694 ? -41.278 -1.719 75.877 1.00 93.69 694 GLN A N 1
ATOM 5524 C CA . GLN A 1 694 ? -42.736 -1.800 75.886 1.00 93.69 694 GLN A CA 1
ATOM 5525 C C . GLN A 1 694 ? -43.300 -1.041 74.678 1.00 93.69 694 GLN A C 1
ATOM 5527 O O . GLN A 1 694 ? -42.781 0.015 74.309 1.00 93.69 694 GLN A O 1
ATOM 5532 N N . GLU A 1 695 ? -44.362 -1.550 74.061 1.00 93.88 695 GLU A N 1
ATOM 5533 C CA . GLU A 1 695 ? -45.036 -0.856 72.952 1.00 93.88 695 GLU A CA 1
ATOM 5534 C C . GLU A 1 695 ? -46.134 0.108 73.470 1.00 93.88 695 GLU A C 1
ATOM 5536 O O . GLU A 1 695 ? -46.709 -0.127 74.533 1.00 93.88 695 GLU A O 1
ATOM 5541 N N . PRO A 1 696 ? -46.497 1.183 72.736 1.00 92.00 696 PRO A N 1
ATOM 5542 C CA . PRO A 1 696 ? -47.429 2.220 73.222 1.00 92.00 696 PRO A CA 1
ATOM 5543 C C . PRO A 1 696 ? -48.829 1.722 73.613 1.00 92.00 696 PRO A C 1
ATOM 5545 O O . PRO A 1 696 ? -49.546 2.371 74.374 1.00 92.00 696 PRO A O 1
ATOM 5548 N N . SER A 1 697 ? -49.248 0.587 73.055 1.00 90.06 697 SER A N 1
ATOM 5549 C CA . SER A 1 697 ? -50.540 -0.047 73.318 1.00 90.06 697 SER A CA 1
ATOM 5550 C C . SER A 1 697 ? -50.460 -1.205 74.316 1.00 90.06 697 SER A C 1
ATOM 5552 O O . SER A 1 697 ? -51.498 -1.794 74.630 1.00 90.06 697 SER A O 1
ATOM 5554 N N . GLU A 1 698 ? -49.268 -1.541 74.812 1.00 89.69 698 GLU A N 1
ATOM 5555 C CA . GLU A 1 698 ? -49.042 -2.697 75.674 1.00 89.69 698 GLU A CA 1
ATOM 5556 C C . GLU A 1 698 ? -49.668 -2.493 77.059 1.00 89.69 698 GLU A C 1
ATOM 5558 O O . GLU A 1 698 ? -49.527 -1.439 77.677 1.00 89.69 698 GLU A O 1
ATOM 5563 N N . ILE A 1 699 ? -50.373 -3.517 77.553 1.00 90.81 699 ILE A N 1
ATOM 5564 C CA . ILE A 1 699 ? -50.848 -3.574 78.938 1.00 90.81 699 ILE A CA 1
ATOM 5565 C C . ILE A 1 699 ? -49.955 -4.550 79.681 1.00 90.81 699 ILE A C 1
ATOM 5567 O O . ILE A 1 699 ? -49.989 -5.758 79.437 1.00 90.81 699 ILE A O 1
ATOM 5571 N N . ASN A 1 700 ? -49.164 -4.018 80.599 1.00 88.25 700 ASN A N 1
ATOM 5572 C CA . ASN A 1 700 ? -48.236 -4.814 81.364 1.00 88.25 700 ASN A CA 1
ATOM 5573 C C . ASN A 1 700 ? -48.905 -5.490 82.590 1.00 88.25 700 ASN A C 1
ATOM 5575 O O . ASN A 1 700 ? -49.831 -4.944 83.191 1.00 88.25 700 ASN A O 1
ATOM 5579 N N . ASN A 1 701 ? -48.418 -6.681 82.963 1.00 90.31 701 ASN A N 1
ATOM 5580 C CA . ASN A 1 701 ? -48.916 -7.501 84.078 1.00 90.31 701 ASN A CA 1
ATOM 5581 C C . ASN A 1 701 ? -47.882 -7.697 85.210 1.00 90.31 701 ASN A C 1
ATOM 5583 O O . ASN A 1 701 ? -48.009 -8.650 85.984 1.00 90.31 701 ASN A O 1
ATOM 5587 N N . ASP A 1 702 ? -46.857 -6.845 85.298 1.00 92.12 702 ASP A N 1
ATOM 5588 C CA . ASP A 1 702 ? -45.827 -6.893 86.344 1.00 92.12 702 ASP A CA 1
ATOM 5589 C C . ASP A 1 702 ? -46.499 -6.767 87.722 1.00 92.12 702 ASP A C 1
ATOM 5591 O O . ASP A 1 702 ? -47.461 -6.008 87.880 1.00 92.12 702 ASP A O 1
ATOM 5595 N N . LYS A 1 703 ? -46.058 -7.554 88.713 1.00 93.00 703 LYS A N 1
ATOM 5596 C CA . LYS A 1 703 ? -46.654 -7.543 90.064 1.00 93.00 703 LYS A CA 1
ATOM 5597 C C . LYS A 1 703 ? -45.889 -6.640 91.025 1.00 93.00 703 LYS A C 1
ATOM 5599 O O . LYS A 1 703 ? -46.465 -6.183 92.005 1.00 93.00 703 LYS A O 1
ATOM 5604 N N . THR A 1 704 ? -44.613 -6.395 90.744 1.00 94.06 704 THR A N 1
ATOM 5605 C CA . THR A 1 704 ? -43.714 -5.545 91.528 1.00 94.06 704 THR A CA 1
ATOM 5606 C C . THR A 1 704 ? -42.852 -4.685 90.604 1.00 94.06 704 THR A C 1
ATOM 5608 O O . THR A 1 704 ? -42.745 -4.945 89.404 1.00 94.06 704 THR A O 1
ATOM 5611 N N . GLU A 1 705 ? -42.205 -3.665 91.162 1.00 88.62 705 GLU A N 1
ATOM 5612 C CA . GLU A 1 705 ? -41.213 -2.861 90.439 1.00 88.62 705 GLU A CA 1
ATOM 5613 C C . GLU A 1 705 ? -40.010 -3.711 89.979 1.00 88.62 705 GLU A C 1
ATOM 5615 O O . GLU A 1 705 ? -39.518 -3.561 88.860 1.00 88.62 705 GLU A O 1
ATOM 5620 N N . ASP A 1 706 ? -39.608 -4.706 90.776 1.00 92.94 706 ASP A N 1
ATOM 5621 C CA . ASP A 1 706 ? -38.566 -5.662 90.391 1.00 92.94 706 ASP A CA 1
ATOM 5622 C C . ASP A 1 706 ? -38.970 -6.513 89.181 1.00 92.94 706 ASP A C 1
ATOM 5624 O O . ASP A 1 706 ? -38.141 -6.767 88.301 1.00 92.94 706 ASP A O 1
ATOM 5628 N N . ASP A 1 707 ? -40.230 -6.955 89.097 1.00 92.31 707 ASP A N 1
ATOM 5629 C CA . ASP A 1 707 ? -40.740 -7.674 87.922 1.00 92.31 707 ASP A CA 1
ATOM 5630 C C . ASP A 1 707 ? -40.612 -6.805 86.661 1.00 92.31 707 ASP A C 1
ATOM 5632 O O . ASP A 1 707 ? -40.186 -7.292 85.607 1.00 92.31 707 ASP A O 1
ATOM 5636 N N . ASN A 1 708 ? -40.901 -5.506 86.790 1.00 93.19 708 ASN A N 1
ATOM 5637 C CA . ASN A 1 708 ? -40.805 -4.533 85.707 1.00 93.19 708 ASN A CA 1
ATOM 5638 C C . ASN A 1 708 ? -39.380 -4.373 85.179 1.00 93.19 708 ASN A C 1
ATOM 5640 O O . ASN A 1 708 ? -39.113 -4.589 83.989 1.00 93.19 708 ASN A O 1
ATOM 5644 N N . LEU A 1 709 ? -38.443 -4.069 86.076 1.00 93.94 709 LEU A N 1
ATOM 5645 C CA . LEU A 1 709 ? -37.034 -3.908 85.731 1.00 93.94 709 LEU A CA 1
ATOM 5646 C C . LEU A 1 709 ? -36.450 -5.209 85.161 1.00 93.94 709 LEU A C 1
ATOM 5648 O O . LEU A 1 709 ? -35.703 -5.188 84.177 1.00 93.94 709 LEU A O 1
ATOM 5652 N N . ASN A 1 710 ? -36.833 -6.365 85.711 1.00 94.75 710 ASN A N 1
ATOM 5653 C CA . ASN A 1 710 ? -36.396 -7.668 85.212 1.00 94.75 710 ASN A CA 1
ATOM 5654 C C . ASN A 1 710 ? -36.906 -7.975 83.803 1.00 94.75 710 ASN A C 1
ATOM 5656 O O . ASN A 1 710 ? -36.160 -8.551 83.004 1.00 94.75 710 ASN A O 1
ATOM 5660 N N . ARG A 1 711 ? -38.147 -7.604 83.477 1.00 94.88 711 ARG A N 1
ATOM 5661 C CA . ARG A 1 711 ? -38.710 -7.770 82.132 1.00 94.88 711 ARG A CA 1
ATOM 5662 C C . ARG A 1 711 ? -37.965 -6.910 81.113 1.00 94.88 711 ARG A C 1
ATOM 5664 O O . ARG A 1 711 ? -37.536 -7.442 80.088 1.00 94.88 711 ARG A O 1
ATOM 5671 N N . ARG A 1 712 ? -37.742 -5.625 81.415 1.00 96.50 712 ARG A N 1
ATOM 5672 C CA . ARG A 1 712 ? -36.983 -4.689 80.556 1.00 96.50 712 ARG A CA 1
ATOM 5673 C C . ARG A 1 712 ? -35.548 -5.177 80.325 1.00 96.50 712 ARG A C 1
ATOM 5675 O O . ARG A 1 712 ? -35.068 -5.181 79.187 1.00 96.50 712 ARG A O 1
ATOM 5682 N N . ARG A 1 713 ? -34.889 -5.685 81.375 1.00 96.00 713 ARG A N 1
ATOM 5683 C CA . ARG A 1 713 ? -33.572 -6.337 81.279 1.00 96.00 713 ARG A CA 1
ATOM 5684 C C . ARG A 1 713 ? -33.586 -7.536 80.331 1.00 96.00 713 ARG A C 1
ATOM 5686 O O . ARG A 1 713 ? -32.843 -7.535 79.353 1.00 96.00 713 ARG A O 1
ATOM 5693 N N . LYS A 1 714 ? -34.440 -8.533 80.591 1.00 96.06 714 LYS A N 1
ATOM 5694 C CA . LYS A 1 714 ? -34.507 -9.767 79.786 1.00 96.06 714 LYS A CA 1
ATOM 5695 C C . LYS A 1 714 ? -34.819 -9.475 78.324 1.00 96.06 714 LYS A C 1
ATOM 5697 O O . LYS A 1 714 ? -34.240 -10.095 77.438 1.00 96.06 714 LYS A O 1
ATOM 5702 N N . PHE A 1 715 ? -35.721 -8.531 78.062 1.00 96.12 715 PHE A N 1
ATOM 5703 C CA . PHE A 1 715 ? -36.031 -8.098 76.704 1.00 96.12 715 PHE A CA 1
ATOM 5704 C C . PHE A 1 715 ? -34.781 -7.567 75.990 1.00 96.12 715 PHE A C 1
ATOM 5706 O O . PHE A 1 715 ? -34.468 -7.994 74.877 1.00 96.12 715 PHE A O 1
ATOM 5713 N N . THR A 1 716 ? -34.031 -6.690 76.660 1.00 95.69 716 THR A N 1
ATOM 5714 C CA . THR A 1 716 ? -32.811 -6.086 76.114 1.00 95.69 716 THR A CA 1
ATOM 5715 C C . THR A 1 716 ? -31.733 -7.141 75.849 1.00 95.69 716 THR A C 1
ATOM 5717 O O . THR A 1 716 ? -31.200 -7.201 74.740 1.00 95.69 716 THR A O 1
ATOM 5720 N N . GLU A 1 717 ? -31.465 -8.033 76.805 1.00 93.00 717 GLU A N 1
ATOM 5721 C CA . GLU A 1 717 ? -30.490 -9.128 76.661 1.00 93.00 717 GLU A CA 1
ATOM 5722 C C . GLU A 1 717 ? -30.859 -10.079 75.509 1.00 93.00 717 GLU A C 1
ATOM 5724 O O . GLU A 1 717 ? -30.031 -10.371 74.642 1.00 93.00 717 GLU A O 1
ATOM 5729 N N . ASN A 1 718 ? -32.126 -10.498 75.434 1.00 94.44 718 ASN A N 1
ATOM 5730 C CA . ASN A 1 718 ? -32.614 -11.405 74.389 1.00 94.44 718 ASN A CA 1
ATOM 5731 C C . ASN A 1 718 ? -32.581 -10.777 72.992 1.00 94.44 718 ASN A C 1
ATOM 5733 O O . ASN A 1 718 ? -32.456 -11.487 71.991 1.00 94.44 718 ASN A O 1
ATOM 5737 N N . SER A 1 719 ? -32.685 -9.450 72.907 1.00 93.06 719 SER A N 1
ATOM 5738 C CA . SER A 1 719 ? -32.649 -8.737 71.633 1.00 93.06 719 SER A CA 1
ATOM 5739 C C . SER A 1 719 ? -31.261 -8.679 70.992 1.00 93.06 719 SER A C 1
ATOM 5741 O O . SER A 1 719 ? -31.170 -8.383 69.797 1.00 93.06 719 SER A O 1
ATOM 5743 N N . LYS A 1 720 ? -30.204 -8.982 71.764 1.00 91.31 720 LYS A N 1
ATOM 5744 C CA . LYS A 1 720 ? -28.799 -8.763 71.388 1.00 91.31 720 LYS A CA 1
ATOM 5745 C C . LYS A 1 720 ? -28.546 -7.303 70.998 1.00 91.31 720 LYS A C 1
ATOM 5747 O O . LYS A 1 720 ? -27.967 -7.032 69.950 1.00 91.31 720 LYS A O 1
ATOM 5752 N N . ALA A 1 721 ? -29.049 -6.384 71.822 1.00 93.12 721 ALA A N 1
ATOM 5753 C CA . ALA A 1 721 ? -28.883 -4.949 71.634 1.00 93.12 721 ALA A CA 1
ATOM 5754 C C . ALA A 1 721 ? -27.399 -4.564 71.535 1.00 93.12 721 ALA A C 1
ATOM 5756 O O . ALA A 1 721 ? -26.577 -5.087 72.275 1.00 93.12 721 ALA A O 1
ATOM 5757 N N . ASP A 1 722 ? -27.077 -3.625 70.651 1.00 93.00 722 ASP A N 1
ATOM 5758 C CA . ASP A 1 722 ? -25.783 -2.950 70.549 1.00 93.00 722 ASP A CA 1
ATOM 5759 C C . ASP A 1 722 ? -25.742 -1.657 71.380 1.00 93.00 722 ASP A C 1
ATOM 5761 O O . ASP A 1 722 ? -24.658 -1.148 71.658 1.00 93.00 722 ASP A O 1
ATOM 5765 N N . MET A 1 723 ? -26.901 -1.102 71.757 1.00 94.81 723 MET A N 1
ATOM 5766 C CA . MET A 1 723 ? -27.033 0.066 72.637 1.00 94.81 723 MET A CA 1
ATOM 5767 C C . MET A 1 723 ? -28.395 0.076 73.337 1.00 94.81 723 MET A C 1
ATOM 5769 O O . MET A 1 723 ? -29.410 -0.289 72.739 1.00 94.81 723 MET A O 1
ATOM 5773 N N . PHE A 1 724 ? -28.405 0.530 74.588 1.00 97.44 724 PHE A N 1
ATOM 5774 C CA . PHE A 1 724 ? -29.594 0.746 75.404 1.00 97.44 724 PHE A CA 1
ATOM 5775 C C . PHE A 1 724 ? -29.760 2.240 75.717 1.00 97.44 724 PHE A C 1
ATOM 5777 O O . PHE A 1 724 ? -28.820 2.898 76.171 1.00 97.44 724 PHE A O 1
ATOM 5784 N N . ILE A 1 725 ? -30.951 2.783 75.467 1.00 98.00 725 ILE A N 1
ATOM 5785 C CA . ILE A 1 725 ? -31.277 4.197 75.689 1.00 98.00 725 ILE A CA 1
ATOM 5786 C C . ILE A 1 725 ? -32.558 4.277 76.496 1.00 98.00 725 ILE A C 1
ATOM 5788 O O . ILE A 1 725 ? -33.626 3.966 75.981 1.00 98.00 725 ILE A O 1
ATOM 5792 N N . ARG A 1 726 ? -32.465 4.739 77.735 1.00 97.62 726 ARG A N 1
ATOM 5793 C CA . ARG A 1 726 ? -33.626 4.996 78.579 1.00 97.62 726 ARG A CA 1
ATOM 5794 C C . ARG A 1 726 ? -34.043 6.459 78.480 1.00 97.62 726 ARG A C 1
ATOM 5796 O O . ARG A 1 726 ? -33.193 7.347 78.489 1.00 97.62 726 ARG A O 1
ATOM 5803 N N . ILE A 1 727 ? -35.340 6.695 78.315 1.00 96.62 727 ILE A N 1
ATOM 5804 C CA . ILE A 1 727 ? -35.945 8.028 78.271 1.00 96.62 727 ILE A CA 1
ATOM 5805 C C . ILE A 1 727 ? -36.780 8.179 79.535 1.00 96.62 727 ILE A C 1
ATOM 5807 O O . ILE A 1 727 ? -37.763 7.461 79.713 1.00 96.62 727 ILE A O 1
ATOM 5811 N N . GLU A 1 728 ? -36.367 9.103 80.391 1.00 91.75 728 GLU A N 1
ATOM 5812 C CA . GLU A 1 728 ? -36.957 9.388 81.695 1.00 91.75 728 GLU A CA 1
ATOM 5813 C C . GLU A 1 728 ? -37.595 10.771 81.713 1.00 91.75 728 GLU A C 1
ATOM 5815 O O . GLU A 1 728 ? -37.277 11.636 80.905 1.00 91.75 728 GLU A O 1
ATOM 5820 N N . SER A 1 729 ? -38.468 10.993 82.688 1.00 84.50 729 SER A N 1
ATOM 5821 C CA . SER A 1 729 ? -39.002 12.311 83.013 1.00 84.50 729 SER A CA 1
ATOM 5822 C C . SER A 1 729 ? -38.962 12.450 84.527 1.00 84.50 729 SER A C 1
ATOM 5824 O O . SER A 1 729 ? -39.520 11.603 85.222 1.00 84.50 729 SER A O 1
ATOM 5826 N N . ASN A 1 730 ? -38.317 13.503 85.030 1.00 72.44 730 ASN A N 1
ATOM 5827 C CA . ASN A 1 730 ? -38.150 13.713 86.468 1.00 72.44 730 ASN A CA 1
ATOM 5828 C C . ASN A 1 730 ? -39.198 14.673 87.041 1.00 72.44 730 ASN A C 1
ATOM 5830 O O . ASN A 1 730 ? -39.619 15.626 86.375 1.00 72.44 730 ASN A O 1
ATOM 5834 N N . GLY A 1 731 ? -39.525 14.463 88.316 1.00 66.75 731 GLY A N 1
ATOM 5835 C CA . GLY A 1 731 ? -40.092 15.457 89.222 1.00 66.75 731 GLY A CA 1
ATOM 5836 C C . GLY A 1 731 ? -39.066 15.915 90.256 1.00 66.75 731 GLY A C 1
ATOM 5837 O O . GLY A 1 731 ? -38.222 15.138 90.702 1.00 66.75 731 GLY A O 1
ATOM 5838 N N . ASN A 1 732 ? -39.131 17.181 90.662 1.00 74.12 732 ASN A N 1
ATOM 5839 C CA . ASN A 1 732 ? -38.395 17.700 91.811 1.00 74.12 732 ASN A CA 1
ATOM 5840 C C . ASN A 1 732 ? -39.360 18.394 92.782 1.00 74.12 732 ASN A C 1
ATOM 5842 O O . ASN A 1 732 ? -40.343 19.004 92.361 1.00 74.12 732 ASN A O 1
ATOM 5846 N N . ARG A 1 733 ? -39.071 18.318 94.090 1.00 74.25 733 ARG A N 1
ATOM 5847 C CA . ARG A 1 733 ? -39.825 19.052 95.121 1.00 74.25 733 ARG A CA 1
ATOM 5848 C C . ARG A 1 733 ? -39.718 20.566 94.931 1.00 74.25 733 ARG A C 1
ATOM 5850 O O . ARG A 1 733 ? -40.656 21.279 95.272 1.00 74.25 733 ARG A O 1
ATOM 5857 N N . ASP A 1 734 ? -38.595 21.045 94.395 1.00 79.69 734 ASP A N 1
ATOM 5858 C CA . ASP A 1 734 ? -38.438 22.431 93.967 1.00 79.69 734 ASP A CA 1
ATOM 5859 C C . ASP A 1 734 ? -38.844 22.581 92.493 1.00 79.69 734 ASP A C 1
ATOM 5861 O O . ASP A 1 734 ? -38.131 22.157 91.580 1.00 79.69 734 ASP A O 1
ATOM 5865 N N . ALA A 1 735 ? -39.989 23.226 92.259 1.00 80.69 735 ALA A N 1
ATOM 5866 C CA . ALA A 1 735 ? -40.529 23.493 90.924 1.00 80.69 735 ALA A CA 1
ATOM 5867 C C . ALA A 1 735 ? -39.637 24.418 90.064 1.00 80.69 735 ALA A C 1
ATOM 5869 O O . ALA A 1 735 ? -39.874 24.560 88.860 1.00 80.69 735 ALA A O 1
ATOM 5870 N N . LYS A 1 736 ? -38.605 25.049 90.647 1.00 83.94 736 LYS A N 1
ATOM 5871 C CA . LYS A 1 736 ? -37.615 25.853 89.909 1.00 83.94 736 LYS A CA 1
ATOM 5872 C C . LYS A 1 736 ? -36.569 25.011 89.184 1.00 83.94 736 LYS A C 1
ATOM 5874 O O . LYS A 1 736 ? -35.921 25.531 88.281 1.00 83.94 736 LYS A O 1
ATOM 5879 N N . VAL A 1 737 ? -36.390 23.745 89.562 1.00 86.62 737 VAL A N 1
ATOM 5880 C CA . VAL A 1 737 ? -35.434 22.854 88.894 1.00 86.62 737 VAL A CA 1
ATOM 5881 C C . VAL A 1 737 ? -35.936 22.543 87.487 1.00 86.62 737 VAL A C 1
ATOM 5883 O O . VAL A 1 737 ? -37.026 22.004 87.320 1.00 86.62 737 VAL A O 1
ATOM 5886 N N . ASN A 1 738 ? -35.131 22.885 86.485 1.00 91.56 738 ASN A N 1
ATOM 5887 C CA . ASN A 1 738 ? -35.405 22.677 85.067 1.00 91.56 738 ASN A CA 1
ATOM 5888 C C . ASN A 1 738 ? -34.152 22.153 84.351 1.00 91.56 738 ASN A C 1
ATOM 5890 O O . ASN A 1 738 ? -33.070 22.103 84.938 1.00 91.56 738 ASN A O 1
ATOM 5894 N N . GLY A 1 739 ? -34.296 21.771 83.088 1.00 91.88 739 GLY A N 1
ATOM 5895 C CA . GLY A 1 739 ? -33.208 21.409 82.194 1.00 91.88 739 GLY A CA 1
ATOM 5896 C C . GLY A 1 739 ? -33.073 19.919 81.890 1.00 91.88 739 GLY A C 1
ATOM 5897 O O . GLY A 1 739 ? -33.707 19.051 82.492 1.00 91.88 739 GLY A O 1
ATOM 5898 N N . VAL A 1 740 ? -32.195 19.646 80.928 1.00 94.56 740 VAL A N 1
ATOM 5899 C CA . VAL A 1 740 ? -31.820 18.318 80.441 1.00 94.56 740 VAL A CA 1
ATOM 5900 C C . VAL A 1 740 ? -30.681 17.765 81.275 1.00 94.56 740 VAL A C 1
ATOM 5902 O O . VAL A 1 740 ? -29.724 18.480 81.578 1.00 94.56 740 VAL A O 1
ATOM 5905 N N . LYS A 1 741 ? -30.749 16.473 81.587 1.00 94.50 741 LYS A N 1
ATOM 5906 C CA . LYS A 1 741 ? -29.666 15.734 82.233 1.00 94.50 741 LYS A CA 1
ATOM 5907 C C . LYS A 1 741 ? -29.551 14.344 81.633 1.00 94.50 741 LYS A C 1
ATOM 5909 O O . LYS A 1 741 ? -30.564 13.724 81.317 1.00 94.50 741 LYS A O 1
ATOM 5914 N N . ALA A 1 742 ? -28.334 13.830 81.500 1.00 96.25 742 ALA A N 1
ATOM 5915 C CA . ALA A 1 742 ? -28.121 12.444 81.097 1.00 96.25 742 ALA A CA 1
ATOM 5916 C C . ALA A 1 742 ? -27.293 11.676 82.128 1.00 96.25 742 ALA A C 1
ATOM 5918 O O . ALA A 1 742 ? -26.378 12.207 82.758 1.00 96.25 742 ALA A O 1
ATOM 5919 N N . TYR A 1 743 ? -27.602 10.396 82.271 1.00 96.25 743 TYR A N 1
ATOM 5920 C CA . TYR A 1 743 ? -26.971 9.496 83.214 1.00 96.25 743 TYR A CA 1
ATOM 5921 C C . TYR A 1 743 ? -26.251 8.360 82.502 1.00 96.25 743 TYR A C 1
ATOM 5923 O O . TYR A 1 743 ? -26.704 7.821 81.489 1.00 96.25 743 TYR A O 1
ATOM 5931 N N . TYR A 1 744 ? -25.127 7.968 83.083 1.00 94.69 744 TYR A N 1
ATOM 5932 C CA . TYR A 1 744 ? -24.374 6.770 82.734 1.00 94.69 744 TYR A CA 1
ATOM 5933 C C . TYR A 1 744 ? -23.924 6.080 84.025 1.00 94.69 744 TYR A C 1
ATOM 5935 O O . TYR A 1 744 ? -23.966 6.678 85.097 1.00 94.69 744 TYR A O 1
ATOM 5943 N N . SER A 1 745 ? -23.483 4.826 83.939 1.00 92.12 745 SER A N 1
ATOM 5944 C CA . SER A 1 745 ? -22.984 4.095 85.108 1.00 92.12 745 SER A CA 1
ATOM 5945 C C . SER A 1 745 ? -21.630 3.461 84.830 1.00 92.12 745 SER A C 1
ATOM 5947 O O . SER A 1 745 ? -21.476 2.770 83.812 1.00 92.12 745 SER A O 1
ATOM 5949 N N . THR A 1 746 ? -20.665 3.670 85.733 1.00 88.62 746 THR A N 1
ATOM 5950 C CA . THR A 1 746 ? -19.409 2.897 85.762 1.00 88.62 746 THR A CA 1
ATOM 5951 C C . THR A 1 746 ? -19.518 1.650 86.646 1.00 88.62 746 THR A C 1
ATOM 5953 O O . THR A 1 746 ? -18.701 0.737 86.534 1.00 88.62 746 THR A O 1
ATOM 5956 N N . SER A 1 747 ? -20.570 1.577 87.469 1.00 82.12 747 SER A N 1
ATOM 5957 C CA . SER A 1 747 ? -20.859 0.462 88.371 1.00 82.12 747 SER A CA 1
ATOM 5958 C C . SER A 1 747 ? -21.289 -0.799 87.608 1.00 82.12 747 SER A C 1
ATOM 5960 O O . SER A 1 747 ? -22.044 -0.728 86.640 1.00 82.12 747 SER A O 1
ATOM 5962 N N . GLY A 1 748 ? -20.826 -1.970 88.059 1.00 75.69 748 GLY A N 1
ATOM 5963 C CA . GLY A 1 748 ? -21.098 -3.280 87.448 1.00 75.69 748 GLY A CA 1
ATOM 5964 C C . GLY A 1 748 ? -19.826 -4.126 87.335 1.00 75.69 748 GLY A C 1
ATOM 5965 O O . GLY A 1 748 ? -18.749 -3.586 87.094 1.00 75.69 748 GLY A O 1
ATOM 5966 N N . LYS A 1 749 ? -19.942 -5.452 87.513 1.00 60.81 749 LYS A N 1
ATOM 5967 C CA . LYS A 1 749 ? -18.805 -6.383 87.712 1.00 60.81 749 LYS A CA 1
ATOM 5968 C C . LYS A 1 749 ? -17.791 -6.423 86.545 1.00 60.81 749 LYS A C 1
ATOM 5970 O O . LYS A 1 749 ? -16.702 -6.948 86.722 1.00 60.81 749 LYS A O 1
ATOM 5975 N N . GLU A 1 750 ? -18.117 -5.827 85.395 1.00 68.12 750 GLU A N 1
ATOM 5976 C CA . GLU A 1 750 ? -17.286 -5.805 84.177 1.00 68.12 750 GLU A CA 1
ATOM 5977 C C . GLU A 1 750 ? -17.246 -4.426 83.480 1.00 68.12 750 GLU A C 1
ATOM 5979 O O . GLU A 1 750 ? -16.780 -4.305 82.347 1.00 68.12 750 GLU A O 1
ATOM 5984 N N . ARG A 1 751 ? -17.764 -3.365 84.122 1.00 74.06 751 ARG A N 1
ATOM 5985 C CA . ARG A 1 751 ? -17.980 -2.064 83.459 1.00 74.06 751 ARG A CA 1
ATOM 5986 C C . ARG A 1 751 ? -16.856 -1.048 83.666 1.00 74.06 751 ARG A C 1
ATOM 5988 O O . ARG A 1 751 ? -16.704 -0.183 82.802 1.00 74.06 751 ARG A O 1
ATOM 5995 N N . ILE A 1 752 ? -16.052 -1.165 84.724 1.00 69.44 752 ILE A N 1
ATOM 5996 C CA . ILE A 1 752 ? -14.976 -0.208 85.046 1.00 69.44 752 ILE A CA 1
ATOM 5997 C C . ILE A 1 752 ? -14.026 -0.065 83.840 1.00 69.44 752 ILE A C 1
ATOM 5999 O O . ILE A 1 752 ? -13.464 -1.044 83.364 1.00 69.44 752 ILE A O 1
ATOM 6003 N N . GLU A 1 753 ? -13.927 1.156 83.300 1.00 70.38 753 GLU A N 1
ATOM 6004 C CA . GLU A 1 753 ? -13.138 1.531 82.106 1.00 70.38 753 GLU A CA 1
ATOM 6005 C C . GLU A 1 753 ? -13.429 0.770 80.792 1.00 70.38 753 GLU A C 1
ATOM 6007 O O . GLU A 1 753 ? -12.702 0.913 79.801 1.00 70.38 753 GLU A O 1
ATOM 6012 N N . SER A 1 754 ? -14.535 0.027 80.724 1.00 82.50 754 SER A N 1
ATOM 6013 C CA . SER A 1 754 ? -14.938 -0.711 79.522 1.00 82.50 754 SER A CA 1
ATOM 6014 C C . SER A 1 754 ? -15.255 0.211 78.332 1.00 82.50 754 SER A C 1
ATOM 6016 O O . SER A 1 754 ? -15.691 1.358 78.485 1.00 82.50 754 SER A O 1
ATOM 6018 N N . ASN A 1 755 ? -15.121 -0.312 77.106 1.00 85.56 755 ASN A N 1
ATOM 6019 C CA . ASN A 1 755 ? -15.560 0.395 75.893 1.00 85.56 755 ASN A CA 1
ATOM 6020 C C . ASN A 1 755 ? -17.050 0.768 75.951 1.00 85.56 755 ASN A C 1
ATOM 6022 O O . ASN A 1 755 ? -17.434 1.829 75.461 1.00 85.56 755 ASN A O 1
ATOM 6026 N N . ALA A 1 756 ? -17.879 -0.065 76.587 1.00 87.75 756 ALA A N 1
ATOM 6027 C CA . ALA A 1 756 ? -19.287 0.231 76.824 1.00 87.75 756 ALA A CA 1
ATOM 6028 C C . ALA A 1 756 ? -19.465 1.494 77.681 1.00 87.75 756 ALA A C 1
ATOM 6030 O O . ALA A 1 756 ? -20.262 2.360 77.321 1.00 87.75 756 ALA A O 1
ATOM 6031 N N . VAL A 1 757 ? -18.693 1.657 78.761 1.00 89.56 757 VAL A N 1
ATOM 6032 C CA . VAL A 1 757 ? -18.736 2.859 79.614 1.00 89.56 757 VAL A CA 1
ATOM 6033 C C . VAL A 1 757 ? -18.221 4.094 78.884 1.00 89.56 757 VAL A C 1
ATOM 6035 O O . VAL A 1 757 ? -18.875 5.133 78.945 1.00 89.56 757 VAL A O 1
ATOM 6038 N N . LYS A 1 758 ? -17.121 3.990 78.125 1.00 90.00 758 LYS A N 1
ATOM 6039 C CA . LYS A 1 758 ? -16.603 5.109 77.311 1.00 90.00 758 LYS A CA 1
ATOM 6040 C C . LYS A 1 758 ? -17.643 5.595 76.296 1.00 90.00 758 LYS A C 1
ATOM 6042 O O . LYS A 1 758 ? -17.933 6.789 76.244 1.00 90.00 758 LYS A O 1
ATOM 6047 N N . LYS A 1 759 ? -18.267 4.666 75.558 1.00 91.62 759 LYS A N 1
ATOM 6048 C CA . LYS A 1 759 ? -19.355 4.971 74.614 1.00 91.62 759 LYS A CA 1
ATOM 6049 C C . LYS A 1 759 ? -20.600 5.512 75.326 1.00 91.62 759 LYS A C 1
ATOM 6051 O O . LYS A 1 759 ? -21.229 6.421 74.795 1.00 91.62 759 LYS A O 1
ATOM 6056 N N . SER A 1 760 ? -20.940 5.009 76.518 1.00 93.50 760 SER A N 1
ATOM 6057 C CA . SER A 1 760 ? -22.071 5.513 77.321 1.00 93.50 760 SER A CA 1
ATOM 6058 C C . SER A 1 760 ? -21.840 6.958 77.754 1.00 93.50 760 SER A C 1
ATOM 6060 O O . SER A 1 760 ? -22.695 7.804 77.522 1.00 93.50 760 SER A O 1
ATOM 6062 N N . LYS A 1 761 ? -20.662 7.262 78.314 1.00 93.31 761 LYS A N 1
ATOM 6063 C CA . LYS A 1 761 ? -20.291 8.614 78.750 1.00 93.31 761 LYS A CA 1
ATOM 6064 C C . LYS A 1 761 ? -20.291 9.591 77.576 1.00 93.31 761 LYS A C 1
ATOM 6066 O O . LYS A 1 761 ? -20.920 10.636 77.670 1.00 93.31 761 LYS A O 1
ATOM 6071 N N . PHE A 1 762 ? -19.668 9.214 76.456 1.00 93.44 762 PHE A N 1
ATOM 6072 C CA . PHE A 1 762 ? -19.674 10.024 75.235 1.00 93.44 762 PHE A CA 1
ATOM 6073 C C . PHE A 1 762 ? -21.097 10.270 74.715 1.00 93.44 762 PHE A C 1
ATOM 6075 O O . PHE A 1 762 ? -21.469 11.414 74.471 1.00 93.44 762 PHE A O 1
ATOM 6082 N N . SER A 1 763 ? -21.912 9.214 74.611 1.00 94.69 763 SER A N 1
ATOM 6083 C CA . SER A 1 763 ? -23.301 9.323 74.148 1.00 94.69 763 SER A CA 1
ATOM 6084 C C . SER A 1 763 ? -24.135 10.217 75.067 1.00 94.69 763 SER A C 1
ATOM 6086 O O . SER A 1 763 ? -24.875 11.062 74.577 1.00 94.69 763 SER A O 1
ATOM 6088 N N . ALA A 1 764 ? -23.991 10.075 76.388 1.00 95.69 764 ALA A N 1
ATOM 6089 C CA . ALA A 1 764 ? -24.682 10.907 77.368 1.00 95.69 764 ALA A CA 1
ATOM 6090 C C . ALA A 1 764 ? -24.293 12.388 77.229 1.00 95.69 764 ALA A C 1
ATOM 6092 O O . ALA A 1 764 ? -25.178 13.241 77.229 1.00 95.69 764 ALA A O 1
ATOM 6093 N N . THR A 1 765 ? -22.999 12.696 77.057 1.00 95.31 765 THR A N 1
ATOM 6094 C CA . THR A 1 765 ? -22.517 14.075 76.865 1.00 95.31 765 THR A CA 1
ATOM 6095 C C . THR A 1 765 ? -23.153 14.707 75.637 1.00 95.31 765 THR A C 1
ATOM 6097 O O . THR A 1 765 ? -23.836 15.724 75.753 1.00 95.31 765 THR A O 1
ATOM 6100 N N . ILE A 1 766 ? -22.981 14.077 74.470 1.00 95.00 766 ILE A N 1
ATOM 6101 C CA . ILE A 1 766 ? -23.432 14.682 73.216 1.00 95.00 766 ILE A CA 1
ATOM 6102 C C . ILE A 1 766 ? -24.957 14.778 73.149 1.00 95.00 766 ILE A C 1
ATOM 6104 O O . ILE A 1 766 ? -25.478 15.714 72.551 1.00 95.00 766 ILE A O 1
ATOM 6108 N N . LEU A 1 767 ? -25.682 13.829 73.754 1.00 95.50 767 LEU A N 1
ATOM 6109 C CA . LEU A 1 767 ? -27.142 13.845 73.750 1.00 95.50 767 LEU A CA 1
ATOM 6110 C C . LEU A 1 767 ? -27.687 14.878 74.735 1.00 95.50 767 LEU A C 1
ATOM 6112 O O . LEU A 1 767 ? -28.603 15.598 74.360 1.00 95.50 767 LEU A O 1
ATOM 6116 N N . SER A 1 768 ? -27.109 15.032 75.932 1.00 95.25 768 SER A N 1
ATOM 6117 C CA . SER A 1 768 ? -27.526 16.089 76.869 1.00 95.25 768 SER A CA 1
ATOM 6118 C C . SER A 1 768 ? -27.370 17.480 76.251 1.00 95.25 768 SER A C 1
ATOM 6120 O O . SER A 1 768 ? -28.309 18.275 76.248 1.00 95.25 768 SER A O 1
ATOM 6122 N N . GLU A 1 769 ? -26.207 17.755 75.652 1.00 95.44 769 GLU A N 1
ATOM 6123 C CA . GLU A 1 769 ? -25.936 19.024 74.966 1.00 95.44 769 GLU A CA 1
ATOM 6124 C C . GLU A 1 769 ? -26.865 19.240 73.766 1.00 95.44 769 GLU A C 1
ATOM 6126 O O . GLU A 1 769 ? -27.412 20.330 73.580 1.00 95.44 769 GLU A O 1
ATOM 6131 N N . ASN A 1 770 ? -27.070 18.197 72.955 1.00 95.19 770 ASN A N 1
ATOM 6132 C CA . ASN A 1 770 ? -27.911 18.274 71.767 1.00 95.19 770 ASN A CA 1
ATOM 6133 C C . ASN A 1 770 ? -29.377 18.536 72.113 1.00 95.19 770 ASN A C 1
ATOM 6135 O O . ASN A 1 770 ? -29.987 19.421 71.515 1.00 95.19 770 ASN A O 1
ATOM 6139 N N . ILE A 1 771 ? -29.929 17.800 73.076 1.00 95.12 771 ILE A N 1
ATOM 6140 C CA . ILE A 1 771 ? -31.330 17.934 73.480 1.00 95.12 771 ILE A CA 1
ATOM 6141 C C . ILE A 1 771 ? -31.558 19.302 74.120 1.00 95.12 771 ILE A C 1
ATOM 6143 O O . ILE A 1 771 ? -32.543 19.956 73.785 1.00 95.12 771 ILE A O 1
ATOM 6147 N N . ALA A 1 772 ? -30.639 19.773 74.972 1.00 95.56 772 ALA A N 1
ATOM 6148 C CA . ALA A 1 772 ? -30.753 21.094 75.586 1.00 95.56 772 ALA A CA 1
ATOM 6149 C C . ALA A 1 772 ? -30.793 22.208 74.532 1.00 95.56 772 ALA A C 1
ATOM 6151 O O . ALA A 1 772 ? -31.683 23.055 74.554 1.00 95.56 772 ALA A O 1
ATOM 6152 N N . ASN A 1 773 ? -29.886 22.156 73.555 1.00 95.94 773 ASN A N 1
ATOM 6153 C CA . ASN A 1 773 ? -29.812 23.145 72.484 1.00 95.94 773 ASN A CA 1
ATOM 6154 C C . ASN A 1 773 ? -31.039 23.093 71.553 1.00 95.94 773 ASN A C 1
ATOM 6156 O O . ASN A 1 773 ? -31.728 24.093 71.368 1.00 95.94 773 ASN A O 1
ATOM 6160 N N . VAL A 1 774 ? -31.355 21.917 71.000 1.00 95.50 774 VAL A N 1
ATOM 6161 C CA . VAL A 1 774 ? -32.440 21.757 70.013 1.00 95.50 774 VAL A CA 1
ATOM 6162 C C . VAL A 1 774 ? -33.818 21.953 70.645 1.00 95.50 774 VAL A C 1
ATOM 6164 O O . VAL A 1 774 ? -34.716 22.506 70.008 1.00 95.50 774 VAL A O 1
ATOM 6167 N N . GLY A 1 775 ? -33.984 21.491 71.885 1.00 92.88 775 GLY A N 1
ATOM 6168 C CA . GLY A 1 775 ? -35.237 21.550 72.629 1.00 92.88 775 GLY A CA 1
ATOM 6169 C C . GLY A 1 775 ? -35.473 22.861 73.381 1.00 92.88 775 GLY A C 1
ATOM 6170 O O . GLY A 1 775 ? -36.594 23.093 73.835 1.00 92.88 775 GLY A O 1
ATOM 6171 N N . GLY A 1 776 ? -34.449 23.717 73.494 1.00 94.44 776 GLY A N 1
ATOM 6172 C CA . GLY A 1 776 ? -34.515 24.996 74.202 1.00 94.44 776 GLY A CA 1
ATOM 6173 C C . GLY A 1 776 ? -34.551 24.860 75.726 1.00 94.44 776 GLY A C 1
ATOM 6174 O O . GLY A 1 776 ? -35.262 25.618 76.387 1.00 94.44 776 GLY A O 1
ATOM 6175 N N . PHE A 1 777 ? -33.827 23.892 76.287 1.00 94.50 777 PHE A N 1
ATOM 6176 C CA . PHE A 1 777 ? -33.743 23.633 77.727 1.00 94.50 777 PHE A CA 1
ATOM 6177 C C . PHE A 1 777 ? -32.408 24.107 78.312 1.00 94.50 777 PHE A C 1
ATOM 6179 O O . PHE A 1 777 ? -31.413 24.256 77.602 1.00 94.50 777 PHE A O 1
ATOM 6186 N N . VAL A 1 778 ? -32.359 24.281 79.634 1.00 94.88 778 VAL A N 1
ATOM 6187 C CA . VAL A 1 778 ? -31.089 24.428 80.361 1.00 94.88 778 VAL A CA 1
ATOM 6188 C C . VAL A 1 778 ? -30.302 23.114 80.268 1.00 94.88 778 VAL A C 1
ATOM 6190 O O . VAL A 1 778 ? -30.882 22.038 80.372 1.00 94.88 778 VAL A O 1
ATOM 6193 N N . ASN A 1 779 ? -28.986 23.170 80.053 1.00 95.25 779 ASN A N 1
ATOM 6194 C CA . ASN A 1 779 ? -28.136 21.976 80.032 1.00 95.25 779 ASN A CA 1
ATOM 6195 C C . ASN A 1 779 ? -27.534 21.727 81.421 1.00 95.25 779 ASN A C 1
ATOM 6197 O O . ASN A 1 779 ? -26.619 22.444 81.822 1.00 95.25 779 ASN A O 1
ATOM 6201 N N . ASN A 1 780 ? -27.990 20.689 82.122 1.00 94.31 780 ASN A N 1
ATOM 6202 C CA . ASN A 1 780 ? -27.435 20.286 83.421 1.00 94.31 780 ASN A CA 1
ATOM 6203 C C . ASN A 1 780 ? -26.314 19.242 83.296 1.00 94.31 780 ASN A C 1
ATOM 6205 O O . ASN A 1 780 ? -25.839 18.716 84.305 1.00 94.31 780 ASN A O 1
ATOM 6209 N N . GLY A 1 781 ? -25.886 18.941 82.069 1.00 94.75 781 GLY A N 1
ATOM 6210 C CA . GLY A 1 781 ? -24.777 18.044 81.784 1.00 94.75 781 GLY A CA 1
ATOM 6211 C C . GLY A 1 781 ? -25.072 16.582 82.111 1.00 94.75 781 GLY A C 1
ATOM 6212 O O . GLY A 1 781 ? -26.208 16.107 82.047 1.00 94.75 781 GLY A O 1
ATOM 6213 N N . ILE A 1 782 ? -24.006 15.852 82.434 1.00 96.25 782 ILE A N 1
ATOM 6214 C CA . ILE A 1 782 ? -24.070 14.419 82.718 1.00 96.25 782 ILE A CA 1
ATOM 6215 C C . ILE A 1 782 ? -23.733 14.116 84.170 1.00 96.25 782 ILE A C 1
ATOM 6217 O O . ILE A 1 782 ? -22.898 14.786 84.775 1.00 96.25 782 ILE A O 1
ATOM 6221 N N . GLU A 1 783 ? -24.315 13.048 84.702 1.00 95.00 783 GLU A N 1
ATOM 6222 C CA . GLU A 1 783 ? -24.005 12.552 86.040 1.00 95.00 783 GLU A CA 1
ATOM 6223 C C . GLU A 1 783 ? -23.835 11.031 86.034 1.00 95.00 783 GLU A C 1
ATOM 6225 O O . GLU A 1 783 ? -24.513 10.308 85.301 1.00 95.00 783 GLU A O 1
ATOM 6230 N N . GLU A 1 784 ? -22.910 10.533 86.852 1.00 93.44 784 GLU A N 1
ATOM 6231 C CA . GLU A 1 784 ? -22.840 9.103 87.119 1.00 93.44 784 GLU A CA 1
ATOM 6232 C C . GLU A 1 784 ? -23.979 8.689 88.056 1.00 93.44 784 GLU A C 1
ATOM 6234 O O . GLU A 1 784 ? -24.129 9.241 89.143 1.00 93.44 784 GLU A O 1
ATOM 6239 N N . ASN A 1 785 ? -24.759 7.683 87.663 1.00 90.88 785 ASN A N 1
ATOM 6240 C CA . ASN A 1 785 ? -25.862 7.177 88.467 1.00 90.88 785 ASN A CA 1
ATOM 6241 C C . ASN A 1 785 ? -25.872 5.643 88.502 1.00 90.88 785 ASN A C 1
ATOM 6243 O O . ASN A 1 785 ? -25.537 4.961 87.530 1.00 90.88 785 ASN A O 1
ATOM 6247 N N . ASN A 1 786 ? -26.274 5.078 89.638 1.00 88.81 786 ASN A N 1
ATOM 6248 C CA . ASN A 1 786 ? -26.311 3.637 89.866 1.00 88.81 786 ASN A CA 1
ATOM 6249 C C . ASN A 1 786 ? -27.698 3.040 89.558 1.00 88.81 786 ASN A C 1
ATOM 6251 O O . ASN A 1 786 ? -28.174 2.160 90.275 1.00 88.81 786 ASN A O 1
ATOM 6255 N N . GLN A 1 787 ? -28.369 3.518 88.507 1.00 91.62 787 GLN A N 1
ATOM 6256 C CA . GLN A 1 787 ? -29.636 2.942 88.050 1.00 91.62 787 GLN A CA 1
ATOM 6257 C C . GLN A 1 787 ? -29.438 1.482 87.621 1.00 91.62 787 GLN A C 1
ATOM 6259 O O . GLN A 1 787 ? -28.488 1.158 86.903 1.00 91.62 787 GLN A O 1
ATOM 6264 N N . TYR A 1 788 ? -30.358 0.595 88.018 1.00 92.75 788 TYR A N 1
ATOM 6265 C CA . TYR A 1 788 ? -30.250 -0.846 87.762 1.00 92.75 788 TYR A CA 1
ATOM 6266 C C . TYR A 1 788 ? -30.036 -1.176 86.276 1.00 92.75 788 TYR A C 1
ATOM 6268 O O . TYR A 1 788 ? -29.083 -1.874 85.934 1.00 92.75 788 TYR A O 1
ATOM 6276 N N . LEU A 1 789 ? -30.857 -0.624 85.380 1.00 93.94 789 LEU A N 1
ATOM 6277 C CA . LEU A 1 789 ? -30.770 -0.919 83.945 1.00 93.94 789 LEU A CA 1
ATOM 6278 C C . LEU A 1 789 ? -29.507 -0.352 83.278 1.00 93.94 789 LEU A C 1
ATOM 6280 O O . LEU A 1 789 ? -29.089 -0.855 82.242 1.00 93.94 789 LEU A O 1
ATOM 6284 N N . LEU A 1 790 ? -28.831 0.629 83.880 1.00 93.69 790 LEU A N 1
ATOM 6285 C CA . LEU A 1 790 ? -27.567 1.143 83.340 1.00 93.69 790 LEU A CA 1
ATOM 6286 C C . LEU A 1 790 ? -26.356 0.281 83.726 1.00 93.69 790 LEU A C 1
ATOM 6288 O O . LEU A 1 790 ? -25.361 0.285 83.001 1.00 93.69 790 LEU A O 1
ATOM 6292 N N . ARG A 1 791 ? -26.437 -0.476 84.831 1.00 90.75 791 ARG A N 1
ATOM 6293 C CA . ARG A 1 791 ? -25.332 -1.311 85.347 1.00 90.75 791 ARG A CA 1
ATOM 6294 C C . ARG A 1 791 ? -25.365 -2.774 84.906 1.00 90.75 791 ARG A C 1
ATOM 6296 O O . ARG A 1 791 ? -24.331 -3.433 84.957 1.00 90.75 791 ARG A O 1
ATOM 6303 N N . VAL A 1 792 ? -26.530 -3.301 84.519 1.00 89.75 792 VAL A N 1
ATOM 6304 C CA . VAL A 1 792 ? -26.691 -4.746 84.244 1.00 89.75 792 VAL A CA 1
ATOM 6305 C C . VAL A 1 792 ? -26.287 -5.181 82.839 1.00 89.75 792 VAL A C 1
ATOM 6307 O O . VAL A 1 792 ? -26.049 -6.364 82.630 1.00 89.75 792 VAL A O 1
ATOM 6310 N N . PHE A 1 793 ? -26.198 -4.261 81.878 1.00 89.88 793 PHE A N 1
ATOM 6311 C CA . PHE A 1 793 ? -25.856 -4.609 80.499 1.00 89.88 793 PHE A CA 1
ATOM 6312 C C . PHE A 1 793 ? -24.356 -4.454 80.214 1.00 89.88 793 PHE A C 1
ATOM 6314 O O . PHE A 1 793 ? -23.719 -3.547 80.740 1.00 89.88 793 PHE A O 1
ATOM 6321 N N . ASN A 1 794 ? -23.808 -5.257 79.297 1.00 87.75 794 ASN A N 1
ATOM 6322 C CA . ASN A 1 794 ? -22.418 -5.140 78.813 1.00 87.75 794 ASN A CA 1
ATOM 6323 C C . ASN A 1 794 ? -22.290 -4.301 77.523 1.00 87.75 794 ASN A C 1
ATOM 6325 O O . ASN A 1 794 ? -21.323 -4.417 76.772 1.00 87.75 794 ASN A O 1
ATOM 6329 N N . ILE A 1 795 ? -23.276 -3.445 77.262 1.00 91.81 795 ILE A N 1
ATOM 6330 C CA . ILE A 1 795 ? -23.361 -2.571 76.085 1.00 91.81 795 ILE A CA 1
ATOM 6331 C C . ILE A 1 795 ? -23.406 -1.100 76.516 1.00 91.81 795 ILE A C 1
ATOM 6333 O O . ILE A 1 795 ? -23.596 -0.816 77.707 1.00 91.81 795 ILE A O 1
ATOM 6337 N N . PRO A 1 796 ? -23.194 -0.148 75.589 1.00 93.75 796 PRO A N 1
ATOM 6338 C CA . PRO A 1 796 ? -23.440 1.260 75.856 1.00 93.75 796 PRO A CA 1
ATOM 6339 C C . PRO A 1 796 ? -24.877 1.466 76.349 1.00 93.75 796 PRO A C 1
ATOM 6341 O O . PRO A 1 796 ? -25.824 1.102 75.655 1.00 93.75 796 PRO A O 1
ATOM 6344 N N . SER A 1 797 ? -25.015 2.039 77.543 1.00 95.00 797 SER A N 1
ATOM 6345 C CA . SER A 1 797 ? -26.287 2.213 78.244 1.00 95.00 797 SER A CA 1
ATOM 6346 C C . SER A 1 797 ? -26.338 3.604 78.846 1.00 95.00 797 SER A C 1
ATOM 6348 O O . SER A 1 797 ? -25.471 3.958 79.650 1.00 95.00 797 SER A O 1
ATOM 6350 N N . ILE A 1 798 ? -27.352 4.374 78.474 1.00 96.75 798 ILE A N 1
ATOM 6351 C CA . ILE A 1 798 ? -27.578 5.727 78.986 1.00 96.75 798 ILE A CA 1
ATOM 6352 C C . ILE A 1 798 ? -29.026 5.893 79.420 1.00 96.75 798 ILE A C 1
ATOM 6354 O O . ILE A 1 798 ? -29.913 5.229 78.881 1.00 96.75 798 ILE A O 1
ATOM 6358 N N . SER A 1 799 ? -29.250 6.805 80.356 1.00 96.62 799 SER A N 1
ATOM 6359 C CA . SER A 1 799 ? -30.576 7.331 80.653 1.00 96.62 799 SER A CA 1
ATOM 6360 C C . SER A 1 799 ? -30.603 8.830 80.399 1.00 96.62 799 SER A C 1
ATOM 6362 O O . SER A 1 799 ? -29.604 9.511 80.619 1.00 96.62 799 SER A O 1
ATOM 6364 N N . ILE A 1 800 ? -31.701 9.346 79.868 1.00 95.81 800 ILE A N 1
ATOM 6365 C CA . ILE A 1 800 ? -31.828 10.741 79.458 1.00 95.81 800 ILE A CA 1
ATOM 6366 C C . ILE A 1 800 ? -33.109 11.298 80.048 1.00 95.81 800 ILE A C 1
ATOM 6368 O O . ILE A 1 800 ? -34.187 10.781 79.774 1.00 95.81 800 ILE A O 1
ATOM 6372 N N . VAL A 1 801 ? -32.975 12.403 80.771 1.00 94.50 801 VAL A N 1
ATOM 6373 C CA . VAL A 1 801 ? -34.070 13.259 81.220 1.00 94.50 801 VAL A CA 1
ATOM 6374 C C . VAL A 1 801 ? -34.093 14.467 80.284 1.00 94.50 801 VAL A C 1
ATOM 6376 O O . VAL A 1 801 ? -33.249 15.355 80.419 1.00 94.50 801 VAL A O 1
ATOM 6379 N N . PRO A 1 802 ? -34.996 14.510 79.291 1.00 89.88 802 PRO A N 1
ATOM 6380 C CA . PRO A 1 802 ? -35.015 15.549 78.271 1.00 89.88 802 PRO A CA 1
ATOM 6381 C C . PRO A 1 802 ? -35.693 16.847 78.750 1.00 89.88 802 PRO A C 1
ATOM 6383 O O . PRO A 1 802 ? -35.667 17.837 78.030 1.00 89.88 802 PRO A O 1
ATOM 6386 N N . GLY A 1 803 ? -36.294 16.845 79.942 1.00 90.62 803 GLY A N 1
ATOM 6387 C CA . GLY A 1 803 ? -36.878 18.002 80.622 1.00 90.62 803 GLY A CA 1
ATOM 6388 C C . GLY A 1 803 ? -37.508 17.589 81.957 1.00 90.62 803 GLY A C 1
ATOM 6389 O O . GLY A 1 803 ? -37.812 16.410 82.163 1.00 90.62 803 GLY A O 1
ATOM 6390 N N . THR A 1 804 ? -37.694 18.539 82.875 1.00 91.69 804 THR A N 1
ATOM 6391 C CA . THR A 1 804 ? -38.248 18.276 84.218 1.00 91.69 804 THR A CA 1
ATOM 6392 C C . THR A 1 804 ? -39.738 18.627 84.279 1.00 91.69 804 THR A C 1
ATOM 6394 O O . THR A 1 804 ? -40.107 19.792 84.172 1.00 91.69 804 THR A O 1
ATOM 6397 N N . LEU A 1 805 ? -40.620 17.644 84.494 1.00 91.81 805 LEU A N 1
ATOM 6398 C CA . LEU A 1 805 ? -42.076 17.849 84.404 1.00 91.81 805 LEU A CA 1
ATOM 6399 C C . LEU A 1 805 ? -42.674 18.646 85.572 1.00 91.81 805 LEU A C 1
ATOM 6401 O O . LEU A 1 805 ? -43.744 19.236 85.423 1.00 91.81 805 LEU A O 1
ATOM 6405 N N . SER A 1 806 ? -41.997 18.715 86.722 1.00 90.62 806 SER A N 1
ATOM 6406 C CA . SER A 1 806 ? -42.408 19.593 87.828 1.00 90.62 806 SER A CA 1
ATOM 6407 C C . SER A 1 806 ? -42.198 21.081 87.527 1.00 90.62 806 SER A C 1
ATOM 6409 O O . SER A 1 806 ? -42.768 21.917 88.225 1.00 90.62 806 SER A O 1
ATOM 6411 N N . ASN A 1 807 ? -41.419 21.427 86.498 1.00 94.00 807 ASN A N 1
ATOM 6412 C CA . ASN A 1 807 ? -41.260 22.794 86.020 1.00 94.00 807 ASN A CA 1
ATOM 6413 C C . ASN A 1 807 ? -42.209 23.059 84.841 1.00 94.00 807 ASN A C 1
ATOM 6415 O O . ASN A 1 807 ? -42.212 22.324 83.856 1.00 94.00 807 ASN A O 1
ATOM 6419 N N . ALA A 1 808 ? -43.019 24.115 84.940 1.00 91.88 808 ALA A N 1
ATOM 6420 C CA . ALA A 1 808 ? -44.070 24.396 83.962 1.00 91.88 808 ALA A CA 1
ATOM 6421 C C . ALA A 1 808 ? -43.532 24.654 82.539 1.00 91.88 808 ALA A C 1
ATOM 6423 O O . ALA A 1 808 ? -44.123 24.182 81.569 1.00 91.88 808 ALA A O 1
ATOM 6424 N N . GLU A 1 809 ? -42.403 25.358 82.410 1.00 93.12 809 GLU A N 1
ATOM 6425 C CA . GLU A 1 809 ? -41.806 25.688 81.110 1.00 93.12 809 GLU A CA 1
ATOM 6426 C C . GLU A 1 809 ? -41.228 24.440 80.430 1.00 93.12 809 GLU A C 1
ATOM 6428 O O . GLU A 1 809 ? -41.478 24.189 79.248 1.00 93.12 809 GLU A O 1
ATOM 6433 N N . ASP A 1 810 ? -40.501 23.618 81.186 1.00 94.06 810 ASP A N 1
ATOM 6434 C CA . ASP A 1 810 ? -39.982 22.345 80.693 1.00 94.06 810 ASP A CA 1
ATOM 6435 C C . ASP A 1 810 ? -41.109 21.383 80.304 1.00 94.06 810 ASP A C 1
ATOM 6437 O O . ASP A 1 810 ? -41.031 20.767 79.241 1.00 94.06 810 ASP A O 1
ATOM 6441 N N . ALA A 1 811 ? -42.172 21.282 81.113 1.00 93.31 811 ALA A N 1
ATOM 6442 C CA . ALA A 1 811 ? -43.337 20.445 80.826 1.00 93.31 811 ALA A CA 1
ATOM 6443 C C . ALA A 1 811 ? -44.021 20.840 79.504 1.00 93.31 811 ALA A C 1
ATOM 6445 O O . ALA A 1 811 ? -44.348 19.979 78.679 1.00 93.31 811 ALA A O 1
ATOM 6446 N N . GLU A 1 812 ? -44.193 22.139 79.247 1.00 93.19 812 GLU A N 1
ATOM 6447 C CA . GLU A 1 812 ? -44.725 22.632 77.973 1.00 93.19 812 GLU A CA 1
ATOM 6448 C C . GLU A 1 812 ? -43.796 22.309 76.796 1.00 93.19 812 GLU A C 1
ATOM 6450 O O . GLU A 1 812 ? -44.258 21.816 75.760 1.00 93.19 812 GLU A O 1
ATOM 6455 N N . LYS A 1 813 ? -42.485 22.527 76.953 1.00 94.75 813 LYS A N 1
ATOM 6456 C CA . LYS A 1 813 ? -41.489 22.254 75.906 1.00 94.75 813 LYS A CA 1
ATOM 6457 C C . LYS A 1 813 ? -41.381 20.773 75.573 1.00 94.75 813 LYS A C 1
ATOM 6459 O O . LYS A 1 813 ? -41.322 20.437 74.388 1.00 94.75 813 LYS A O 1
ATOM 6464 N N . ILE A 1 814 ? -41.339 19.889 76.571 1.00 93.06 814 ILE A N 1
ATOM 6465 C CA . ILE A 1 814 ? -41.107 18.458 76.343 1.00 93.06 814 ILE A CA 1
ATOM 6466 C C . ILE A 1 814 ? -42.354 17.728 75.854 1.00 93.06 814 ILE A C 1
ATOM 6468 O O . ILE A 1 814 ? -42.230 16.712 75.184 1.00 93.06 814 ILE A O 1
ATOM 6472 N N . THR A 1 815 ? -43.555 18.252 76.107 1.00 92.94 815 THR A N 1
ATOM 6473 C CA . THR A 1 815 ? -44.812 17.693 75.565 1.00 92.94 815 THR A CA 1
ATOM 6474 C C . THR A 1 815 ? -45.229 18.309 74.234 1.00 92.94 815 THR A C 1
ATOM 6476 O O . THR A 1 815 ? -46.173 17.851 73.589 1.00 92.94 815 THR A O 1
ATOM 6479 N N . ASN A 1 816 ? -44.523 19.343 73.772 1.00 95.19 816 ASN A N 1
ATOM 6480 C CA . ASN A 1 816 ? -44.761 19.910 72.457 1.00 95.19 816 ASN A CA 1
ATOM 6481 C C . ASN A 1 816 ? -44.356 18.908 71.363 1.00 95.19 816 ASN A C 1
ATOM 6483 O O . ASN A 1 816 ? -43.179 18.584 71.188 1.00 95.19 816 ASN A O 1
ATOM 6487 N N . LYS A 1 817 ? -45.335 18.463 70.568 1.00 95.88 817 LYS A N 1
ATOM 6488 C CA . LYS A 1 817 ? -45.140 17.480 69.490 1.00 95.88 817 LYS A CA 1
ATOM 6489 C C . LYS A 1 817 ? -44.025 17.862 68.511 1.00 95.88 817 LYS A C 1
ATOM 6491 O O . LYS A 1 817 ? -43.215 17.008 68.155 1.00 95.88 817 LYS A O 1
ATOM 6496 N N . ASN A 1 818 ? -43.976 19.122 68.074 1.00 95.94 818 ASN A N 1
ATOM 6497 C CA . ASN A 1 818 ? -42.958 19.586 67.128 1.00 95.94 818 ASN A CA 1
ATOM 6498 C C . ASN A 1 818 ? -41.572 19.607 67.774 1.00 95.94 818 ASN A C 1
ATOM 6500 O O . ASN A 1 818 ? -40.591 19.266 67.117 1.00 95.94 818 ASN A O 1
ATOM 6504 N N . ASN A 1 819 ? -41.493 19.966 69.057 1.00 95.56 819 ASN A N 1
ATOM 6505 C CA . ASN A 1 819 ? -40.236 19.949 69.793 1.00 95.56 819 ASN A CA 1
ATOM 6506 C C . ASN A 1 819 ? -39.710 18.518 69.965 1.00 95.56 819 ASN A C 1
ATOM 6508 O O . ASN A 1 819 ? -38.558 18.253 69.639 1.00 95.56 819 ASN A O 1
ATOM 6512 N N . GLN A 1 820 ? -40.566 17.560 70.335 1.00 95.94 820 GLN A N 1
ATOM 6513 C CA . GLN A 1 820 ? -40.163 16.152 70.415 1.00 95.94 820 GLN A CA 1
ATOM 6514 C C . GLN A 1 820 ? -39.713 15.575 69.065 1.00 95.94 820 GLN A C 1
ATOM 6516 O O . GLN A 1 820 ? -38.788 14.770 69.037 1.00 95.94 820 GLN A O 1
ATOM 6521 N N . ILE A 1 821 ? -40.329 15.966 67.939 1.00 96.19 821 ILE A N 1
ATOM 6522 C CA . ILE A 1 821 ? -39.875 15.531 66.603 1.00 96.19 821 ILE A CA 1
ATOM 6523 C C . ILE A 1 821 ? -38.468 16.065 66.316 1.00 96.19 821 ILE A C 1
ATOM 6525 O O . ILE A 1 821 ? -37.619 15.301 65.852 1.00 96.19 821 ILE A O 1
ATOM 6529 N N . LYS A 1 822 ? -38.202 17.347 66.608 1.00 95.88 822 LYS A N 1
ATOM 6530 C CA . LYS A 1 822 ? -36.865 17.946 66.454 1.00 95.88 822 LYS A CA 1
ATOM 6531 C C . LYS A 1 822 ? -35.838 17.217 67.317 1.00 95.88 822 LYS A C 1
ATOM 6533 O O . LYS A 1 822 ? -34.836 16.740 66.793 1.00 95.88 822 LYS A O 1
ATOM 6538 N N . ILE A 1 823 ? -36.145 17.050 68.604 1.00 96.25 823 ILE A N 1
ATOM 6539 C CA . ILE A 1 823 ? -35.304 16.337 69.570 1.00 96.25 823 ILE A CA 1
ATOM 6540 C C . ILE A 1 823 ? -35.015 14.915 69.081 1.00 96.25 823 ILE A C 1
ATOM 6542 O O . ILE A 1 823 ? -33.857 14.556 68.923 1.00 96.25 823 ILE A O 1
ATOM 6546 N N . ALA A 1 824 ? -36.037 14.120 68.754 1.00 97.44 824 ALA A N 1
ATOM 6547 C CA . ALA A 1 824 ? -35.860 12.749 68.272 1.00 97.44 824 ALA A CA 1
ATOM 6548 C C . ALA A 1 824 ? -35.024 12.666 66.982 1.00 97.44 824 ALA A C 1
ATOM 6550 O O . ALA A 1 824 ? -34.205 11.759 66.830 1.00 97.44 824 ALA A O 1
ATOM 6551 N N . THR A 1 825 ? -35.217 13.610 66.057 1.00 95.88 825 THR A N 1
ATOM 6552 C CA . THR A 1 825 ? -34.474 13.676 64.790 1.00 95.88 825 THR A CA 1
ATOM 6553 C C . THR A 1 825 ? -32.990 13.926 65.033 1.00 95.88 825 THR A C 1
ATOM 6555 O O . THR A 1 825 ? -32.147 13.219 64.480 1.00 95.88 825 THR A O 1
ATOM 6558 N N . ASP A 1 826 ? -32.648 14.910 65.865 1.00 96.12 826 ASP A N 1
ATOM 6559 C CA . ASP A 1 826 ? -31.252 15.231 66.158 1.00 96.12 826 ASP A CA 1
ATOM 6560 C C . ASP A 1 826 ? -30.600 14.219 67.110 1.00 96.12 826 ASP A C 1
ATOM 6562 O O . ASP A 1 826 ? -29.452 13.834 66.878 1.00 96.12 826 ASP A O 1
ATOM 6566 N N . MET A 1 827 ? -31.349 13.653 68.062 1.00 96.06 827 MET A N 1
ATOM 6567 C CA . MET A 1 827 ? -30.903 12.504 68.856 1.00 96.06 827 MET A CA 1
ATOM 6568 C C . MET A 1 827 ? -30.498 11.336 67.954 1.00 96.06 827 MET A C 1
ATOM 6570 O O . MET A 1 827 ? -29.417 10.778 68.130 1.00 96.06 827 MET A O 1
ATOM 6574 N N . ALA A 1 828 ? -31.316 10.979 66.958 1.00 94.88 828 ALA A N 1
ATOM 6575 C CA . ALA A 1 828 ? -30.992 9.895 66.033 1.00 94.88 828 ALA A CA 1
ATOM 6576 C C . ALA A 1 828 ? -29.705 10.167 65.237 1.00 94.88 828 ALA A C 1
ATOM 6578 O O . ALA A 1 828 ? -28.886 9.258 65.079 1.00 94.88 828 ALA A O 1
ATOM 6579 N N . LYS A 1 829 ? -29.478 11.415 64.796 1.00 93.44 829 LYS A N 1
ATOM 6580 C CA . LYS A 1 829 ? -28.212 11.818 64.155 1.00 93.44 829 LYS A CA 1
ATOM 6581 C C . LYS A 1 829 ? -27.027 11.631 65.103 1.00 93.44 829 LYS A C 1
ATOM 6583 O O . LYS A 1 829 ? -26.031 11.034 64.705 1.00 93.44 829 LYS A O 1
ATOM 6588 N N . LYS A 1 830 ? -27.140 12.087 66.354 1.00 94.19 830 LYS A N 1
ATOM 6589 C CA . LYS A 1 830 ? -26.067 11.982 67.359 1.00 94.19 830 LYS A CA 1
ATOM 6590 C C . LYS A 1 830 ? -25.773 10.545 67.772 1.00 94.19 830 LYS A C 1
ATOM 6592 O O . LYS A 1 830 ? -24.614 10.157 67.856 1.00 94.19 830 LYS A O 1
ATOM 6597 N N . ILE A 1 831 ? -26.797 9.714 67.920 1.00 93.06 831 ILE A N 1
ATOM 6598 C CA . ILE A 1 831 ? -26.622 8.274 68.149 1.00 93.06 831 ILE A CA 1
ATOM 6599 C C . ILE A 1 831 ? -25.928 7.618 66.950 1.00 93.06 831 ILE A C 1
ATOM 6601 O O . ILE A 1 831 ? -25.033 6.793 67.128 1.00 93.06 831 ILE A O 1
ATOM 6605 N N . ASN A 1 832 ? -26.289 8.003 65.723 1.00 89.06 832 ASN A N 1
ATOM 6606 C CA . ASN A 1 832 ? -25.599 7.514 64.536 1.00 89.06 832 ASN A CA 1
ATOM 6607 C C . ASN A 1 832 ? -24.117 7.934 64.520 1.00 89.06 832 ASN A C 1
ATOM 6609 O O . ASN A 1 832 ? -23.261 7.107 64.209 1.00 89.06 832 ASN A O 1
ATOM 6613 N N . GLU A 1 833 ? -23.799 9.171 64.917 1.00 87.25 833 GLU A N 1
ATOM 6614 C CA . GLU A 1 833 ? -22.416 9.636 65.102 1.00 87.25 833 GLU A CA 1
ATOM 6615 C C . GLU A 1 833 ? -21.658 8.751 66.113 1.00 87.25 833 GLU A C 1
ATOM 6617 O O . GLU A 1 833 ? -20.559 8.285 65.799 1.00 87.25 833 GLU A O 1
ATOM 6622 N N . CYS A 1 834 ? -22.258 8.403 67.262 1.00 84.31 834 CYS A N 1
ATOM 6623 C CA . CYS A 1 834 ? -21.644 7.504 68.254 1.00 84.31 834 CYS A CA 1
ATOM 6624 C C . CYS A 1 834 ? -21.203 6.156 67.672 1.00 84.31 834 CYS A C 1
ATOM 6626 O O . CYS A 1 834 ? -20.149 5.642 68.044 1.00 84.31 834 CYS A O 1
ATOM 6628 N N . PHE A 1 835 ? -21.992 5.579 66.763 1.00 81.69 835 PHE A N 1
ATOM 6629 C CA . PHE A 1 835 ? -21.670 4.305 66.113 1.00 81.69 835 PHE A CA 1
ATOM 6630 C C . PHE A 1 835 ? -20.634 4.409 64.988 1.00 81.69 835 PHE A C 1
ATOM 6632 O O . PHE A 1 835 ? -20.202 3.365 64.491 1.00 81.69 835 PHE A O 1
ATOM 6639 N N . THR A 1 836 ? -20.285 5.627 64.562 1.00 72.75 836 THR A N 1
ATOM 6640 C CA . THR A 1 836 ? -19.254 5.894 63.544 1.00 72.75 836 THR A CA 1
ATOM 6641 C C . THR A 1 836 ? -17.912 6.316 64.143 1.00 72.75 836 THR A C 1
ATOM 6643 O O . THR A 1 836 ? -16.880 6.031 63.544 1.00 72.75 836 THR A O 1
ATOM 6646 N N . VAL A 1 837 ? -17.913 6.961 65.318 1.00 71.56 837 VAL A N 1
ATOM 6647 C CA . VAL A 1 837 ? -16.699 7.404 66.034 1.00 71.56 837 VAL A CA 1
ATOM 6648 C C . VAL A 1 837 ? -16.001 6.247 66.765 1.00 71.56 837 VAL A C 1
ATOM 6650 O O . VAL A 1 837 ? -14.784 6.280 66.938 1.00 71.56 837 VAL A O 1
ATOM 6653 N N . PHE A 1 838 ? -16.748 5.209 67.154 1.00 54.62 838 PHE A N 1
ATOM 6654 C CA . PHE A 1 838 ? -16.237 4.005 67.818 1.00 54.62 838 PHE A CA 1
ATOM 6655 C C . PHE A 1 838 ? -16.831 2.723 67.244 1.00 54.62 838 PHE A C 1
ATOM 6657 O O . PHE A 1 838 ? -16.247 1.643 67.488 1.00 54.62 838 PHE A O 1
#

Radius of gyration: 66.76 Å; chains: 1; bounding box: 136×90×155 Å

pLDDT: mean 88.72, std 11.35, range [37.06, 98.38]

InterPro domains:
  IPR002508 N-acetylmuramoyl-L-alanine amidase, catalytic domain [PF01520] (664-832)
  IPR002508 N-acetylmuramoyl-L-alanine amidase, catalytic domain [SM00646] (713-832)
  IPR002508 N-acetylmuramoyl-L-alanine amidase, catalytic domain [cd02696] (638-832)
  IPR013783 Immunoglobulin-like fold [G3DSA:2.60.40.10] (531-638)
  IPR050695 N-acetylmuramoyl-L-alanine amidase 3 [PTHR30404] (523-835)